Protein AF-A0A815TZN5-F1 (afdb_monomer_lite)

Sequence (793 aa):
MMSSRRVLYLTLFFLSRFDLIKSSTANCPVEADPATILSCVAIDAVGLVQATKGNIRVFCTMAERFMECVKTKTRGCVGEEFVRGSLSELIELSQKCCVNKDEKMSEECPFFSRPQCFSLNDTAKTPNGDEISIENLKIGEKVLAIDHNDQIISTEVVAILHYEKNLPALFYTFTTDSGHQLSLTPEHLVYIGNQKYIQARYIDSNEHQLFIAGRNGQLKSSRILSIDVQIKRGYATPITQHGTLLVNNVSSSCYASIYHHSIGHLAMAPLRWAHQAKQIFGLINTSETNENGIHWYPKALNNLVHTHSVSASVQTKFEVQLADATCQSIKYKEREVQADIEEKPADDHVEIDISRFNKFLGRVEPIVSYYLDDNLERPNVLRHIKMRYTGDETAQELFTLSYPDILIDKEIQVTSLSWSANSSSIVVGYGSTSHEGLCMHKGAVCSWNIERYKINPNKPDITIETSTCVTTLACHPERPGIVAAGLYNGEILVWDFREQDSLIARILERQDLHRDSVTSLQWIREPKLSKKKFILVSTSQDGKILLWNPLPSKSNLKLTDAYFVAIKGGNSRSVGKPMGVTSVTFNNEDSETFIFGCDSGFLYKGSLNSVSSVQSREEGLADMSIHPKNPVTMAYQSHDSPIYSVRFSPFNRHLFLTSAHDGQLRLYSQLFANFGRCFAPAQGAIFTCRWSPSRPLVLAAGSEHGGTLIYDLEPHEGTPDSLLLSIPVQELPSSDKRSSINALEFNHKTPNILACGDSAGAVIIWKLAERFTAAQNDEIENLRILANSFGDS

Foldseek 3Di:
DDDPVVVVVVLVVLCVVQPQFPDPFDDDPPPDDPLSVLLNGQGPVVSLLVSCVQAVVVSFVNVVVVVVVVVVVCPPPDDDPVPDDDPVVVLVSNQSNQADPVRDGDPPRQSPPDDQFFAQQWWFAAPVRDTHGPLRDFFFGWTWAAAPVQFIDIWTFLDWFAWFAFRKHKWWWWAWPVRFITTGHQQFWADFDPLDTAGSVPDDQVPTWWWFQDPVRGIDTTGTPGTGMDIHGIGIQTAILRQWTQISRTIGGSGGPDRHSVVVNVLCVVSSVVSVVCVVVVNDPRDDDDDHGGDVSVVVVVVVVVPDPDDDDDDDDDDDDDDDDDDDDDDDDDDDDDDDPPPPPPPPDPPDPVVVVVVVCVVVVVVVVVVVVVVVPPPCPPVPPPPDDPWDPFWDFDAKAFAVVLCVPVQKFWQEWEAAQVLQKIKTKIAGPDDPPDFQGKIKIFMWGNSDPDTDRHDGPDIDIDRGGFNYKYHDNHDGQWIWTWGQQQKIWIFRNVDPRGTFEIAPDPLAGDRGTWQYKDWAFDPPDPDRAIWIWIFFQQQKIWIWRSDDDGYYTDTDAIAGAFDDDPDPPDAGDGWGWREKEAQPVDRQWIKTFTQQQWIFIFGNPAPAFRPHPDPSLVSHPHRHHHGGDDTADGDNGGKQYKYDQLLDRQWIWTFGQVQWIFIDGVVDRYTQDIQHDAPGGWNYKDDQLAARQWIWTWGQQFWIFIAGQDDDPPDPDPPPSNHGPDTDGHPDRRWTFNYKDARNPQSQWIWTITSSRIIIIIRHDVVRRHYDPCRSVVVVVSNVVSVVD

pLDDT: mean 75.62, std 19.82, range [25.31, 97.38]

Organism: NCBI:txid392030

Secondary structure (DSSP, 8-state):
---HHHHHHHHHHHHHTTT-BS-S-S---TTS-HHHHHHT--B-HHHHHHHTTTBHHHHHHHHHHHHHHHHHHSTTTS-TT-----HHHHHHHHHHTTB-TTSPBPTT-TT-----SEETTSEEEPTTS-EEEGGG--TT-EEEEE-TTSBEEEEEEEEEEEEEEEEEEEEEEEEETTS-EEEE-TTEEEE-STT-EEEGGG--TTT-EEEEE-TTSBEEEEEEEEEEEEEEEEEEEEEETTSEEEETTEEEEEEESSS-HHHHHHHTHHHHHHHHHHHHTT---S-----SEE-HHHHHHHHHHHS--------------------PPP-----------------TT----HHHHHHHHHHHHHHHHHHHHHHHHS--TTTT------S-SS-EEEEEE--TTTTTSTT-EEEEEEE-TTSSEEEEEEE-S--SSS--SPEEEEEEETT-TT--TTS-SEEEEESS-EEEEEE-SSSTTEEEEEETTS-EEEEETTSSS-EEEE---TTTS-SS-EEEEEEEE-TT-SS--EEEEEEETTSEEEEEE--SSTEE-EEEEEEE-EE--SSTTSPPEE--EEEEEE-SS-TTEEEEEETTS-EEEEETT---B-----TTSSSSSSPPB--EEEEEPPPSS-EEEEEE-SS-TTEEEEEETTS-EEEEETT-SSEEEEE---SS-EEEEEE-SS-TTEEEEEETTSEEEEEE-SPPTT---TTGGGS-SEEEE-SSTT--EEEEEE-SS-TTEEEEEETTS-EEEEE--GGGTSPPTTHHHHHHHHHHHTT--

InterPro domains:
  IPR001657 Hedgehog protein [PR00632] (184-194)
  IPR001657 Hedgehog protein [PR00632] (234-248)
  IPR001657 Hedgehog protein [PR00632] (250-273)
  IPR001657 Hedgehog protein [PR00632] (293-309)
  IPR001680 WD40 repeat [PF00400] (514-549)
  IPR001680 WD40 repeat [PF00400] (635-669)
  IPR001680 WD40 repeat [PS50082] (636-669)
  IPR001680 WD40 repeat [SM00320] (457-496)
  IPR001680 WD40 repeat [SM00320] (500-549)
  IPR001680 WD40 repeat [SM00320] (629-669)
  IPR001680 WD40 repeat [SM00320] (672-712)
  IPR001680 WD40 repeat [SM00320] (725-767)
  IPR001767 Hedgehog protein, Hint domain [PF01079] (107-304)
  IPR003587 Hint domain N-terminal [SM00306] (115-213)
  IPR006141 Intein N-terminal splicing region [PS50817] (117-192)
  IPR015943 WD40/YVTN repeat-like-containing domain superfamily [G3DSA:2.130.10.10] (375-571)
  IPR015943 WD40/YVTN repeat-like-containing domain superfamily [G3DSA:2.130.10.10] (572-784)
  IPR036322 WD40-repeat-containing domain superfamily [SSF50978] (410-768)
  IPR036844 Hint domain superfamily [SSF51294] (117-256)
  IPR050687 Dynein axonemal intermediate chain 1/2/3/4 [PTHR12442] (302-779)

Structure (mmCIF, N/CA/C/O backbone):
data_AF-A0A815TZN5-F1
#
_entry.id   AF-A0A815TZN5-F1
#
loop_
_atom_site.group_PDB
_atom_site.id
_atom_site.type_symbol
_atom_site.label_atom_id
_atom_site.label_alt_id
_atom_site.label_comp_id
_atom_site.label_asym_id
_atom_site.label_entity_id
_atom_site.label_seq_id
_atom_site.pdbx_PDB_ins_code
_atom_site.Cartn_x
_atom_site.Cartn_y
_atom_site.Cartn_z
_atom_site.occupancy
_atom_site.B_iso_or_equiv
_atom_site.auth_seq_id
_atom_site.auth_comp_id
_atom_site.auth_asym_id
_atom_site.auth_atom_id
_atom_site.pdbx_PDB_model_num
ATOM 1 N N . MET A 1 1 ? 9.284 12.606 42.237 1.00 32.06 1 MET A N 1
ATOM 2 C CA . MET A 1 1 ? 8.542 13.116 41.063 1.00 32.06 1 MET A CA 1
ATOM 3 C C . MET A 1 1 ? 8.862 12.232 39.865 1.00 32.06 1 MET A C 1
ATOM 5 O O . MET A 1 1 ? 9.880 12.424 39.217 1.00 32.06 1 MET A O 1
ATOM 9 N N . MET A 1 2 ? 8.055 11.193 39.643 1.00 25.31 2 MET A N 1
ATOM 10 C CA . MET A 1 2 ? 8.183 10.279 38.502 1.00 25.31 2 MET A CA 1
ATOM 11 C C . MET A 1 2 ? 7.431 10.853 37.296 1.00 25.31 2 MET A C 1
ATOM 13 O O . MET A 1 2 ? 6.348 11.413 37.447 1.00 25.31 2 MET A O 1
ATOM 17 N N . SER A 1 3 ? 8.030 10.757 36.107 1.00 33.38 3 SER A N 1
ATOM 18 C CA . SER A 1 3 ? 7.573 11.454 34.904 1.00 33.38 3 SER A CA 1
ATOM 19 C C . SER A 1 3 ? 6.207 10.959 34.409 1.00 33.38 3 SER A C 1
ATOM 21 O O . SER A 1 3 ? 6.052 9.777 34.088 1.00 33.38 3 SER A O 1
ATOM 23 N N . SER A 1 4 ? 5.278 11.902 34.235 1.00 37.00 4 SER A N 1
ATOM 24 C CA . SER A 1 4 ? 3.940 11.769 33.628 1.00 37.00 4 SER A CA 1
ATOM 25 C C . SER A 1 4 ? 3.899 10.933 32.326 1.00 37.00 4 SER A C 1
ATOM 27 O O . SER A 1 4 ? 2.917 10.250 32.049 1.00 37.00 4 SER A O 1
ATOM 29 N N . ARG A 1 5 ? 5.006 10.862 31.570 1.00 33.50 5 ARG A N 1
ATOM 30 C CA . ARG A 1 5 ? 5.106 10.098 30.312 1.00 33.50 5 ARG A CA 1
ATOM 31 C C . ARG A 1 5 ? 5.062 8.571 30.465 1.00 33.50 5 ARG A C 1
ATOM 33 O O . ARG A 1 5 ? 4.548 7.908 29.573 1.00 33.50 5 ARG A O 1
ATOM 40 N N . ARG A 1 6 ? 5.564 7.991 31.565 1.00 33.22 6 ARG A N 1
ATOM 41 C CA . ARG A 1 6 ? 5.577 6.519 31.741 1.00 33.22 6 ARG A CA 1
ATOM 42 C C . ARG A 1 6 ? 4.225 5.962 32.179 1.00 33.22 6 ARG A C 1
ATOM 44 O O . ARG A 1 6 ? 3.861 4.871 31.758 1.00 33.22 6 ARG A O 1
ATOM 51 N N . VAL A 1 7 ? 3.466 6.729 32.962 1.00 37.84 7 VAL A N 1
ATOM 52 C CA . VAL A 1 7 ? 2.093 6.360 33.336 1.00 37.84 7 VAL A CA 1
ATOM 53 C C . VAL A 1 7 ? 1.185 6.428 32.109 1.00 37.84 7 VAL A C 1
ATOM 55 O O . VAL A 1 7 ? 0.425 5.497 31.905 1.00 37.84 7 VAL A O 1
ATOM 58 N N . LEU A 1 8 ? 1.353 7.442 31.247 1.00 39.09 8 LEU A N 1
ATOM 59 C CA . LEU A 1 8 ? 0.604 7.621 29.995 1.00 39.09 8 LEU A CA 1
ATOM 60 C C . LEU A 1 8 ? 0.764 6.447 29.011 1.00 39.09 8 LEU A C 1
ATOM 62 O O . LEU A 1 8 ? -0.210 6.011 28.405 1.00 39.09 8 LEU A O 1
ATOM 66 N N . TYR A 1 9 ? 1.983 5.916 28.870 1.00 35.44 9 TYR A N 1
ATOM 67 C CA . TYR A 1 9 ? 2.238 4.745 28.025 1.00 35.44 9 TYR A CA 1
ATOM 68 C C . TYR A 1 9 ? 1.613 3.474 28.601 1.00 35.44 9 TYR A C 1
ATOM 70 O O . TYR A 1 9 ? 1.057 2.682 27.850 1.00 35.44 9 TYR A O 1
ATOM 78 N N . LEU A 1 10 ? 1.639 3.305 29.926 1.00 35.16 10 LEU A N 1
ATOM 79 C CA . LEU A 1 10 ? 0.959 2.200 30.597 1.00 35.16 10 LEU A CA 1
ATOM 80 C C . LEU A 1 10 ? -0.566 2.312 30.460 1.00 35.16 10 LEU A C 1
ATOM 82 O O . LEU A 1 10 ? -1.196 1.319 30.122 1.00 35.16 10 LEU A O 1
ATOM 86 N N . THR A 1 11 ? -1.174 3.492 30.622 1.00 37.78 11 THR A N 1
ATOM 87 C CA . THR A 1 11 ? -2.625 3.658 30.417 1.00 37.78 11 THR A CA 1
ATOM 88 C C . THR A 1 11 ? -3.042 3.448 28.965 1.00 37.78 11 THR A C 1
ATOM 90 O O . THR A 1 11 ? -4.049 2.789 28.736 1.00 37.78 11 THR A O 1
ATOM 93 N N . LEU A 1 12 ? -2.275 3.931 27.982 1.00 38.75 12 LEU A N 1
ATOM 94 C CA . LEU A 1 12 ? -2.554 3.683 26.559 1.00 38.75 12 LEU A CA 1
ATOM 95 C C . LEU A 1 12 ? -2.395 2.200 26.187 1.00 38.75 12 LEU A C 1
ATOM 97 O O . LEU A 1 12 ? -3.201 1.674 25.425 1.00 38.75 12 LEU A O 1
ATOM 101 N N . PHE A 1 13 ? -1.411 1.515 26.776 1.00 38.53 13 PHE A N 1
ATOM 102 C CA . PHE A 1 13 ? -1.198 0.074 26.611 1.00 38.53 13 PHE A CA 1
ATOM 103 C C . PHE A 1 13 ? -2.291 -0.769 27.291 1.00 38.53 13 PHE A C 1
ATOM 105 O O . PHE A 1 13 ? -2.647 -1.840 26.806 1.00 38.53 13 PHE A O 1
ATOM 112 N N . PHE A 1 14 ? -2.860 -0.283 28.399 1.00 37.19 14 PHE A N 1
ATOM 113 C CA . PHE A 1 14 ? -4.018 -0.902 29.049 1.00 37.19 14 PHE A CA 1
ATOM 114 C C . PHE A 1 14 ? -5.324 -0.649 28.276 1.00 37.19 14 PHE A C 1
ATOM 116 O O . PHE A 1 14 ? -6.156 -1.546 28.200 1.00 37.19 14 PHE A O 1
ATOM 123 N N . LEU A 1 15 ? -5.503 0.529 27.668 1.00 39.44 15 LEU A N 1
ATOM 124 C CA . LEU A 1 15 ? -6.703 0.881 26.895 1.00 39.44 15 LEU A CA 1
ATOM 125 C C . LEU A 1 15 ? -6.792 0.142 25.548 1.00 39.44 15 LEU A C 1
ATOM 127 O O . LEU A 1 15 ? -7.895 -0.188 25.121 1.00 39.44 15 LEU A O 1
ATOM 131 N N . SER A 1 16 ? -5.660 -0.165 24.900 1.00 37.34 16 SER A N 1
ATOM 132 C CA . SER A 1 16 ? -5.638 -0.891 23.619 1.00 37.34 16 SER A CA 1
ATOM 133 C C . SER A 1 16 ? -5.863 -2.403 23.743 1.00 37.34 16 SER A C 1
ATOM 135 O O . SER A 1 16 ? -6.217 -3.040 22.759 1.00 37.34 16 SER A O 1
ATOM 137 N N . ARG A 1 17 ? -5.679 -2.987 24.937 1.00 37.06 17 ARG A N 1
ATOM 138 C CA . ARG A 1 17 ? -5.893 -4.426 25.191 1.00 37.06 17 ARG A CA 1
ATOM 139 C C . ARG A 1 17 ? -7.320 -4.805 25.603 1.00 37.06 17 ARG A C 1
ATOM 141 O O . ARG A 1 17 ? -7.599 -5.996 25.684 1.00 37.06 17 ARG A O 1
ATOM 148 N N . PHE A 1 18 ? -8.191 -3.839 25.898 1.00 37.12 18 PHE A N 1
ATOM 149 C CA . PHE A 1 18 ? -9.533 -4.089 26.451 1.00 37.12 18 PHE A CA 1
ATOM 150 C C . PHE A 1 18 ? -10.695 -3.755 25.495 1.00 37.12 18 PHE A C 1
ATOM 152 O O . PHE A 1 18 ? -11.820 -3.626 25.960 1.00 37.12 18 PHE A O 1
ATOM 159 N N . ASP A 1 19 ? -10.451 -3.616 24.183 1.00 40.34 19 ASP A N 1
ATOM 160 C CA . ASP A 1 19 ? -11.483 -3.301 23.167 1.00 40.34 19 ASP A CA 1
ATOM 161 C C . ASP A 1 19 ? -12.393 -2.111 23.539 1.00 40.34 19 ASP A C 1
ATOM 163 O O . ASP A 1 19 ? -13.541 -2.004 23.126 1.00 40.34 19 ASP A O 1
ATOM 167 N N . LEU A 1 20 ? -11.855 -1.154 24.302 1.00 39.50 20 LEU A N 1
ATOM 168 C CA . LEU A 1 20 ? -12.594 -0.002 24.833 1.00 39.50 20 LEU A CA 1
ATOM 169 C C . LEU A 1 20 ? -12.995 1.044 23.795 1.00 39.50 20 LEU A C 1
ATOM 171 O O . LEU A 1 20 ? -13.749 1.976 24.083 1.00 39.50 20 LEU A O 1
ATOM 175 N N . ILE A 1 21 ? -12.460 0.888 22.592 1.00 38.81 21 ILE A N 1
ATOM 176 C CA . ILE A 1 21 ? -12.704 1.721 21.432 1.00 38.81 21 ILE A CA 1
ATOM 177 C C . ILE A 1 21 ? -13.195 0.769 20.350 1.00 38.81 21 ILE A C 1
ATOM 179 O O . ILE A 1 21 ? -12.399 0.049 19.744 1.00 38.81 21 ILE A O 1
ATOM 183 N N . LYS A 1 22 ? -14.502 0.770 20.075 1.00 35.06 22 LYS A N 1
ATOM 184 C CA . LYS A 1 22 ? -14.998 0.133 18.854 1.00 35.06 22 LYS A CA 1
ATOM 185 C C . LYS A 1 22 ? -14.656 1.030 17.665 1.00 35.06 22 LYS A C 1
ATOM 187 O O . LYS A 1 22 ? -15.368 1.970 17.341 1.00 35.06 22 LYS A O 1
ATOM 192 N N . SER A 1 23 ? -13.548 0.671 17.022 1.00 32.91 23 SER A N 1
ATOM 193 C CA . SER A 1 23 ? -13.009 1.178 15.756 1.00 32.91 23 SER A CA 1
ATOM 194 C C . SER A 1 23 ? -12.482 2.620 15.754 1.00 32.91 23 SER A C 1
ATOM 196 O O . SER A 1 23 ? -13.220 3.590 15.864 1.00 32.91 23 SER A O 1
ATOM 198 N N . SER A 1 24 ? -11.179 2.750 15.499 1.00 32.16 24 SER A N 1
ATOM 199 C CA . SER A 1 24 ? -10.585 3.909 14.823 1.00 32.16 24 SER A CA 1
ATOM 200 C C . SER A 1 24 ? -10.194 3.545 13.383 1.00 32.16 24 SER A C 1
ATOM 202 O O . SER A 1 24 ? -9.148 3.963 12.892 1.00 32.16 24 SER A O 1
ATOM 204 N N . THR A 1 25 ? -10.990 2.709 12.714 1.00 31.02 25 THR A N 1
ATOM 205 C CA . THR A 1 25 ? -10.690 2.203 11.365 1.00 31.02 25 THR A CA 1
ATOM 206 C C . THR A 1 25 ? -11.918 2.315 10.469 1.00 31.02 25 THR A C 1
ATOM 208 O O . THR A 1 25 ? -12.489 1.322 10.028 1.00 31.02 25 THR A O 1
ATOM 211 N N . ALA A 1 26 ? -12.348 3.549 10.233 1.00 27.50 26 ALA A N 1
ATOM 212 C CA . ALA A 1 26 ? -13.093 3.939 9.045 1.00 27.50 26 ALA A CA 1
ATOM 213 C C . ALA A 1 26 ? -12.842 5.434 8.809 1.00 27.50 26 ALA A C 1
ATOM 215 O O . ALA A 1 26 ? -12.920 6.227 9.745 1.00 27.50 26 ALA A O 1
ATOM 216 N N . ASN A 1 27 ? -12.508 5.798 7.569 1.00 34.69 27 ASN A N 1
ATOM 217 C CA . ASN A 1 27 ? -12.362 7.172 7.085 1.00 34.69 27 ASN A CA 1
ATOM 218 C C . ASN A 1 27 ? -13.449 8.105 7.656 1.00 34.69 27 ASN A C 1
ATOM 220 O O . ASN A 1 27 ? -14.587 8.074 7.194 1.00 34.69 27 ASN A O 1
ATOM 224 N N . CYS A 1 28 ? -13.089 8.951 8.621 1.00 25.80 28 CYS A N 1
ATOM 225 C CA . CYS A 1 28 ? -13.911 10.070 9.076 1.00 25.80 28 CYS A CA 1
ATOM 226 C C . CYS A 1 28 ? -13.264 11.320 8.432 1.00 25.80 28 CYS A C 1
ATOM 228 O O . CYS A 1 28 ? -12.133 11.658 8.794 1.00 25.80 28 CYS A O 1
ATOM 230 N N . PRO A 1 29 ? -13.866 11.930 7.391 1.00 29.50 29 PRO A N 1
ATOM 231 C CA . PRO A 1 29 ? -13.288 13.086 6.712 1.00 29.50 29 PRO A CA 1
ATOM 232 C C . PRO A 1 29 ? -13.292 14.274 7.679 1.00 29.50 29 PRO A C 1
ATOM 234 O O . PRO A 1 29 ? -14.332 14.657 8.203 1.00 29.50 29 PRO A O 1
ATOM 237 N N . VAL A 1 30 ? -12.114 14.834 7.941 1.00 32.31 30 VAL A N 1
ATOM 238 C CA . VAL A 1 30 ? -11.865 15.832 9.000 1.00 32.31 30 VAL A CA 1
ATOM 239 C C . VAL A 1 30 ? -12.370 17.243 8.627 1.00 32.31 30 VAL A C 1
ATOM 241 O O . VAL A 1 30 ? -12.100 18.202 9.336 1.00 32.31 30 VAL A O 1
ATOM 244 N N . GLU A 1 31 ? -13.142 17.408 7.550 1.00 33.50 31 GLU A N 1
ATOM 245 C CA . GLU A 1 31 ? -13.418 18.738 6.976 1.00 33.50 31 GLU A CA 1
ATOM 246 C C . GLU A 1 31 ? -14.856 19.260 7.102 1.00 33.50 31 GLU A C 1
ATOM 248 O O . GLU A 1 31 ? -15.123 20.369 6.656 1.00 33.50 31 GLU A O 1
ATOM 253 N N . ALA A 1 32 ? -15.785 18.569 7.765 1.00 32.00 32 ALA A N 1
ATOM 254 C CA . ALA A 1 32 ? -17.105 19.157 7.998 1.00 32.00 32 ALA A CA 1
ATOM 255 C C . ALA A 1 32 ? -17.728 18.687 9.316 1.00 32.00 32 ALA A C 1
ATOM 257 O O . ALA A 1 32 ? -17.987 17.502 9.511 1.00 32.00 32 ALA A O 1
ATOM 258 N N . ASP A 1 33 ? -18.013 19.658 10.180 1.00 36.62 33 ASP A N 1
ATOM 259 C CA . ASP A 1 33 ? -18.859 19.559 11.371 1.00 36.62 33 ASP A CA 1
ATOM 260 C C . ASP A 1 33 ? -18.204 18.948 12.650 1.00 36.62 33 ASP A C 1
ATOM 262 O O . ASP A 1 33 ? -17.881 17.758 12.716 1.00 36.62 33 ASP A O 1
ATOM 266 N N . PRO A 1 34 ? -18.011 19.748 13.724 1.00 36.56 34 PRO A N 1
ATOM 267 C CA . PRO A 1 34 ? -17.575 19.270 15.041 1.00 36.56 34 PRO A CA 1
ATOM 268 C C . PRO A 1 34 ? -18.497 18.207 15.664 1.00 36.56 34 PRO A C 1
ATOM 270 O O . PRO A 1 34 ? -18.047 17.441 16.521 1.00 36.56 34 PRO A O 1
ATOM 273 N N . ALA A 1 35 ? -19.763 18.118 15.238 1.00 35.75 35 ALA A N 1
ATOM 274 C CA . ALA A 1 35 ? -20.685 17.069 15.676 1.00 35.75 35 ALA A CA 1
ATOM 275 C C . ALA A 1 35 ? -20.278 15.668 15.168 1.00 35.75 35 ALA A C 1
ATOM 277 O O . ALA A 1 35 ? -20.545 14.663 15.832 1.00 35.75 35 ALA A O 1
ATOM 278 N N . THR A 1 36 ? -19.557 15.584 14.046 1.00 38.31 36 THR A N 1
ATOM 279 C CA . THR A 1 36 ? -19.156 14.320 13.407 1.00 38.31 36 THR A CA 1
ATOM 280 C C . THR A 1 36 ? -17.972 13.653 14.113 1.00 38.31 36 THR A C 1
ATOM 282 O O . THR A 1 36 ? -17.915 12.426 14.193 1.00 38.31 36 THR A O 1
ATOM 285 N N . ILE A 1 37 ? -17.074 14.429 14.734 1.00 39.41 37 ILE A N 1
ATOM 286 C CA . ILE A 1 37 ? -15.970 13.901 15.563 1.00 39.41 37 ILE A CA 1
ATOM 287 C C . ILE A 1 37 ? -16.518 13.140 16.776 1.00 39.41 37 ILE A C 1
ATOM 289 O O . ILE A 1 37 ? -15.995 12.087 17.142 1.00 39.41 37 ILE A O 1
ATOM 293 N N . LEU A 1 38 ? -17.600 13.648 17.370 1.00 37.41 38 LEU A N 1
ATOM 294 C CA . LEU A 1 38 ? -18.273 13.014 18.502 1.00 37.41 38 LEU A CA 1
ATOM 295 C C . LEU A 1 38 ? -18.928 11.687 18.094 1.00 37.41 38 LEU A C 1
ATOM 297 O O . LEU A 1 38 ? -18.872 10.744 18.872 1.00 37.41 38 LEU A O 1
ATOM 301 N N . SER A 1 39 ? -19.436 11.573 16.861 1.00 37.31 39 SER A N 1
ATOM 302 C CA . SER A 1 39 ? -20.001 10.321 16.326 1.00 37.31 39 SER A CA 1
ATOM 303 C C . SER A 1 39 ? -18.960 9.232 16.014 1.00 37.31 39 SER A C 1
ATOM 305 O O . SER A 1 39 ? -19.295 8.050 15.992 1.00 37.31 39 SER A O 1
ATOM 307 N N . CYS A 1 40 ? -17.691 9.613 15.811 1.00 35.69 40 CYS A N 1
ATOM 308 C CA . CYS A 1 40 ? -16.581 8.702 15.504 1.00 35.69 40 CYS A CA 1
ATOM 309 C C . CYS A 1 40 ? -15.897 8.135 16.777 1.00 35.69 40 CYS A C 1
ATOM 311 O O . CYS A 1 40 ? -14.974 7.328 16.670 1.00 35.69 40 CYS A O 1
ATOM 313 N N . VAL A 1 41 ? -16.354 8.499 17.987 1.00 41.06 41 VAL A N 1
ATOM 314 C CA . VAL A 1 41 ? -15.870 7.945 19.267 1.00 41.06 41 VAL A CA 1
ATOM 315 C C . VAL A 1 41 ? -16.971 7.105 19.920 1.00 41.06 41 VAL A C 1
ATOM 317 O O . VAL A 1 41 ? -17.702 7.560 20.796 1.00 41.06 41 VAL A O 1
ATOM 320 N N . ALA A 1 42 ? -17.080 5.841 19.507 1.00 40.44 42 ALA A N 1
ATOM 321 C CA . ALA A 1 42 ? -17.929 4.873 20.192 1.00 40.44 42 ALA A CA 1
ATOM 322 C C . ALA A 1 42 ? -17.233 4.392 21.477 1.00 40.44 42 ALA A C 1
ATOM 324 O O . ALA A 1 42 ? -16.284 3.605 21.436 1.00 40.44 42 ALA A O 1
ATOM 325 N N . ILE A 1 43 ? -17.703 4.880 22.626 1.00 48.16 43 ILE A N 1
ATOM 326 C CA . ILE A 1 43 ? -17.261 4.411 23.944 1.00 48.16 43 ILE A CA 1
ATOM 327 C C . ILE A 1 43 ? -17.832 3.006 24.165 1.00 48.16 43 ILE A C 1
ATOM 329 O O . ILE A 1 43 ? -19.046 2.848 24.313 1.00 48.16 43 ILE A O 1
ATOM 333 N N . ASP A 1 44 ? -16.976 1.981 24.223 1.00 47.16 44 ASP A N 1
ATOM 334 C CA . ASP A 1 44 ? -17.409 0.656 24.673 1.00 47.16 44 ASP A CA 1
ATOM 335 C C . ASP A 1 44 ? -17.516 0.644 26.203 1.00 47.16 44 ASP A C 1
ATOM 337 O O . ASP A 1 44 ? -16.628 0.189 26.928 1.00 47.16 44 ASP A O 1
ATOM 341 N N . ALA A 1 45 ? -18.625 1.175 26.721 1.00 46.53 45 ALA A N 1
ATOM 342 C CA . ALA A 1 45 ? -18.855 1.186 28.160 1.00 46.53 45 ALA A CA 1
ATOM 343 C C . ALA A 1 45 ? -19.007 -0.236 28.735 1.00 46.53 45 ALA A C 1
ATOM 345 O O . ALA A 1 45 ? -18.786 -0.418 29.930 1.00 46.53 45 ALA A O 1
ATOM 346 N N . VAL A 1 46 ? -19.325 -1.248 27.910 1.00 45.50 46 VAL A N 1
ATOM 347 C CA . VAL A 1 46 ? -19.365 -2.657 28.338 1.00 45.50 46 VAL A CA 1
ATOM 348 C C . VAL A 1 46 ? -17.953 -3.143 28.636 1.00 45.50 46 VAL A C 1
ATOM 350 O O . VAL A 1 46 ? -17.705 -3.670 29.722 1.00 45.50 46 VAL A O 1
ATOM 353 N N . GLY A 1 47 ? -17.018 -2.889 27.719 1.00 52.44 47 GLY A N 1
ATOM 354 C CA . GLY A 1 47 ? -15.597 -3.143 27.933 1.00 52.44 47 GLY A CA 1
ATOM 355 C C . GLY A 1 47 ? -15.045 -2.360 29.131 1.00 52.44 47 GLY A C 1
ATOM 356 O O . GLY A 1 47 ? -14.223 -2.880 29.881 1.00 52.44 47 GLY A O 1
ATOM 357 N N . LEU A 1 48 ? -15.536 -1.138 29.383 1.00 51.50 48 LEU A N 1
ATOM 358 C CA . LEU A 1 48 ? -15.032 -0.258 30.456 1.00 51.50 48 LEU A CA 1
ATOM 359 C C . LEU A 1 48 ? -15.518 -0.698 31.826 1.00 51.50 48 LEU A C 1
ATOM 361 O O . LEU A 1 48 ? -14.741 -0.746 32.780 1.00 51.50 48 LEU A O 1
ATOM 365 N N . VAL A 1 49 ? -16.765 -1.141 31.910 1.00 47.72 49 VAL A N 1
ATOM 366 C CA . VAL A 1 49 ? -17.309 -1.822 33.085 1.00 47.72 49 VAL A CA 1
ATOM 367 C C . VAL A 1 49 ? -16.612 -3.170 33.337 1.00 47.72 49 VAL A C 1
ATOM 369 O O . VAL A 1 49 ? -16.272 -3.479 34.481 1.00 47.72 49 VAL A O 1
ATOM 372 N N . GLN A 1 50 ? -16.332 -3.960 32.293 1.00 49.69 50 GLN A N 1
ATOM 373 C CA . GLN A 1 50 ? -15.617 -5.239 32.425 1.00 49.69 50 GLN A CA 1
ATOM 374 C C . GLN A 1 50 ? -14.159 -5.051 32.872 1.00 49.69 50 GLN A C 1
ATOM 376 O O . GLN A 1 50 ? -13.707 -5.732 33.795 1.00 49.69 50 GLN A O 1
ATOM 381 N N . ALA A 1 51 ? -13.439 -4.091 32.286 1.00 51.66 51 ALA A N 1
ATOM 382 C CA . ALA A 1 51 ? -12.056 -3.763 32.633 1.00 51.66 51 ALA A CA 1
ATOM 383 C C . ALA A 1 51 ? -11.926 -3.234 34.071 1.00 51.66 51 ALA A C 1
ATOM 385 O O . ALA A 1 51 ? -10.940 -3.505 34.757 1.00 51.66 51 ALA A O 1
ATOM 386 N N . THR A 1 52 ? -12.943 -2.518 34.554 1.00 53.25 52 THR A N 1
ATOM 387 C CA . THR A 1 52 ? -12.978 -1.953 35.912 1.00 53.25 52 THR A CA 1
ATOM 388 C C . THR A 1 52 ? -13.524 -2.929 36.956 1.00 53.25 52 THR A C 1
ATOM 390 O O . THR A 1 52 ? -13.504 -2.616 38.149 1.00 53.25 52 THR A O 1
ATOM 393 N N . LYS A 1 53 ? -13.981 -4.123 36.535 1.00 48.97 53 LYS A N 1
ATOM 394 C CA . LYS A 1 53 ? -14.620 -5.141 37.389 1.00 48.97 53 LYS A CA 1
ATOM 395 C C . LYS A 1 53 ? -15.737 -4.562 38.276 1.00 48.97 53 LYS A C 1
ATOM 397 O O . LYS A 1 53 ? -15.895 -4.989 39.416 1.00 48.97 53 LYS A O 1
ATOM 402 N N . GLY A 1 54 ? -16.472 -3.567 37.776 1.00 44.53 54 GLY A N 1
ATOM 403 C CA . GLY A 1 54 ? -17.562 -2.904 38.502 1.00 44.53 54 GLY A CA 1
ATOM 404 C C . GLY A 1 54 ? -17.149 -1.783 39.467 1.00 44.53 54 GLY A C 1
ATOM 405 O O . GLY A 1 54 ? -18.018 -1.047 39.916 1.00 44.53 54 GLY A O 1
ATOM 406 N N . ASN A 1 55 ? -15.854 -1.564 39.740 1.00 48.41 55 ASN A N 1
ATOM 407 C CA . ASN A 1 55 ? -15.428 -0.571 40.732 1.00 48.41 55 ASN A CA 1
ATOM 408 C C . ASN A 1 55 ? -15.578 0.874 40.224 1.00 48.41 55 ASN A C 1
ATOM 410 O O . ASN A 1 55 ? -14.787 1.340 39.398 1.00 48.41 55 ASN A O 1
ATOM 414 N N . ILE A 1 56 ? -16.525 1.622 40.798 1.00 45.62 56 ILE A N 1
ATOM 415 C CA . ILE A 1 56 ? -16.854 2.983 40.352 1.00 45.62 56 ILE A CA 1
ATOM 416 C C . ILE A 1 56 ? -15.727 4.005 40.510 1.00 45.62 56 ILE A C 1
ATOM 418 O O . ILE A 1 56 ? -15.600 4.895 39.679 1.00 45.62 56 ILE A O 1
ATOM 422 N N . ARG A 1 57 ? -14.849 3.887 41.517 1.00 46.31 57 ARG A N 1
ATOM 423 C CA . ARG A 1 57 ? -13.720 4.827 41.667 1.00 46.31 57 ARG A CA 1
ATOM 424 C C . ARG A 1 57 ? -12.675 4.618 40.578 1.00 46.31 57 ARG A C 1
ATOM 426 O O . ARG A 1 57 ? -12.139 5.587 40.043 1.00 46.31 57 ARG A O 1
ATOM 433 N N . VAL A 1 58 ? -12.404 3.360 40.237 1.00 47.88 58 VAL A N 1
ATOM 434 C CA . VAL A 1 58 ? -11.488 3.002 39.146 1.00 47.88 58 VAL A CA 1
ATOM 435 C C . VAL A 1 58 ? -12.108 3.376 37.802 1.00 47.88 58 VAL A C 1
ATOM 437 O O . VAL A 1 58 ? -11.422 3.964 36.971 1.00 47.88 58 VAL A O 1
ATOM 440 N N . PHE A 1 59 ? -13.411 3.139 37.633 1.00 50.16 59 PHE A N 1
ATOM 441 C CA . PHE A 1 59 ? -14.175 3.578 36.469 1.00 50.16 59 PHE A CA 1
ATOM 442 C C . PHE A 1 59 ? -14.102 5.096 36.282 1.00 50.16 59 PHE A C 1
ATOM 444 O O . PHE A 1 59 ? -13.670 5.545 35.226 1.00 50.16 59 PHE A O 1
ATOM 451 N N . CYS A 1 60 ? -14.432 5.889 37.307 1.00 47.78 60 CYS A N 1
ATOM 452 C CA . CYS A 1 60 ? -14.379 7.350 37.242 1.00 47.78 60 CYS A CA 1
ATOM 453 C C . CYS A 1 60 ? -12.962 7.857 36.953 1.00 47.78 60 CYS A C 1
ATOM 455 O O . CYS A 1 60 ? -12.797 8.736 36.118 1.00 47.78 60 CYS A O 1
ATOM 457 N N . THR A 1 61 ? -11.929 7.254 37.551 1.00 51.03 61 THR A N 1
ATOM 458 C CA . THR A 1 61 ? -10.529 7.632 37.282 1.00 51.03 61 THR A CA 1
ATOM 459 C C . THR A 1 61 ? -10.127 7.320 35.834 1.00 51.03 61 THR A C 1
ATOM 461 O O . THR A 1 61 ? -9.430 8.102 35.192 1.00 51.03 61 THR A O 1
ATOM 464 N N . MET A 1 62 ? -10.559 6.178 35.293 1.00 52.97 62 MET A N 1
ATOM 465 C CA . MET A 1 62 ? -10.244 5.757 33.924 1.00 52.97 62 MET A CA 1
ATOM 466 C C . MET A 1 62 ? -11.010 6.597 32.890 1.00 52.97 62 MET A C 1
ATOM 468 O O . MET A 1 62 ? -10.425 7.035 31.902 1.00 52.97 62 MET A O 1
ATOM 472 N N . ALA A 1 63 ? -12.277 6.901 33.175 1.00 51.91 63 ALA A N 1
ATOM 473 C CA . ALA A 1 63 ? -13.126 7.829 32.437 1.00 51.91 63 ALA A CA 1
ATOM 474 C C . ALA A 1 63 ? -12.560 9.260 32.435 1.00 51.91 63 ALA A C 1
ATOM 476 O O . ALA A 1 63 ? -12.454 9.878 31.379 1.00 51.91 63 ALA A O 1
ATOM 477 N N . GLU A 1 64 ? -12.120 9.776 33.585 1.00 50.84 64 GLU A N 1
ATOM 478 C CA . GLU A 1 64 ? -11.483 11.094 33.696 1.00 50.84 64 GLU A CA 1
ATOM 479 C C . GLU A 1 64 ? -10.188 11.173 32.884 1.00 50.84 64 GLU A C 1
ATOM 481 O O . GLU A 1 64 ? -9.967 12.154 32.176 1.00 50.84 64 GLU A O 1
ATOM 486 N N . ARG A 1 65 ? -9.347 10.130 32.928 1.00 52.25 65 ARG A N 1
ATOM 487 C CA . ARG A 1 65 ? -8.100 10.068 32.147 1.00 52.25 65 ARG A CA 1
ATOM 488 C C . ARG A 1 65 ? -8.350 9.909 30.652 1.00 52.25 65 ARG A C 1
ATOM 490 O O . ARG A 1 65 ? -7.610 10.482 29.854 1.00 52.25 65 ARG A O 1
ATOM 497 N N . PHE A 1 66 ? -9.397 9.184 30.270 1.00 54.50 66 PHE A N 1
ATOM 498 C CA . PHE A 1 66 ? -9.862 9.119 28.888 1.00 54.50 66 PHE A CA 1
ATOM 499 C C . PHE A 1 66 ? -10.329 10.500 28.409 1.00 54.50 66 PHE A C 1
ATOM 501 O O . PHE A 1 66 ? -9.864 10.979 27.378 1.00 54.50 66 PHE A O 1
ATOM 508 N N . MET A 1 67 ? -11.135 11.203 29.210 1.00 50.28 67 MET A N 1
ATOM 509 C CA . MET A 1 67 ? -11.566 12.574 28.921 1.00 50.28 67 MET A CA 1
ATOM 510 C C . MET A 1 67 ? -10.391 13.559 28.881 1.00 50.28 67 MET A C 1
ATOM 512 O O . MET A 1 67 ? -10.382 14.462 28.053 1.00 50.28 67 MET A O 1
ATOM 516 N N . GLU A 1 68 ? -9.362 13.391 29.712 1.00 49.25 68 GLU A N 1
ATOM 517 C CA . GLU A 1 68 ? -8.127 14.185 29.661 1.00 49.25 68 GLU A CA 1
ATOM 518 C C . GLU A 1 68 ? -7.301 13.907 28.388 1.00 49.25 68 GLU A C 1
ATOM 520 O O . GLU A 1 68 ? -6.711 14.824 27.810 1.00 49.25 68 GLU A O 1
ATOM 525 N N . CYS A 1 69 ? -7.317 12.666 27.893 1.00 45.34 69 CYS A N 1
ATOM 526 C CA . CYS A 1 69 ? -6.722 12.277 26.612 1.00 45.34 69 CYS A CA 1
ATOM 527 C C . CYS A 1 69 ? -7.480 12.881 25.416 1.00 45.34 69 CYS A C 1
ATOM 529 O O . CYS A 1 69 ? -6.862 13.416 24.493 1.00 45.34 69 CYS A O 1
ATOM 531 N N . VAL A 1 70 ? -8.816 12.887 25.464 1.00 47.91 70 VAL A N 1
ATOM 532 C CA . VAL A 1 70 ? -9.653 13.574 24.469 1.00 47.91 70 VAL A CA 1
ATOM 533 C C . VAL A 1 70 ? -9.385 15.083 24.515 1.00 47.91 70 VAL A C 1
ATOM 535 O O . VAL A 1 70 ? -9.043 15.655 23.486 1.00 47.91 70 VAL A O 1
ATOM 538 N N . LYS A 1 71 ? -9.384 15.706 25.706 1.00 46.38 71 LYS A N 1
ATOM 539 C CA . LYS A 1 71 ? -9.050 17.132 25.925 1.00 46.38 71 LYS A CA 1
ATOM 540 C C . LYS A 1 71 ? -7.676 17.528 25.379 1.00 46.38 71 LYS A C 1
ATOM 542 O O . LYS A 1 71 ? -7.497 18.658 24.933 1.00 46.38 71 LYS A O 1
ATOM 547 N N . THR A 1 72 ? -6.687 16.637 25.446 1.00 42.59 72 THR A N 1
ATOM 548 C CA . THR A 1 72 ? -5.335 16.912 24.932 1.00 42.59 72 THR A CA 1
ATOM 549 C C . THR A 1 72 ? -5.242 16.767 23.417 1.00 42.59 72 THR A C 1
ATOM 551 O O . THR A 1 72 ? -4.468 17.502 22.809 1.00 42.59 72 THR A O 1
ATOM 554 N N . LYS A 1 73 ? -6.046 15.891 22.799 1.00 36.84 73 LYS A N 1
ATOM 555 C CA . LYS A 1 73 ? -6.091 15.712 21.338 1.00 36.84 73 LYS A CA 1
ATOM 556 C C . LYS A 1 73 ? -7.041 16.664 20.602 1.00 36.84 73 LYS A C 1
ATOM 558 O O . LYS A 1 73 ? -6.807 16.918 19.428 1.00 36.84 73 LYS A O 1
ATOM 563 N N . THR A 1 74 ? -8.072 17.207 21.254 1.00 40.75 74 THR A N 1
ATOM 564 C CA . THR A 1 74 ? -9.057 18.121 20.631 1.00 40.75 74 THR A CA 1
ATOM 565 C C . THR A 1 74 ? -8.771 19.609 20.858 1.00 40.75 74 THR A C 1
ATOM 567 O O . THR A 1 74 ? -9.545 20.466 20.418 1.00 40.75 74 THR A O 1
ATOM 570 N N . ARG A 1 75 ? -7.653 19.950 21.516 1.00 33.09 75 ARG A N 1
ATOM 571 C CA . ARG A 1 75 ? -7.220 21.340 21.734 1.00 33.09 75 ARG A CA 1
ATOM 572 C C . ARG A 1 75 ? -6.930 22.034 20.398 1.00 33.09 75 ARG A C 1
ATOM 574 O O . ARG A 1 75 ? -5.857 21.883 19.827 1.00 33.09 75 ARG A O 1
ATOM 581 N N . GLY A 1 76 ? -7.919 22.795 19.936 1.00 37.75 76 GLY A N 1
ATOM 582 C CA . GLY A 1 76 ? -7.891 23.605 18.717 1.00 37.75 76 GLY A CA 1
ATOM 583 C C . GLY A 1 76 ? -9.278 23.823 18.100 1.00 37.75 76 GLY A C 1
ATOM 584 O O . GLY A 1 76 ? -9.494 24.857 17.483 1.00 37.75 76 GLY A O 1
ATOM 585 N N . CYS A 1 77 ? -10.230 22.899 18.300 1.00 35.59 77 CYS A N 1
ATOM 586 C CA . CYS A 1 77 ? -11.513 22.913 17.573 1.00 35.59 77 CYS A CA 1
ATOM 587 C C . CYS A 1 77 ? -12.725 23.441 18.360 1.00 35.59 77 CYS A C 1
ATOM 589 O O . CYS A 1 77 ? -13.722 23.812 17.750 1.00 35.59 77 CYS A O 1
ATOM 591 N N . VAL A 1 78 ? -12.685 23.473 19.695 1.00 33.69 78 VAL A N 1
ATOM 592 C CA . VAL A 1 78 ? -13.856 23.829 20.515 1.00 33.69 78 VAL A CA 1
ATOM 593 C C . VAL A 1 78 ? -13.370 24.664 21.699 1.00 33.69 78 VAL A C 1
ATOM 595 O O . VAL A 1 78 ? -12.524 24.203 22.462 1.00 33.69 78 VAL A O 1
ATOM 598 N N . GLY A 1 79 ? -13.813 25.922 21.782 1.00 31.78 79 GLY A N 1
ATOM 599 C CA . GLY A 1 79 ? -13.347 26.919 22.754 1.00 31.78 79 GLY A CA 1
ATOM 600 C C . GLY A 1 79 ? -13.627 26.584 24.228 1.00 31.78 79 GLY A C 1
ATOM 601 O O . GLY A 1 79 ? -14.077 25.495 24.573 1.00 31.78 79 GLY A O 1
ATOM 602 N N . GLU A 1 80 ? -13.353 27.554 25.106 1.00 32.25 80 GLU A N 1
ATOM 603 C CA . GLU A 1 80 ? -13.282 27.446 26.579 1.00 32.25 80 GLU A CA 1
ATOM 604 C C . GLU A 1 80 ? -14.567 27.011 27.329 1.00 32.25 80 GLU A C 1
ATOM 606 O O . GLU A 1 80 ? -14.579 27.016 28.557 1.00 32.25 80 GLU A O 1
ATOM 611 N N . GLU A 1 81 ? -15.631 26.560 26.659 1.00 34.50 81 GLU A N 1
ATOM 612 C CA . GLU A 1 81 ? -16.860 26.085 27.322 1.00 34.50 81 GLU A CA 1
ATOM 613 C C . GLU A 1 81 ? -16.816 24.615 27.779 1.00 34.50 81 GLU A C 1
ATOM 615 O O . GLU A 1 81 ? -17.671 24.189 28.551 1.00 34.50 81 GLU A O 1
ATOM 620 N N . PHE A 1 82 ? -15.787 23.838 27.417 1.00 34.66 82 PHE A N 1
ATOM 621 C CA . PHE A 1 82 ? -15.612 22.435 27.859 1.00 34.66 82 PHE A CA 1
ATOM 622 C C . PHE A 1 82 ? -15.138 22.289 29.325 1.00 34.66 82 PHE A C 1
ATOM 624 O O . PHE A 1 82 ? -14.475 21.321 29.720 1.00 34.66 82 PHE A O 1
ATOM 631 N N . VAL A 1 83 ? -15.429 23.298 30.141 1.00 34.38 83 VAL A N 1
ATOM 632 C CA . VAL A 1 83 ? -14.973 23.449 31.518 1.00 34.38 83 VAL A CA 1
ATOM 633 C C . VAL A 1 83 ? -16.156 23.172 32.450 1.00 34.38 83 VAL A C 1
ATOM 635 O O . VAL A 1 83 ? -16.734 24.120 32.972 1.00 34.38 83 VAL A O 1
ATOM 638 N N . ARG A 1 84 ? -16.512 21.883 32.652 1.00 29.22 84 ARG A N 1
ATOM 639 C CA . ARG A 1 84 ? -16.950 21.252 33.936 1.00 29.22 84 ARG A CA 1
ATOM 640 C C . ARG A 1 84 ? -17.710 19.895 33.778 1.00 29.22 84 ARG A C 1
ATOM 642 O O . ARG A 1 84 ? -18.924 19.871 33.881 1.00 29.22 84 ARG A O 1
ATOM 649 N N . GLY A 1 85 ? -16.980 18.771 33.854 1.00 32.62 85 GLY A N 1
ATOM 650 C CA . GLY A 1 85 ? -17.234 17.689 34.835 1.00 32.62 85 GLY A CA 1
ATOM 651 C C . GLY A 1 85 ? -17.965 16.370 34.462 1.00 32.62 85 GLY A C 1
ATOM 652 O O . GLY A 1 85 ? -19.051 16.357 33.911 1.00 32.62 85 GLY A O 1
ATOM 653 N N . SER A 1 86 ? -17.478 15.276 35.083 1.00 43.88 86 SER A N 1
ATOM 654 C CA . SER A 1 86 ? -18.187 14.051 35.551 1.00 43.88 86 SER A CA 1
ATOM 655 C C . SER A 1 86 ? -18.683 12.976 34.555 1.00 43.88 86 SER A C 1
ATOM 657 O O . SER A 1 86 ? -18.945 13.231 33.387 1.00 43.88 86 SER A O 1
ATOM 659 N N . LEU A 1 87 ? -18.864 11.751 35.087 1.00 39.72 87 LEU A N 1
ATOM 660 C CA . LEU A 1 87 ? -19.471 10.539 34.490 1.00 39.72 87 LEU A CA 1
ATOM 661 C C . LEU A 1 87 ? -20.704 10.809 33.600 1.00 39.72 87 LEU A C 1
ATOM 663 O O . LEU A 1 87 ? -20.933 10.107 32.617 1.00 39.72 87 LEU A O 1
ATOM 667 N N . SER A 1 88 ? -21.467 11.841 33.951 1.00 42.25 88 SER A N 1
ATOM 668 C CA . SER A 1 88 ? -22.645 12.347 33.246 1.00 42.25 88 SER A CA 1
ATOM 669 C C . SER A 1 88 ? -22.350 12.704 31.786 1.00 42.25 88 SER A C 1
ATOM 671 O O . SER A 1 88 ? -23.090 12.279 30.905 1.00 42.25 88 SER A O 1
ATOM 673 N N . GLU A 1 89 ? -21.238 13.401 31.518 1.00 48.91 89 GLU A N 1
ATOM 674 C CA . GLU A 1 89 ? -20.856 13.858 30.170 1.00 48.91 89 GLU A CA 1
ATOM 675 C C . GLU A 1 89 ? -20.532 12.680 29.240 1.00 48.91 89 GLU A C 1
ATOM 677 O O . GLU A 1 89 ? -20.834 12.721 28.051 1.00 48.91 89 GLU A O 1
ATOM 682 N N . LEU A 1 90 ? -19.952 11.603 29.780 1.00 47.75 90 LEU A N 1
ATOM 683 C CA . LEU A 1 90 ? -19.599 10.385 29.040 1.00 47.75 90 LEU A CA 1
ATOM 684 C C . LEU A 1 90 ? -20.841 9.578 28.637 1.00 47.75 90 LEU A C 1
ATOM 686 O O . LEU A 1 90 ? -20.914 9.054 27.525 1.00 47.75 90 LEU A O 1
ATOM 690 N N . ILE A 1 91 ? -21.833 9.517 29.528 1.00 45.16 91 ILE A N 1
ATOM 691 C CA . ILE A 1 91 ? -23.131 8.892 29.258 1.00 45.16 91 ILE A CA 1
ATOM 692 C C . ILE A 1 91 ? -23.896 9.717 28.213 1.00 45.16 91 ILE A C 1
ATOM 694 O O . ILE A 1 91 ? -24.394 9.156 27.238 1.00 45.16 91 ILE A O 1
ATOM 698 N N . GLU A 1 92 ? -23.906 11.042 28.347 1.00 45.47 92 GLU A N 1
ATOM 699 C CA . GLU A 1 92 ? -24.583 11.959 27.424 1.00 45.47 92 GLU A CA 1
ATOM 700 C C . GLU A 1 92 ? -23.935 11.972 26.020 1.00 45.47 92 GLU A C 1
ATOM 702 O O . GLU A 1 92 ? -24.638 11.999 25.007 1.00 45.47 92 GLU A O 1
ATOM 707 N N . LEU A 1 93 ? -22.600 11.852 25.932 1.00 44.12 93 LEU A N 1
ATOM 708 C CA . LEU A 1 93 ? -21.871 11.661 24.668 1.00 44.12 93 LEU A CA 1
ATOM 709 C C . LEU A 1 93 ? -22.222 10.331 23.985 1.00 44.12 93 LEU A C 1
ATOM 711 O O . LEU A 1 93 ? -22.435 10.294 22.772 1.00 44.12 93 LEU A O 1
ATOM 715 N N . SER A 1 94 ? -22.291 9.238 24.754 1.00 42.41 94 SER A N 1
ATOM 716 C CA . SER A 1 94 ? -22.599 7.904 24.217 1.00 42.41 94 SER A CA 1
ATOM 717 C C . SER A 1 94 ? -24.027 7.808 23.662 1.00 42.41 94 SER A C 1
ATOM 719 O O . SER A 1 94 ? -24.260 7.132 22.662 1.00 42.41 94 SER A O 1
ATOM 721 N N . GLN A 1 95 ? -24.968 8.555 24.249 1.00 39.84 95 GLN A N 1
ATOM 722 C CA . GLN A 1 95 ? -26.359 8.641 23.795 1.00 39.84 95 GLN A CA 1
ATOM 723 C C . GLN A 1 95 ? -26.496 9.406 22.470 1.00 39.84 95 GLN A C 1
ATOM 725 O O . GLN A 1 95 ? -27.304 9.025 21.625 1.00 39.84 95 GLN A O 1
ATOM 730 N N . LYS A 1 96 ? -25.666 10.433 22.237 1.00 40.72 96 LYS A N 1
ATOM 731 C CA . LYS A 1 96 ? -25.643 11.184 20.966 1.00 40.72 96 LYS A CA 1
ATOM 732 C C . LYS A 1 96 ? -25.131 10.352 19.786 1.00 40.72 96 LYS A C 1
ATOM 734 O O . LYS A 1 96 ? -25.575 10.563 18.663 1.00 40.72 96 LYS A O 1
ATOM 739 N N . CYS A 1 97 ? -24.262 9.373 20.034 1.00 39.00 97 CYS A N 1
ATOM 740 C CA . CYS A 1 97 ? -23.716 8.487 18.998 1.00 39.00 97 CYS A CA 1
ATOM 741 C C . CYS A 1 97 ? -24.716 7.434 18.485 1.00 39.00 97 CYS A C 1
ATOM 743 O O . CYS A 1 97 ? -24.441 6.762 17.496 1.00 39.00 97 CYS A O 1
ATOM 745 N N . CYS A 1 98 ? -25.869 7.273 19.144 1.00 39.69 98 CYS A N 1
ATOM 746 C CA . CYS A 1 98 ? -26.880 6.268 18.799 1.00 39.69 98 CYS A CA 1
ATOM 747 C C . CYS A 1 98 ? -28.035 6.799 17.929 1.00 39.69 98 CYS A C 1
ATOM 749 O O . CYS A 1 98 ? -28.998 6.067 17.684 1.00 39.69 98 CYS A O 1
ATOM 751 N N . VAL A 1 99 ? -27.971 8.054 17.477 1.00 38.72 99 VAL A N 1
ATOM 752 C CA . VAL A 1 99 ? -29.029 8.731 16.712 1.00 38.72 99 VAL A CA 1
ATOM 753 C C . VAL A 1 99 ? -28.746 8.629 15.208 1.00 38.72 99 VAL A C 1
ATOM 755 O O . VAL A 1 99 ? -27.684 9.038 14.747 1.00 38.72 99 VAL A O 1
ATOM 758 N N . ASN A 1 100 ? -29.687 8.084 14.430 1.00 45.69 100 ASN A N 1
ATOM 759 C CA . ASN A 1 100 ? -29.591 8.065 12.966 1.00 45.69 100 ASN A CA 1
ATOM 760 C C . ASN A 1 100 ? -29.958 9.438 12.370 1.00 45.69 100 ASN A C 1
ATOM 762 O O . ASN A 1 100 ? -30.546 10.279 13.047 1.00 45.69 100 ASN A O 1
ATOM 766 N N . LYS A 1 101 ? -29.662 9.645 11.076 1.00 39.31 101 LYS A N 1
ATOM 767 C CA . LYS A 1 101 ? -29.872 10.910 10.331 1.00 39.31 101 LYS A CA 1
ATOM 768 C C . LYS A 1 101 ? -31.290 11.510 10.408 1.00 39.31 101 LYS A C 1
ATOM 770 O O . LYS A 1 101 ? -31.435 12.695 10.144 1.00 39.31 101 LYS A O 1
ATOM 775 N N . ASP A 1 102 ? -32.293 10.730 10.809 1.00 39.41 102 ASP A N 1
ATOM 776 C CA . ASP A 1 102 ? -33.688 11.164 10.982 1.00 39.41 102 ASP A CA 1
ATOM 777 C C . ASP A 1 102 ? -34.039 11.559 12.435 1.00 39.41 102 ASP A C 1
ATOM 779 O O . ASP A 1 102 ? -35.207 11.514 12.821 1.00 39.41 102 ASP A O 1
ATOM 783 N N . GLU A 1 103 ? -33.041 11.842 13.282 1.00 43.31 103 GLU A N 1
ATOM 784 C CA . GLU A 1 103 ? -33.191 12.118 14.727 1.00 43.31 103 GLU A CA 1
ATOM 785 C C . GLU A 1 103 ? -33.865 10.983 15.533 1.00 43.31 103 GLU A C 1
ATOM 787 O O . GLU A 1 103 ? -34.276 11.157 16.683 1.00 43.31 103 GLU A O 1
ATOM 792 N N . LYS A 1 104 ? -33.953 9.774 14.963 1.00 37.66 104 LYS A N 1
ATOM 793 C CA . LYS A 1 104 ? -34.453 8.568 15.641 1.00 37.66 104 LYS A CA 1
ATOM 794 C C . LYS A 1 104 ? -33.291 7.689 16.096 1.00 37.66 104 LYS A C 1
ATOM 796 O O . LYS A 1 104 ? -32.397 7.363 15.318 1.00 37.66 104 LYS A O 1
ATOM 801 N N . MET A 1 105 ? -33.310 7.313 17.371 1.00 40.25 105 MET A N 1
ATOM 802 C CA . MET A 1 105 ? -32.267 6.509 18.012 1.00 40.25 105 MET A CA 1
ATOM 803 C C . MET A 1 105 ? -32.416 5.024 17.630 1.00 40.25 105 MET A C 1
ATOM 805 O O . MET A 1 105 ? -33.534 4.513 17.607 1.00 40.25 105 MET A O 1
ATOM 809 N N . SER A 1 106 ? -31.308 4.356 17.292 1.00 40.34 106 SER A N 1
ATOM 810 C CA . SER A 1 106 ? -31.280 2.952 16.847 1.00 40.34 106 SER A CA 1
ATOM 811 C C . SER A 1 106 ? -31.823 1.999 17.923 1.00 40.34 106 SER A C 1
ATOM 813 O O . SER A 1 106 ? -31.362 2.038 19.065 1.00 40.34 106 SER A O 1
ATOM 815 N N . GLU A 1 107 ? -32.757 1.112 17.553 1.00 40.91 107 GLU A N 1
ATOM 816 C CA . GLU A 1 107 ? -33.316 0.071 18.441 1.00 40.91 107 GLU A CA 1
ATOM 817 C C . GLU A 1 107 ? -32.264 -0.964 18.892 1.00 40.91 107 GLU A C 1
ATOM 819 O O . GLU A 1 107 ? -32.465 -1.662 19.882 1.00 40.91 107 GLU A O 1
ATOM 824 N N . GLU A 1 108 ? -31.108 -1.025 18.223 1.00 38.62 108 GLU A N 1
ATOM 825 C CA . GLU A 1 108 ? -29.991 -1.921 18.555 1.00 38.62 108 GLU A CA 1
ATOM 826 C C . GLU A 1 108 ? -28.947 -1.279 19.495 1.00 38.62 108 GLU A C 1
ATOM 828 O O . GLU A 1 108 ? -27.940 -1.907 19.828 1.00 38.62 108 GLU A O 1
ATOM 833 N N . CYS A 1 109 ? -29.145 -0.028 19.937 1.00 42.19 109 CYS A N 1
ATOM 834 C CA . CYS A 1 109 ? -28.183 0.669 20.795 1.00 42.19 109 CYS A CA 1
ATOM 835 C C . CYS A 1 109 ? -28.219 0.139 22.249 1.00 42.19 109 CYS A C 1
ATOM 837 O O . CYS A 1 109 ? -29.222 0.325 22.942 1.00 42.19 109 CYS A O 1
ATOM 839 N N . PRO A 1 110 ? -27.110 -0.414 22.789 1.00 37.78 110 PRO A N 1
ATOM 840 C CA . PRO A 1 110 ? -27.048 -0.885 24.180 1.00 37.78 110 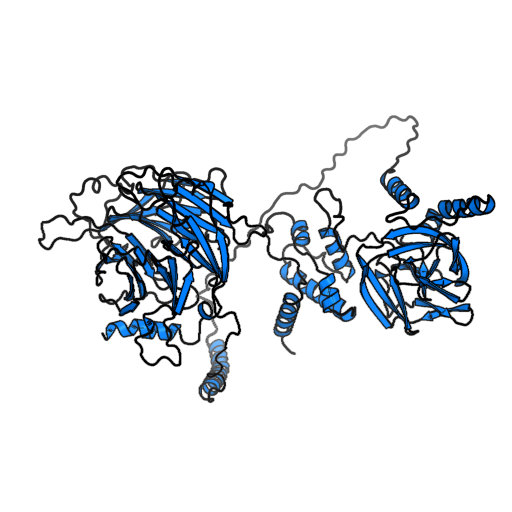PRO A CA 1
ATOM 841 C C . PRO A 1 110 ? -27.098 0.256 25.216 1.00 37.78 110 PRO A C 1
ATOM 843 O O . PRO A 1 110 ? -27.265 0.000 26.407 1.00 37.78 110 PRO A O 1
ATOM 846 N N . PHE A 1 111 ? -26.967 1.510 24.766 1.00 42.56 111 PHE A N 1
ATOM 847 C CA . PHE A 1 111 ? -27.062 2.740 25.563 1.00 42.56 111 PHE A CA 1
ATOM 848 C C . PHE A 1 111 ? -28.369 3.506 25.344 1.00 42.56 111 PHE A C 1
ATOM 850 O O . PHE A 1 111 ? -28.500 4.631 25.828 1.00 42.56 111 PHE A O 1
ATOM 857 N N . PHE A 1 112 ? -29.343 2.914 24.637 1.00 44.56 112 PHE A N 1
ATOM 858 C CA . PHE A 1 112 ? -30.685 3.470 24.515 1.00 44.56 112 PHE A CA 1
ATOM 859 C C . PHE A 1 112 ? -31.299 3.569 25.915 1.00 44.56 112 PHE A C 1
ATOM 861 O O . PHE A 1 112 ? -31.829 2.604 26.469 1.00 44.56 112 PHE A O 1
ATOM 868 N N . SER A 1 113 ? -31.210 4.746 26.531 1.00 51.12 113 SER A N 1
ATOM 869 C CA . SER A 1 113 ? -31.804 5.010 27.835 1.00 51.12 113 SER A CA 1
ATOM 870 C C . SER A 1 113 ? -33.307 5.210 27.679 1.00 51.12 113 SER A C 1
ATOM 872 O O . SER A 1 113 ? -33.807 6.335 27.710 1.00 51.12 113 SER A O 1
ATOM 874 N N . ARG A 1 114 ? -34.037 4.105 27.510 1.00 55.97 114 ARG A N 1
ATOM 875 C CA . ARG A 1 114 ? -35.463 4.012 27.855 1.00 55.97 114 ARG A CA 1
ATOM 876 C C . ARG A 1 114 ? -35.899 2.727 28.590 1.00 55.97 114 ARG A C 1
ATOM 878 O O . ARG A 1 114 ? -37.070 2.377 28.475 1.00 55.97 114 ARG A O 1
ATOM 885 N N . PRO A 1 115 ? -35.081 2.060 29.421 1.00 54.88 115 PRO A N 1
ATOM 886 C CA . PRO A 1 115 ? -35.636 1.270 30.512 1.00 54.88 115 PRO A CA 1
ATOM 887 C C . PRO A 1 115 ? -35.685 2.102 31.794 1.00 54.88 115 PRO A C 1
ATOM 889 O O . PRO A 1 115 ? -34.688 2.648 32.253 1.00 54.88 115 PRO A O 1
ATOM 892 N N . GLN A 1 116 ? -36.889 2.225 32.333 1.00 69.75 116 GLN A N 1
ATOM 893 C CA . GLN A 1 116 ? -37.299 3.034 33.480 1.00 69.75 116 GLN A CA 1
ATOM 894 C C . GLN A 1 116 ? -37.678 2.097 34.634 1.00 69.75 116 GLN A C 1
ATOM 896 O O . GLN A 1 116 ? -38.840 2.037 35.038 1.00 69.75 116 GLN A O 1
ATOM 901 N N . CYS A 1 117 ? -36.745 1.236 35.037 1.00 82.56 117 CYS A N 1
ATOM 902 C CA . CYS A 1 117 ? -37.111 -0.079 35.558 1.00 82.56 117 CYS A CA 1
ATOM 903 C C . CYS A 1 117 ? -36.188 -0.622 36.662 1.00 82.56 117 CYS A C 1
ATOM 905 O O . CYS A 1 117 ? -35.016 -0.239 36.781 1.00 82.56 117 CYS A O 1
ATOM 907 N N . PHE A 1 118 ? -36.737 -1.604 37.385 1.00 90.31 118 PHE A N 1
ATOM 908 C CA . PHE A 1 118 ? -36.043 -2.537 38.271 1.00 90.31 118 PHE A CA 1
ATOM 909 C C . PHE A 1 118 ? -35.455 -3.713 37.482 1.00 90.31 118 PHE A C 1
ATOM 911 O O . PHE A 1 118 ? -35.967 -4.086 36.423 1.00 90.31 118 PHE A O 1
ATOM 918 N N . SER A 1 119 ? -34.399 -4.323 38.020 1.00 90.56 119 SER A N 1
ATOM 919 C CA . SER A 1 119 ? -33.832 -5.573 37.500 1.00 90.56 119 SER A CA 1
ATOM 920 C C . SER A 1 119 ? -34.796 -6.738 37.750 1.00 90.56 119 SER A C 1
ATOM 922 O O . SER A 1 119 ? -35.315 -6.872 38.856 1.00 90.56 119 SER A O 1
ATOM 924 N N . LEU A 1 120 ? -34.996 -7.625 36.764 1.00 89.56 120 LEU A N 1
ATOM 925 C CA . LEU A 1 120 ? -35.839 -8.824 36.944 1.00 89.56 120 LEU A CA 1
ATOM 926 C C . LEU A 1 120 ? -35.317 -9.761 38.042 1.00 89.56 120 LEU A C 1
ATOM 928 O O . LEU A 1 120 ? -36.097 -10.450 38.696 1.00 89.56 120 LEU A O 1
ATOM 932 N N . ASN A 1 121 ? -34.001 -9.744 38.272 1.00 88.12 121 ASN A N 1
ATOM 933 C CA . ASN A 1 121 ? -33.349 -10.548 39.305 1.00 88.12 121 ASN A CA 1
ATOM 934 C C . ASN A 1 121 ? -33.578 -10.017 40.728 1.00 88.12 121 ASN A C 1
ATOM 936 O O . ASN A 1 121 ? -33.233 -10.711 41.680 1.00 88.12 121 ASN A O 1
ATOM 940 N N . ASP A 1 122 ? -34.099 -8.797 40.884 1.00 91.88 122 ASP A N 1
ATOM 941 C CA . ASP A 1 122 ? -34.404 -8.260 42.209 1.00 91.88 122 ASP A CA 1
ATOM 942 C C . ASP A 1 122 ? -35.740 -8.838 42.721 1.00 91.88 122 ASP A C 1
ATOM 944 O O . ASP A 1 122 ? -36.555 -9.347 41.943 1.00 91.88 122 ASP A O 1
ATOM 948 N N . THR A 1 123 ? -35.978 -8.783 44.032 1.00 93.19 123 THR A N 1
ATOM 949 C CA . THR A 1 123 ? -37.172 -9.335 44.686 1.00 93.19 123 THR A CA 1
ATOM 950 C C . THR A 1 123 ? -37.999 -8.251 45.376 1.00 93.19 123 THR A C 1
ATOM 952 O O . THR A 1 123 ? -37.474 -7.365 46.046 1.00 93.19 123 THR A O 1
ATOM 955 N N . ALA A 1 124 ? -39.320 -8.308 45.224 1.00 92.12 124 ALA A N 1
ATOM 956 C CA . ALA A 1 124 ? -40.278 -7.537 46.003 1.00 92.12 124 ALA A CA 1
ATOM 957 C C . ALA A 1 124 ? -40.692 -8.327 47.249 1.00 92.12 124 ALA A C 1
ATOM 959 O O . ALA A 1 124 ? -40.950 -9.531 47.191 1.00 92.12 124 ALA A O 1
ATOM 960 N N . LYS A 1 125 ? -40.788 -7.642 48.387 1.00 87.94 125 LYS A N 1
ATOM 961 C CA . LYS A 1 125 ? -41.156 -8.276 49.656 1.00 87.94 125 LYS A CA 1
ATOM 962 C C . LYS A 1 125 ? -42.667 -8.286 49.851 1.00 87.94 125 LYS A C 1
ATOM 964 O O . LYS A 1 125 ? -43.317 -7.257 49.684 1.00 87.94 125 LYS A O 1
ATOM 969 N N . THR A 1 126 ? -43.224 -9.418 50.256 1.00 88.81 126 THR A N 1
ATOM 970 C CA . THR A 1 126 ? -44.651 -9.557 50.571 1.00 88.81 126 THR A CA 1
ATOM 971 C C . THR A 1 126 ? -44.930 -9.280 52.055 1.00 88.81 126 THR A C 1
ATOM 973 O O . THR A 1 126 ? -44.025 -9.377 52.891 1.00 88.81 126 THR A O 1
ATOM 976 N N . PRO A 1 127 ? -46.187 -8.983 52.435 1.00 85.75 127 PRO A N 1
ATOM 977 C CA . PRO A 1 127 ? -46.581 -8.833 53.838 1.00 85.75 127 PRO A CA 1
ATOM 978 C C . PRO A 1 127 ? -46.358 -10.082 54.700 1.00 85.75 127 PRO A C 1
ATOM 980 O O . PRO A 1 127 ? -46.192 -9.956 55.910 1.00 85.75 127 PRO A O 1
ATOM 983 N N . ASN A 1 128 ? -46.331 -11.269 54.086 1.00 82.75 128 ASN A N 1
ATOM 984 C CA . ASN A 1 128 ? -46.100 -12.540 54.777 1.00 82.75 128 ASN A CA 1
ATOM 985 C C . ASN A 1 128 ? -44.610 -12.800 55.055 1.00 82.75 128 ASN A C 1
ATOM 987 O O . ASN A 1 128 ? -44.274 -13.746 55.761 1.00 82.75 128 ASN A O 1
ATOM 991 N N . GLY A 1 129 ? -43.721 -11.950 54.530 1.00 78.12 129 GLY A N 1
ATOM 992 C CA . GLY A 1 129 ? -42.273 -12.098 54.644 1.00 78.12 129 GLY A CA 1
ATOM 993 C C . GLY A 1 129 ? -41.624 -12.842 53.478 1.00 78.12 129 GLY A C 1
ATOM 994 O O . GLY A 1 129 ? -40.398 -12.850 53.411 1.00 78.12 129 GLY A O 1
ATOM 995 N N . ASP A 1 130 ? -42.412 -13.397 52.552 1.00 86.25 130 ASP A N 1
ATOM 996 C CA . ASP A 1 130 ? -41.908 -14.044 51.338 1.00 86.25 130 ASP A CA 1
ATOM 997 C C . ASP A 1 130 ? -41.346 -13.008 50.355 1.00 86.25 130 ASP A C 1
ATOM 999 O O . ASP A 1 130 ? -41.845 -11.879 50.273 1.00 86.25 130 ASP A O 1
ATOM 1003 N N . GLU A 1 131 ? -40.339 -13.402 49.581 1.00 89.50 131 GLU A N 1
ATOM 1004 C CA . GLU A 1 131 ? -39.732 -12.587 48.528 1.00 89.50 131 GLU A CA 1
ATOM 1005 C C . GLU A 1 131 ? -40.133 -13.123 47.149 1.00 89.50 131 GLU A C 1
ATOM 1007 O O . GLU A 1 131 ? -39.895 -14.287 46.828 1.00 89.50 131 GLU A O 1
ATOM 1012 N N . ILE A 1 132 ? -40.740 -12.269 46.326 1.00 91.44 132 ILE A N 1
ATOM 1013 C CA . ILE A 1 132 ? -41.182 -12.600 44.967 1.00 91.44 132 ILE A CA 1
ATOM 1014 C C . ILE A 1 132 ? -40.270 -11.875 43.985 1.00 91.44 132 ILE A C 1
ATOM 1016 O O . ILE A 1 132 ? -40.117 -10.660 44.066 1.00 91.44 132 ILE A O 1
ATOM 1020 N N . SER A 1 133 ? -39.660 -12.597 43.046 1.00 91.25 133 SER A N 1
ATOM 1021 C CA . SER A 1 133 ? -38.872 -11.967 41.978 1.00 91.25 133 SER A CA 1
ATOM 1022 C C . SER A 1 133 ? -39.731 -10.995 41.168 1.00 91.25 133 SER A C 1
ATOM 1024 O O . SER A 1 133 ? -40.871 -11.305 40.822 1.00 91.25 133 SER A O 1
ATOM 1026 N N . ILE A 1 134 ? -39.152 -9.848 40.814 1.00 91.44 134 ILE A N 1
ATOM 1027 C CA . ILE A 1 134 ? -39.780 -8.846 39.949 1.00 91.44 134 ILE A CA 1
ATOM 1028 C C . ILE A 1 134 ? -40.211 -9.454 38.599 1.00 91.44 134 ILE A C 1
ATOM 1030 O O . ILE A 1 134 ? -41.208 -9.013 38.033 1.00 91.44 134 ILE A O 1
ATOM 1034 N N . GLU A 1 135 ? -39.535 -10.503 38.107 1.00 89.81 135 GLU A N 1
ATOM 1035 C CA . GLU A 1 135 ? -39.950 -11.249 36.907 1.00 89.81 135 GLU A CA 1
ATOM 1036 C C . GLU A 1 135 ? -41.340 -11.880 37.040 1.00 89.81 135 GLU A C 1
ATOM 1038 O O . GLU A 1 135 ? -42.111 -11.885 36.078 1.00 89.81 135 GLU A O 1
ATOM 1043 N N . ASN A 1 136 ? -41.643 -12.403 38.229 1.00 88.38 136 ASN A N 1
ATOM 1044 C CA . ASN A 1 136 ? -42.836 -13.196 38.513 1.00 88.38 136 ASN A CA 1
ATOM 1045 C C . ASN A 1 136 ? -43.966 -12.380 39.145 1.00 88.38 136 ASN A C 1
ATOM 1047 O O . ASN A 1 136 ? -45.010 -12.952 39.461 1.00 88.38 136 ASN A O 1
ATOM 1051 N N . LEU A 1 137 ? -43.761 -11.074 39.324 1.00 88.31 137 LEU A N 1
ATOM 1052 C CA . LEU A 1 137 ? -44.733 -10.197 39.951 1.00 88.31 137 LEU A CA 1
ATOM 1053 C C . LEU A 1 137 ? -45.962 -10.022 39.050 1.00 88.31 137 LEU A C 1
ATOM 1055 O O . LEU A 1 137 ? -45.834 -9.744 37.853 1.00 88.31 137 LEU A O 1
ATOM 1059 N N . LYS A 1 138 ? -47.153 -10.174 39.628 1.00 87.44 138 LYS A N 1
ATOM 1060 C CA . LYS A 1 138 ? -48.437 -10.091 38.920 1.00 87.44 138 LYS A CA 1
ATOM 1061 C C . LYS A 1 138 ? -49.266 -8.902 39.381 1.00 87.44 138 LYS A C 1
ATOM 1063 O O . LYS A 1 138 ? -49.178 -8.447 40.521 1.00 87.44 138 LYS A O 1
ATOM 1068 N N . ILE A 1 139 ? -50.129 -8.423 38.489 1.00 86.88 139 ILE A N 1
ATOM 1069 C CA . ILE A 1 139 ? -51.153 -7.439 38.845 1.00 86.88 139 ILE A CA 1
ATOM 1070 C C . ILE A 1 139 ? -52.062 -8.058 39.912 1.00 86.88 139 ILE A C 1
ATOM 1072 O O . ILE A 1 139 ? -52.528 -9.189 39.773 1.00 86.88 139 ILE A O 1
ATOM 1076 N N . GLY A 1 140 ? -52.284 -7.317 40.990 1.00 84.31 140 GLY A N 1
ATOM 1077 C CA . GLY A 1 140 ? -53.075 -7.743 42.135 1.00 84.31 140 GLY A CA 1
ATOM 1078 C C . GLY A 1 140 ? -52.287 -8.364 43.293 1.00 84.31 140 GLY A C 1
ATOM 1079 O O . GLY A 1 140 ? -52.848 -8.613 44.362 1.00 84.31 140 GLY A O 1
ATOM 1080 N N . GLU A 1 141 ? -50.980 -8.605 43.137 1.00 88.38 141 GLU A N 1
ATOM 1081 C CA . GLU A 1 141 ? -50.156 -9.094 44.246 1.00 88.38 141 GLU A CA 1
ATOM 1082 C C . GLU A 1 141 ? -49.952 -8.029 45.324 1.00 88.38 141 GLU A C 1
ATOM 1084 O O . GLU A 1 141 ? -49.732 -6.848 45.041 1.00 88.38 141 GLU A O 1
ATOM 1089 N N . LYS A 1 142 ? -49.993 -8.468 46.588 1.00 91.50 142 LYS A N 1
ATOM 1090 C CA . LYS A 1 142 ? -49.701 -7.616 47.743 1.00 91.50 142 LYS A CA 1
ATOM 1091 C C . LYS A 1 142 ? -48.209 -7.624 48.045 1.00 91.50 142 LYS A C 1
ATOM 1093 O O . LYS A 1 142 ? -47.635 -8.658 48.379 1.00 91.50 142 LYS A O 1
ATOM 1098 N N . VAL A 1 143 ? -47.617 -6.442 48.006 1.00 93.56 143 VAL A N 1
ATOM 1099 C CA . VAL A 1 143 ? -46.203 -6.159 48.257 1.00 93.56 143 VAL A CA 1
ATOM 1100 C C . VAL A 1 143 ? -46.062 -5.089 49.334 1.00 93.56 143 VAL A C 1
ATOM 1102 O O . VAL A 1 143 ? -47.012 -4.376 49.658 1.00 93.56 143 VAL A O 1
ATOM 1105 N N . LEU A 1 144 ? -44.875 -4.976 49.916 1.00 92.94 144 LEU A N 1
ATOM 1106 C CA . LEU A 1 144 ? -44.568 -3.936 50.885 1.00 92.94 144 LEU A CA 1
ATOM 1107 C C . LEU A 1 144 ? -44.046 -2.675 50.193 1.00 92.94 144 LEU A C 1
ATOM 1109 O O . LEU A 1 144 ? -43.261 -2.726 49.246 1.00 92.94 144 LEU A O 1
ATOM 1113 N N . ALA A 1 145 ? -44.475 -1.535 50.710 1.00 92.69 145 ALA A N 1
ATOM 1114 C CA . ALA A 1 145 ? -44.142 -0.207 50.223 1.00 92.69 145 ALA A CA 1
ATOM 1115 C C . ALA A 1 145 ? -44.012 0.763 51.399 1.00 92.69 145 ALA A C 1
ATOM 1117 O O . ALA A 1 145 ? -44.238 0.379 52.547 1.00 92.69 145 ALA A O 1
ATOM 1118 N N . ILE A 1 146 ? -43.657 2.014 51.114 1.00 91.25 146 ILE A N 1
ATOM 1119 C CA . ILE A 1 146 ? -43.654 3.090 52.109 1.00 91.25 146 ILE A CA 1
ATOM 1120 C C . ILE A 1 146 ? -44.768 4.095 51.815 1.00 91.25 146 ILE A C 1
ATOM 1122 O O . ILE A 1 146 ? -45.008 4.446 50.656 1.00 91.25 146 ILE A O 1
ATOM 1126 N N . ASP A 1 147 ? -45.463 4.546 52.853 1.00 87.75 147 ASP A N 1
ATOM 1127 C CA . ASP A 1 147 ? -46.450 5.616 52.735 1.00 87.75 147 ASP A CA 1
ATOM 1128 C C . ASP A 1 147 ? -45.792 7.010 52.802 1.00 87.75 147 ASP A C 1
ATOM 1130 O O . ASP A 1 147 ? -44.571 7.157 52.865 1.00 87.75 147 ASP A O 1
ATOM 1134 N N . HIS A 1 148 ? -46.610 8.063 52.783 1.00 84.38 148 HIS A N 1
ATOM 1135 C CA . HIS A 1 148 ? -46.135 9.444 52.910 1.00 84.38 148 HIS A CA 1
ATOM 1136 C C . HIS A 1 148 ? -45.560 9.766 54.302 1.00 84.38 148 HIS A C 1
ATOM 1138 O O . HIS A 1 148 ? -44.901 10.788 54.456 1.00 84.38 148 HIS A O 1
ATOM 1144 N N . ASN A 1 149 ? -45.785 8.920 55.308 1.00 85.25 149 ASN A N 1
ATOM 1145 C CA . ASN A 1 149 ? -45.266 9.075 56.666 1.00 85.25 149 ASN A CA 1
ATOM 1146 C C . ASN A 1 149 ? -44.047 8.173 56.928 1.00 85.25 149 ASN A C 1
ATOM 1148 O O . ASN A 1 149 ? -43.709 7.938 58.088 1.00 85.25 149 ASN A O 1
ATOM 1152 N N . ASP A 1 150 ? -43.408 7.653 55.873 1.00 87.25 150 ASP A N 1
ATOM 1153 C CA . ASP A 1 150 ? -42.278 6.716 55.934 1.00 87.25 150 ASP A CA 1
ATOM 1154 C C . ASP A 1 150 ? -42.580 5.406 56.682 1.00 87.25 150 ASP A C 1
ATOM 1156 O O . ASP A 1 150 ? -41.673 4.714 57.158 1.00 87.25 150 ASP A O 1
ATOM 1160 N N . GLN A 1 151 ? -43.858 5.032 56.773 1.00 88.44 151 GLN A N 1
ATOM 1161 C CA . GLN A 1 151 ? -44.287 3.781 57.382 1.00 88.44 151 GLN A CA 1
ATOM 1162 C C . GLN A 1 151 ? -44.377 2.672 56.345 1.00 88.44 151 GLN A C 1
ATOM 1164 O O . GLN A 1 151 ? -44.852 2.868 55.225 1.00 88.44 151 GLN A O 1
ATOM 1169 N N . ILE A 1 152 ? -43.937 1.479 56.742 1.00 90.94 152 ILE A N 1
ATOM 1170 C CA . ILE A 1 152 ? -44.013 0.296 55.892 1.00 90.94 152 ILE A CA 1
ATOM 1171 C C . ILE A 1 152 ? -45.460 -0.190 55.871 1.00 90.94 152 ILE A C 1
ATOM 1173 O O . ILE A 1 152 ? -46.022 -0.556 56.902 1.00 90.94 152 ILE A O 1
ATOM 1177 N N . ILE A 1 153 ? -46.046 -0.222 54.681 1.00 92.38 153 ILE A N 1
ATOM 1178 C CA . ILE A 1 153 ? -47.440 -0.589 54.448 1.00 92.38 153 ILE A CA 1
ATOM 1179 C C . ILE A 1 153 ? -47.549 -1.723 53.431 1.00 92.38 153 ILE A C 1
ATOM 1181 O O . ILE A 1 153 ? -46.680 -1.916 52.581 1.00 92.38 153 ILE A O 1
ATOM 1185 N N . SER A 1 154 ? -48.650 -2.467 53.507 1.00 92.88 154 SER A N 1
ATOM 1186 C CA . SER A 1 154 ? -49.043 -3.424 52.473 1.00 92.88 154 SER A CA 1
ATOM 1187 C C . SER A 1 154 ? -49.806 -2.694 51.371 1.00 92.88 154 SER A C 1
ATOM 1189 O O . SER A 1 154 ? -50.780 -1.992 51.643 1.00 92.88 154 SER A O 1
ATOM 1191 N N . THR A 1 155 ? -49.365 -2.853 50.128 1.00 92.88 155 THR A N 1
ATOM 1192 C CA . THR A 1 155 ? -49.976 -2.251 48.944 1.00 92.88 155 THR A CA 1
ATOM 1193 C C . THR A 1 155 ? -50.099 -3.280 47.833 1.00 92.88 155 THR A C 1
ATOM 1195 O O . THR A 1 155 ? -49.371 -4.262 47.790 1.00 92.88 155 THR A O 1
ATOM 1198 N N . GLU A 1 156 ? -51.002 -3.034 46.898 1.00 90.62 156 GLU A N 1
ATOM 1199 C CA . GLU A 1 156 ? -51.204 -3.902 45.742 1.00 90.62 156 GLU A CA 1
ATOM 1200 C C . GLU A 1 156 ? -50.470 -3.374 44.508 1.00 90.62 156 GLU A C 1
ATOM 1202 O O . GLU A 1 156 ? -50.334 -2.152 44.344 1.00 90.62 156 GLU A O 1
ATOM 1207 N N . VAL A 1 157 ? -50.001 -4.289 43.659 1.00 91.12 157 VAL A N 1
ATOM 1208 C CA . VAL A 1 157 ? -49.471 -3.997 42.321 1.00 91.12 157 VAL A CA 1
ATOM 1209 C C . VAL A 1 157 ? -50.641 -3.729 41.378 1.00 91.12 157 VAL A C 1
ATOM 1211 O O . VAL A 1 157 ? -51.487 -4.585 41.157 1.00 91.12 157 VAL A O 1
ATOM 1214 N N . VAL A 1 158 ? -50.680 -2.526 40.819 1.00 88.06 158 VAL A N 1
ATOM 1215 C CA . VAL A 1 158 ? -51.790 -2.006 40.010 1.00 88.06 158 VAL A CA 1
ATOM 1216 C C . VAL A 1 158 ? -51.600 -2.298 38.524 1.00 88.06 158 VAL A C 1
ATOM 1218 O O . VAL A 1 158 ? -52.568 -2.537 37.809 1.00 88.06 158 VAL A O 1
ATOM 1221 N N . ALA A 1 159 ? -50.360 -2.216 38.046 1.00 87.31 159 ALA A N 1
ATOM 1222 C CA . ALA A 1 159 ? -49.994 -2.457 36.655 1.00 87.31 159 ALA A CA 1
ATOM 1223 C C . ALA A 1 159 ? -48.481 -2.680 36.540 1.00 87.31 159 ALA A C 1
ATOM 1225 O O . ALA A 1 159 ? -47.720 -2.356 37.456 1.00 87.31 159 ALA A O 1
ATOM 1226 N N . ILE A 1 160 ? -48.039 -3.163 35.381 1.00 88.50 160 ILE A N 1
ATOM 1227 C CA . ILE A 1 160 ? -46.630 -3.167 34.986 1.00 88.50 160 ILE A CA 1
ATOM 1228 C C . ILE A 1 160 ? -46.498 -2.250 33.773 1.00 88.50 160 ILE A C 1
ATOM 1230 O O . ILE A 1 160 ? -47.089 -2.493 32.726 1.00 88.50 160 ILE A O 1
ATOM 1234 N N . LEU A 1 161 ? -45.790 -1.132 33.947 1.00 84.19 161 LEU A N 1
ATOM 1235 C CA . LEU A 1 161 ? -45.733 -0.051 32.956 1.00 84.19 161 LEU A CA 1
ATOM 1236 C C . LEU A 1 161 ? -44.769 -0.350 31.807 1.00 84.19 161 LEU A C 1
ATOM 1238 O O . LEU A 1 161 ? -44.948 0.162 30.703 1.00 84.19 161 LEU A O 1
ATOM 1242 N N . HIS A 1 162 ? -43.751 -1.153 32.083 1.00 84.81 162 HIS A N 1
ATOM 1243 C CA . HIS A 1 162 ? -42.763 -1.609 31.122 1.00 84.81 162 HIS A CA 1
ATOM 1244 C C . HIS A 1 162 ? -42.286 -2.983 31.580 1.00 84.81 162 HIS A C 1
ATOM 1246 O O . HIS A 1 162 ? -41.975 -3.149 32.762 1.00 84.81 162 HIS A O 1
ATOM 1252 N N . TYR A 1 163 ? -42.254 -3.951 30.674 1.00 87.12 163 TYR A N 1
ATOM 1253 C CA . TYR A 1 163 ? -41.701 -5.274 30.926 1.00 87.12 163 TYR A CA 1
ATOM 1254 C C . TYR A 1 163 ? -40.885 -5.709 29.716 1.00 87.12 163 TYR A C 1
ATOM 1256 O O . TYR A 1 163 ? -41.398 -5.725 28.603 1.00 87.12 163 TYR A O 1
ATOM 1264 N N . GLU A 1 164 ? -39.623 -6.062 29.924 1.00 85.69 164 GLU A N 1
ATOM 1265 C CA . GLU A 1 164 ? -38.784 -6.636 28.879 1.00 85.69 164 GLU A CA 1
ATOM 1266 C C . GLU A 1 164 ? -37.957 -7.773 29.443 1.00 85.69 164 GLU A C 1
ATOM 1268 O O . GLU A 1 164 ? -37.209 -7.592 30.400 1.00 85.69 164 GLU A O 1
ATOM 1273 N N . LYS A 1 165 ? -38.062 -8.956 28.839 1.00 83.69 165 LYS A N 1
ATOM 1274 C CA . LYS A 1 165 ? -37.389 -10.152 29.360 1.00 83.69 165 LYS A CA 1
ATOM 1275 C C . LYS A 1 165 ? -35.953 -10.318 28.863 1.00 83.69 165 LYS A C 1
ATOM 1277 O O . LYS A 1 165 ? -35.080 -10.743 29.614 1.00 83.69 165 LYS A O 1
ATOM 1282 N N . ASN A 1 166 ? -35.696 -9.997 27.595 1.00 76.56 166 ASN A N 1
ATOM 1283 C CA . ASN A 1 166 ? -34.460 -10.409 26.916 1.00 76.56 166 ASN A CA 1
ATOM 1284 C C . ASN A 1 166 ? -33.495 -9.258 26.593 1.00 76.56 166 ASN A C 1
ATOM 1286 O O . ASN A 1 166 ? -32.345 -9.525 26.235 1.00 76.56 166 ASN A O 1
ATOM 1290 N N . LEU A 1 167 ? -33.928 -8.000 26.717 1.00 71.31 167 LEU A N 1
ATOM 1291 C CA . LEU A 1 167 ? -33.109 -6.846 26.342 1.00 71.31 167 LEU A CA 1
ATOM 1292 C C . LEU A 1 167 ? -32.064 -6.511 27.423 1.00 71.31 167 LEU A C 1
ATOM 1294 O O . LEU A 1 167 ? -32.405 -6.459 28.608 1.00 71.31 167 LEU A O 1
ATOM 1298 N N . PRO A 1 168 ? -30.786 -6.292 27.057 1.00 67.19 168 PRO A N 1
ATOM 1299 C CA . PRO A 1 168 ? -29.772 -5.827 27.997 1.00 67.19 168 PRO A CA 1
ATOM 1300 C C . PRO A 1 168 ? -29.996 -4.352 28.364 1.00 67.19 168 PRO A C 1
ATOM 1302 O O . PRO A 1 168 ? -30.300 -3.534 27.500 1.00 67.19 168 PRO A O 1
ATOM 1305 N N . ALA A 1 169 ? -29.803 -4.006 29.636 1.00 66.06 169 ALA A N 1
ATOM 1306 C CA . ALA A 1 169 ? -29.855 -2.635 30.136 1.00 66.06 169 ALA A CA 1
ATOM 1307 C C . ALA A 1 169 ? -28.743 -2.373 31.163 1.00 66.06 169 ALA A C 1
ATOM 1309 O O . ALA A 1 169 ? -28.264 -3.290 31.836 1.00 66.06 169 ALA A O 1
ATOM 1310 N N . LEU A 1 170 ? -28.332 -1.109 31.278 1.00 66.94 170 LEU A N 1
ATOM 1311 C CA . LEU A 1 170 ? -27.337 -0.658 32.249 1.00 66.94 170 LEU A CA 1
ATOM 1312 C C . LEU A 1 170 ? -27.997 -0.391 33.609 1.00 66.94 170 LEU A C 1
ATOM 1314 O O . LEU A 1 170 ? -29.005 0.311 33.694 1.00 66.94 170 LEU A O 1
ATOM 1318 N N . PHE A 1 171 ? -27.401 -0.930 34.667 1.00 77.81 171 PHE A N 1
ATOM 1319 C CA . PHE A 1 171 ? -27.872 -0.848 36.044 1.00 77.81 171 PHE A CA 1
ATOM 1320 C C . PHE A 1 171 ? -26.791 -0.292 36.969 1.00 77.81 171 PHE A C 1
ATOM 1322 O O . PHE A 1 171 ? -25.628 -0.683 36.894 1.00 77.81 171 PHE A O 1
ATOM 1329 N N . TYR A 1 172 ? -27.211 0.574 37.884 1.00 82.38 172 TYR A N 1
ATOM 1330 C CA . TYR A 1 172 ? -26.479 0.958 39.080 1.00 82.38 172 TYR A CA 1
ATOM 1331 C C . TYR A 1 172 ? -26.886 0.007 40.201 1.00 82.38 172 TYR A C 1
ATOM 1333 O O . TYR A 1 172 ? -28.046 -0.029 40.615 1.00 82.38 172 TYR A O 1
ATOM 1341 N N . THR A 1 173 ? -25.932 -0.787 40.665 1.00 86.19 173 THR A N 1
ATOM 1342 C CA . THR A 1 173 ? -26.099 -1.748 41.745 1.00 86.19 173 THR A CA 1
ATOM 1343 C C . THR A 1 173 ? -25.499 -1.174 43.024 1.00 86.19 173 THR A C 1
ATOM 1345 O O . THR A 1 173 ? -24.284 -1.063 43.168 1.00 86.19 173 THR A O 1
ATOM 1348 N N . PHE A 1 174 ? -26.363 -0.794 43.960 1.00 89.62 174 PHE A N 1
ATOM 1349 C CA . PHE A 1 174 ? -25.986 -0.237 45.255 1.00 89.62 174 PHE A CA 1
ATOM 1350 C C . PHE A 1 174 ? -25.861 -1.358 46.278 1.00 89.62 174 PHE A C 1
ATOM 1352 O O . PHE A 1 174 ? -26.835 -2.075 46.496 1.00 89.62 174 PHE A O 1
ATOM 1359 N N . THR A 1 175 ? -24.709 -1.481 46.933 1.00 90.69 175 THR A N 1
ATOM 1360 C CA . THR A 1 175 ? -24.495 -2.435 48.031 1.00 90.69 175 THR A CA 1
ATOM 1361 C C . THR A 1 175 ? -24.444 -1.677 49.350 1.00 90.69 175 THR A C 1
ATOM 1363 O O . THR A 1 175 ? -23.627 -0.768 49.513 1.00 90.69 175 THR A O 1
ATOM 1366 N N . THR A 1 176 ? -25.308 -2.026 50.300 1.00 90.81 176 THR A N 1
ATOM 1367 C CA . THR A 1 176 ? -25.395 -1.363 51.605 1.00 90.81 176 THR A CA 1
ATOM 1368 C C . THR A 1 176 ? -24.561 -2.066 52.679 1.00 90.81 176 THR A C 1
ATOM 1370 O O . THR A 1 176 ? -24.213 -3.240 52.565 1.00 90.81 176 THR A O 1
ATOM 1373 N N . ASP A 1 177 ? -24.266 -1.364 53.774 1.00 88.75 177 ASP A N 1
ATOM 1374 C CA . ASP A 1 177 ? -23.563 -1.902 54.949 1.00 88.75 177 ASP A CA 1
ATOM 1375 C C . ASP A 1 177 ? -24.351 -2.968 55.725 1.00 88.75 177 ASP A C 1
ATOM 1377 O O . ASP A 1 177 ? -23.770 -3.765 56.459 1.00 88.75 177 ASP A O 1
ATOM 1381 N N . SER A 1 178 ? -25.665 -3.019 55.519 1.00 86.81 178 SER A N 1
ATOM 1382 C CA . SER A 1 178 ? -26.550 -4.087 55.991 1.00 86.81 178 SER A CA 1
ATOM 1383 C C . SER A 1 178 ? -26.502 -5.355 55.130 1.00 86.81 178 SER A C 1
ATOM 1385 O O . SER A 1 178 ? -27.122 -6.350 55.503 1.00 86.81 178 SER A O 1
ATOM 1387 N N . GLY A 1 179 ? -25.773 -5.339 54.008 1.00 87.12 179 GLY A N 1
ATOM 1388 C CA . GLY A 1 179 ? -25.650 -6.466 53.081 1.00 87.12 179 GLY A CA 1
ATOM 1389 C C . GLY A 1 179 ? -26.775 -6.566 52.046 1.00 87.12 179 GLY A C 1
ATOM 1390 O O . GLY A 1 179 ? -26.820 -7.543 51.304 1.00 87.12 179 GLY A O 1
ATOM 1391 N N . HIS A 1 180 ? -27.673 -5.578 51.972 1.00 90.75 180 HIS A N 1
ATOM 1392 C CA . HIS A 1 180 ? -28.710 -5.517 50.943 1.00 90.75 180 HIS A CA 1
ATOM 1393 C C . HIS A 1 180 ? -28.160 -4.898 49.654 1.00 90.75 180 HIS A C 1
ATOM 1395 O O . HIS A 1 180 ? -27.295 -4.020 49.686 1.00 90.75 180 HIS A O 1
ATOM 1401 N N . GLN A 1 181 ? -28.672 -5.351 48.511 1.00 91.12 181 GLN A N 1
ATOM 1402 C CA . GLN A 1 181 ? -28.231 -4.889 47.201 1.00 91.12 181 GLN A CA 1
ATOM 1403 C C . GLN A 1 181 ? -29.432 -4.477 46.352 1.00 91.12 181 GLN A C 1
ATOM 1405 O O . GLN A 1 181 ? -30.372 -5.248 46.240 1.00 91.12 181 GLN A O 1
ATOM 1410 N N . LEU A 1 182 ? -29.410 -3.298 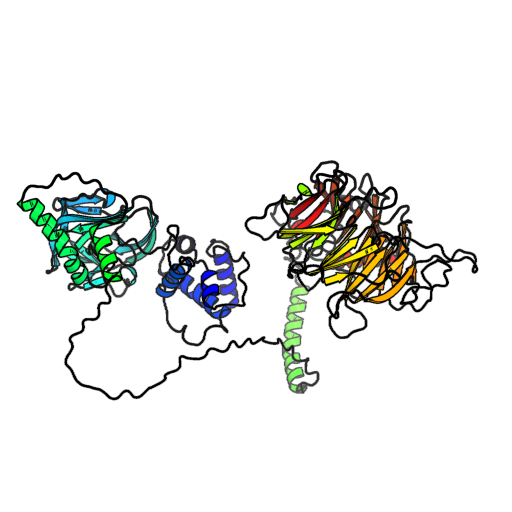45.731 1.00 92.12 182 LEU A N 1
ATOM 1411 C CA . LEU A 1 182 ? -30.506 -2.798 44.890 1.00 92.12 182 LEU A CA 1
ATOM 1412 C C . LEU A 1 182 ? -29.976 -2.432 43.505 1.00 92.12 182 LEU A C 1
ATOM 1414 O O . LEU A 1 182 ? -28.999 -1.692 43.419 1.00 92.12 182 LEU A O 1
ATOM 1418 N N . SER A 1 183 ? -30.601 -2.929 42.433 1.00 90.56 183 SER A N 1
ATOM 1419 C CA . SER A 1 183 ? -30.149 -2.677 41.061 1.00 90.56 183 SER A CA 1
ATOM 1420 C C . SER A 1 183 ? -31.175 -1.884 40.271 1.00 90.56 183 SER A C 1
ATOM 1422 O O . SER A 1 183 ? -32.249 -2.381 39.939 1.00 90.56 183 SER A O 1
ATOM 1424 N N . LEU A 1 184 ? -30.816 -0.655 39.909 1.00 89.25 184 LEU A N 1
ATOM 1425 C CA . LEU A 1 184 ? -31.721 0.264 39.228 1.00 89.25 184 LEU A CA 1
ATOM 1426 C C . LEU A 1 184 ? -31.125 0.866 37.967 1.00 89.25 184 LEU A C 1
ATOM 1428 O O . LEU A 1 184 ? -29.927 1.123 37.880 1.00 89.25 184 LEU A O 1
ATOM 1432 N N . THR A 1 185 ? -31.987 1.125 36.994 1.00 85.44 185 THR A N 1
ATOM 1433 C CA . THR A 1 185 ? -31.621 1.917 35.815 1.00 85.44 185 THR A CA 1
ATOM 1434 C C . THR A 1 185 ? -31.296 3.374 36.205 1.00 85.44 185 THR A C 1
ATOM 1436 O O . THR A 1 185 ? -31.780 3.851 37.235 1.00 85.44 185 THR A O 1
ATOM 1439 N N . PRO A 1 186 ? -30.487 4.114 35.416 1.00 77.69 186 PRO A N 1
ATOM 1440 C CA . PRO A 1 186 ? -29.910 5.403 35.832 1.00 77.69 186 PRO A CA 1
ATOM 1441 C C . PRO A 1 186 ? -30.942 6.475 36.226 1.00 77.69 186 PRO A C 1
ATOM 1443 O O . PRO A 1 186 ? -30.708 7.265 37.141 1.00 77.69 186 PRO A O 1
ATOM 1446 N N . GLU A 1 187 ? -32.092 6.489 35.549 1.00 80.25 187 GLU A N 1
ATOM 1447 C CA . GLU A 1 187 ? -33.163 7.478 35.740 1.00 80.25 187 GLU A CA 1
ATOM 1448 C C . GLU A 1 187 ? -34.169 7.089 36.837 1.00 80.25 187 GLU A C 1
ATOM 1450 O O . GLU A 1 187 ? -35.087 7.859 37.136 1.00 80.25 187 GLU A O 1
ATOM 1455 N N . HIS A 1 188 ? -34.036 5.896 37.425 1.00 87.62 188 HIS A N 1
ATOM 1456 C CA . HIS A 1 188 ? -34.989 5.381 38.404 1.00 87.62 188 HIS A CA 1
ATOM 1457 C C . HIS A 1 188 ? -34.855 6.090 39.746 1.00 87.62 188 HIS A C 1
ATOM 1459 O O . HIS A 1 188 ? -33.748 6.280 40.249 1.00 87.62 188 HIS A O 1
ATOM 1465 N N . LEU A 1 189 ? -35.984 6.491 40.332 1.00 89.00 189 LEU A N 1
ATOM 1466 C CA . LEU A 1 189 ? -35.995 7.253 41.576 1.00 89.00 189 LEU A CA 1
ATOM 1467 C C . LEU A 1 189 ? -35.835 6.349 42.805 1.00 89.00 189 LEU A C 1
ATOM 1469 O O . LEU A 1 189 ? -36.608 5.417 43.022 1.00 89.00 189 LEU A O 1
ATOM 1473 N N . VAL A 1 190 ? -34.877 6.688 43.660 1.00 90.50 190 VAL A N 1
ATOM 1474 C CA . VAL A 1 190 ? -34.586 6.002 44.923 1.00 90.50 190 VAL A CA 1
ATOM 1475 C C . VAL A 1 190 ? -34.929 6.903 46.089 1.00 90.50 190 VAL A C 1
ATOM 1477 O O . VAL A 1 190 ? -34.716 8.115 46.033 1.00 90.50 190 VAL A O 1
ATOM 1480 N N . TYR A 1 191 ? -35.463 6.304 47.148 1.00 91.25 191 TYR A N 1
ATOM 1481 C CA . TYR A 1 191 ? -35.812 7.023 48.358 1.00 91.25 191 TYR A CA 1
ATOM 1482 C C . TYR A 1 191 ? -34.574 7.289 49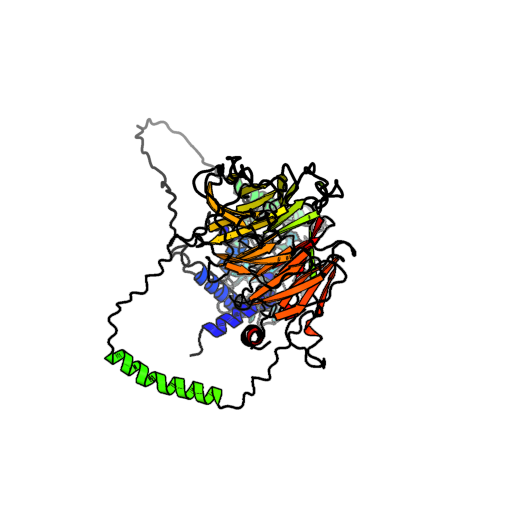.227 1.00 91.25 191 TYR A C 1
ATOM 1484 O O . TYR A 1 191 ? -33.869 6.354 49.606 1.00 91.25 191 TYR A O 1
ATOM 1492 N N . ILE A 1 192 ? -34.331 8.560 49.563 1.00 89.94 192 ILE A N 1
ATOM 1493 C CA . ILE A 1 192 ? -33.171 9.007 50.363 1.00 89.94 192 ILE A CA 1
ATOM 1494 C C . ILE A 1 192 ? -33.571 9.665 51.693 1.00 89.94 192 ILE A C 1
ATOM 1496 O O . ILE A 1 192 ? -32.750 10.325 52.330 1.00 89.94 192 ILE A O 1
ATOM 1500 N N . GLY A 1 193 ? -34.817 9.481 52.135 1.00 86.81 193 GLY A N 1
ATOM 1501 C CA . GLY A 1 193 ? -35.319 10.022 53.401 1.00 86.81 193 GLY A CA 1
ATOM 1502 C C . GLY A 1 193 ? -36.046 11.362 53.259 1.00 86.81 193 GLY A C 1
ATOM 1503 O O . GLY A 1 193 ? -35.891 12.076 52.267 1.00 86.81 193 GLY A O 1
ATOM 1504 N N . ASN A 1 194 ? -36.836 11.726 54.274 1.00 83.94 194 ASN A N 1
ATOM 1505 C CA . ASN A 1 194 ? -37.598 12.979 54.350 1.00 83.94 194 ASN A CA 1
ATOM 1506 C C . ASN A 1 194 ? -38.477 13.245 53.112 1.00 83.94 194 ASN A C 1
ATOM 1508 O O . ASN A 1 194 ? -38.489 14.364 52.596 1.00 83.94 194 ASN A O 1
ATOM 1512 N N . GLN A 1 195 ? -39.164 12.217 52.598 1.00 81.06 195 GLN A N 1
ATOM 1513 C CA . GLN A 1 195 ? -39.985 12.288 51.374 1.00 81.06 195 GLN A CA 1
ATOM 1514 C C . GLN A 1 195 ? -39.207 12.711 50.108 1.00 81.06 195 GLN A C 1
ATOM 1516 O O . GLN A 1 195 ? -39.807 13.086 49.097 1.00 81.06 195 GLN A O 1
ATOM 1521 N N . LYS A 1 196 ? -37.868 12.649 50.129 1.00 85.69 196 LYS A N 1
ATOM 1522 C CA . LYS A 1 196 ? -37.026 13.000 48.984 1.00 85.69 196 LYS A CA 1
ATOM 1523 C C . LYS A 1 196 ? -36.655 11.770 48.174 1.00 85.69 196 LYS A C 1
ATOM 1525 O O . LYS A 1 196 ? -36.304 10.715 48.704 1.00 85.69 196 LYS A O 1
ATOM 1530 N N . TYR A 1 197 ? -36.686 11.965 46.863 1.00 89.19 197 TYR A N 1
ATOM 1531 C CA . TYR A 1 197 ? -36.313 10.971 45.876 1.00 89.19 197 TYR A CA 1
ATOM 1532 C C . TYR A 1 197 ? -35.257 11.559 44.955 1.00 89.19 197 TYR A C 1
ATOM 1534 O O . TYR A 1 197 ? -35.362 12.718 44.553 1.00 89.19 197 TYR A O 1
ATOM 1542 N N . ILE A 1 198 ? -34.263 10.752 44.616 1.00 86.69 198 ILE A N 1
ATOM 1543 C CA . ILE A 1 198 ? -33.188 11.125 43.702 1.00 86.69 198 ILE A CA 1
ATOM 1544 C C . ILE A 1 198 ? -33.028 10.037 42.648 1.00 86.69 198 ILE A C 1
ATOM 1546 O O . ILE A 1 198 ? -33.289 8.865 42.914 1.00 86.69 198 ILE A O 1
ATOM 1550 N N . GLN A 1 199 ? -32.629 10.411 41.440 1.00 85.06 199 GLN A N 1
ATOM 1551 C CA . GLN A 1 199 ? -32.349 9.432 40.394 1.00 85.06 199 GLN A CA 1
ATOM 1552 C C . GLN A 1 199 ? -31.093 8.632 40.744 1.00 85.06 199 GLN A C 1
ATOM 1554 O O . GLN A 1 199 ? -30.127 9.200 41.255 1.00 85.06 199 GLN A O 1
ATOM 1559 N N . ALA A 1 200 ? -31.091 7.338 40.423 1.00 84.00 200 ALA A N 1
ATOM 1560 C CA . ALA A 1 200 ? -30.001 6.415 40.727 1.00 84.00 200 ALA A CA 1
ATOM 1561 C C . ALA A 1 200 ? -28.620 6.938 40.282 1.00 84.00 200 ALA A C 1
ATOM 1563 O O . ALA A 1 200 ? -27.643 6.786 41.013 1.00 84.00 200 ALA A O 1
ATOM 1564 N N . ARG A 1 201 ? -28.538 7.628 39.134 1.00 75.69 201 ARG A N 1
ATOM 1565 C CA . ARG A 1 201 ? -27.288 8.215 38.613 1.00 75.69 201 ARG A CA 1
ATOM 1566 C C . ARG A 1 201 ? -26.658 9.310 39.482 1.00 75.69 201 ARG A C 1
ATOM 1568 O O . ARG A 1 201 ? -25.462 9.548 39.354 1.00 75.69 201 ARG A O 1
ATOM 1575 N N . TYR A 1 202 ? -27.440 9.990 40.321 1.00 78.44 202 TYR A N 1
ATOM 1576 C CA . TYR A 1 202 ? -26.976 11.115 41.147 1.00 78.44 202 TYR A CA 1
ATOM 1577 C C . TYR A 1 202 ? -26.711 10.717 42.605 1.00 78.44 202 TYR A C 1
ATOM 1579 O O . TYR A 1 202 ? -26.454 11.574 43.446 1.00 78.44 202 TYR A O 1
ATOM 1587 N N . ILE A 1 203 ? -26.782 9.424 42.926 1.00 78.94 203 ILE A N 1
ATOM 1588 C CA . ILE A 1 203 ? -26.531 8.929 44.278 1.00 78.94 203 ILE A CA 1
ATOM 1589 C C . ILE A 1 203 ? -25.023 8.894 44.543 1.00 78.94 203 ILE A C 1
ATOM 1591 O O . ILE A 1 203 ? -24.282 8.161 43.891 1.00 78.94 203 ILE A O 1
ATOM 1595 N N . ASP A 1 204 ? -24.584 9.645 45.553 1.00 78.00 204 ASP A N 1
ATOM 1596 C CA . ASP A 1 204 ? -23.208 9.627 46.066 1.00 78.00 204 ASP A CA 1
ATOM 1597 C C . ASP A 1 204 ? -23.125 8.821 47.373 1.00 78.00 204 ASP A C 1
ATOM 1599 O O . ASP A 1 204 ? -23.869 9.086 48.318 1.00 78.00 204 ASP A O 1
ATOM 1603 N N . SER A 1 205 ? -22.196 7.860 47.452 1.00 81.06 205 SER A N 1
ATOM 1604 C CA . SER A 1 205 ? -22.007 6.986 48.622 1.00 81.06 205 SER A CA 1
ATOM 1605 C C . SER A 1 205 ? -21.555 7.702 49.903 1.00 81.06 205 SER A C 1
ATOM 1607 O O . SER A 1 205 ? -21.671 7.140 50.992 1.00 81.06 205 SER A O 1
ATOM 1609 N N . ASN A 1 206 ? -20.987 8.905 49.786 1.00 74.62 206 ASN A N 1
ATOM 1610 C CA . ASN A 1 206 ? -20.529 9.720 50.911 1.00 74.62 206 ASN A CA 1
ATOM 1611 C C . ASN A 1 206 ? -21.622 10.669 51.419 1.00 74.62 206 ASN A C 1
ATOM 1613 O O . ASN A 1 206 ? -21.623 11.001 52.603 1.00 74.62 206 ASN A O 1
ATOM 1617 N N . GLU A 1 207 ? -22.533 11.104 50.544 1.00 77.75 207 GLU A N 1
ATOM 1618 C CA . GLU A 1 207 ? -23.566 12.098 50.874 1.00 77.75 207 GLU A CA 1
ATOM 1619 C C . GLU A 1 207 ? -24.940 11.472 51.143 1.00 77.75 207 GLU A C 1
ATOM 1621 O O . GLU A 1 207 ? -25.724 12.009 51.926 1.00 77.75 207 GLU A O 1
ATOM 1626 N N . HIS A 1 208 ? -25.236 10.329 50.522 1.00 88.44 208 HIS A N 1
ATOM 1627 C CA . HIS A 1 208 ? -26.559 9.716 50.540 1.00 88.44 208 HIS A CA 1
ATOM 1628 C C . HIS A 1 208 ? -26.566 8.380 51.291 1.00 88.44 208 HIS A C 1
ATOM 1630 O O . HIS A 1 208 ? -25.579 7.644 51.351 1.00 88.44 208 HIS A O 1
ATOM 1636 N N . GLN A 1 209 ? -27.726 8.048 51.856 1.00 89.88 209 GLN A N 1
ATOM 1637 C CA . GLN A 1 209 ? -28.000 6.766 52.503 1.00 89.88 209 GLN A CA 1
ATOM 1638 C C . GLN A 1 209 ? -29.255 6.155 51.890 1.00 89.88 209 GLN A C 1
ATOM 1640 O O . GLN A 1 209 ? -30.184 6.873 51.519 1.00 89.88 209 GLN A O 1
ATOM 1645 N N . LEU A 1 210 ? -29.282 4.827 51.804 1.00 91.88 210 LEU A N 1
ATOM 1646 C CA . LEU A 1 210 ? -30.459 4.095 51.353 1.00 91.88 210 LEU A CA 1
ATOM 1647 C C . LEU A 1 210 ? -31.273 3.643 52.552 1.00 91.88 210 LEU A C 1
ATOM 1649 O O . LEU A 1 210 ? -30.731 3.355 53.617 1.00 91.88 210 LEU A O 1
ATOM 1653 N N . PHE A 1 211 ? -32.583 3.565 52.377 1.00 92.75 211 PHE A N 1
ATOM 1654 C CA . PHE A 1 211 ? -33.491 3.210 53.453 1.00 92.75 211 PHE A CA 1
ATOM 1655 C C . PHE A 1 211 ? -33.991 1.784 53.279 1.00 92.75 211 PHE A C 1
ATOM 1657 O O . PHE A 1 211 ? -34.551 1.437 52.243 1.00 92.75 211 PHE A O 1
ATOM 1664 N N . ILE A 1 212 ? -33.785 0.967 54.306 1.00 92.31 212 ILE A N 1
ATOM 1665 C CA . ILE A 1 212 ? -34.152 -0.446 54.336 1.00 92.31 212 ILE A CA 1
ATOM 1666 C C . ILE A 1 212 ? -35.275 -0.703 55.333 1.00 92.31 212 ILE A C 1
ATOM 1668 O O . ILE A 1 212 ? -35.416 0.004 56.333 1.00 92.31 212 ILE A O 1
ATOM 1672 N N . ALA A 1 213 ? -36.045 -1.760 55.109 1.00 89.06 213 ALA A N 1
ATOM 1673 C CA . ALA A 1 213 ? -37.029 -2.214 56.081 1.00 89.06 213 ALA A CA 1
ATOM 1674 C C . ALA A 1 213 ? -36.350 -2.956 57.248 1.00 89.06 213 ALA A C 1
ATOM 1676 O O . ALA A 1 213 ? -35.762 -4.028 57.077 1.00 89.06 213 ALA A O 1
ATOM 1677 N N . GLY A 1 214 ? -36.423 -2.381 58.451 1.00 81.81 214 GLY A N 1
ATOM 1678 C CA . GLY A 1 214 ? -35.894 -2.971 59.677 1.00 81.81 214 GLY A CA 1
ATOM 1679 C C . GLY A 1 214 ? -36.783 -4.084 60.242 1.00 81.81 214 GLY A C 1
ATOM 1680 O O . GLY A 1 214 ? -37.979 -4.157 59.969 1.00 81.81 214 GLY A O 1
ATOM 1681 N N . ARG A 1 215 ? -36.212 -4.933 61.109 1.00 74.12 215 ARG A N 1
ATOM 1682 C CA . ARG A 1 215 ? -36.923 -6.062 61.753 1.00 74.12 215 ARG A CA 1
ATOM 1683 C C . ARG A 1 215 ? -38.112 -5.640 62.628 1.00 74.12 215 ARG A C 1
ATOM 1685 O O . ARG A 1 215 ? -38.982 -6.456 62.894 1.00 74.12 215 ARG A O 1
ATOM 1692 N N . ASN A 1 216 ? -38.160 -4.373 63.036 1.00 71.81 216 ASN A N 1
ATOM 1693 C CA . ASN A 1 216 ? -39.193 -3.822 63.915 1.00 71.81 216 ASN A CA 1
ATOM 1694 C C . ASN A 1 216 ? -40.347 -3.162 63.130 1.00 71.81 216 ASN A C 1
ATOM 1696 O O . ASN A 1 216 ? -41.139 -2.437 63.721 1.00 71.81 216 ASN A O 1
ATOM 1700 N N . GLY A 1 217 ? -40.402 -3.332 61.802 1.00 72.88 217 GLY A N 1
ATOM 1701 C CA . GLY A 1 217 ? -41.406 -2.685 60.945 1.00 72.88 217 GLY A CA 1
ATOM 1702 C C . GLY A 1 217 ? -41.160 -1.193 60.686 1.00 72.88 217 GLY A C 1
ATOM 1703 O O . GLY A 1 217 ? -42.011 -0.530 60.105 1.00 72.88 217 GLY A O 1
ATOM 1704 N N . GLN A 1 218 ? -40.001 -0.663 61.090 1.00 83.38 218 GLN A N 1
ATOM 1705 C CA . GLN A 1 218 ? -39.592 0.720 60.835 1.00 83.38 218 GLN A CA 1
ATOM 1706 C C . GLN A 1 218 ? -38.529 0.798 59.741 1.00 83.38 218 GLN A C 1
ATOM 1708 O O . GLN A 1 218 ? -37.691 -0.099 59.601 1.00 83.38 218 GLN A O 1
ATOM 1713 N N . LEU A 1 219 ? -38.545 1.903 59.001 1.00 88.50 219 LEU A N 1
ATOM 1714 C CA . LEU A 1 219 ? -37.533 2.220 58.009 1.00 88.50 219 LEU A CA 1
ATOM 1715 C C . LEU A 1 219 ? -36.226 2.626 58.705 1.00 88.50 219 LEU A C 1
ATOM 1717 O O . LEU A 1 219 ? -36.219 3.463 59.606 1.00 88.50 219 LEU A O 1
ATOM 1721 N N . LYS A 1 220 ? -35.108 2.031 58.296 1.00 90.56 220 LYS A N 1
ATOM 1722 C CA . LYS A 1 220 ? -33.780 2.307 58.850 1.00 90.56 220 LYS A CA 1
ATOM 1723 C C . LYS A 1 220 ? -32.854 2.772 57.735 1.00 90.56 220 LYS A C 1
ATOM 1725 O O . LYS A 1 220 ? -32.832 2.160 56.672 1.00 90.56 220 LYS A O 1
ATOM 1730 N N . SER A 1 221 ? -32.060 3.810 57.978 1.00 91.25 221 SER A N 1
ATOM 1731 C CA . SER A 1 221 ? -31.022 4.202 57.026 1.00 91.25 221 SER A CA 1
ATOM 1732 C C . SER A 1 221 ? -29.832 3.231 57.062 1.00 91.25 221 SER A C 1
ATOM 1734 O O . SER A 1 221 ? -29.468 2.681 58.106 1.00 91.25 221 SER A O 1
ATOM 1736 N N . SER A 1 222 ? -29.247 2.987 55.896 1.00 91.69 222 SER A N 1
ATOM 1737 C CA . SER A 1 222 ? -28.133 2.072 55.657 1.00 91.69 222 SER A CA 1
ATOM 1738 C C . SER A 1 222 ? -27.124 2.774 54.755 1.00 91.69 222 SER A C 1
ATOM 1740 O O . SER A 1 222 ? -27.490 3.373 53.737 1.00 91.69 222 SER A O 1
ATOM 1742 N N . ARG A 1 223 ? -25.845 2.735 55.133 1.00 90.31 223 ARG A N 1
ATOM 1743 C CA . ARG A 1 223 ? -24.789 3.404 54.369 1.00 90.31 223 ARG A CA 1
ATOM 1744 C C . ARG A 1 223 ? -24.476 2.609 53.106 1.00 90.31 223 ARG A C 1
ATOM 1746 O O . ARG A 1 223 ? -24.445 1.382 53.136 1.00 90.31 223 ARG A O 1
ATOM 1753 N N . ILE A 1 224 ? -24.189 3.306 52.014 1.00 89.56 224 ILE A N 1
ATOM 1754 C CA . ILE A 1 224 ? -23.750 2.690 50.760 1.00 89.56 224 ILE A CA 1
ATOM 1755 C C . ILE A 1 224 ? -22.258 2.335 50.884 1.00 89.56 224 ILE A C 1
ATOM 1757 O O . ILE A 1 224 ? -21.432 3.202 51.166 1.00 89.56 224 ILE A O 1
ATOM 1761 N N . LEU A 1 225 ? -21.911 1.058 50.710 1.00 84.81 225 LEU A N 1
ATOM 1762 C CA . LEU A 1 225 ? -20.528 0.565 50.696 1.00 84.81 225 LEU A CA 1
ATOM 1763 C C . LEU A 1 225 ? -19.903 0.665 49.307 1.00 84.81 225 LEU A C 1
ATOM 1765 O O . LEU A 1 225 ? -18.761 1.106 49.177 1.00 84.81 225 LEU A O 1
ATOM 1769 N N . SER A 1 226 ? -20.647 0.242 48.286 1.00 79.69 226 SER A N 1
ATOM 1770 C CA . SER A 1 226 ? -20.232 0.303 46.888 1.00 79.69 226 SER A CA 1
ATOM 1771 C C . SER A 1 226 ? -21.408 0.661 45.992 1.00 79.69 226 SER A C 1
ATOM 1773 O O . SER A 1 226 ? -22.570 0.384 46.299 1.00 79.69 226 SER A O 1
ATOM 1775 N N . ILE A 1 227 ? -21.075 1.301 44.879 1.00 80.19 227 ILE A N 1
ATOM 1776 C CA . ILE A 1 227 ? -21.969 1.520 43.751 1.00 80.19 227 ILE A CA 1
ATOM 1777 C C . ILE A 1 227 ? -21.252 0.867 42.582 1.00 80.19 227 ILE A C 1
ATOM 1779 O O . ILE A 1 227 ? -20.152 1.293 42.243 1.00 80.19 227 ILE A O 1
ATOM 1783 N N . ASP A 1 228 ? -21.829 -0.183 42.019 1.00 73.38 228 ASP A N 1
ATOM 1784 C CA . ASP A 1 228 ? -21.242 -0.945 40.924 1.00 73.38 228 ASP A CA 1
ATOM 1785 C C . ASP A 1 228 ? -22.120 -0.778 39.682 1.00 73.38 228 ASP A C 1
ATOM 1787 O O . ASP A 1 228 ? -23.336 -0.942 39.749 1.00 73.38 228 ASP A O 1
ATOM 1791 N N . VAL A 1 229 ? -21.529 -0.443 38.536 1.00 68.69 229 VAL A N 1
ATOM 1792 C CA . VAL A 1 229 ? -22.276 -0.338 37.272 1.00 68.69 229 VAL A CA 1
ATOM 1793 C C . VAL A 1 229 ? -22.201 -1.680 36.555 1.00 68.69 229 VAL A C 1
ATOM 1795 O O . VAL A 1 229 ? -21.111 -2.216 36.379 1.00 68.69 229 VAL A O 1
ATOM 1798 N N . GLN A 1 230 ? -23.341 -2.250 36.165 1.00 67.81 230 GLN A N 1
ATOM 1799 C CA . GLN A 1 230 ? -23.425 -3.577 35.546 1.00 67.81 230 GLN A CA 1
ATOM 1800 C C . GLN A 1 230 ? -24.451 -3.602 34.413 1.00 67.81 230 GLN A C 1
ATOM 1802 O O . GLN A 1 230 ? -25.454 -2.897 34.458 1.00 67.81 230 GLN A O 1
ATOM 1807 N N . ILE A 1 231 ? -24.239 -4.459 33.414 1.00 67.62 231 ILE A N 1
ATOM 1808 C CA . ILE A 1 231 ? -25.243 -4.728 32.377 1.00 67.62 231 ILE A CA 1
ATOM 1809 C C . ILE A 1 231 ? -25.995 -5.994 32.764 1.00 67.62 231 ILE A C 1
ATOM 1811 O O . ILE A 1 231 ? -25.393 -7.063 32.877 1.00 67.62 231 ILE A O 1
ATOM 1815 N N . LYS A 1 232 ? -27.308 -5.874 32.964 1.00 74.12 232 LYS A N 1
ATOM 1816 C CA . LYS A 1 232 ? -28.197 -7.000 33.281 1.00 74.12 232 LYS A CA 1
ATOM 1817 C C . LYS A 1 232 ? -29.216 -7.179 32.159 1.00 74.12 232 LYS A C 1
ATOM 1819 O O . LYS A 1 232 ? -29.542 -6.226 31.454 1.00 74.12 232 LYS A O 1
ATOM 1824 N N . ARG A 1 233 ? -29.679 -8.414 31.957 1.00 80.06 233 ARG A N 1
ATOM 1825 C CA . ARG A 1 233 ? -30.715 -8.729 30.966 1.00 80.06 233 ARG A CA 1
ATOM 1826 C C . ARG A 1 233 ? -32.089 -8.685 31.614 1.00 80.06 233 ARG A C 1
ATOM 1828 O O . ARG A 1 233 ? -32.299 -9.319 32.642 1.00 80.06 233 ARG A O 1
ATOM 1835 N N . GLY A 1 234 ? -32.985 -7.973 30.950 1.00 82.81 234 GLY A N 1
ATOM 1836 C CA . GLY A 1 234 ? -34.376 -7.836 31.317 1.00 82.81 234 GLY A CA 1
ATOM 1837 C C . GLY A 1 234 ? -34.622 -6.871 32.472 1.00 82.81 234 GLY A C 1
ATOM 1838 O O . GLY A 1 234 ? -33.781 -6.662 33.352 1.00 82.81 234 GLY A O 1
ATOM 1839 N N . TYR A 1 235 ? -35.800 -6.259 32.453 1.00 89.00 235 TYR A N 1
ATOM 1840 C CA . TYR A 1 235 ? -36.210 -5.255 33.421 1.00 89.00 235 TYR A CA 1
ATOM 1841 C C . TYR A 1 235 ? -37.736 -5.098 33.478 1.00 89.00 235 TYR A C 1
ATOM 1843 O O . TYR A 1 235 ? -38.434 -5.399 32.509 1.00 89.00 235 TYR A O 1
ATOM 1851 N N . ALA A 1 236 ? -38.264 -4.606 34.604 1.00 90.38 236 ALA A N 1
ATOM 1852 C CA . ALA A 1 236 ? -39.693 -4.310 34.739 1.00 90.38 236 ALA A CA 1
ATOM 1853 C C . ALA A 1 236 ? -39.996 -3.093 35.630 1.00 90.38 236 ALA A C 1
ATOM 1855 O O . ALA A 1 236 ? -39.230 -2.756 36.535 1.00 90.38 236 ALA A O 1
ATOM 1856 N N . THR A 1 237 ? -41.146 -2.453 35.396 1.00 88.56 237 THR A N 1
ATOM 1857 C CA . THR A 1 237 ? -41.649 -1.310 36.183 1.00 88.56 237 THR A CA 1
ATOM 1858 C C . THR A 1 237 ? -43.031 -1.605 36.758 1.00 88.56 237 THR A C 1
ATOM 1860 O O . THR A 1 237 ? -44.043 -1.153 36.210 1.00 88.56 237 THR A O 1
ATOM 1863 N N . PRO A 1 238 ? -43.116 -2.368 37.856 1.00 90.75 238 PRO A N 1
ATOM 1864 C CA . PRO A 1 238 ? -44.360 -2.496 38.590 1.00 90.75 238 PRO A CA 1
ATOM 1865 C C . PRO A 1 238 ? -44.726 -1.170 39.263 1.00 90.75 238 PRO A C 1
ATOM 1867 O O . PRO A 1 238 ? -43.896 -0.524 39.904 1.00 90.75 238 PRO A O 1
ATOM 1870 N N . ILE A 1 239 ? -45.990 -0.772 39.139 1.00 90.06 239 ILE A N 1
ATOM 1871 C CA . ILE A 1 239 ? -46.565 0.353 39.876 1.00 90.06 239 ILE A CA 1
ATOM 1872 C C . ILE A 1 239 ? -47.506 -0.172 40.951 1.00 90.06 239 ILE A C 1
ATOM 1874 O O . ILE A 1 239 ? -48.333 -1.046 40.706 1.00 90.06 239 ILE A O 1
ATOM 1878 N N . THR A 1 240 ? -47.390 0.383 42.152 1.00 92.06 240 THR A N 1
ATOM 1879 C CA . THR A 1 240 ? -48.242 0.046 43.292 1.00 92.06 240 THR A CA 1
ATOM 1880 C C . THR A 1 240 ? -49.278 1.138 43.538 1.00 92.06 240 THR A C 1
ATOM 1882 O O . THR A 1 240 ? -49.136 2.264 43.052 1.00 92.06 240 THR A O 1
ATOM 1885 N N . GLN A 1 241 ? -50.300 0.847 44.349 1.00 89.38 241 GLN A N 1
ATOM 1886 C CA . GLN A 1 241 ? -51.303 1.848 44.736 1.00 89.38 241 GLN A CA 1
ATOM 1887 C C . GLN A 1 241 ? -50.681 3.095 45.400 1.00 89.38 241 GLN A C 1
ATOM 1889 O O . GLN A 1 241 ? -51.166 4.210 45.210 1.00 89.38 241 GLN A O 1
ATOM 1894 N N . HIS A 1 242 ? -49.577 2.917 46.129 1.00 89.75 242 HIS A N 1
ATOM 1895 C CA . HIS A 1 242 ? -48.868 3.991 46.831 1.00 89.75 242 HIS A CA 1
ATOM 1896 C C . HIS A 1 242 ? -47.690 4.573 46.031 1.00 89.75 242 HIS A C 1
ATOM 1898 O O . HIS A 1 242 ? -47.168 5.628 46.374 1.00 89.75 242 HIS A O 1
ATOM 1904 N N . GLY A 1 243 ? -47.314 3.960 44.904 1.00 88.50 243 GLY A N 1
ATOM 1905 C CA . GLY A 1 243 ? -46.259 4.456 44.016 1.00 88.50 243 GLY A CA 1
ATOM 1906 C C . GLY A 1 243 ? -44.831 4.260 44.533 1.00 88.50 243 GLY A C 1
ATOM 1907 O O . GLY A 1 243 ? -43.904 4.817 43.947 1.00 88.50 243 GLY A O 1
ATOM 1908 N N . THR A 1 244 ? -44.650 3.488 45.601 1.00 92.06 244 THR A N 1
ATOM 1909 C CA . THR A 1 244 ? -43.354 3.055 46.141 1.00 92.06 244 THR A CA 1
ATOM 1910 C C . THR A 1 244 ? -43.336 1.532 46.282 1.00 92.06 244 THR A C 1
ATOM 1912 O O . THR A 1 244 ? -44.389 0.883 46.264 1.00 92.06 244 THR A O 1
ATOM 1915 N N . LEU A 1 245 ? -42.142 0.952 46.389 1.00 92.50 245 LEU A N 1
ATOM 1916 C CA . LEU A 1 245 ? -41.933 -0.489 46.494 1.00 92.50 245 LEU A CA 1
ATOM 1917 C C . LEU A 1 245 ? -40.658 -0.791 47.292 1.00 92.50 245 LEU A C 1
ATOM 1919 O O . LEU A 1 245 ? -39.635 -0.131 47.107 1.00 92.50 245 LEU A O 1
ATOM 1923 N N . LEU A 1 246 ? -40.710 -1.804 48.159 1.00 92.38 246 LEU A N 1
ATOM 1924 C CA . LEU A 1 246 ? -39.522 -2.369 48.800 1.00 92.38 246 LEU A CA 1
ATOM 1925 C C . LEU A 1 246 ? -38.936 -3.486 47.930 1.00 92.38 246 LEU A C 1
ATOM 1927 O O . LEU A 1 246 ? -39.508 -4.576 47.848 1.00 92.38 246 LEU A O 1
ATOM 1931 N N . VAL A 1 247 ? -37.778 -3.214 47.328 1.00 92.31 247 VAL A N 1
ATOM 1932 C CA . VAL A 1 247 ? -37.052 -4.130 46.440 1.00 92.31 247 VAL A CA 1
ATOM 1933 C C . VAL A 1 247 ? -35.724 -4.524 47.078 1.00 92.31 247 VAL A C 1
ATOM 1935 O O . VAL A 1 247 ? -34.967 -3.658 47.511 1.00 92.31 247 VAL A O 1
ATOM 1938 N N . ASN A 1 248 ? -35.462 -5.826 47.207 1.00 92.31 248 ASN A N 1
ATOM 1939 C CA . ASN A 1 248 ? -34.355 -6.394 47.986 1.00 92.31 248 ASN A CA 1
ATOM 1940 C C . ASN A 1 248 ? -34.259 -5.778 49.397 1.00 92.31 248 ASN A C 1
ATOM 1942 O O . ASN A 1 248 ? -33.174 -5.510 49.915 1.00 92.31 248 ASN A O 1
ATOM 1946 N N . ASN A 1 249 ? -35.422 -5.526 50.012 1.00 90.50 249 ASN A N 1
ATOM 1947 C CA . ASN A 1 249 ? -35.582 -4.883 51.321 1.00 90.50 249 ASN A CA 1
ATOM 1948 C C . ASN A 1 249 ? -35.174 -3.389 51.379 1.00 90.50 249 ASN A C 1
ATOM 1950 O O . ASN A 1 249 ? -35.133 -2.826 52.474 1.00 90.50 249 ASN A O 1
ATOM 1954 N N . VAL A 1 250 ? -34.922 -2.743 50.233 1.00 92.75 250 VAL A N 1
ATOM 1955 C CA . VAL A 1 250 ? -34.575 -1.317 50.082 1.00 92.75 250 VAL A CA 1
ATOM 1956 C C . VAL A 1 250 ? -35.756 -0.539 49.483 1.00 92.75 250 VAL A C 1
ATOM 1958 O O . VAL A 1 250 ? -36.412 -1.005 48.555 1.00 92.75 250 VAL A O 1
ATOM 1961 N N . SER A 1 251 ? -36.036 0.658 50.000 1.00 92.25 251 SER A N 1
ATOM 1962 C CA . SER A 1 251 ? -37.131 1.515 49.533 1.00 92.25 251 SER A CA 1
ATOM 1963 C C . SER A 1 251 ? -36.805 2.211 48.215 1.00 92.25 251 SER A C 1
ATOM 1965 O O . SER A 1 251 ? -35.783 2.891 48.079 1.00 92.25 251 SER A O 1
ATOM 1967 N N . SER A 1 252 ? -37.706 2.073 47.247 1.00 91.31 252 SER A N 1
ATOM 1968 C CA . SER A 1 252 ? -37.596 2.684 45.930 1.00 91.31 252 SER A CA 1
ATOM 1969 C C . SER A 1 252 ? -38.945 3.221 45.448 1.00 91.31 252 SER A C 1
ATOM 1971 O O . SER A 1 252 ? -40.014 2.789 45.884 1.00 91.31 252 SER A O 1
ATOM 1973 N N . SER A 1 253 ? -38.905 4.198 44.547 1.00 91.50 253 SER A N 1
ATOM 1974 C CA . SER A 1 253 ? -40.092 4.701 43.855 1.00 91.50 253 SER A CA 1
ATOM 1975 C C . SER A 1 253 ? -40.508 3.725 42.753 1.00 91.50 253 SER A C 1
ATOM 1977 O O . SER A 1 253 ? -39.665 3.054 42.168 1.00 91.50 253 SER A O 1
ATOM 1979 N N . CYS A 1 254 ? -41.786 3.699 42.384 1.00 89.69 254 CYS A N 1
ATOM 1980 C CA . CYS A 1 254 ? -42.245 2.992 41.181 1.00 89.69 254 CYS A CA 1
ATOM 1981 C C . CYS A 1 254 ? -42.091 3.833 39.898 1.00 89.69 254 CYS A C 1
ATOM 1983 O O . CYS A 1 254 ? -42.468 3.385 38.818 1.00 89.69 254 CYS A O 1
ATOM 1985 N N . TYR A 1 255 ? -41.591 5.068 40.013 1.00 86.00 255 TYR A N 1
ATOM 1986 C CA . TYR A 1 255 ? -41.497 6.025 38.911 1.00 86.00 255 TYR A CA 1
ATOM 1987 C C . TYR A 1 255 ? -40.052 6.265 38.480 1.00 86.00 255 TYR A C 1
ATOM 1989 O O . TYR A 1 255 ? -39.173 6.519 39.304 1.00 86.00 255 TYR A O 1
ATOM 1997 N N . ALA A 1 256 ? -39.851 6.270 37.168 1.00 68.00 256 ALA A N 1
ATOM 1998 C CA . ALA A 1 256 ? -38.591 6.544 36.500 1.00 68.00 256 ALA A CA 1
ATOM 1999 C C . ALA A 1 256 ? -38.948 7.226 35.172 1.00 68.00 256 ALA A C 1
ATOM 2001 O O . ALA A 1 256 ? -39.584 6.590 34.352 1.00 68.00 256 ALA A O 1
ATOM 2002 N N . SER A 1 257 ? -38.711 8.535 35.025 1.00 59.88 257 SER A N 1
ATOM 2003 C CA . SER A 1 257 ? -38.959 9.401 33.828 1.00 59.88 257 SER A CA 1
ATOM 2004 C C . SER A 1 257 ? -39.303 10.833 34.222 1.00 59.88 257 SER A C 1
ATOM 2006 O O . SER A 1 257 ? -39.128 11.758 33.436 1.00 59.88 257 SER A O 1
ATOM 2008 N N . ILE A 1 258 ? -39.815 11.015 35.437 1.00 65.12 258 ILE A N 1
ATOM 2009 C CA . ILE A 1 258 ? -40.251 12.304 35.958 1.00 65.12 258 ILE A CA 1
ATOM 2010 C C . ILE A 1 258 ? -39.367 12.643 37.150 1.00 65.12 258 ILE A C 1
ATOM 2012 O O . ILE A 1 258 ? -39.275 11.853 38.084 1.00 65.12 258 ILE A O 1
ATOM 2016 N N . TYR A 1 259 ? -38.737 13.820 37.128 1.00 64.31 259 TYR A N 1
ATOM 2017 C CA . TYR A 1 259 ? -37.784 14.276 38.153 1.00 64.31 259 TYR A CA 1
ATOM 2018 C C . TYR A 1 259 ? -38.361 14.330 39.580 1.00 64.31 259 TYR A C 1
ATOM 2020 O O . TYR A 1 259 ? -37.611 14.399 40.549 1.00 64.31 259 TYR A O 1
ATOM 2028 N N . HIS A 1 260 ? -39.688 14.264 39.724 1.00 75.94 260 HIS A N 1
ATOM 2029 C CA . HIS A 1 260 ? -40.376 14.274 41.008 1.00 75.94 260 HIS A CA 1
ATOM 2030 C C . HIS A 1 260 ? -41.365 13.112 41.136 1.00 75.94 260 HIS A C 1
ATOM 2032 O O . HIS A 1 260 ? -42.290 12.975 40.330 1.00 75.94 260 HIS A O 1
ATOM 2038 N N . HIS A 1 261 ? -41.223 12.343 42.222 1.00 83.31 261 HIS A N 1
ATOM 2039 C CA . HIS A 1 261 ? -42.130 11.254 42.599 1.00 83.31 261 HIS A CA 1
ATOM 2040 C C . HIS A 1 261 ? -43.602 11.697 42.592 1.00 83.31 261 HIS A C 1
ATOM 2042 O O . HIS A 1 261 ? -44.441 11.014 42.014 1.00 83.31 261 HIS A O 1
ATOM 2048 N N . SER A 1 262 ? -43.920 12.869 43.154 1.00 81.94 262 SER A N 1
ATOM 2049 C CA . SER A 1 262 ? -45.300 13.365 43.266 1.00 81.94 262 SER A CA 1
ATOM 2050 C C . SER A 1 262 ? -45.970 13.618 41.913 1.00 81.94 262 SER A C 1
ATOM 2052 O O . SER A 1 262 ? -47.159 13.350 41.760 1.00 81.94 262 SER A O 1
ATOM 2054 N N . ILE A 1 263 ? -45.215 14.093 40.915 1.00 82.75 263 ILE A N 1
ATOM 2055 C CA . ILE A 1 263 ? -45.742 14.344 39.566 1.00 82.75 263 ILE A CA 1
ATOM 2056 C C . ILE A 1 263 ? -46.004 13.010 38.853 1.00 82.75 263 ILE A C 1
ATOM 2058 O O . ILE A 1 263 ? -47.071 12.836 38.268 1.00 82.75 263 ILE A O 1
ATOM 2062 N N . GLY A 1 264 ? -45.086 12.040 38.964 1.00 80.69 264 GLY A N 1
ATOM 2063 C CA . GLY A 1 264 ? -45.307 10.669 38.478 1.00 80.69 264 GLY A CA 1
ATOM 2064 C C . GLY A 1 264 ? -46.505 10.005 39.138 1.00 80.69 264 GLY A C 1
ATOM 2065 O O . GLY A 1 264 ? -47.356 9.420 38.464 1.00 80.69 264 GLY A O 1
ATOM 2066 N N . HIS A 1 265 ? -46.636 10.195 40.447 1.00 85.38 265 HIS A N 1
ATOM 2067 C CA . HIS A 1 265 ? -47.775 9.709 41.197 1.00 85.38 265 HIS A CA 1
ATOM 2068 C C . HIS A 1 265 ? -49.080 10.332 40.696 1.00 85.38 265 HIS A C 1
ATOM 2070 O O . HIS A 1 265 ? -50.024 9.592 40.422 1.00 85.38 265 HIS A O 1
ATOM 2076 N N . LEU A 1 266 ? -49.134 11.648 40.482 1.00 86.00 266 LEU A N 1
ATOM 2077 C CA . LEU A 1 266 ? -50.315 12.329 39.948 1.00 86.00 266 LEU A CA 1
ATOM 2078 C C . LEU A 1 266 ? -50.667 11.868 38.523 1.00 86.00 266 LEU A C 1
ATOM 2080 O O . LEU A 1 266 ? -51.821 11.538 38.258 1.00 86.00 266 LEU A O 1
ATOM 2084 N N . ALA A 1 267 ? -49.683 11.776 37.624 1.00 83.88 267 ALA A N 1
ATOM 2085 C CA . ALA A 1 267 ? -49.891 11.365 36.232 1.00 83.88 267 ALA A CA 1
ATOM 2086 C C . ALA A 1 267 ? -50.469 9.942 36.108 1.00 83.88 267 ALA A C 1
ATOM 2088 O O . ALA A 1 267 ? -51.242 9.646 35.194 1.00 83.88 267 ALA A O 1
ATOM 2089 N N . MET A 1 268 ? -50.126 9.064 37.055 1.00 88.19 268 MET A N 1
ATOM 2090 C CA . MET A 1 268 ? -50.610 7.682 37.107 1.00 88.19 268 MET A CA 1
ATOM 2091 C C . MET A 1 268 ? -51.883 7.506 37.956 1.00 88.19 268 MET A C 1
ATOM 2093 O O . MET A 1 268 ? -52.363 6.382 38.111 1.00 88.19 268 MET A O 1
ATOM 2097 N N . ALA A 1 269 ? -52.466 8.588 38.491 1.00 86.38 269 ALA A N 1
ATOM 2098 C CA . ALA A 1 269 ? -53.692 8.523 39.291 1.00 86.38 269 ALA A CA 1
ATOM 2099 C C . ALA A 1 269 ? -54.899 7.925 38.537 1.00 86.38 269 ALA A C 1
ATOM 2101 O O . ALA A 1 269 ? -55.581 7.090 39.134 1.00 86.38 269 ALA A O 1
ATOM 2102 N N . PRO A 1 270 ? -55.150 8.238 37.245 1.00 88.75 270 PRO A N 1
ATOM 2103 C CA . PRO A 1 270 ? -56.248 7.618 36.498 1.00 88.75 270 PRO A CA 1
ATOM 2104 C C . PRO A 1 270 ? -56.124 6.095 36.390 1.00 88.75 270 PRO A C 1
ATOM 2106 O O . PRO A 1 270 ? -57.121 5.391 36.521 1.00 88.75 270 PRO A O 1
ATOM 2109 N N . LEU A 1 271 ? -54.903 5.576 36.218 1.00 85.00 271 LEU A N 1
ATOM 2110 C CA . LEU A 1 271 ? -54.646 4.136 36.139 1.00 85.00 271 LEU A CA 1
ATOM 2111 C C . LEU A 1 271 ? -54.944 3.439 37.478 1.00 85.00 271 LEU A C 1
ATOM 2113 O O . LEU A 1 271 ? -55.610 2.405 37.506 1.00 85.00 271 LEU A O 1
ATOM 2117 N N . ARG A 1 272 ? -54.521 4.047 38.595 1.00 88.44 272 ARG A N 1
ATOM 2118 C CA . ARG A 1 272 ? -54.819 3.549 39.950 1.00 88.44 272 ARG A CA 1
ATOM 2119 C C . ARG A 1 272 ? -56.306 3.613 40.284 1.00 88.44 272 ARG A C 1
ATOM 2121 O O . ARG A 1 272 ? -56.849 2.665 40.845 1.00 88.44 272 ARG A O 1
ATOM 2128 N N . TRP A 1 273 ? -56.982 4.694 39.899 1.00 84.94 273 TRP A N 1
ATOM 2129 C CA . TRP A 1 273 ? -58.425 4.828 40.090 1.00 84.94 273 TRP A CA 1
ATOM 2130 C C . TRP A 1 273 ? -59.205 3.803 39.263 1.00 84.94 273 TRP A C 1
ATOM 2132 O O . TRP A 1 273 ? -60.124 3.177 39.782 1.00 84.94 273 TRP A O 1
ATOM 2142 N N . ALA A 1 274 ? -58.802 3.557 38.012 1.00 83.06 274 ALA A N 1
ATOM 2143 C CA . ALA A 1 274 ? -59.415 2.537 37.167 1.00 83.06 274 ALA A CA 1
ATOM 2144 C C . ALA A 1 274 ? -59.269 1.126 37.762 1.00 83.06 274 ALA A C 1
ATOM 2146 O O . ALA A 1 274 ? -60.233 0.362 37.758 1.00 83.06 274 ALA A O 1
ATOM 2147 N N . HIS A 1 275 ? -58.101 0.783 38.313 1.00 82.12 275 HIS A N 1
ATOM 2148 C CA . HIS A 1 275 ? -57.893 -0.486 39.017 1.00 82.12 275 HIS A CA 1
ATOM 2149 C C . HIS A 1 275 ? -58.773 -0.596 40.270 1.00 82.12 275 HIS A C 1
ATOM 2151 O O . HIS A 1 275 ? -59.468 -1.594 40.456 1.00 82.12 275 HIS A O 1
ATOM 2157 N N . GLN A 1 276 ? -58.827 0.462 41.082 1.00 81.31 276 GLN A N 1
ATOM 2158 C CA . GLN A 1 276 ? -59.677 0.511 42.272 1.00 81.31 276 GLN A CA 1
ATOM 2159 C C . GLN A 1 276 ? -61.171 0.401 41.921 1.00 81.31 276 GLN A C 1
ATOM 2161 O O . GLN A 1 276 ? -61.914 -0.315 42.587 1.00 81.31 276 GLN A O 1
ATOM 2166 N N . ALA A 1 277 ? -61.617 1.043 40.839 1.00 79.19 277 ALA A N 1
ATOM 2167 C CA . ALA A 1 277 ? -62.979 0.908 40.335 1.00 79.19 277 ALA A CA 1
ATOM 2168 C C . ALA A 1 277 ? -63.260 -0.529 39.859 1.00 79.19 277 ALA A C 1
ATOM 2170 O O . ALA A 1 277 ? -64.271 -1.111 40.245 1.00 79.19 277 ALA A O 1
ATOM 2171 N N . LYS A 1 278 ? -62.349 -1.145 39.089 1.00 77.62 278 LYS A N 1
ATOM 2172 C CA . LYS A 1 278 ? -62.478 -2.548 38.650 1.00 77.62 278 LYS A CA 1
ATOM 2173 C C . LYS A 1 278 ? -62.578 -3.530 39.826 1.00 77.62 278 LYS A C 1
ATOM 2175 O O . LYS A 1 278 ? -63.344 -4.487 39.726 1.00 77.62 278 LYS A O 1
ATOM 2180 N N . GLN A 1 279 ? -61.869 -3.277 40.932 1.00 73.00 279 GLN A N 1
ATOM 2181 C CA . GLN A 1 279 ? -62.001 -4.049 42.177 1.00 73.00 279 GLN A CA 1
ATOM 2182 C C . GLN A 1 279 ? -63.391 -3.902 42.803 1.00 73.00 279 GLN A C 1
ATOM 2184 O O . GLN A 1 279 ? -64.015 -4.902 43.148 1.00 73.00 279 GLN A O 1
ATOM 2189 N N . ILE A 1 280 ? -63.892 -2.668 42.918 1.00 74.81 280 ILE A N 1
ATOM 2190 C CA . ILE A 1 280 ? -65.204 -2.370 43.519 1.00 74.81 280 ILE A CA 1
ATOM 2191 C C . ILE A 1 280 ? -66.347 -3.012 42.717 1.00 74.81 280 ILE A C 1
ATOM 2193 O O . ILE A 1 280 ? -67.313 -3.492 43.305 1.00 74.81 280 ILE A O 1
ATOM 2197 N N . PHE A 1 281 ? -66.230 -3.059 41.387 1.00 75.12 281 PHE A N 1
ATOM 2198 C CA . PHE A 1 281 ? -67.236 -3.647 40.495 1.00 75.12 281 PHE A CA 1
ATOM 2199 C C . PHE A 1 281 ? -67.030 -5.148 40.202 1.00 75.12 281 PHE A C 1
ATOM 2201 O O . PHE A 1 281 ? -67.793 -5.714 39.423 1.00 75.12 281 PHE A O 1
ATOM 2208 N N . GLY A 1 282 ? -66.036 -5.807 40.815 1.00 61.19 282 GLY A N 1
ATOM 2209 C CA . GLY A 1 282 ? -65.829 -7.259 40.702 1.00 61.19 282 GLY A CA 1
ATOM 2210 C C . GLY A 1 282 ? -65.409 -7.760 39.311 1.00 61.19 282 GLY A C 1
ATOM 2211 O O . GLY A 1 282 ? -65.694 -8.901 38.966 1.00 61.19 282 GLY A O 1
ATOM 2212 N N . LEU A 1 283 ? -64.746 -6.924 38.503 1.00 61.28 283 LEU A N 1
ATOM 2213 C CA . LEU A 1 283 ? -64.419 -7.197 37.090 1.00 61.28 283 LEU A CA 1
ATOM 2214 C C . LEU A 1 283 ? -62.958 -7.639 36.853 1.00 61.28 283 LEU A C 1
ATOM 2216 O O . LEU A 1 283 ? -62.443 -7.493 35.744 1.00 61.28 283 LEU A O 1
ATOM 2220 N N . ILE A 1 284 ? -62.257 -8.145 37.872 1.00 56.62 284 ILE A N 1
ATOM 2221 C CA . ILE A 1 284 ? -60.838 -8.524 37.747 1.00 56.62 284 ILE A CA 1
ATOM 2222 C C . ILE A 1 284 ? -60.700 -10.026 37.496 1.00 56.62 284 ILE A C 1
ATOM 2224 O O . ILE A 1 284 ? -60.839 -10.829 38.415 1.00 56.62 284 ILE A O 1
ATOM 2228 N N . ASN A 1 285 ? -60.339 -10.392 36.265 1.00 53.09 285 ASN A N 1
ATOM 2229 C CA . ASN A 1 285 ? -59.682 -11.669 35.990 1.00 53.09 285 ASN A CA 1
ATOM 2230 C C . ASN A 1 285 ? -58.179 -11.494 36.261 1.00 53.09 285 ASN A C 1
ATOM 2232 O O . ASN A 1 285 ? -57.495 -10.776 35.538 1.00 53.09 285 ASN A O 1
ATOM 2236 N N . THR A 1 286 ? -57.658 -12.132 37.309 1.00 51.78 286 THR A N 1
ATOM 2237 C CA . THR A 1 286 ? -56.269 -12.009 37.801 1.00 51.78 286 THR A CA 1
ATOM 2238 C C . THR A 1 286 ? -55.231 -12.790 36.978 1.00 51.78 286 THR A C 1
ATOM 2240 O O . THR A 1 286 ? -54.268 -13.334 37.516 1.00 51.78 286 THR A O 1
ATOM 2243 N N . SER A 1 287 ? -55.390 -12.865 35.657 1.00 48.91 287 SER A N 1
ATOM 2244 C CA . SER A 1 287 ? -54.467 -13.609 34.790 1.00 48.91 287 SER A CA 1
ATOM 2245 C C . SER A 1 287 ? -54.085 -12.838 33.530 1.00 48.91 287 SER A C 1
ATOM 2247 O O . SER A 1 287 ? -54.111 -13.391 32.433 1.00 48.91 287 SER A O 1
ATOM 2249 N N . GLU A 1 288 ? -53.738 -11.561 33.670 1.00 56.84 288 GLU A N 1
ATOM 2250 C CA . GLU A 1 288 ? -52.974 -10.875 32.627 1.00 56.84 288 GLU A CA 1
ATOM 2251 C C . GLU A 1 288 ? -51.503 -11.284 32.780 1.00 56.84 288 GLU A C 1
ATOM 2253 O O . GLU A 1 288 ? -50.871 -11.056 33.812 1.00 56.84 288 GLU A O 1
ATOM 2258 N N . THR A 1 289 ? -50.979 -11.993 31.781 1.00 56.25 289 THR A N 1
ATOM 2259 C CA . THR A 1 289 ? -49.548 -12.290 31.668 1.00 56.25 289 THR A CA 1
ATOM 2260 C C . THR A 1 289 ? -48.804 -11.030 31.251 1.00 56.25 289 THR A C 1
ATOM 2262 O O . THR A 1 289 ? -49.297 -10.292 30.403 1.00 56.25 289 THR A O 1
ATOM 2265 N N . ASN A 1 290 ? -47.610 -10.809 31.804 1.00 65.31 290 ASN A N 1
ATOM 2266 C CA . ASN A 1 290 ? -46.775 -9.660 31.455 1.00 65.31 290 ASN A CA 1
ATOM 2267 C C . ASN A 1 290 ? -46.427 -9.704 29.958 1.00 65.31 290 ASN A C 1
ATOM 2269 O O . ASN A 1 290 ? -45.670 -10.571 29.518 1.00 65.31 290 ASN A O 1
ATOM 2273 N N . GLU A 1 291 ? -47.008 -8.800 29.173 1.00 68.69 291 GLU A N 1
ATOM 2274 C CA . GLU A 1 291 ? -46.676 -8.637 27.758 1.00 68.69 291 GLU A CA 1
ATOM 2275 C C . GLU A 1 291 ? -45.386 -7.818 27.625 1.00 68.69 291 GLU A C 1
ATOM 2277 O O . GLU A 1 291 ? -45.201 -6.826 28.332 1.00 68.69 291 GLU A O 1
ATOM 2282 N N . ASN A 1 292 ? -44.484 -8.230 26.725 1.00 77.00 292 ASN A N 1
ATOM 2283 C CA . ASN A 1 292 ? -43.268 -7.463 26.451 1.00 77.00 292 ASN A CA 1
ATOM 2284 C C . ASN A 1 292 ? -43.618 -6.090 25.856 1.00 77.00 292 ASN A C 1
ATOM 2286 O O . ASN A 1 292 ? -44.462 -5.982 24.962 1.00 77.00 292 ASN A O 1
ATOM 2290 N N . GLY A 1 293 ? -42.914 -5.059 26.314 1.00 76.50 293 GLY A N 1
ATOM 2291 C CA . GLY A 1 293 ? -43.028 -3.684 25.848 1.00 76.50 293 GLY A CA 1
ATOM 2292 C C . GLY A 1 293 ? -43.627 -2.724 26.879 1.00 76.50 293 GLY A C 1
ATOM 2293 O O . GLY A 1 293 ? -43.703 -2.994 28.080 1.00 76.50 293 GLY A O 1
ATOM 2294 N N . ILE A 1 294 ? -44.010 -1.538 26.398 1.00 76.25 294 ILE A N 1
ATOM 2295 C CA . ILE A 1 294 ? -44.531 -0.438 27.222 1.00 76.25 294 ILE A CA 1
ATOM 2296 C C . ILE A 1 294 ? -46.060 -0.505 27.264 1.00 76.25 294 ILE A C 1
ATOM 2298 O O . ILE A 1 294 ? -46.716 -0.560 26.222 1.00 76.25 294 ILE A O 1
ATOM 2302 N N . HIS A 1 295 ? -46.630 -0.402 28.464 1.00 79.69 295 HIS A N 1
ATOM 2303 C CA . HIS A 1 295 ? -48.072 -0.346 28.681 1.00 79.69 295 HIS A CA 1
ATOM 2304 C C . HIS A 1 295 ? -48.719 0.812 27.888 1.00 79.69 295 HIS A C 1
ATOM 2306 O O . HIS A 1 295 ? -48.153 1.901 27.744 1.00 79.69 295 HIS A O 1
ATOM 2312 N N . TRP A 1 296 ? -49.941 0.609 27.384 1.00 80.44 296 TRP A N 1
ATOM 2313 C CA . TRP A 1 296 ? -50.612 1.564 26.488 1.00 80.44 296 TRP A CA 1
ATOM 2314 C C . TRP A 1 296 ? -50.799 2.961 27.109 1.00 80.44 296 TRP A C 1
ATOM 2316 O O . TRP A 1 296 ? -50.714 3.968 26.407 1.00 80.44 296 TRP A O 1
ATOM 2326 N N . TYR A 1 297 ? -51.027 3.031 28.425 1.00 80.94 297 TYR A N 1
ATOM 2327 C CA . TYR A 1 297 ? -51.311 4.282 29.138 1.00 80.94 297 TYR A CA 1
ATOM 2328 C C . TYR A 1 297 ? -50.109 5.256 29.152 1.00 80.94 297 TYR A C 1
ATOM 2330 O O . TYR A 1 297 ? -50.263 6.382 28.671 1.00 80.94 297 TYR A O 1
ATOM 2338 N N . PRO A 1 298 ? -48.891 4.854 29.579 1.00 72.38 298 PRO A N 1
ATOM 2339 C CA . PRO A 1 298 ? -47.679 5.658 29.381 1.00 72.38 298 PRO A CA 1
ATOM 2340 C C . PRO A 1 298 ? -47.418 6.052 27.921 1.00 72.38 298 PRO A C 1
ATOM 2342 O O . PRO A 1 298 ? -47.023 7.186 27.651 1.00 72.38 298 PRO A O 1
ATOM 2345 N N . LYS A 1 299 ? -47.672 5.144 26.966 1.00 71.94 299 LYS A N 1
ATOM 2346 C CA . LYS A 1 299 ? -47.487 5.408 25.529 1.00 71.94 299 LYS A CA 1
ATOM 2347 C C . LYS A 1 299 ? -48.417 6.523 25.026 1.00 71.94 299 LYS A C 1
ATOM 2349 O O . LYS A 1 299 ? -47.979 7.392 24.276 1.00 71.94 299 LYS A O 1
ATOM 2354 N N . ALA A 1 300 ? -49.672 6.537 25.476 1.00 75.50 300 ALA A N 1
ATOM 2355 C CA . ALA A 1 300 ? -50.645 7.579 25.148 1.00 75.50 300 ALA A CA 1
ATOM 2356 C C . ALA A 1 300 ? -50.297 8.937 25.786 1.00 75.50 300 ALA A C 1
ATOM 2358 O O . ALA A 1 300 ? -50.358 9.962 25.109 1.00 75.50 300 ALA A O 1
ATOM 2359 N N . LEU A 1 301 ? -49.876 8.942 27.057 1.00 72.19 301 LEU A N 1
ATOM 2360 C CA . LEU A 1 301 ? -49.409 10.148 27.755 1.00 72.19 301 LEU A CA 1
ATOM 2361 C C . LEU A 1 301 ? -48.216 10.797 27.045 1.00 72.19 301 LEU A C 1
ATOM 2363 O O . LEU A 1 301 ? -48.208 12.008 26.846 1.00 72.19 301 LEU A O 1
ATOM 2367 N N . ASN A 1 302 ? -47.237 9.996 26.618 1.00 63.09 302 ASN A N 1
ATOM 2368 C CA . ASN A 1 302 ? -46.054 10.511 25.933 1.00 63.09 302 ASN A CA 1
ATOM 2369 C C . ASN A 1 302 ? -46.404 11.127 24.565 1.00 63.09 302 ASN A C 1
ATOM 2371 O O . ASN A 1 302 ? -45.875 12.172 24.196 1.00 63.09 302 ASN A O 1
ATOM 2375 N N . ASN A 1 303 ? -47.355 10.530 23.839 1.00 61.06 303 ASN A N 1
ATOM 2376 C CA . ASN A 1 303 ? -47.842 11.084 22.576 1.00 61.06 303 ASN A CA 1
ATOM 2377 C C . ASN A 1 303 ? -48.607 12.405 22.771 1.00 61.06 303 ASN A C 1
ATOM 2379 O O . ASN A 1 303 ? -48.422 13.317 21.975 1.00 61.06 303 ASN A O 1
ATOM 2383 N N . LEU A 1 304 ? -49.400 12.541 23.843 1.00 59.03 304 LEU A N 1
ATOM 2384 C CA . LEU A 1 304 ? -50.142 13.771 24.167 1.00 59.03 304 LEU A CA 1
ATOM 2385 C C . LEU A 1 304 ? -49.226 14.958 24.507 1.00 59.03 304 LEU A C 1
ATOM 2387 O O . LEU A 1 304 ? -49.534 16.091 24.136 1.00 59.03 304 LEU A O 1
ATOM 2391 N N . VAL A 1 305 ? -48.095 14.707 25.178 1.00 51.09 305 VAL A N 1
ATOM 2392 C CA . VAL A 1 305 ? -47.092 15.740 25.512 1.00 51.09 305 VAL A CA 1
ATOM 2393 C C . VAL A 1 305 ? -46.377 16.259 24.258 1.00 51.09 305 VAL A C 1
ATOM 2395 O O . VAL A 1 305 ? -46.039 17.439 24.193 1.00 51.09 305 VAL A O 1
ATOM 2398 N N . HIS A 1 306 ? -46.208 15.422 23.231 1.00 41.38 306 HIS A N 1
ATOM 2399 C CA . HIS A 1 306 ? -45.596 15.822 21.961 1.00 41.38 306 HIS A CA 1
ATOM 2400 C C . HIS A 1 306 ? -46.565 16.493 20.966 1.00 41.38 306 HIS A C 1
ATOM 2402 O O . HIS A 1 306 ? -46.101 17.052 19.975 1.00 41.38 306 HIS A O 1
ATOM 2408 N N . THR A 1 307 ? -47.884 16.493 21.208 1.00 38.75 307 THR A N 1
ATOM 2409 C CA . THR A 1 307 ? -48.886 17.002 20.244 1.00 38.75 307 THR A CA 1
ATOM 2410 C C . THR A 1 307 ? -49.607 18.299 20.630 1.00 38.75 307 THR A C 1
ATOM 2412 O O . THR A 1 307 ? -50.481 18.728 19.880 1.00 38.75 307 THR A O 1
ATOM 2415 N N . HIS A 1 308 ? -49.259 18.980 21.728 1.00 37.12 308 HIS A N 1
ATOM 2416 C CA . HIS A 1 308 ? -49.929 20.235 22.110 1.00 37.12 308 HIS A CA 1
ATOM 2417 C C . HIS A 1 308 ? -48.979 21.334 22.619 1.00 37.12 308 HIS A C 1
ATOM 2419 O O . HIS A 1 308 ? -48.869 21.580 23.817 1.00 37.12 308 HIS A O 1
ATOM 2425 N N . SER A 1 309 ? -48.389 22.094 21.692 1.00 36.03 309 SER A N 1
ATOM 2426 C CA . SER A 1 309 ? -48.320 23.551 21.848 1.00 36.03 309 SER A CA 1
ATOM 2427 C C . SER A 1 309 ? -49.642 24.121 21.323 1.00 36.03 309 SER A C 1
ATOM 2429 O O . SER A 1 309 ? -49.965 23.985 20.146 1.00 36.03 309 SER A O 1
ATOM 2431 N N . VAL A 1 310 ? -50.466 24.699 22.199 1.00 33.16 310 VAL A N 1
ATOM 2432 C CA . VAL A 1 310 ? -51.730 25.330 21.788 1.00 33.16 310 VAL A CA 1
ATOM 2433 C C . VAL A 1 310 ? -51.752 26.767 22.283 1.00 33.16 310 VAL A C 1
ATOM 2435 O O . VAL A 1 310 ? -51.737 27.035 23.482 1.00 33.16 310 VAL A O 1
ATOM 2438 N N . SER A 1 311 ? -51.790 27.688 21.326 1.00 31.89 311 SER A N 1
ATOM 2439 C CA . SER A 1 311 ? -52.161 29.085 21.499 1.00 31.89 311 SER A CA 1
ATOM 2440 C C . SER A 1 311 ? -53.688 29.206 21.576 1.00 31.89 311 SER A C 1
ATOM 2442 O O . SER A 1 311 ? -54.412 28.639 20.761 1.00 31.89 311 SER A O 1
ATOM 2444 N N . ALA A 1 312 ? -54.185 29.965 22.552 1.00 33.84 312 ALA A N 1
ATOM 2445 C CA . ALA A 1 312 ? -55.573 30.421 22.602 1.00 33.84 312 ALA A CA 1
ATOM 2446 C C . ALA A 1 312 ? -55.638 31.884 22.137 1.00 33.84 312 ALA A C 1
ATOM 2448 O O . ALA A 1 312 ? -54.761 32.676 22.487 1.00 33.84 312 ALA A O 1
ATOM 2449 N N . SER A 1 313 ? -56.671 32.263 21.380 1.00 35.97 313 SER A N 1
ATOM 2450 C CA . SER A 1 313 ? -56.933 33.659 21.014 1.00 35.97 313 SER A CA 1
ATOM 2451 C C . SER A 1 313 ? -58.384 34.058 21.298 1.00 35.97 313 SER A C 1
ATOM 2453 O O . SER A 1 313 ? -59.326 33.305 21.060 1.00 35.97 313 SER A O 1
ATOM 2455 N N . VAL A 1 314 ? -58.542 35.275 21.823 1.00 35.44 314 VAL A N 1
ATOM 2456 C CA . VAL A 1 314 ? -59.797 36.021 21.994 1.00 35.44 314 VAL A CA 1
ATOM 2457 C C . VAL A 1 314 ? -59.577 37.377 21.319 1.00 35.44 314 VAL A C 1
ATOM 2459 O O . VAL A 1 314 ? -58.520 37.977 21.499 1.00 35.44 314 VAL A O 1
ATOM 2462 N N . GLN A 1 315 ? -60.539 37.863 20.531 1.00 33.31 315 GLN A N 1
ATOM 2463 C CA . GLN A 1 315 ? -60.450 39.168 19.860 1.00 33.31 315 GLN A CA 1
ATOM 2464 C C . GLN A 1 315 ? -61.351 40.228 20.510 1.00 33.31 315 GLN A C 1
ATOM 2466 O O . GLN A 1 315 ? -62.535 39.989 20.739 1.00 33.31 315 GLN A O 1
ATOM 2471 N N . THR A 1 316 ? -60.812 41.444 20.649 1.00 43.56 316 THR A N 1
ATOM 2472 C CA . THR A 1 316 ? -61.567 42.711 20.657 1.00 43.56 316 THR A CA 1
ATOM 2473 C C . THR A 1 316 ? -60.910 43.725 19.713 1.00 43.56 316 THR A C 1
ATOM 2475 O O . THR A 1 316 ? -59.688 43.813 19.642 1.00 43.56 316 THR A O 1
ATOM 2478 N N . LYS A 1 317 ? -61.750 44.472 18.983 1.00 46.31 317 LYS A N 1
ATOM 2479 C CA . LYS A 1 317 ? -61.433 45.494 17.964 1.00 46.31 317 LYS A CA 1
ATOM 2480 C C . LYS A 1 317 ? -60.588 46.658 18.508 1.00 46.31 317 LYS A C 1
ATOM 2482 O O . LYS A 1 317 ? -61.094 47.376 19.360 1.00 46.31 317 LYS A O 1
ATOM 2487 N N . PHE A 1 318 ? -59.416 46.916 17.919 1.00 39.28 318 PHE A N 1
ATOM 2488 C CA . PHE A 1 318 ? -58.799 48.250 17.776 1.00 39.28 318 PHE A CA 1
ATOM 2489 C C . PHE A 1 318 ? -57.791 48.229 16.605 1.00 39.28 318 PHE A C 1
ATOM 2491 O O . PHE A 1 318 ? -57.021 47.280 16.478 1.00 39.28 318 PHE A O 1
ATOM 2498 N N . GLU A 1 319 ? -57.822 49.240 15.729 1.00 48.78 319 GLU A N 1
ATOM 2499 C CA . GLU A 1 319 ? -56.832 49.443 14.655 1.00 48.78 319 GLU A CA 1
ATOM 2500 C C . GLU A 1 319 ? -55.489 49.891 15.254 1.00 48.78 319 GLU A C 1
ATOM 2502 O O . GLU A 1 319 ? -55.443 50.854 16.019 1.00 48.78 319 GLU A O 1
ATOM 2507 N N . VAL A 1 320 ? -54.398 49.202 14.902 1.00 55.91 320 VAL A N 1
ATOM 2508 C CA . VAL A 1 320 ? -53.028 49.512 15.344 1.00 55.91 320 VAL A CA 1
ATOM 2509 C C . VAL A 1 320 ? -52.175 49.830 14.116 1.00 55.91 320 VAL A C 1
ATOM 2511 O O . VAL A 1 320 ? -52.137 49.047 13.168 1.00 55.91 320 VAL A O 1
ATOM 2514 N N . GLN A 1 321 ? -51.492 50.978 14.131 1.00 52.97 321 GLN A N 1
ATOM 2515 C CA . GLN A 1 321 ? -50.491 51.336 13.122 1.00 52.97 321 GLN A CA 1
ATOM 2516 C C . GLN A 1 321 ? -49.300 50.372 13.200 1.00 52.97 321 GLN A C 1
ATOM 2518 O O . GLN A 1 321 ? -48.698 50.212 14.262 1.00 52.97 321 GLN A O 1
ATOM 2523 N N . LEU A 1 322 ? -48.956 49.745 12.075 1.00 58.03 322 LEU A N 1
ATOM 2524 C CA . LEU A 1 322 ? -47.807 48.849 11.961 1.00 58.03 322 LEU A CA 1
ATOM 2525 C C . LEU A 1 322 ? -46.554 49.646 11.576 1.00 58.03 322 LEU A C 1
ATOM 2527 O O . LEU A 1 322 ? -46.564 50.392 10.597 1.00 58.03 322 LEU A O 1
ATOM 2531 N N . ALA A 1 323 ? -45.484 49.467 12.350 1.00 56.66 323 ALA A N 1
ATOM 2532 C CA . ALA A 1 323 ? -44.130 49.874 11.996 1.00 56.66 323 ALA A CA 1
ATOM 2533 C C . ALA A 1 323 ? -43.303 48.608 11.748 1.00 56.66 323 ALA A C 1
ATOM 2535 O O . ALA A 1 323 ? -43.187 47.762 12.637 1.00 56.66 323 ALA A O 1
ATOM 2536 N N . ASP A 1 324 ? -42.742 48.478 10.549 1.00 54.06 324 ASP A N 1
ATOM 2537 C CA . ASP A 1 324 ? -41.931 47.320 10.188 1.00 54.06 324 ASP A CA 1
ATOM 2538 C C . ASP A 1 324 ? -40.578 47.375 10.908 1.00 54.06 324 ASP A C 1
ATOM 2540 O O . ASP A 1 324 ? -39.742 48.243 10.651 1.00 54.06 324 ASP A O 1
ATOM 2544 N N . ALA A 1 325 ? -40.354 46.424 11.814 1.00 60.94 325 ALA A N 1
ATOM 2545 C CA . ALA A 1 325 ? -39.062 46.186 12.440 1.00 60.94 325 ALA A CA 1
ATOM 2546 C C . ALA A 1 325 ? -38.432 44.932 11.823 1.00 60.94 325 ALA A C 1
ATOM 2548 O O . ALA A 1 325 ? -38.871 43.810 12.070 1.00 60.94 325 ALA A O 1
ATOM 2549 N N . THR A 1 326 ? -37.383 45.108 11.020 1.00 65.81 326 THR A N 1
ATOM 2550 C CA . THR A 1 326 ? -36.584 43.984 10.522 1.00 65.81 326 THR A CA 1
ATOM 2551 C C . THR A 1 326 ? -35.505 43.613 11.534 1.00 65.81 326 THR A C 1
ATOM 2553 O O . THR A 1 326 ? -34.704 44.462 11.926 1.00 65.81 326 THR A O 1
ATOM 2556 N N . CYS A 1 327 ? -35.423 42.336 11.893 1.00 65.62 327 CYS A N 1
ATOM 2557 C CA . CYS A 1 327 ? -34.293 41.741 12.601 1.00 65.62 327 CYS A CA 1
ATOM 2558 C C . CYS A 1 327 ? -33.655 40.701 11.662 1.00 65.62 327 CYS A C 1
ATOM 2560 O O . CYS A 1 327 ? -34.365 39.916 11.036 1.00 65.62 327 CYS A O 1
ATOM 2562 N N . GLN A 1 328 ? -32.328 40.733 11.503 1.00 63.59 328 GLN A N 1
ATOM 2563 C CA . GLN A 1 328 ? -31.591 39.700 10.768 1.00 63.59 328 GLN A CA 1
ATOM 2564 C C . GLN A 1 328 ? -31.023 38.679 11.753 1.00 63.59 328 GLN A C 1
ATOM 2566 O O . GLN A 1 328 ? -30.445 39.048 12.774 1.00 63.59 328 GLN A O 1
ATOM 2571 N N . SER A 1 329 ? -31.134 37.398 11.411 1.00 70.38 329 SER A N 1
ATOM 2572 C CA . SER A 1 329 ? -30.359 36.332 12.039 1.00 70.38 329 SER A CA 1
ATOM 2573 C C . SER A 1 329 ? -28.873 36.447 11.672 1.00 70.38 329 SER A C 1
ATOM 2575 O O . SER A 1 329 ? -28.512 36.998 10.628 1.00 70.38 329 SER A O 1
ATOM 2577 N N . ILE A 1 330 ? -28.014 35.909 12.540 1.00 70.31 330 ILE A N 1
ATOM 2578 C CA . ILE A 1 330 ? -26.553 35.858 12.383 1.00 70.31 330 ILE A CA 1
ATOM 2579 C C . ILE A 1 330 ? -26.195 35.320 10.986 1.00 70.31 330 ILE A C 1
ATOM 2581 O O . ILE A 1 330 ? -26.645 34.245 10.594 1.00 70.31 330 ILE A O 1
ATOM 2585 N N . LYS A 1 331 ? -25.386 36.070 10.226 1.00 56.19 331 LYS A N 1
ATOM 2586 C CA . LYS A 1 331 ? -24.827 35.605 8.950 1.00 56.19 331 LYS A CA 1
ATOM 2587 C C . LYS A 1 331 ? -23.545 34.834 9.224 1.00 56.19 331 LYS A C 1
ATOM 2589 O O . LYS A 1 331 ? -22.544 35.418 9.635 1.00 56.19 331 LYS A O 1
ATOM 2594 N N . TYR A 1 332 ? -23.585 33.536 8.970 1.00 75.75 332 TYR A N 1
ATOM 2595 C CA . TYR A 1 332 ? -22.403 32.690 9.012 1.00 75.75 332 TYR A CA 1
ATOM 2596 C C . TYR A 1 332 ? -21.604 32.874 7.720 1.00 75.75 332 TYR A C 1
ATOM 2598 O O . TYR A 1 332 ? -22.169 32.939 6.628 1.00 75.75 332 TYR A O 1
ATOM 2606 N N . LYS A 1 333 ? -20.284 33.005 7.858 1.00 57.22 333 LYS A N 1
ATOM 2607 C CA . LYS A 1 333 ? -19.333 33.005 6.748 1.00 57.22 333 LYS A CA 1
ATOM 2608 C C . LYS A 1 333 ? -18.352 31.876 7.005 1.00 57.22 333 LYS A C 1
ATOM 2610 O O . LYS A 1 333 ? -17.712 31.861 8.055 1.00 57.22 333 LYS A O 1
ATOM 2615 N N . GLU A 1 334 ? -18.249 30.955 6.060 1.00 69.94 334 GLU A N 1
ATOM 2616 C CA . GLU A 1 334 ? -17.245 29.900 6.112 1.00 69.94 334 GLU A CA 1
ATOM 2617 C C . GLU A 1 334 ? -15.857 30.532 6.010 1.00 69.94 334 GLU A C 1
ATOM 2619 O O . GLU A 1 334 ? -15.592 31.406 5.174 1.00 69.94 334 GLU A O 1
ATOM 2624 N N . ARG A 1 335 ? -14.987 30.146 6.939 1.00 60.09 335 ARG A N 1
ATOM 2625 C CA . ARG A 1 335 ? -13.591 30.555 6.964 1.00 60.09 335 ARG A CA 1
ATOM 2626 C C . ARG A 1 335 ? -12.766 29.315 7.238 1.00 60.09 335 ARG A C 1
ATOM 2628 O O . ARG A 1 335 ? -12.776 28.797 8.349 1.00 60.09 335 ARG A O 1
ATOM 2635 N N . GLU A 1 336 ? -12.048 28.878 6.222 1.00 80.81 336 GLU A N 1
ATOM 2636 C CA . GLU A 1 336 ? -11.060 27.818 6.340 1.00 80.81 336 GLU A CA 1
ATOM 2637 C C . GLU A 1 336 ? -9.713 28.443 6.711 1.00 80.81 336 GLU A C 1
ATOM 2639 O O . GLU A 1 336 ? -9.353 29.525 6.232 1.00 80.81 336 GLU A O 1
ATOM 2644 N N . VAL A 1 337 ? -8.987 27.793 7.617 1.00 78.31 337 VAL A N 1
ATOM 2645 C CA . VAL A 1 337 ? -7.633 28.189 8.007 1.00 78.31 337 VAL A CA 1
ATOM 2646 C C . VAL A 1 337 ? -6.765 26.947 7.930 1.00 78.31 337 VAL A C 1
ATOM 2648 O O . VAL A 1 337 ? -6.999 25.979 8.648 1.00 78.31 337 VAL A O 1
ATOM 2651 N N . GLN A 1 338 ? -5.753 26.989 7.072 1.00 72.88 338 GLN A N 1
ATOM 2652 C CA . GLN A 1 338 ? -4.696 25.994 7.051 1.00 72.88 338 GLN A CA 1
ATOM 2653 C C . GLN A 1 338 ? -3.562 26.499 7.944 1.00 72.88 338 GLN A C 1
ATOM 2655 O O . GLN A 1 338 ? -3.066 27.609 7.758 1.00 72.88 338 GLN A O 1
ATOM 2660 N N . ALA A 1 339 ? -3.189 25.718 8.955 1.00 77.94 339 ALA A N 1
ATOM 2661 C CA . ALA A 1 339 ? -1.998 26.008 9.737 1.00 77.94 339 ALA A CA 1
ATOM 2662 C C . ALA A 1 339 ? -0.779 25.587 8.912 1.00 77.94 339 ALA A C 1
ATOM 2664 O O . ALA A 1 339 ? -0.503 24.393 8.780 1.00 77.94 339 ALA A O 1
ATOM 2665 N N . ASP A 1 340 ? -0.066 26.555 8.346 1.00 71.56 340 ASP A N 1
ATOM 2666 C CA . ASP A 1 340 ? 1.228 26.279 7.740 1.00 71.56 340 ASP A CA 1
ATOM 2667 C C . ASP A 1 340 ? 2.203 25.866 8.847 1.00 71.56 340 ASP A C 1
ATOM 2669 O O . ASP A 1 340 ? 2.435 26.594 9.816 1.00 71.56 340 ASP A O 1
ATOM 2673 N N . ILE A 1 341 ? 2.776 24.668 8.716 1.00 64.31 341 ILE A N 1
ATOM 2674 C CA . ILE A 1 341 ? 3.963 24.292 9.480 1.00 64.31 341 ILE A CA 1
ATOM 2675 C C . ILE A 1 341 ? 5.120 25.017 8.798 1.00 64.31 341 ILE A C 1
ATOM 2677 O O . ILE A 1 341 ? 5.817 24.455 7.956 1.00 64.31 341 ILE A O 1
ATOM 2681 N N . GLU A 1 342 ? 5.286 26.300 9.111 1.00 58.34 342 GLU A N 1
ATOM 2682 C CA . GLU A 1 342 ? 6.537 26.983 8.819 1.00 58.34 342 GLU A CA 1
ATOM 2683 C C . GLU A 1 342 ? 7.613 26.322 9.687 1.00 58.34 342 GLU A C 1
ATOM 2685 O O . GLU A 1 342 ? 7.777 26.632 10.871 1.00 58.34 342 GLU A O 1
ATOM 2690 N N . GLU A 1 343 ? 8.348 25.372 9.104 1.00 54.69 343 GLU A N 1
ATOM 2691 C CA . GLU A 1 343 ? 9.706 25.098 9.555 1.00 54.69 343 GLU A CA 1
ATOM 2692 C C . GLU A 1 343 ? 10.446 26.421 9.402 1.00 54.69 343 GLU A C 1
ATOM 2694 O O . GLU A 1 343 ? 10.835 26.804 8.297 1.00 54.69 343 GLU A O 1
ATOM 2699 N N . LYS A 1 344 ? 10.549 27.176 10.503 1.00 54.28 344 LYS A N 1
ATOM 2700 C CA . LYS A 1 344 ? 11.391 28.367 10.532 1.00 54.28 344 LYS A CA 1
ATOM 2701 C C . LYS A 1 344 ? 12.734 27.938 9.948 1.00 54.28 344 LYS A C 1
ATOM 2703 O O . LYS A 1 344 ? 13.284 26.956 10.462 1.00 54.28 344 LYS A O 1
ATOM 2708 N N . PRO A 1 345 ? 13.239 28.600 8.888 1.00 58.34 345 PRO A N 1
ATOM 2709 C CA . PRO A 1 345 ? 14.587 28.320 8.426 1.00 58.34 345 PRO A CA 1
ATOM 2710 C C . PRO A 1 345 ? 15.472 28.391 9.663 1.00 58.34 345 PRO A C 1
ATOM 2712 O O . PRO A 1 345 ? 15.293 29.301 10.479 1.00 58.34 345 PRO A O 1
ATOM 2715 N N . ALA A 1 346 ? 16.304 27.368 9.872 1.00 57.06 346 ALA A N 1
ATOM 2716 C CA . ALA A 1 346 ? 17.265 27.395 10.958 1.00 57.06 346 ALA A CA 1
ATOM 2717 C C . ALA A 1 346 ? 17.986 28.738 10.842 1.00 57.06 346 ALA A C 1
ATOM 2719 O O . ALA A 1 346 ? 18.607 29.021 9.821 1.00 57.06 346 ALA A O 1
ATOM 2720 N N . ASP A 1 347 ? 17.753 29.619 11.811 1.00 55.06 347 ASP A N 1
ATOM 2721 C CA . ASP A 1 347 ? 18.347 30.942 11.807 1.00 55.06 347 ASP A CA 1
ATOM 2722 C C . ASP A 1 347 ? 19.842 30.683 12.027 1.00 55.06 347 ASP A C 1
ATOM 2724 O O . ASP A 1 347 ? 20.281 30.457 13.155 1.00 55.06 347 ASP A O 1
ATOM 2728 N N . ASP A 1 348 ? 20.624 30.629 10.945 1.00 57.94 348 ASP A N 1
ATOM 2729 C CA . ASP A 1 348 ? 22.076 30.380 10.975 1.00 57.94 348 ASP A CA 1
ATOM 2730 C C . ASP A 1 348 ? 22.830 31.474 11.769 1.00 57.94 348 ASP A C 1
ATOM 2732 O O . ASP A 1 348 ? 24.037 31.391 12.007 1.00 57.94 348 ASP A O 1
ATOM 2736 N N . HIS A 1 349 ? 22.106 32.496 12.235 1.00 57.91 349 HIS A N 1
ATOM 2737 C CA . HIS A 1 349 ? 22.586 33.608 13.039 1.00 57.91 349 HIS A CA 1
ATOM 2738 C C . HIS A 1 349 ? 21.805 33.778 14.349 1.00 57.91 349 HIS A C 1
ATOM 2740 O O . HIS A 1 349 ? 21.395 34.881 14.707 1.00 57.91 349 HIS A O 1
ATOM 2746 N N . VAL A 1 350 ? 21.651 32.710 15.135 1.00 62.59 350 VAL A N 1
ATOM 2747 C CA . VAL A 1 350 ? 21.489 32.906 16.582 1.00 62.59 350 VAL A CA 1
ATOM 2748 C C . VAL A 1 350 ? 22.842 33.381 17.124 1.00 62.59 350 VAL A C 1
ATOM 2750 O O . VAL A 1 350 ? 23.815 32.631 17.085 1.00 62.59 350 VAL A O 1
ATOM 2753 N N . GLU A 1 351 ? 22.934 34.617 17.626 1.00 64.38 351 GLU A N 1
ATOM 2754 C CA . GLU A 1 351 ? 24.091 35.069 18.414 1.00 64.38 351 GLU A CA 1
ATOM 2755 C C . GLU A 1 351 ? 24.177 34.228 19.697 1.00 64.38 351 GLU A C 1
ATOM 2757 O O . GLU A 1 351 ? 23.596 34.537 20.739 1.00 64.38 351 GLU A O 1
ATOM 2762 N N . ILE A 1 352 ? 24.873 33.097 19.611 1.00 68.94 352 ILE A N 1
ATOM 2763 C CA . ILE A 1 352 ? 25.141 32.239 20.757 1.00 68.94 352 ILE A CA 1
ATOM 2764 C C . ILE A 1 352 ? 26.276 32.890 21.548 1.00 68.94 352 ILE A C 1
ATOM 2766 O O . ILE A 1 352 ? 27.385 33.050 21.044 1.00 68.94 352 ILE A O 1
ATOM 2770 N N . ASP A 1 353 ? 26.023 33.229 22.815 1.00 83.06 353 ASP A N 1
ATOM 2771 C CA . ASP A 1 353 ? 27.078 33.613 23.757 1.00 83.06 353 ASP A CA 1
ATOM 2772 C C . ASP A 1 353 ? 28.020 32.415 23.963 1.00 83.06 353 ASP A C 1
ATOM 2774 O O . ASP A 1 353 ? 27.764 31.513 24.771 1.00 83.06 353 ASP A O 1
ATOM 2778 N N . ILE A 1 354 ? 29.114 32.415 23.197 1.00 83.19 354 ILE A N 1
ATOM 2779 C CA . ILE A 1 354 ? 30.138 31.364 23.147 1.00 83.19 354 ILE A CA 1
ATOM 2780 C C . ILE A 1 354 ? 30.656 31.048 24.556 1.00 83.19 354 ILE A C 1
ATOM 2782 O O . ILE A 1 354 ? 30.917 29.894 24.892 1.00 83.19 354 ILE A O 1
ATOM 2786 N N . SER A 1 355 ? 30.737 32.055 25.425 1.00 85.50 355 SER A N 1
ATOM 2787 C CA . SER A 1 355 ? 31.211 31.928 26.805 1.00 85.50 355 SER A CA 1
ATOM 2788 C C . SER A 1 355 ? 30.262 31.076 27.650 1.00 85.50 355 SER A C 1
ATOM 2790 O O . SER A 1 355 ? 30.692 30.182 28.386 1.00 85.50 355 SER A O 1
ATOM 2792 N N . ARG A 1 356 ? 28.951 31.328 27.543 1.00 85.94 356 ARG A N 1
ATOM 2793 C CA . ARG A 1 356 ? 27.921 30.546 28.247 1.00 85.94 356 ARG A CA 1
ATOM 2794 C C . ARG A 1 356 ? 27.794 29.143 27.673 1.00 85.94 356 ARG A C 1
ATOM 2796 O O . ARG A 1 356 ? 27.642 28.198 28.448 1.00 85.94 356 ARG A O 1
ATOM 2803 N N . PHE A 1 357 ? 27.895 29.004 26.354 1.00 86.25 357 PHE A N 1
ATOM 2804 C CA . PHE A 1 357 ? 27.847 27.708 25.686 1.00 86.25 357 PHE A CA 1
ATOM 2805 C C . PHE A 1 357 ? 29.040 26.825 26.075 1.00 86.25 357 PHE A C 1
ATOM 2807 O O . PHE A 1 357 ? 28.840 25.690 26.500 1.00 86.25 357 PHE A O 1
ATOM 2814 N N . ASN A 1 358 ? 30.261 27.369 26.087 1.00 88.31 358 ASN A N 1
ATOM 2815 C CA . ASN A 1 358 ? 31.452 26.651 26.549 1.00 88.31 358 ASN A CA 1
ATOM 2816 C C . ASN A 1 358 ? 31.357 26.255 28.027 1.00 88.31 358 ASN A C 1
ATOM 2818 O O . ASN A 1 358 ? 31.763 25.158 28.400 1.00 88.31 358 ASN A O 1
ATOM 2822 N N . LYS A 1 359 ? 30.770 27.105 28.880 1.00 89.38 359 LYS A N 1
ATOM 2823 C CA . LYS A 1 359 ? 30.533 26.765 30.291 1.00 89.38 359 LYS A CA 1
ATOM 2824 C C . LYS A 1 359 ? 29.509 25.637 30.456 1.00 89.38 359 LYS A C 1
ATOM 2826 O O . LYS A 1 359 ? 29.631 24.828 31.373 1.00 89.38 359 LYS A O 1
ATOM 2831 N N . PHE A 1 360 ? 28.499 25.585 29.588 1.00 90.94 360 PHE A N 1
ATOM 2832 C CA . PHE A 1 360 ? 27.540 24.486 29.541 1.00 90.94 360 PHE A CA 1
ATOM 2833 C C . PHE A 1 360 ? 28.199 23.192 29.046 1.00 90.94 360 PHE A C 1
ATOM 2835 O O . PHE A 1 360 ? 28.099 22.175 29.729 1.00 90.94 360 PHE A O 1
ATOM 2842 N N . LEU A 1 361 ? 28.933 23.239 27.929 1.00 92.62 361 LEU A N 1
ATOM 2843 C CA . LEU A 1 361 ? 29.649 22.080 27.392 1.00 92.62 361 LEU A CA 1
ATOM 2844 C C . LEU A 1 361 ? 30.678 21.539 28.384 1.00 92.62 361 LEU A C 1
ATOM 2846 O O . LEU A 1 361 ? 30.647 20.352 28.675 1.00 92.62 361 LEU A O 1
ATOM 2850 N N . GLY A 1 362 ? 31.489 22.396 29.008 1.00 91.62 362 GLY A N 1
ATOM 2851 C CA . GLY A 1 362 ? 32.458 21.975 30.026 1.00 91.62 362 GLY A CA 1
ATOM 2852 C C . GLY A 1 362 ? 31.826 21.345 31.274 1.00 91.62 362 GLY A C 1
ATOM 2853 O O . GLY A 1 362 ? 32.504 20.643 32.017 1.00 91.62 362 GLY A O 1
ATOM 2854 N N . ARG A 1 363 ? 30.524 21.561 31.516 1.00 92.12 363 ARG A N 1
ATOM 2855 C CA . ARG A 1 363 ? 29.771 20.875 32.576 1.00 92.12 363 ARG A CA 1
ATOM 2856 C C . ARG A 1 363 ? 29.177 19.545 32.107 1.00 92.12 363 ARG A C 1
ATOM 2858 O O . ARG A 1 363 ? 29.071 18.629 32.916 1.00 92.12 363 ARG A O 1
ATOM 2865 N N . VAL A 1 364 ? 28.713 19.467 30.860 1.00 93.06 364 VAL A N 1
ATOM 2866 C CA . VAL A 1 364 ? 27.929 18.331 30.345 1.00 93.06 364 VAL A CA 1
ATOM 2867 C C . VAL A 1 364 ? 28.808 17.272 29.693 1.00 93.06 364 VAL A C 1
ATOM 2869 O O . VAL A 1 364 ? 28.564 16.090 29.914 1.00 93.06 364 VAL A O 1
ATOM 2872 N N . GLU A 1 365 ? 29.829 17.675 28.940 1.00 94.56 365 GLU A N 1
ATOM 2873 C CA . GLU A 1 365 ? 30.723 16.769 28.214 1.00 94.56 365 GLU A CA 1
ATOM 2874 C C . GLU A 1 365 ? 31.370 15.731 29.142 1.00 94.56 365 GLU A C 1
ATOM 2876 O O . GLU A 1 365 ? 31.151 14.552 28.884 1.00 94.56 365 GLU A O 1
ATOM 2881 N N . PRO A 1 366 ? 31.981 16.079 30.294 1.00 91.75 366 PRO A N 1
ATOM 2882 C CA . PRO A 1 366 ? 32.630 15.072 31.137 1.00 91.75 366 PRO A CA 1
ATOM 2883 C C . PRO A 1 366 ? 31.643 14.054 31.716 1.00 91.75 366 PRO A C 1
ATOM 2885 O O . PRO A 1 366 ? 31.982 12.894 31.927 1.00 91.75 366 PRO A O 1
ATOM 2888 N N . ILE A 1 367 ? 30.405 14.488 31.979 1.00 91.06 367 ILE A N 1
ATOM 2889 C CA . ILE A 1 367 ? 29.337 13.631 32.503 1.00 91.06 367 ILE A CA 1
ATOM 2890 C C . ILE A 1 367 ? 28.881 12.657 31.415 1.00 91.06 367 ILE A C 1
ATOM 2892 O O . ILE A 1 367 ? 28.741 11.466 31.677 1.00 91.06 367 ILE A O 1
ATOM 2896 N N . VAL A 1 368 ? 28.636 13.159 30.203 1.00 90.75 368 VAL A N 1
ATOM 2897 C CA . VAL A 1 368 ? 28.178 12.343 29.074 1.00 90.75 368 VAL A CA 1
ATOM 2898 C C . VAL A 1 368 ? 29.274 11.378 28.631 1.00 90.75 368 VAL A C 1
ATOM 2900 O O . VAL A 1 368 ? 28.981 10.195 28.506 1.00 90.75 368 VAL A O 1
ATOM 2903 N N . SER A 1 369 ? 30.515 11.845 28.478 1.00 89.31 369 SER A N 1
ATOM 2904 C CA . SER A 1 369 ? 31.674 11.019 28.122 1.00 89.31 369 SER A CA 1
ATOM 2905 C C . SER A 1 369 ? 31.884 9.902 29.146 1.00 89.31 369 SER A C 1
ATOM 2907 O O . SER A 1 369 ? 31.908 8.738 28.765 1.00 89.31 369 SER A O 1
ATOM 2909 N N . TYR A 1 370 ? 31.866 10.213 30.451 1.00 87.75 370 TYR A N 1
ATOM 2910 C CA . TYR A 1 370 ? 31.976 9.196 31.504 1.00 87.75 370 TYR A CA 1
ATOM 2911 C C . TYR A 1 370 ? 30.891 8.114 31.408 1.00 87.75 370 TYR A C 1
ATOM 2913 O O . TYR A 1 370 ? 31.199 6.929 31.484 1.00 87.75 370 TYR A O 1
ATOM 2921 N N . TYR A 1 371 ? 29.618 8.494 31.234 1.00 83.44 371 TYR A N 1
ATOM 2922 C CA . TYR A 1 371 ? 28.538 7.509 31.119 1.00 83.44 371 TYR A CA 1
ATOM 2923 C C . TYR A 1 371 ? 28.550 6.755 29.784 1.00 83.44 371 TYR A C 1
ATOM 2925 O O . TYR A 1 371 ? 28.041 5.638 29.729 1.00 83.44 371 TYR A O 1
ATOM 2933 N N . LEU A 1 372 ? 29.078 7.337 28.706 1.00 85.81 372 LEU A N 1
ATOM 2934 C CA . LEU A 1 372 ? 29.264 6.628 27.440 1.00 85.81 372 LEU A CA 1
ATOM 2935 C C . LEU A 1 372 ? 30.385 5.592 27.567 1.00 85.81 372 LEU A C 1
ATOM 2937 O O . LEU A 1 372 ? 30.152 4.434 27.228 1.00 85.81 372 LEU A O 1
ATOM 2941 N N . ASP A 1 373 ? 31.531 5.971 28.131 1.00 83.62 373 ASP A N 1
ATOM 2942 C CA . ASP A 1 373 ? 32.676 5.081 28.343 1.00 83.62 373 ASP A CA 1
ATOM 2943 C C . ASP A 1 373 ? 32.335 3.954 29.334 1.00 83.62 373 ASP A C 1
ATOM 2945 O O . ASP A 1 373 ? 32.530 2.781 29.022 1.00 83.62 373 ASP A O 1
ATOM 2949 N N . ASP A 1 374 ? 31.697 4.264 30.471 1.00 79.38 374 ASP A N 1
ATOM 2950 C CA . ASP A 1 374 ? 31.220 3.260 31.441 1.00 79.38 374 ASP A CA 1
ATOM 2951 C C . ASP A 1 374 ? 30.185 2.299 30.822 1.00 79.38 374 ASP A C 1
ATOM 2953 O O . ASP A 1 374 ? 30.174 1.108 31.137 1.00 79.38 374 ASP A O 1
ATOM 2957 N N . ASN A 1 375 ? 29.335 2.769 29.900 1.00 75.31 375 ASN A N 1
ATOM 2958 C CA . ASN A 1 375 ? 28.410 1.890 29.174 1.00 75.31 375 ASN A CA 1
ATOM 2959 C C . ASN A 1 375 ? 29.111 1.020 28.116 1.00 75.31 375 ASN A C 1
ATOM 2961 O O . ASN A 1 375 ? 28.618 -0.070 27.829 1.00 75.31 375 ASN A O 1
ATOM 2965 N N . LEU A 1 376 ? 30.228 1.473 27.537 1.00 74.06 376 LEU A N 1
ATOM 2966 C CA . LEU A 1 376 ? 31.011 0.720 26.550 1.00 74.06 376 LEU A CA 1
ATOM 2967 C C . LEU A 1 376 ? 31.935 -0.325 27.201 1.00 74.06 376 LEU A C 1
ATOM 2969 O O . LEU A 1 376 ? 32.094 -1.415 26.650 1.00 74.06 376 LEU A O 1
ATOM 2973 N N . GLU A 1 377 ? 32.525 -0.015 28.360 1.00 74.19 377 GLU A N 1
ATOM 2974 C CA . GLU A 1 377 ? 33.486 -0.878 29.069 1.00 74.19 377 GLU A CA 1
ATOM 2975 C C . GLU A 1 377 ? 32.828 -2.016 29.866 1.00 74.19 377 GLU A C 1
ATOM 2977 O O . GLU A 1 377 ? 33.454 -3.052 30.120 1.00 74.19 377 GLU A O 1
ATOM 2982 N N . ARG A 1 378 ? 31.556 -1.875 30.261 1.00 65.69 378 ARG A N 1
ATOM 2983 C CA . ARG A 1 378 ? 30.840 -2.935 30.984 1.00 65.69 378 ARG A CA 1
ATOM 2984 C C . ARG A 1 378 ? 30.631 -4.162 30.084 1.00 65.69 378 ARG A C 1
ATOM 2986 O O . ARG A 1 378 ? 30.109 -4.026 28.977 1.00 65.69 378 ARG A O 1
ATOM 2993 N N . PRO A 1 379 ? 30.954 -5.390 30.546 1.00 54.31 379 PRO A N 1
ATOM 2994 C CA . PRO A 1 379 ? 30.694 -6.600 29.776 1.00 54.31 379 PRO A CA 1
ATOM 2995 C C . PRO A 1 379 ? 29.189 -6.708 29.511 1.00 54.31 379 PRO A C 1
ATOM 2997 O O . PRO A 1 379 ? 28.380 -6.844 30.428 1.00 54.31 379 PRO A O 1
ATOM 3000 N N . ASN A 1 380 ? 28.826 -6.582 28.235 1.00 56.53 380 ASN A N 1
ATOM 3001 C CA . ASN A 1 380 ? 27.459 -6.466 27.742 1.00 56.53 380 ASN A CA 1
ATOM 3002 C C . ASN A 1 380 ? 26.592 -7.687 28.102 1.00 56.53 380 ASN A C 1
ATOM 3004 O O . ASN A 1 380 ? 26.404 -8.592 27.287 1.00 56.53 380 ASN A O 1
ATOM 3008 N N . VAL A 1 381 ? 25.975 -7.675 29.286 1.00 51.53 381 VAL A N 1
ATOM 3009 C CA . VAL A 1 381 ? 24.931 -8.640 29.686 1.00 51.53 381 VAL A CA 1
ATOM 3010 C C . VAL A 1 381 ? 23.744 -8.608 28.703 1.00 51.53 381 VAL A C 1
ATOM 3012 O O . VAL A 1 381 ? 23.041 -9.600 28.546 1.00 51.53 381 VAL A O 1
ATOM 3015 N N . LEU A 1 382 ? 23.553 -7.498 27.976 1.00 52.06 382 LEU A N 1
ATOM 3016 C CA . LEU A 1 382 ? 22.429 -7.281 27.058 1.00 52.06 382 LEU A CA 1
ATOM 3017 C C . LEU A 1 382 ? 22.709 -7.636 25.582 1.00 52.06 382 LEU A C 1
ATOM 3019 O O . LEU A 1 382 ? 21.753 -7.780 24.827 1.00 52.06 382 LEU A O 1
ATOM 3023 N N . ARG A 1 383 ? 23.970 -7.831 25.149 1.00 50.50 383 ARG A N 1
ATOM 3024 C CA . ARG A 1 383 ? 24.277 -8.189 23.738 1.00 50.50 383 ARG A CA 1
ATOM 3025 C C . ARG A 1 383 ? 23.746 -9.570 23.341 1.00 50.50 383 ARG A C 1
ATOM 3027 O O . ARG A 1 383 ? 23.488 -9.812 22.172 1.00 50.50 383 ARG A O 1
ATOM 3034 N N . HIS A 1 384 ? 23.562 -10.459 24.316 1.00 47.56 384 HIS A N 1
ATOM 3035 C CA . HIS A 1 384 ? 23.064 -11.818 24.100 1.00 47.56 384 HIS A CA 1
ATOM 3036 C C . HIS A 1 384 ? 21.532 -11.923 24.168 1.00 47.56 384 HIS A C 1
ATOM 3038 O O . HIS A 1 384 ? 20.994 -13.026 24.065 1.00 47.56 384 HIS A O 1
ATOM 3044 N N . ILE A 1 385 ? 20.806 -10.808 24.330 1.00 48.88 385 ILE A N 1
ATOM 3045 C CA . ILE A 1 385 ? 19.342 -10.816 24.236 1.00 48.88 385 ILE A CA 1
ATOM 3046 C C . ILE A 1 385 ? 18.967 -10.858 22.755 1.00 48.88 385 ILE A C 1
ATOM 3048 O O . ILE A 1 385 ? 18.669 -9.843 22.129 1.00 48.88 385 ILE A O 1
ATOM 3052 N N . LYS A 1 386 ? 18.970 -12.066 22.188 1.00 48.19 386 LYS A N 1
ATOM 3053 C CA . LYS A 1 386 ? 18.257 -12.333 20.941 1.00 48.19 386 LYS A CA 1
ATOM 3054 C C . LYS A 1 386 ? 16.765 -12.283 21.262 1.00 48.19 386 LYS A C 1
ATOM 3056 O O . LYS A 1 386 ? 16.238 -13.190 21.909 1.00 48.19 386 LYS A O 1
ATOM 3061 N N . MET A 1 387 ? 16.094 -11.209 20.852 1.00 45.59 387 MET A N 1
ATOM 3062 C CA . MET A 1 387 ? 14.634 -11.122 20.887 1.00 45.59 387 MET A CA 1
ATOM 3063 C C . MET A 1 387 ? 14.083 -12.187 19.933 1.00 45.59 387 MET A C 1
ATOM 3065 O O . MET A 1 387 ? 14.003 -11.976 18.728 1.00 45.59 387 MET A O 1
ATOM 3069 N N . ARG A 1 388 ? 13.760 -13.372 20.458 1.00 47.50 388 ARG A N 1
ATOM 3070 C CA . ARG A 1 388 ? 13.020 -14.385 19.702 1.00 47.50 388 ARG A CA 1
ATOM 3071 C C . ARG A 1 388 ? 11.556 -13.977 19.701 1.00 47.50 388 ARG A C 1
ATOM 3073 O O . ARG A 1 388 ? 10.880 -14.076 20.723 1.00 47.50 388 ARG A O 1
ATOM 3080 N N . TYR A 1 389 ? 11.096 -13.488 18.561 1.00 51.97 389 TYR A N 1
ATOM 3081 C CA . TYR A 1 389 ? 9.693 -13.186 18.334 1.00 51.97 389 TYR A CA 1
ATOM 3082 C C . TYR A 1 389 ? 8.915 -14.502 18.290 1.00 51.97 389 TYR A C 1
ATOM 3084 O O . TYR A 1 389 ? 9.180 -15.362 17.458 1.00 51.97 389 TYR A O 1
ATOM 3092 N N . THR A 1 390 ? 7.972 -14.681 19.210 1.00 47.16 390 THR A N 1
ATOM 3093 C CA . THR A 1 390 ? 7.088 -15.854 19.289 1.00 47.16 390 THR A CA 1
ATOM 3094 C C . THR A 1 390 ? 5.856 -15.684 18.390 1.00 47.16 390 THR A C 1
ATOM 3096 O O . THR A 1 390 ? 4.738 -15.962 18.822 1.00 47.16 390 THR A O 1
ATOM 3099 N N . GLY A 1 391 ? 6.035 -15.113 17.198 1.00 53.94 391 GLY A N 1
ATOM 3100 C CA . GLY A 1 391 ? 4.980 -14.981 16.191 1.00 53.94 391 GLY A CA 1
ATOM 3101 C C . GLY A 1 391 ? 4.995 -16.161 15.220 1.00 53.94 391 GLY A C 1
ATOM 3102 O O . GLY A 1 391 ? 5.952 -16.934 15.209 1.00 53.94 391 GLY A O 1
ATOM 3103 N N . ASP A 1 392 ? 3.943 -16.291 14.409 1.00 58.53 392 ASP A N 1
ATOM 3104 C CA . ASP A 1 392 ? 3.849 -17.324 13.372 1.00 58.53 392 ASP A CA 1
ATOM 3105 C C . ASP A 1 392 ? 5.105 -17.325 12.486 1.00 58.53 392 ASP A C 1
ATOM 3107 O O . ASP A 1 392 ? 5.544 -16.279 12.005 1.00 58.53 392 ASP A O 1
ATOM 3111 N N . GLU A 1 393 ? 5.704 -18.498 12.267 1.00 65.06 393 GLU A N 1
ATOM 3112 C CA . GLU A 1 393 ? 6.944 -18.622 11.484 1.00 65.06 393 GLU A CA 1
ATOM 3113 C C . GLU A 1 393 ? 6.727 -18.426 9.975 1.00 65.06 393 GLU A C 1
ATOM 3115 O O . GLU A 1 393 ? 7.698 -18.250 9.233 1.00 65.06 393 GLU A O 1
ATOM 3120 N N . THR A 1 394 ? 5.472 -18.452 9.521 1.00 75.44 394 THR A N 1
ATOM 3121 C CA . THR A 1 394 ? 5.077 -18.466 8.109 1.00 75.44 394 THR A CA 1
ATOM 3122 C C . THR A 1 394 ? 4.190 -17.277 7.759 1.00 75.44 394 THR A C 1
ATOM 3124 O O . THR A 1 394 ? 3.335 -16.884 8.548 1.00 75.44 394 THR A O 1
ATOM 3127 N N . ALA A 1 395 ? 4.347 -16.732 6.549 1.00 86.44 395 ALA A N 1
ATOM 3128 C CA . ALA A 1 395 ? 3.415 -15.739 6.021 1.00 86.44 395 ALA A CA 1
ATOM 3129 C C . ALA A 1 395 ? 1.974 -16.280 5.918 1.00 86.44 395 ALA A C 1
ATOM 3131 O O . ALA A 1 395 ? 1.757 -17.455 5.621 1.00 86.44 395 ALA A O 1
ATOM 3132 N N . GLN A 1 396 ? 1.002 -15.395 6.130 1.00 90.44 396 GLN A N 1
ATOM 3133 C CA . GLN A 1 396 ? -0.430 -15.678 6.071 1.00 90.44 396 GLN A CA 1
ATOM 3134 C C . GLN A 1 396 ? -1.051 -15.021 4.834 1.00 90.44 396 GLN A C 1
ATOM 3136 O O . GLN A 1 396 ? -0.823 -13.838 4.582 1.00 90.44 396 GLN A O 1
ATOM 3141 N N . GLU A 1 397 ? -1.877 -15.753 4.092 1.00 92.31 397 GLU A N 1
ATOM 3142 C CA . GLU A 1 397 ? -2.709 -15.177 3.031 1.00 92.31 397 GLU A CA 1
ATOM 3143 C C . GLU A 1 397 ? -3.861 -14.370 3.655 1.00 92.31 397 GLU A C 1
ATOM 3145 O O . GLU A 1 397 ? -4.615 -14.893 4.478 1.00 92.31 397 GLU A O 1
ATOM 3150 N N . LEU A 1 398 ? -3.988 -13.089 3.297 1.00 91.00 398 LEU A N 1
ATOM 3151 C CA . LEU A 1 398 ? -5.078 -12.221 3.757 1.00 91.00 398 LEU A CA 1
ATOM 3152 C C . LEU A 1 398 ? -6.248 -12.212 2.776 1.00 91.00 398 LEU A C 1
ATOM 3154 O O . LEU A 1 398 ? -7.398 -12.376 3.180 1.00 91.00 398 LEU A O 1
ATOM 3158 N N . PHE A 1 399 ? -5.952 -11.982 1.496 1.00 91.69 399 PHE A N 1
ATOM 3159 C CA . PHE A 1 399 ? -6.951 -11.834 0.444 1.00 91.69 399 PHE A CA 1
ATOM 3160 C C . PHE A 1 399 ? -6.417 -12.391 -0.871 1.00 91.69 399 PHE A C 1
ATOM 3162 O O . PHE A 1 399 ? -5.272 -12.123 -1.224 1.00 91.69 399 PHE A O 1
ATOM 3169 N N . THR A 1 400 ? -7.287 -13.055 -1.627 1.00 94.12 400 THR A N 1
ATOM 3170 C CA . THR A 1 400 ? -7.084 -13.342 -3.050 1.00 94.12 400 THR A CA 1
ATOM 3171 C C . THR A 1 400 ? -8.106 -12.530 -3.838 1.00 94.12 400 THR A C 1
ATOM 3173 O O . THR A 1 400 ? -9.307 -12.794 -3.779 1.00 94.12 400 THR A O 1
ATOM 3176 N N . LEU A 1 401 ? -7.632 -11.480 -4.504 1.00 94.69 401 LEU A N 1
ATOM 3177 C CA . LEU A 1 401 ? -8.423 -10.529 -5.277 1.00 94.69 401 LEU A CA 1
ATOM 3178 C C . LEU A 1 401 ? -8.442 -10.964 -6.741 1.00 94.69 401 LEU A C 1
ATOM 3180 O O . LEU A 1 401 ? -7.413 -11.338 -7.297 1.00 94.69 401 LEU A O 1
ATOM 3184 N N . SER A 1 402 ? -9.599 -10.894 -7.383 1.00 93.25 402 SER A N 1
ATOM 3185 C CA . SER A 1 402 ? -9.741 -11.205 -8.803 1.00 93.25 402 SER A CA 1
ATOM 3186 C C . SER A 1 402 ? -10.848 -10.359 -9.419 1.00 93.25 402 SER A C 1
ATOM 3188 O O . SER A 1 402 ? -11.717 -9.841 -8.717 1.00 93.25 402 SER A O 1
ATOM 3190 N N . TYR A 1 403 ? -10.832 -10.202 -10.739 1.00 92.50 403 TYR A N 1
ATOM 3191 C CA . TYR A 1 403 ? -11.932 -9.564 -11.454 1.00 92.50 403 TYR A CA 1
ATOM 3192 C C . TYR A 1 403 ? -12.486 -10.522 -12.516 1.00 92.50 403 TYR A C 1
ATOM 3194 O O . TYR A 1 403 ? -12.021 -10.515 -13.650 1.00 92.50 403 TYR A O 1
ATOM 3202 N N . PRO A 1 404 ? -13.468 -11.376 -12.180 1.00 88.50 404 PRO A N 1
ATOM 3203 C CA . PRO A 1 404 ? -13.933 -12.424 -13.089 1.00 88.50 404 PRO A CA 1
ATOM 3204 C C . PRO A 1 404 ? -14.472 -11.911 -14.430 1.00 88.50 404 PRO A C 1
ATOM 3206 O O . PRO A 1 404 ? -14.327 -12.602 -15.433 1.00 88.50 404 PRO A O 1
ATOM 3209 N N . ASP A 1 405 ? -15.053 -10.706 -14.470 1.00 85.69 405 ASP A N 1
ATOM 3210 C CA . ASP A 1 405 ? -15.661 -10.163 -15.694 1.00 85.69 405 ASP A CA 1
ATOM 3211 C C . ASP A 1 405 ? -14.622 -9.870 -16.794 1.00 85.69 405 ASP A C 1
ATOM 3213 O O . ASP A 1 405 ? -14.940 -10.020 -17.971 1.00 85.69 405 ASP A O 1
ATOM 3217 N N . ILE A 1 406 ? -13.383 -9.489 -16.443 1.00 83.81 406 ILE A N 1
ATOM 3218 C CA . ILE A 1 406 ? -12.304 -9.311 -17.435 1.00 83.81 406 ILE A CA 1
ATOM 3219 C C . ILE A 1 406 ? -11.630 -10.643 -17.788 1.00 83.81 406 ILE A C 1
ATOM 3221 O O . ILE A 1 406 ? -11.113 -10.803 -18.886 1.00 83.81 406 ILE A O 1
ATOM 3225 N N . LEU A 1 407 ? -11.674 -11.625 -16.884 1.00 82.12 407 LEU A N 1
ATOM 3226 C CA . LEU A 1 407 ? -11.021 -12.932 -17.038 1.00 82.12 407 LEU A CA 1
ATOM 3227 C C . LEU A 1 407 ? -11.832 -13.934 -17.880 1.00 82.12 407 LEU A C 1
ATOM 3229 O O . LEU A 1 407 ? -11.471 -15.108 -17.967 1.00 82.12 407 LEU A O 1
ATOM 3233 N N . ILE A 1 408 ? -12.927 -13.493 -18.511 1.00 75.94 408 ILE A N 1
ATOM 3234 C CA . ILE A 1 408 ? -13.678 -14.300 -19.487 1.00 75.94 408 ILE A CA 1
ATOM 3235 C C . ILE A 1 408 ? -12.754 -14.702 -20.647 1.00 75.94 408 ILE A C 1
ATOM 3237 O O . ILE A 1 408 ? -12.778 -15.853 -21.096 1.00 75.94 408 ILE A O 1
ATOM 3241 N N . ASP A 1 409 ? -11.894 -13.775 -21.069 1.00 69.06 409 ASP A N 1
ATOM 3242 C CA . ASP A 1 409 ? -10.808 -14.042 -22.000 1.00 69.06 409 ASP A CA 1
ATOM 3243 C C . ASP A 1 409 ? -9.628 -14.635 -21.219 1.00 69.06 409 ASP A C 1
ATOM 3245 O O . ASP A 1 409 ? -8.869 -13.922 -20.563 1.00 69.06 409 ASP A O 1
ATOM 3249 N N . LYS A 1 410 ? -9.456 -15.961 -21.304 1.00 68.62 410 LYS A N 1
ATOM 3250 C CA . LYS A 1 410 ? -8.424 -16.743 -20.582 1.00 68.62 410 LYS A CA 1
ATOM 3251 C C . LYS A 1 410 ? -6.966 -16.346 -20.874 1.00 68.62 410 LYS A C 1
ATOM 3253 O O . LYS A 1 410 ? -6.051 -16.977 -20.359 1.00 68.62 410 LYS A O 1
ATOM 3258 N N . GLU A 1 411 ? -6.750 -15.353 -21.726 1.00 82.25 411 GLU A N 1
ATOM 3259 C CA . GLU A 1 411 ? -5.436 -14.827 -22.100 1.00 82.25 411 GLU A CA 1
ATOM 3260 C C . GLU A 1 411 ? -5.045 -13.586 -21.280 1.00 82.25 411 GLU A C 1
ATOM 3262 O O . GLU A 1 411 ? -3.917 -13.108 -21.392 1.00 82.25 411 GLU A O 1
ATOM 3267 N N . ILE A 1 412 ? -5.955 -13.047 -20.459 1.00 90.69 412 ILE A N 1
ATOM 3268 C CA . ILE A 1 412 ? -5.697 -11.874 -19.620 1.00 90.69 412 ILE A CA 1
ATOM 3269 C C . ILE A 1 412 ? -5.149 -12.305 -18.259 1.00 90.69 412 ILE A C 1
ATOM 3271 O O . ILE A 1 412 ? -5.737 -13.124 -17.560 1.00 90.69 412 ILE A O 1
ATOM 3275 N N . GLN A 1 413 ? -4.046 -11.682 -17.856 1.00 93.31 413 GLN A N 1
ATOM 3276 C CA . GLN A 1 413 ? -3.353 -11.938 -16.597 1.00 93.31 413 GLN A CA 1
ATOM 3277 C C . GLN A 1 413 ? -2.949 -10.638 -15.902 1.00 93.31 413 GLN A C 1
ATOM 3279 O O . GLN A 1 413 ? -3.059 -9.551 -16.477 1.00 93.31 413 GLN A O 1
ATOM 3284 N N . VAL A 1 414 ? -2.451 -10.743 -14.667 1.00 95.62 414 VAL A N 1
ATOM 3285 C CA . VAL A 1 414 ? -1.861 -9.595 -13.975 1.00 95.62 414 VAL A CA 1
ATOM 3286 C C . VAL A 1 414 ? -0.487 -9.307 -14.570 1.00 95.62 414 VAL A C 1
ATOM 3288 O O . VAL A 1 414 ? 0.397 -10.165 -14.572 1.00 95.62 414 VAL A O 1
ATOM 3291 N N . THR A 1 415 ? -0.297 -8.087 -15.066 1.00 95.38 415 THR A N 1
ATOM 3292 C CA . THR A 1 415 ? 0.973 -7.629 -15.654 1.00 95.38 415 THR A CA 1
ATOM 3293 C C . THR A 1 415 ? 1.742 -6.708 -14.716 1.00 95.38 415 THR A C 1
ATOM 3295 O O . THR A 1 415 ? 2.971 -6.706 -14.708 1.00 95.38 415 THR A O 1
ATOM 3298 N N . SER A 1 416 ? 1.037 -5.926 -13.895 1.00 96.06 416 SER A N 1
ATOM 3299 C CA . SER A 1 416 ? 1.660 -4.933 -13.024 1.00 96.06 416 SER A CA 1
ATOM 3300 C C . SER A 1 416 ? 0.836 -4.654 -11.773 1.00 96.06 416 SER A C 1
ATOM 3302 O O . SER A 1 416 ? -0.391 -4.752 -11.781 1.00 96.06 416 SER A O 1
ATOM 3304 N N . LEU A 1 417 ? 1.532 -4.274 -10.703 1.00 96.88 417 LEU A N 1
ATOM 3305 C CA . LEU A 1 417 ? 0.970 -3.885 -9.414 1.00 96.88 417 LEU A CA 1
ATOM 3306 C C . LEU A 1 417 ? 1.626 -2.581 -8.968 1.00 96.88 417 LEU A C 1
ATOM 3308 O O . LEU A 1 417 ? 2.842 -2.429 -9.111 1.00 96.88 417 LEU A O 1
ATOM 3312 N N . SER A 1 418 ? 0.813 -1.659 -8.452 1.00 96.81 418 SER A N 1
ATOM 3313 C CA . SER A 1 418 ? 1.295 -0.434 -7.821 1.00 96.81 418 SER A CA 1
ATOM 3314 C C . SER A 1 418 ? 0.437 -0.036 -6.614 1.00 96.81 418 SER A C 1
ATOM 3316 O O . SER A 1 418 ? -0.769 0.199 -6.741 1.00 96.81 418 SER A O 1
ATOM 3318 N N . TRP A 1 419 ? 1.050 0.096 -5.439 1.00 96.06 419 TRP A N 1
ATOM 3319 C CA . TRP A 1 419 ? 0.404 0.649 -4.249 1.00 96.06 419 TRP A CA 1
ATOM 3320 C C . TRP A 1 419 ? 0.190 2.157 -4.384 1.00 96.06 419 TRP A C 1
ATOM 3322 O O . TRP A 1 419 ? 1.089 2.917 -4.737 1.00 96.06 419 TRP A O 1
ATOM 3332 N N . SER A 1 420 ? -1.007 2.621 -4.036 1.00 94.69 420 SER A N 1
ATOM 3333 C CA . SER A 1 420 ? -1.287 4.057 -3.961 1.00 94.69 420 SER A CA 1
ATOM 3334 C C . SER A 1 420 ? -0.510 4.743 -2.822 1.00 94.69 420 SER A C 1
ATOM 3336 O O . SER A 1 420 ? -0.128 4.111 -1.836 1.00 94.69 420 SER A O 1
ATOM 3338 N N . ALA A 1 421 ? -0.320 6.068 -2.909 1.00 90.94 421 ALA A N 1
ATOM 3339 C CA . ALA A 1 421 ? 0.420 6.867 -1.914 1.00 90.94 421 ALA A CA 1
ATOM 3340 C C . ALA A 1 421 ? -0.097 6.739 -0.467 1.00 90.94 421 ALA A C 1
ATOM 3342 O O . ALA A 1 421 ? 0.642 6.930 0.503 1.00 90.94 421 ALA A O 1
ATOM 3343 N N . ASN A 1 422 ? -1.392 6.455 -0.293 1.00 88.44 422 ASN A N 1
ATOM 3344 C CA . ASN A 1 422 ? -1.966 6.247 1.035 1.00 88.44 422 ASN A CA 1
ATOM 3345 C C . ASN A 1 422 ? -1.672 4.840 1.589 1.00 88.44 422 ASN A C 1
ATOM 3347 O O . ASN A 1 422 ? -1.750 4.675 2.802 1.00 88.44 422 ASN A O 1
ATOM 3351 N N . SER A 1 423 ? -1.265 3.907 0.722 1.00 88.31 423 SER A N 1
ATOM 3352 C CA . SER A 1 423 ? -0.991 2.491 0.973 1.00 88.31 423 SER A CA 1
ATOM 3353 C C . SER A 1 423 ? -2.184 1.660 1.451 1.00 88.31 423 SER A C 1
ATOM 3355 O O . SER A 1 423 ? -1.989 0.556 1.950 1.00 88.31 423 SER A O 1
ATOM 3357 N N . SER A 1 424 ? -3.407 2.157 1.261 1.00 90.56 424 SER A N 1
ATOM 3358 C CA . SER A 1 424 ? -4.641 1.422 1.560 1.00 90.56 424 SER A CA 1
ATOM 3359 C C . SER A 1 424 ? -5.303 0.843 0.314 1.00 90.56 424 SER A C 1
ATOM 3361 O O . SER A 1 424 ? -6.089 -0.095 0.406 1.00 90.56 424 SER A O 1
ATOM 3363 N N . SER A 1 425 ? -4.994 1.389 -0.866 1.00 93.31 425 SER A N 1
ATOM 3364 C CA . SER A 1 425 ? -5.499 0.881 -2.145 1.00 93.31 425 SER A CA 1
ATOM 3365 C C . SER A 1 425 ? -4.367 0.334 -3.007 1.00 93.31 425 SER A C 1
ATOM 3367 O O . SER A 1 425 ? -3.329 0.992 -3.153 1.00 93.31 425 SER A O 1
ATOM 3369 N N . ILE A 1 426 ? -4.581 -0.847 -3.583 1.00 95.62 426 ILE A N 1
ATOM 3370 C CA . ILE A 1 426 ? -3.699 -1.465 -4.571 1.00 95.62 426 ILE A CA 1
ATOM 3371 C C . ILE A 1 426 ? -4.306 -1.319 -5.960 1.00 95.62 426 ILE A C 1
ATOM 3373 O O . ILE A 1 426 ? -5.502 -1.545 -6.146 1.00 95.62 426 ILE A O 1
ATOM 3377 N N . VAL A 1 427 ? -3.474 -0.938 -6.925 1.00 96.81 427 VAL A N 1
ATOM 3378 C CA . VAL A 1 427 ? -3.865 -0.803 -8.326 1.00 96.81 427 VAL A CA 1
ATOM 3379 C C . VAL A 1 427 ? -3.201 -1.907 -9.135 1.00 96.81 427 VAL A C 1
ATOM 3381 O O . VAL A 1 427 ? -2.012 -2.180 -8.974 1.00 96.81 427 VAL A O 1
ATOM 3384 N N . VAL A 1 428 ? -3.985 -2.545 -9.993 1.00 97.38 428 VAL A N 1
ATOM 3385 C CA . VAL A 1 428 ? -3.634 -3.754 -10.735 1.00 97.38 428 VAL A CA 1
ATOM 3386 C C . VAL A 1 428 ? -3.847 -3.508 -12.218 1.00 97.38 428 VAL A C 1
ATOM 3388 O O . VAL A 1 428 ? -4.876 -2.965 -12.627 1.00 97.38 428 VAL A O 1
ATOM 3391 N N . GLY A 1 429 ? -2.862 -3.906 -13.014 1.00 96.88 429 GLY A N 1
ATOM 3392 C CA . GLY A 1 429 ? -2.887 -3.828 -14.465 1.00 96.88 429 GLY A CA 1
ATOM 3393 C C . GLY A 1 429 ? -3.140 -5.207 -15.045 1.00 96.88 429 GLY A C 1
ATOM 3394 O O . GLY A 1 429 ? -2.482 -6.171 -14.651 1.00 96.88 429 GLY A O 1
ATOM 3395 N N . TYR A 1 430 ? -4.084 -5.276 -15.976 1.00 96.31 430 TYR A N 1
ATOM 3396 C CA . TYR A 1 430 ? -4.465 -6.488 -16.680 1.00 96.31 430 TYR A CA 1
ATOM 3397 C C . TYR A 1 430 ? -4.102 -6.405 -18.161 1.00 96.31 430 TYR A C 1
ATOM 3399 O O . TYR A 1 430 ? -4.391 -5.415 -18.847 1.00 96.31 430 TYR A O 1
ATOM 3407 N N . GLY A 1 431 ? -3.505 -7.480 -18.665 1.00 94.12 431 GLY A N 1
ATOM 3408 C CA . GLY A 1 431 ? -3.139 -7.627 -20.067 1.00 94.12 431 GLY A CA 1
ATOM 3409 C C . GLY A 1 431 ? -2.655 -9.038 -20.386 1.00 94.12 431 GLY A C 1
ATOM 3410 O O . GLY A 1 431 ? -2.326 -9.805 -19.488 1.00 94.12 431 GLY A O 1
ATOM 3411 N N . SER A 1 432 ? -2.612 -9.375 -21.670 1.00 91.44 432 SER A N 1
ATOM 3412 C CA . SER A 1 432 ? -1.939 -10.570 -22.179 1.00 91.44 432 SER A CA 1
ATOM 3413 C C . SER A 1 432 ? -0.436 -10.310 -22.303 1.00 91.44 432 SER A C 1
ATOM 3415 O O . SER A 1 432 ? -0.004 -9.166 -22.442 1.00 91.44 432 SER A O 1
ATOM 3417 N N . THR A 1 433 ? 0.383 -11.361 -22.251 1.00 83.69 433 THR A N 1
ATOM 3418 C CA . THR A 1 433 ? 1.803 -11.289 -22.657 1.00 83.69 433 THR A CA 1
ATOM 3419 C C . THR A 1 433 ? 2.066 -12.014 -23.974 1.00 83.69 433 THR A C 1
ATOM 3421 O O . THR A 1 433 ? 3.146 -11.866 -24.544 1.00 83.69 433 THR A O 1
ATOM 3424 N N . SER A 1 434 ? 1.084 -12.751 -24.495 1.00 82.75 434 SER A N 1
ATOM 3425 C CA . SER A 1 434 ? 1.191 -13.533 -25.725 1.00 82.75 434 SER A CA 1
ATOM 3426 C C . SER A 1 434 ? 0.679 -12.716 -26.906 1.00 82.75 434 SER A C 1
ATOM 3428 O O . SER A 1 434 ? -0.496 -12.772 -27.261 1.00 82.75 434 SER A O 1
ATOM 3430 N N . HIS A 1 435 ? 1.573 -11.933 -27.510 1.00 82.44 435 HIS A N 1
ATOM 3431 C CA . HIS A 1 435 ? 1.262 -11.123 -28.685 1.00 82.44 435 HIS A CA 1
ATOM 3432 C C . HIS A 1 435 ? 1.992 -11.663 -29.919 1.00 82.44 435 HIS A C 1
ATOM 3434 O O . HIS A 1 435 ? 3.219 -11.687 -29.957 1.00 82.44 435 HIS A O 1
ATOM 3440 N N . GLU A 1 436 ? 1.241 -12.033 -30.956 1.00 72.88 436 GLU A N 1
ATOM 3441 C CA . GLU A 1 436 ? 1.769 -12.356 -32.290 1.00 72.88 436 GLU A CA 1
ATOM 3442 C C . GLU A 1 436 ? 1.602 -11.147 -33.234 1.00 72.88 436 GLU A C 1
ATOM 3444 O O . GLU A 1 436 ? 1.006 -11.235 -34.306 1.00 72.88 436 GLU A O 1
ATOM 3449 N N . GLY A 1 437 ? 2.079 -9.972 -32.804 1.00 76.81 437 GLY A N 1
ATOM 3450 C CA . GLY A 1 437 ? 1.990 -8.715 -33.556 1.00 76.81 437 GLY A CA 1
ATOM 3451 C C . GLY A 1 437 ? 1.141 -7.649 -32.860 1.00 76.81 437 GLY A C 1
ATOM 3452 O O . GLY A 1 437 ? 1.386 -7.310 -31.707 1.00 76.81 437 GLY A O 1
ATOM 3453 N N . LEU A 1 438 ? 0.166 -7.070 -33.569 1.00 81.56 438 LEU A N 1
ATOM 3454 C CA . LEU A 1 438 ? -0.694 -6.017 -33.015 1.00 81.56 438 LEU A CA 1
ATOM 3455 C C . LEU A 1 438 ? -1.612 -6.579 -31.921 1.00 81.56 438 LEU A C 1
ATOM 3457 O O . LEU A 1 438 ? -2.300 -7.577 -32.125 1.00 81.56 438 LEU A O 1
ATOM 3461 N N . CYS A 1 439 ? -1.651 -5.904 -30.773 1.00 85.12 439 CYS A N 1
ATOM 3462 C CA . CYS A 1 439 ? -2.520 -6.277 -29.663 1.00 85.12 439 CYS A CA 1
ATOM 3463 C C . CYS A 1 439 ? -3.990 -5.994 -30.000 1.00 85.12 439 CYS A C 1
ATOM 3465 O O . CYS A 1 439 ? -4.371 -4.846 -30.233 1.00 85.12 439 CYS A O 1
ATOM 3467 N N . MET A 1 440 ? -4.804 -7.052 -29.997 1.00 84.81 440 MET A N 1
ATOM 3468 C CA . MET A 1 440 ? -6.260 -6.987 -30.192 1.00 84.81 440 MET A CA 1
ATOM 3469 C C . MET A 1 440 ? -7.039 -7.166 -28.881 1.00 84.81 440 MET A C 1
ATOM 3471 O O . MET A 1 440 ? -8.264 -7.056 -28.864 1.00 84.81 440 MET A O 1
ATOM 3475 N N . HIS A 1 441 ? -6.339 -7.455 -27.787 1.00 88.00 441 HIS A N 1
ATOM 3476 C CA . HIS A 1 441 ? -6.922 -7.675 -26.472 1.00 88.00 441 HIS A CA 1
ATOM 3477 C C . HIS A 1 441 ? -7.252 -6.352 -25.790 1.00 88.00 441 HIS A C 1
ATOM 3479 O O . HIS A 1 441 ? -6.483 -5.390 -25.855 1.00 88.00 441 HIS A O 1
ATOM 3485 N N . LYS A 1 442 ? -8.357 -6.323 -25.047 1.00 88.56 442 LYS A N 1
ATOM 3486 C CA . LYS A 1 442 ? -8.645 -5.216 -24.135 1.00 88.56 442 LYS A CA 1
ATOM 3487 C C . LYS A 1 442 ? -7.858 -5.395 -22.843 1.00 88.56 442 LYS A C 1
ATOM 3489 O O . LYS A 1 442 ? -7.775 -6.496 -22.308 1.00 88.56 442 LYS A O 1
ATOM 3494 N N . GLY A 1 443 ? -7.275 -4.309 -22.353 1.00 92.25 443 GLY A N 1
ATOM 3495 C CA . GLY A 1 443 ? -6.675 -4.269 -21.024 1.00 92.25 443 GLY A CA 1
ATOM 3496 C C . GLY A 1 443 ? -7.637 -3.670 -20.005 1.00 92.25 443 GLY A C 1
ATOM 3497 O O . GLY A 1 443 ? -8.670 -3.092 -20.357 1.00 92.25 443 GLY A O 1
ATOM 3498 N N . ALA A 1 444 ? -7.278 -3.779 -18.731 1.00 94.56 444 ALA A N 1
ATOM 3499 C CA . ALA A 1 444 ? -7.999 -3.101 -17.665 1.00 94.56 444 ALA A CA 1
ATOM 3500 C C . ALA A 1 444 ? -7.052 -2.634 -16.561 1.00 94.56 444 ALA A C 1
ATOM 3502 O O . ALA A 1 444 ? -6.072 -3.300 -16.232 1.00 94.56 444 ALA A O 1
ATOM 3503 N N . VAL A 1 445 ? -7.377 -1.497 -15.955 1.00 96.06 445 VAL A N 1
ATOM 3504 C CA . VAL A 1 445 ? -6.775 -1.023 -14.710 1.00 96.06 445 VAL A CA 1
ATOM 3505 C C . VAL A 1 445 ? -7.835 -1.114 -13.627 1.00 96.06 445 VAL A C 1
ATOM 3507 O O . VAL A 1 445 ? -8.904 -0.516 -13.747 1.00 96.06 445 VAL A O 1
ATOM 3510 N N . CYS A 1 446 ? -7.549 -1.873 -12.578 1.00 95.44 446 CYS A N 1
ATOM 3511 C CA . CYS A 1 446 ? -8.476 -2.105 -11.480 1.00 95.44 446 CYS A CA 1
ATOM 3512 C C . CYS A 1 446 ? -7.863 -1.661 -10.150 1.00 95.44 446 CYS A C 1
ATOM 3514 O O . CYS A 1 446 ? -6.661 -1.802 -9.946 1.00 95.44 446 CYS A O 1
ATOM 3516 N N . SER A 1 447 ? -8.675 -1.134 -9.237 1.00 95.12 447 SER A N 1
ATOM 3517 C CA . SER A 1 447 ? -8.239 -0.717 -7.899 1.00 95.12 447 SER A CA 1
ATOM 3518 C C . SER A 1 447 ? -9.064 -1.407 -6.820 1.00 95.12 447 SER A C 1
ATOM 3520 O O . SER A 1 447 ? -10.292 -1.437 -6.917 1.00 95.12 447 SER A O 1
ATOM 3522 N N . TRP A 1 448 ? -8.402 -1.910 -5.778 1.00 95.25 448 TRP A N 1
ATOM 3523 C CA . TRP A 1 448 ? -9.037 -2.462 -4.579 1.00 95.25 448 TRP A CA 1
ATOM 3524 C C . TRP A 1 448 ? -8.525 -1.753 -3.333 1.00 95.25 448 TRP A C 1
ATOM 3526 O O . TRP A 1 448 ? -7.316 -1.644 -3.122 1.00 95.25 448 TRP A O 1
ATOM 3536 N N . ASN A 1 449 ? -9.437 -1.330 -2.465 1.00 93.12 449 ASN A N 1
ATOM 3537 C CA . ASN A 1 449 ? -9.108 -0.825 -1.141 1.00 93.12 449 ASN A CA 1
ATOM 3538 C C . ASN A 1 449 ? -9.134 -1.957 -0.101 1.00 93.12 449 ASN A C 1
ATOM 3540 O O . ASN A 1 449 ? -10.202 -2.440 0.281 1.00 93.12 449 ASN A O 1
ATOM 3544 N N . ILE A 1 450 ? -7.952 -2.347 0.385 1.00 91.50 450 ILE A N 1
ATOM 3545 C CA . ILE A 1 450 ? -7.772 -3.453 1.339 1.00 91.50 450 ILE A CA 1
ATOM 3546 C C . ILE A 1 450 ? -8.179 -3.101 2.777 1.00 91.50 450 ILE A C 1
ATOM 3548 O O . ILE A 1 450 ? -8.421 -3.998 3.577 1.00 91.50 450 ILE A O 1
ATOM 3552 N N . GLU A 1 451 ? -8.284 -1.814 3.119 1.00 87.62 451 GLU A N 1
ATOM 3553 C CA . GLU A 1 451 ? -8.686 -1.361 4.460 1.00 87.62 451 GLU A CA 1
ATOM 3554 C C . GLU A 1 451 ? -10.210 -1.239 4.614 1.00 87.62 451 GLU A C 1
ATOM 3556 O O . GLU A 1 451 ? -10.726 -0.908 5.685 1.00 87.62 451 GLU A O 1
ATOM 3561 N N . ARG A 1 452 ? -10.970 -1.498 3.546 1.00 86.00 452 ARG A N 1
ATOM 3562 C CA . ARG A 1 452 ? -12.428 -1.418 3.575 1.00 86.00 452 ARG A CA 1
ATOM 3563 C C . ARG A 1 452 ? -13.014 -2.558 4.416 1.00 86.00 452 ARG A C 1
ATOM 3565 O O . ARG A 1 452 ? -12.772 -3.727 4.145 1.00 86.00 452 ARG A O 1
ATOM 3572 N N . TYR A 1 453 ? -13.889 -2.221 5.371 1.00 78.12 453 TYR A N 1
ATOM 3573 C CA . TYR A 1 453 ? -14.517 -3.185 6.298 1.00 78.12 453 TYR A CA 1
ATOM 3574 C C . TYR A 1 453 ? -15.220 -4.373 5.609 1.00 78.12 453 TYR A C 1
ATOM 3576 O O . TYR A 1 453 ? -15.225 -5.485 6.129 1.00 78.12 453 TYR A O 1
ATOM 3584 N N . LYS A 1 454 ? -15.818 -4.147 4.432 1.00 83.38 454 LYS A N 1
ATOM 3585 C CA . LYS A 1 454 ? -16.394 -5.192 3.572 1.00 83.38 454 LYS A CA 1
ATOM 3586 C C . LYS A 1 454 ? -15.798 -5.077 2.173 1.00 83.38 454 LYS A C 1
ATOM 3588 O O . LYS A 1 454 ? -16.422 -4.499 1.283 1.00 83.38 454 LYS A O 1
ATOM 3593 N N . ILE A 1 455 ? -14.579 -5.578 2.002 1.00 89.25 455 ILE A N 1
ATOM 3594 C CA . ILE A 1 455 ? -13.987 -5.765 0.677 1.00 89.25 455 ILE A CA 1
ATOM 3595 C C . ILE A 1 455 ? -14.708 -6.906 -0.050 1.00 89.25 455 ILE A C 1
ATOM 3597 O O . ILE A 1 455 ? -15.012 -7.939 0.547 1.00 89.25 455 ILE A O 1
ATOM 3601 N N . ASN A 1 456 ? -15.002 -6.715 -1.335 1.00 90.62 456 ASN A N 1
ATOM 3602 C CA . ASN A 1 456 ? -15.422 -7.801 -2.213 1.00 90.62 456 ASN A CA 1
ATOM 3603 C C . ASN A 1 456 ? -14.203 -8.243 -3.038 1.00 90.62 456 ASN A C 1
ATOM 3605 O O . ASN A 1 456 ? -13.794 -7.497 -3.926 1.00 90.62 456 ASN A O 1
ATOM 3609 N N . PRO A 1 457 ? -13.620 -9.427 -2.780 1.00 91.88 457 PRO A N 1
ATOM 3610 C CA . PRO A 1 457 ? -12.415 -9.856 -3.485 1.00 91.88 457 PRO A CA 1
ATOM 3611 C C . PRO A 1 457 ? -12.612 -9.996 -4.997 1.00 91.88 457 PRO A C 1
ATOM 3613 O O . PRO A 1 457 ? -11.683 -9.739 -5.751 1.00 91.88 457 PRO A O 1
ATOM 3616 N N . ASN A 1 458 ? -13.830 -10.325 -5.436 1.00 93.00 458 ASN A N 1
ATOM 3617 C CA . ASN A 1 458 ? -14.151 -10.589 -6.841 1.00 93.00 458 ASN A CA 1
ATOM 3618 C C . ASN A 1 458 ? -14.644 -9.349 -7.601 1.00 93.00 458 ASN A C 1
ATOM 3620 O O . ASN A 1 458 ? -15.076 -9.454 -8.748 1.00 93.00 458 ASN A O 1
ATOM 3624 N N . LYS A 1 459 ? -14.671 -8.178 -6.954 1.00 92.50 459 LYS A N 1
ATOM 3625 C CA . LYS A 1 459 ? -15.145 -6.945 -7.580 1.00 92.50 459 LYS A CA 1
ATOM 3626 C C . LYS A 1 459 ? -14.274 -5.754 -7.170 1.00 92.50 459 LYS A C 1
ATOM 3628 O O . LYS A 1 459 ? -14.345 -5.358 -6.006 1.00 92.50 459 LYS A O 1
ATOM 3633 N N . PRO A 1 460 ? -13.509 -5.161 -8.100 1.00 93.94 460 PRO A N 1
ATOM 3634 C CA . PRO A 1 460 ? -12.740 -3.950 -7.830 1.00 93.94 460 PRO A CA 1
ATOM 3635 C C . PRO A 1 460 ? -13.641 -2.753 -7.500 1.00 93.94 460 PRO A C 1
ATOM 3637 O O . PRO A 1 460 ? -14.801 -2.683 -7.915 1.00 93.94 460 PRO A O 1
ATOM 3640 N N . ASP A 1 461 ? -13.089 -1.790 -6.760 1.00 91.31 461 ASP A N 1
ATOM 3641 C CA . ASP A 1 461 ? -13.759 -0.527 -6.437 1.00 91.31 461 ASP A CA 1
ATOM 3642 C C . ASP A 1 461 ? -13.795 0.412 -7.653 1.00 91.31 461 ASP A C 1
ATOM 3644 O O . ASP A 1 461 ? -14.773 1.131 -7.857 1.00 91.31 461 ASP A O 1
ATOM 3648 N N . ILE A 1 462 ? -12.728 0.400 -8.457 1.00 91.88 462 ILE A N 1
ATOM 3649 C CA . ILE A 1 462 ? -12.593 1.191 -9.686 1.00 91.88 462 ILE A CA 1
ATOM 3650 C C . ILE A 1 462 ? -12.104 0.270 -10.795 1.00 91.88 462 ILE A C 1
ATOM 3652 O O . ILE A 1 462 ? -11.135 -0.460 -10.592 1.00 91.88 462 ILE A O 1
ATOM 3656 N N . THR A 1 463 ? -12.737 0.354 -11.963 1.00 93.31 463 THR A N 1
ATOM 3657 C CA . THR A 1 463 ? -12.348 -0.361 -13.183 1.00 93.31 463 THR A CA 1
ATOM 3658 C C . THR A 1 463 ? -12.282 0.629 -14.331 1.00 93.31 463 THR A C 1
ATOM 3660 O O . THR A 1 463 ? -13.236 1.368 -14.573 1.00 93.31 463 THR A O 1
ATOM 3663 N N . ILE A 1 464 ? -11.161 0.634 -15.044 1.00 92.75 464 ILE A N 1
ATOM 3664 C CA . ILE A 1 464 ? -10.960 1.425 -16.255 1.00 92.75 464 ILE A CA 1
ATOM 3665 C C . ILE A 1 464 ? -10.529 0.469 -17.359 1.00 92.75 464 ILE A C 1
ATOM 3667 O O . ILE A 1 464 ? -9.457 -0.127 -17.279 1.00 92.75 464 ILE A O 1
ATOM 3671 N N . GLU A 1 465 ? -11.356 0.327 -18.390 1.00 92.31 465 GLU A N 1
ATOM 3672 C CA . GLU A 1 465 ? -10.997 -0.430 -19.589 1.00 92.31 465 GLU A CA 1
ATOM 3673 C C . GLU A 1 465 ? -10.060 0.388 -20.482 1.00 92.31 465 GLU A C 1
ATOM 3675 O O . GLU A 1 465 ? -10.261 1.587 -20.698 1.00 92.31 465 GLU A O 1
ATOM 3680 N N . THR A 1 466 ? -9.044 -0.272 -21.029 1.00 92.50 466 THR A N 1
ATOM 3681 C CA . THR A 1 466 ? -8.075 0.323 -21.951 1.00 92.50 466 THR A CA 1
ATOM 3682 C C . THR A 1 466 ? -8.216 -0.276 -23.347 1.00 92.50 466 THR A C 1
ATOM 3684 O O . THR A 1 466 ? -8.682 -1.402 -23.525 1.00 92.50 466 THR A O 1
ATOM 3687 N N . SER A 1 467 ? -7.806 0.483 -24.365 1.00 88.88 467 SER A N 1
ATOM 3688 C CA . SER A 1 467 ? -7.903 0.073 -25.774 1.00 88.88 467 SER A CA 1
ATOM 3689 C C . SER A 1 467 ? -7.034 -1.136 -26.127 1.00 88.88 467 SER A C 1
ATOM 3691 O O . SER A 1 467 ? -7.401 -1.892 -27.019 1.00 88.88 467 SER A O 1
ATOM 3693 N N . THR A 1 468 ? -5.901 -1.305 -25.443 1.00 92.56 468 THR A N 1
ATOM 3694 C CA . THR A 1 468 ? -4.977 -2.443 -25.579 1.00 92.56 468 THR A CA 1
ATOM 3695 C C . THR A 1 468 ? -4.548 -2.945 -24.199 1.00 92.56 468 THR A C 1
ATOM 3697 O O . THR A 1 468 ? -4.863 -2.306 -23.190 1.00 92.56 468 THR A O 1
ATOM 3700 N N . CYS A 1 469 ? -3.780 -4.038 -24.139 1.00 94.50 469 CYS A N 1
ATOM 3701 C CA . CYS A 1 469 ? -3.208 -4.553 -22.893 1.00 94.50 469 CYS A CA 1
ATOM 3702 C C . CYS A 1 469 ? -2.435 -3.494 -22.100 1.00 94.50 469 CYS A C 1
ATOM 3704 O O . CYS A 1 469 ? -1.638 -2.737 -22.665 1.00 94.50 469 CYS A O 1
ATOM 3706 N N . VAL A 1 470 ? -2.645 -3.499 -20.781 1.00 96.00 470 VAL A N 1
ATOM 3707 C CA . VAL A 1 470 ? -1.823 -2.752 -19.827 1.00 96.00 470 VAL A CA 1
ATOM 3708 C C . VAL A 1 470 ? -0.561 -3.559 -19.568 1.00 96.00 470 VAL A C 1
ATOM 3710 O O . VAL A 1 470 ? -0.640 -4.726 -19.189 1.00 96.00 470 VAL A O 1
ATOM 3713 N N . THR A 1 471 ? 0.603 -2.950 -19.759 1.00 95.38 471 THR A N 1
ATOM 3714 C CA . THR A 1 471 ? 1.902 -3.616 -19.581 1.00 95.38 471 THR A CA 1
ATOM 3715 C C . THR A 1 471 ? 2.562 -3.241 -18.260 1.00 95.38 471 THR A C 1
ATOM 3717 O O . THR A 1 471 ? 3.213 -4.072 -17.635 1.00 95.38 471 THR A O 1
ATOM 3720 N N . THR A 1 472 ? 2.392 -1.998 -17.806 1.00 96.25 472 THR A N 1
ATOM 3721 C CA . THR A 1 472 ? 3.054 -1.484 -16.603 1.00 96.25 472 THR A CA 1
ATOM 3722 C C . THR A 1 472 ? 2.242 -0.365 -15.950 1.00 96.25 472 THR A C 1
ATOM 3724 O O . THR A 1 472 ? 1.531 0.377 -16.632 1.00 96.25 472 THR A O 1
ATOM 3727 N N . LEU A 1 473 ? 2.343 -0.238 -14.626 1.00 96.50 473 LEU A N 1
ATOM 3728 C CA . LEU A 1 473 ? 1.647 0.757 -13.813 1.00 96.50 473 LEU A CA 1
ATOM 3729 C C . LEU A 1 473 ? 2.606 1.482 -12.873 1.00 96.50 473 LEU A C 1
ATOM 3731 O O . LEU A 1 473 ? 3.573 0.903 -12.382 1.00 96.50 473 LEU A O 1
ATOM 3735 N N . ALA A 1 474 ? 2.281 2.735 -12.562 1.00 95.88 474 ALA A N 1
ATOM 3736 C CA . ALA A 1 474 ? 2.950 3.494 -11.516 1.00 95.88 474 ALA A CA 1
ATOM 3737 C C . ALA A 1 474 ? 1.986 4.477 -10.834 1.00 95.88 474 ALA A C 1
ATOM 3739 O O . ALA A 1 474 ? 1.548 5.467 -11.430 1.00 95.88 474 ALA A O 1
ATOM 3740 N N . CYS A 1 475 ? 1.691 4.237 -9.559 1.00 95.56 475 CYS A N 1
ATOM 3741 C CA . CYS A 1 475 ? 0.995 5.182 -8.692 1.00 95.56 475 CYS A CA 1
ATOM 3742 C C . CYS A 1 475 ? 1.909 6.355 -8.319 1.00 95.56 475 CYS A C 1
ATOM 3744 O O . CYS A 1 475 ? 3.111 6.192 -8.099 1.00 95.56 475 CYS A O 1
ATOM 3746 N N . HIS A 1 476 ? 1.338 7.555 -8.216 1.00 93.69 476 HIS A N 1
ATOM 3747 C CA . HIS A 1 476 ? 2.092 8.730 -7.796 1.00 93.69 476 HIS A CA 1
ATOM 3748 C C . HIS A 1 476 ? 2.553 8.578 -6.325 1.00 93.69 476 HIS A C 1
ATOM 3750 O O . HIS A 1 476 ? 1.717 8.274 -5.475 1.00 93.69 476 HIS A O 1
ATOM 3756 N N . PRO A 1 477 ? 3.823 8.875 -5.972 1.00 90.94 477 PRO A N 1
ATOM 3757 C CA . PRO A 1 477 ? 4.361 8.632 -4.624 1.00 90.94 477 PRO A CA 1
ATOM 3758 C C . PRO A 1 477 ? 3.692 9.425 -3.488 1.00 90.94 477 PRO A C 1
ATOM 3760 O O . PRO A 1 477 ? 3.509 8.900 -2.397 1.00 90.94 477 PRO A O 1
ATOM 3763 N N . GLU A 1 478 ? 3.335 10.695 -3.725 1.00 89.31 478 GLU A N 1
ATOM 3764 C CA . GLU A 1 478 ? 2.759 11.573 -2.683 1.00 89.31 478 GLU A CA 1
ATOM 3765 C C . GLU A 1 478 ? 1.246 11.837 -2.818 1.00 89.31 478 GLU A C 1
ATOM 3767 O O . GLU A 1 478 ? 0.574 12.090 -1.820 1.00 89.31 478 GLU A O 1
ATOM 3772 N N . ARG A 1 479 ? 0.684 11.794 -4.034 1.00 88.62 479 ARG A N 1
ATOM 3773 C CA . ARG A 1 479 ? -0.715 12.150 -4.305 1.00 88.62 479 ARG A CA 1
ATOM 3774 C C . ARG A 1 479 ? -1.561 10.884 -4.476 1.00 88.62 479 ARG A C 1
ATOM 3776 O O . ARG A 1 479 ? -1.440 10.228 -5.511 1.00 88.62 479 ARG A O 1
ATOM 3783 N N . PRO A 1 480 ? -2.432 10.534 -3.513 1.00 87.19 480 PRO A N 1
ATOM 3784 C CA . PRO A 1 480 ? -3.298 9.371 -3.659 1.00 87.19 480 PRO A CA 1
ATOM 3785 C C . PRO A 1 480 ? -4.312 9.602 -4.786 1.00 87.19 480 PRO A C 1
ATOM 3787 O O . PRO A 1 480 ? -4.851 10.699 -4.924 1.00 87.19 480 PRO A O 1
ATOM 3790 N N . GLY A 1 481 ? -4.568 8.563 -5.579 1.00 85.56 481 GLY A N 1
ATOM 3791 C CA . GLY A 1 481 ? -5.526 8.588 -6.687 1.00 85.56 481 GLY A CA 1
ATOM 3792 C C . GLY A 1 481 ? -4.925 8.890 -8.060 1.00 85.56 481 GLY A C 1
ATOM 3793 O O . GLY A 1 481 ? -5.575 8.578 -9.048 1.00 85.56 481 GLY A O 1
ATOM 3794 N N . ILE A 1 482 ? -3.696 9.418 -8.147 1.00 91.56 482 ILE A N 1
ATOM 3795 C CA . ILE A 1 482 ? -3.023 9.600 -9.442 1.00 91.56 482 ILE A CA 1
ATOM 3796 C C . ILE A 1 482 ? -2.293 8.315 -9.835 1.00 91.56 482 ILE A C 1
ATOM 3798 O O . ILE A 1 482 ? -1.410 7.854 -9.107 1.00 91.56 482 ILE A O 1
ATOM 3802 N N . VAL A 1 483 ? -2.629 7.773 -11.004 1.00 94.00 483 VAL A N 1
ATOM 3803 C CA . VAL A 1 483 ? -2.056 6.532 -11.541 1.00 94.00 483 VAL A CA 1
ATOM 3804 C C . VAL A 1 483 ? -1.670 6.728 -12.997 1.00 94.00 483 VAL A C 1
ATOM 3806 O O . VAL A 1 483 ? -2.472 7.223 -13.782 1.00 94.00 483 VAL A O 1
ATOM 3809 N N . ALA A 1 484 ? -0.461 6.311 -13.366 1.00 95.12 484 ALA A N 1
ATOM 3810 C CA . ALA A 1 484 ? -0.035 6.195 -14.755 1.00 95.12 484 ALA A CA 1
ATOM 3811 C C . ALA A 1 484 ? -0.061 4.726 -15.205 1.00 95.12 484 ALA A C 1
ATOM 3813 O O . ALA A 1 484 ? 0.400 3.859 -14.459 1.00 95.12 484 ALA A O 1
ATOM 3814 N N . ALA A 1 485 ? -0.541 4.454 -16.420 1.00 95.88 485 ALA A N 1
ATOM 3815 C CA . ALA A 1 485 ? -0.368 3.168 -17.096 1.00 95.88 485 ALA A CA 1
ATOM 3816 C C . ALA A 1 485 ? 0.328 3.325 -18.440 1.00 95.88 485 ALA A C 1
ATOM 3818 O O . ALA A 1 485 ? 0.089 4.281 -19.180 1.00 95.88 485 ALA A O 1
ATOM 3819 N N . GLY A 1 486 ? 1.151 2.330 -18.744 1.00 95.75 486 GLY A N 1
ATOM 3820 C CA . GLY A 1 486 ? 1.736 2.103 -20.049 1.00 95.75 486 GLY A CA 1
ATOM 3821 C C . GLY A 1 486 ? 0.957 1.007 -20.756 1.00 95.75 486 GLY A C 1
ATOM 3822 O O . GLY A 1 486 ? 0.574 0.006 -20.142 1.00 95.75 486 GLY A O 1
ATOM 3823 N N . LEU A 1 487 ? 0.697 1.224 -22.038 1.00 94.94 487 LEU A N 1
ATOM 3824 C CA . LEU A 1 487 ? -0.018 0.291 -22.891 1.00 94.94 487 LEU A CA 1
ATOM 3825 C C . LEU A 1 487 ? 0.933 -0.416 -23.863 1.00 94.94 487 LEU A C 1
ATOM 3827 O O . LEU A 1 487 ? 2.023 0.069 -24.182 1.00 94.94 487 LEU A O 1
ATOM 3831 N N . TYR A 1 488 ? 0.488 -1.560 -24.385 1.00 93.81 488 TYR A N 1
ATOM 3832 C CA . TYR A 1 488 ? 1.242 -2.326 -25.381 1.00 93.81 488 TYR A CA 1
ATOM 3833 C C . TYR A 1 488 ? 1.481 -1.558 -26.692 1.00 93.81 488 TYR A C 1
ATOM 3835 O O . TYR A 1 488 ? 2.488 -1.765 -27.355 1.00 93.81 488 TYR A O 1
ATOM 3843 N N . ASN A 1 489 ? 0.592 -0.638 -27.067 1.00 91.44 489 ASN A N 1
ATOM 3844 C CA . ASN A 1 489 ? 0.741 0.174 -28.279 1.00 91.44 489 ASN A CA 1
ATOM 3845 C C . ASN A 1 489 ? 1.667 1.399 -28.115 1.00 91.44 489 ASN A C 1
ATOM 3847 O O . ASN A 1 489 ? 1.723 2.226 -29.024 1.00 91.44 489 ASN A O 1
ATOM 3851 N N . GLY A 1 490 ? 2.327 1.559 -26.963 1.00 91.44 490 GLY A N 1
ATOM 3852 C CA . GLY A 1 490 ? 3.209 2.696 -26.683 1.00 91.44 490 GLY A CA 1
ATOM 3853 C C . GLY A 1 490 ? 2.518 3.927 -26.081 1.00 91.44 490 GLY A C 1
ATOM 3854 O O . GLY A 1 490 ? 3.192 4.905 -25.749 1.00 91.44 490 GLY A O 1
ATOM 3855 N N . GLU A 1 491 ? 1.192 3.908 -25.902 1.00 91.94 491 GLU A N 1
ATOM 3856 C CA . GLU A 1 491 ? 0.481 4.991 -25.216 1.00 91.94 491 GLU A CA 1
ATOM 3857 C C . GLU A 1 491 ? 0.729 4.986 -23.704 1.00 91.94 491 GLU A C 1
ATOM 3859 O O . GLU A 1 491 ? 0.820 3.943 -23.054 1.00 91.94 491 GLU A O 1
ATOM 3864 N N . ILE A 1 492 ? 0.790 6.196 -23.144 1.00 93.50 492 ILE A N 1
ATOM 3865 C CA . ILE A 1 492 ? 0.859 6.444 -21.706 1.00 93.50 492 ILE A CA 1
ATOM 3866 C C . ILE A 1 492 ? -0.373 7.247 -21.314 1.00 93.50 492 ILE A C 1
ATOM 3868 O O . ILE A 1 492 ? -0.652 8.308 -21.884 1.00 93.50 492 ILE A O 1
ATOM 3872 N N . LEU A 1 493 ? -1.101 6.731 -20.332 1.00 92.62 493 LEU A N 1
ATOM 3873 C CA . LEU A 1 493 ? -2.326 7.320 -19.809 1.00 92.62 493 LEU A CA 1
ATOM 3874 C C . LEU A 1 493 ? -2.141 7.625 -18.325 1.00 92.62 493 LEU A C 1
ATOM 3876 O O . LEU A 1 493 ? -1.571 6.819 -17.593 1.00 92.62 493 LEU A O 1
ATOM 3880 N N . VAL A 1 494 ? -2.617 8.787 -17.879 1.00 93.06 494 VAL A N 1
ATOM 3881 C CA . VAL A 1 494 ? -2.577 9.195 -16.470 1.00 93.06 494 VAL A CA 1
ATOM 3882 C C . VAL A 1 494 ? -3.978 9.554 -16.005 1.00 93.06 494 VAL A C 1
ATOM 3884 O O . VAL A 1 494 ? -4.608 10.459 -16.563 1.00 93.06 494 VAL A O 1
ATOM 3887 N N . TRP A 1 495 ? -4.440 8.880 -14.956 1.00 91.81 495 TRP A N 1
ATOM 3888 C CA . TRP A 1 495 ? -5.755 9.087 -14.362 1.00 91.81 495 TRP A CA 1
ATOM 3889 C C . TRP A 1 495 ? -5.681 9.684 -12.956 1.00 91.81 495 TRP A C 1
ATOM 3891 O O . TRP A 1 495 ? -4.730 9.421 -12.225 1.00 91.81 495 TRP A O 1
ATOM 3901 N N . ASP A 1 496 ? -6.709 10.446 -12.574 1.00 90.62 496 ASP A N 1
ATOM 3902 C CA . ASP A 1 496 ? -7.094 10.756 -11.201 1.00 90.62 496 ASP A CA 1
ATOM 3903 C C . ASP A 1 496 ? -8.346 9.951 -10.859 1.00 90.62 496 ASP A C 1
ATOM 3905 O O . ASP A 1 496 ? -9.435 10.209 -11.366 1.00 90.62 496 ASP A O 1
ATOM 3909 N N . PHE A 1 497 ? -8.222 8.997 -9.951 1.00 88.50 497 PHE A N 1
ATOM 3910 C CA . PHE A 1 497 ? -9.352 8.207 -9.466 1.00 88.50 497 PHE A CA 1
ATOM 3911 C C . PHE A 1 497 ? -10.332 9.013 -8.597 1.00 88.50 497 PHE A C 1
ATOM 3913 O O . PHE A 1 497 ? -11.365 8.485 -8.193 1.00 88.50 497 PHE A O 1
ATOM 3920 N N . ARG A 1 498 ? -10.015 10.275 -8.279 1.00 83.31 498 ARG A N 1
ATOM 3921 C CA . ARG A 1 498 ? -10.861 11.162 -7.467 1.00 83.31 498 ARG A CA 1
ATOM 3922 C C . ARG A 1 498 ? -11.821 12.012 -8.304 1.00 83.31 498 ARG A C 1
ATOM 3924 O O . ARG A 1 498 ? -12.800 12.507 -7.753 1.00 83.31 498 ARG A O 1
ATOM 3931 N N . GLU A 1 499 ? -11.541 12.218 -9.592 1.00 78.44 499 GLU A N 1
ATOM 3932 C CA . GLU A 1 499 ? -12.389 13.013 -10.493 1.00 78.44 499 GLU A CA 1
ATOM 3933 C C . GLU A 1 499 ? -13.410 12.123 -11.232 1.00 78.44 499 GLU A C 1
ATOM 3935 O O . GLU A 1 499 ? -13.171 10.935 -11.441 1.00 78.44 499 GLU A O 1
ATOM 3940 N N . GLN A 1 500 ? -14.562 12.690 -11.628 1.00 70.44 500 GLN A N 1
ATOM 3941 C CA . GLN A 1 500 ? -15.569 11.972 -12.433 1.00 70.44 500 GLN A CA 1
ATOM 3942 C C . GLN A 1 500 ? -15.040 11.646 -13.839 1.00 70.44 500 GLN A C 1
ATOM 3944 O O . GLN A 1 500 ? -15.196 10.519 -14.303 1.00 70.44 500 GLN A O 1
ATOM 3949 N N . ASP A 1 501 ? -14.364 12.607 -14.477 1.00 70.06 501 ASP A N 1
ATOM 3950 C CA . ASP A 1 501 ? -13.533 12.364 -15.658 1.00 70.06 501 ASP A CA 1
ATOM 3951 C C . ASP A 1 501 ? -12.140 11.960 -15.185 1.00 70.06 501 ASP A C 1
ATOM 3953 O O . ASP A 1 501 ? -11.282 12.799 -14.910 1.00 70.06 501 ASP A O 1
ATOM 3957 N N . SER A 1 502 ? -11.932 10.654 -15.047 1.00 80.81 502 SER A N 1
ATOM 3958 C CA . SER A 1 502 ? -10.718 10.138 -14.426 1.00 80.81 502 SER A CA 1
ATOM 3959 C C . SER A 1 502 ? -9.466 10.375 -15.269 1.00 80.81 502 SER A C 1
ATOM 3961 O O . SER A 1 502 ? -8.391 10.475 -14.703 1.00 80.81 502 SER A O 1
ATOM 3963 N N . LEU A 1 503 ? -9.538 10.488 -16.599 1.00 83.56 503 LEU A N 1
ATOM 3964 C CA . LEU A 1 503 ? -8.347 10.682 -17.439 1.00 83.56 503 LEU A CA 1
ATOM 3965 C C . LEU A 1 503 ? -7.876 12.148 -17.414 1.00 83.56 503 LEU A C 1
ATOM 3967 O O . LEU A 1 503 ? -8.529 13.025 -17.974 1.00 83.56 503 LEU A O 1
ATOM 3971 N N . ILE A 1 504 ? -6.701 12.410 -16.831 1.00 80.69 504 ILE A N 1
ATOM 3972 C CA . ILE A 1 504 ? -6.132 13.766 -16.713 1.00 80.69 504 ILE A CA 1
ATOM 3973 C C . ILE A 1 504 ? -5.215 14.098 -17.890 1.00 80.69 504 ILE A C 1
ATOM 3975 O O . ILE A 1 504 ? -5.189 15.239 -18.364 1.00 80.69 504 ILE A O 1
ATOM 3979 N N . ALA A 1 505 ? -4.406 13.125 -18.318 1.00 78.81 505 ALA A N 1
ATOM 3980 C CA . ALA A 1 505 ? -3.375 13.353 -19.317 1.00 78.81 505 ALA A CA 1
ATOM 3981 C C . ALA A 1 505 ? -3.143 12.118 -20.187 1.00 78.81 505 ALA A C 1
ATOM 3983 O O . ALA A 1 505 ? -3.127 10.981 -19.710 1.00 78.81 505 ALA A O 1
ATOM 3984 N N . ARG A 1 506 ? -2.928 12.373 -21.477 1.00 83.88 506 ARG A N 1
ATOM 3985 C CA . ARG A 1 506 ? -2.445 11.399 -22.454 1.00 83.88 506 ARG A CA 1
ATOM 3986 C C . ARG A 1 506 ? -1.473 12.074 -23.414 1.00 83.88 506 ARG A C 1
ATOM 3988 O O . ARG A 1 506 ? -1.425 13.301 -23.480 1.00 83.88 506 ARG A O 1
ATOM 3995 N N . ILE A 1 507 ? -0.728 11.284 -24.173 1.00 81.19 507 ILE A N 1
ATOM 3996 C CA . ILE A 1 507 ? 0.111 11.806 -25.257 1.00 81.19 507 ILE A CA 1
ATOM 3997 C C . ILE A 1 507 ? -0.795 12.168 -26.441 1.00 81.19 507 ILE A C 1
ATOM 3999 O O . ILE A 1 507 ? -1.527 11.313 -26.942 1.00 81.19 507 ILE A O 1
ATOM 4003 N N . LEU A 1 508 ? -0.769 13.428 -26.884 1.00 69.94 508 LEU A N 1
ATOM 4004 C CA . LEU A 1 508 ? -1.500 13.874 -28.082 1.00 69.94 508 LEU A CA 1
ATOM 4005 C C . LEU A 1 508 ? -0.618 13.908 -29.339 1.00 69.94 508 LEU A C 1
ATOM 4007 O O . LEU A 1 508 ? -1.111 13.736 -30.456 1.00 69.94 508 LEU A O 1
ATOM 4011 N N . GLU A 1 509 ? 0.684 14.123 -29.170 1.00 76.75 509 GLU A N 1
ATOM 4012 C CA . GLU A 1 509 ? 1.639 14.272 -30.267 1.00 76.75 509 GLU A CA 1
ATOM 4013 C C . GLU A 1 509 ? 2.192 12.905 -30.687 1.00 76.75 509 GLU A C 1
ATOM 4015 O O . GLU A 1 509 ? 2.960 12.271 -29.968 1.00 76.75 509 GLU A O 1
ATOM 4020 N N . ARG A 1 510 ? 1.815 12.437 -31.886 1.00 76.62 510 ARG A N 1
ATOM 4021 C CA . ARG A 1 510 ? 2.220 11.112 -32.401 1.00 76.62 510 ARG A CA 1
ATOM 4022 C C . ARG A 1 510 ? 3.732 10.939 -32.579 1.00 76.62 510 ARG A C 1
ATOM 4024 O O . ARG A 1 510 ? 4.195 9.807 -32.643 1.00 76.62 510 ARG A O 1
ATOM 4031 N N . GLN A 1 511 ? 4.480 12.033 -32.710 1.00 80.06 511 GLN A N 1
ATOM 4032 C CA . GLN A 1 511 ? 5.933 12.009 -32.919 1.00 80.06 511 GLN A CA 1
ATOM 4033 C C . GLN A 1 511 ? 6.698 11.601 -31.654 1.00 80.06 511 GLN A C 1
ATOM 4035 O O . GLN A 1 511 ? 7.722 10.927 -31.754 1.00 80.06 511 GLN A O 1
ATOM 4040 N N . ASP A 1 512 ? 6.165 11.948 -30.482 1.00 83.62 512 ASP A N 1
ATOM 4041 C CA . ASP A 1 512 ? 6.800 11.678 -29.191 1.00 83.62 512 ASP A CA 1
ATOM 4042 C C . ASP A 1 512 ? 6.313 10.364 -28.553 1.00 83.62 512 ASP A C 1
ATOM 4044 O O . ASP A 1 512 ? 6.848 9.932 -27.536 1.00 83.62 512 ASP A O 1
ATOM 4048 N N . LEU A 1 513 ? 5.333 9.691 -29.165 1.00 85.88 513 LEU A N 1
ATOM 4049 C CA . LEU A 1 513 ? 4.824 8.396 -28.718 1.00 85.88 513 LEU A CA 1
ATOM 4050 C C . LEU A 1 513 ? 5.907 7.303 -28.796 1.00 85.88 513 LEU A C 1
ATOM 4052 O O . LEU A 1 513 ? 6.711 7.263 -29.739 1.00 85.88 513 LEU A O 1
ATOM 4056 N N . HIS A 1 514 ? 5.885 6.369 -27.842 1.00 91.12 514 HIS A N 1
ATOM 4057 C CA . HIS A 1 514 ? 6.619 5.118 -28.006 1.00 91.12 514 HIS A CA 1
ATOM 4058 C C . HIS A 1 514 ? 6.064 4.332 -29.194 1.00 91.12 514 HIS A C 1
ATOM 4060 O O . HIS A 1 514 ? 4.866 4.341 -29.468 1.00 91.12 514 HIS A O 1
ATOM 4066 N N . ARG A 1 515 ? 6.948 3.663 -29.930 1.00 88.75 515 ARG A N 1
ATOM 4067 C CA . ARG A 1 515 ? 6.544 2.872 -31.107 1.00 88.75 515 ARG A CA 1
ATOM 4068 C C . ARG A 1 515 ? 6.241 1.419 -30.787 1.00 88.75 515 ARG A C 1
ATOM 4070 O O . ARG A 1 515 ? 5.673 0.722 -31.621 1.00 88.75 515 ARG A O 1
ATOM 4077 N N . ASP A 1 516 ? 6.645 0.999 -29.601 1.00 90.69 516 ASP A N 1
ATOM 4078 C CA . ASP A 1 516 ? 6.498 -0.349 -29.088 1.00 90.69 516 ASP A CA 1
ATOM 4079 C C . ASP A 1 516 ? 5.957 -0.286 -27.653 1.00 90.69 516 ASP A C 1
ATOM 4081 O O . ASP A 1 516 ? 5.812 0.789 -27.058 1.00 90.69 516 ASP A O 1
ATOM 4085 N N . SER A 1 517 ? 5.686 -1.450 -27.085 1.00 92.75 517 SER A N 1
ATOM 4086 C CA . SER A 1 517 ? 5.182 -1.643 -25.735 1.00 92.75 517 SER A CA 1
ATOM 4087 C C . SER A 1 517 ? 5.979 -0.866 -24.689 1.00 92.75 517 SER A C 1
ATOM 4089 O O . SER A 1 517 ? 7.214 -0.867 -24.667 1.00 92.75 517 SER A O 1
ATOM 4091 N N . VAL A 1 518 ? 5.253 -0.174 -23.807 1.00 95.75 518 VAL A N 1
ATOM 4092 C CA . VAL A 1 518 ? 5.852 0.496 -22.648 1.00 95.75 518 VAL A CA 1
ATOM 4093 C C . VAL A 1 518 ? 6.216 -0.575 -21.625 1.00 95.75 518 VAL A C 1
ATOM 4095 O O . VAL A 1 518 ? 5.346 -1.293 -21.145 1.00 95.75 518 VAL A O 1
ATOM 4098 N N . THR A 1 519 ? 7.487 -0.711 -21.277 1.00 95.25 519 THR A N 1
ATOM 4099 C CA . THR A 1 519 ? 7.980 -1.821 -20.445 1.00 95.25 519 THR A CA 1
ATOM 4100 C C . THR A 1 519 ? 8.037 -1.462 -18.964 1.00 95.25 519 THR A C 1
ATOM 4102 O O . THR A 1 519 ? 7.665 -2.264 -18.110 1.00 95.25 519 THR A O 1
ATOM 4105 N N . SER A 1 520 ? 8.429 -0.230 -18.636 1.00 95.56 520 SER A N 1
ATOM 4106 C CA . SER A 1 520 ? 8.471 0.259 -17.256 1.00 95.56 520 SER A CA 1
ATOM 4107 C C . SER A 1 520 ? 8.078 1.730 -17.163 1.00 95.56 520 SER A C 1
ATOM 4109 O O . SER A 1 520 ? 8.501 2.550 -17.984 1.00 95.56 520 SER A O 1
ATOM 4111 N N . LEU A 1 521 ? 7.315 2.055 -16.116 1.00 96.25 521 LEU A N 1
ATOM 4112 C CA . LEU A 1 521 ? 6.957 3.410 -15.699 1.00 96.25 521 LEU A CA 1
ATOM 4113 C C . LEU A 1 521 ? 7.459 3.683 -14.281 1.00 96.25 521 LEU A C 1
ATOM 4115 O O . LEU A 1 521 ? 7.328 2.838 -13.398 1.00 96.25 521 LEU A O 1
ATOM 4119 N N . GLN A 1 522 ? 8.010 4.874 -14.044 1.00 95.00 522 GLN A N 1
ATOM 4120 C CA . GLN A 1 522 ? 8.446 5.283 -12.710 1.00 95.00 522 GLN A CA 1
ATOM 4121 C C . GLN A 1 522 ? 8.302 6.792 -12.501 1.00 95.00 522 GLN A C 1
ATOM 4123 O O . GLN A 1 522 ? 8.664 7.593 -13.359 1.00 95.00 522 GLN A O 1
ATOM 4128 N N . TRP A 1 523 ? 7.815 7.182 -11.324 1.00 93.50 523 TRP A N 1
ATOM 4129 C CA . TRP A 1 523 ? 7.799 8.573 -10.878 1.00 93.50 523 TRP A CA 1
ATOM 4130 C C . TRP A 1 523 ? 9.121 8.926 -10.201 1.00 93.50 523 TRP A C 1
ATOM 4132 O O . TRP A 1 523 ? 9.537 8.241 -9.266 1.00 93.50 523 TRP A O 1
ATOM 4142 N N . ILE A 1 524 ? 9.751 10.017 -10.632 1.00 91.69 524 ILE A N 1
ATOM 4143 C CA . ILE A 1 524 ? 10.988 10.525 -10.028 1.00 91.69 524 ILE A CA 1
ATOM 4144 C C . ILE A 1 524 ? 10.824 11.983 -9.620 1.00 91.69 524 ILE A C 1
ATOM 4146 O O . ILE A 1 524 ? 10.031 12.724 -10.201 1.00 91.69 524 ILE A O 1
ATOM 4150 N N . ARG A 1 525 ? 11.581 12.404 -8.607 1.00 87.69 525 ARG A N 1
ATOM 4151 C CA . ARG A 1 525 ? 11.667 13.819 -8.238 1.00 87.69 525 ARG A CA 1
ATOM 4152 C C . ARG A 1 525 ? 12.428 14.567 -9.325 1.00 87.69 525 ARG A C 1
ATOM 4154 O O . ARG A 1 525 ? 13.455 14.090 -9.795 1.00 87.69 525 ARG A O 1
ATOM 4161 N N . GLU A 1 526 ? 11.909 15.721 -9.726 1.00 82.06 526 GLU A N 1
ATOM 4162 C CA . GLU A 1 526 ? 12.513 16.548 -10.764 1.00 82.06 526 GLU A CA 1
ATOM 4163 C C . GLU A 1 526 ? 13.909 17.031 -10.315 1.00 82.06 526 GLU A C 1
ATOM 4165 O O . GLU A 1 526 ? 13.990 17.798 -9.356 1.00 82.06 526 GLU A O 1
ATOM 4170 N N . PRO A 1 527 ? 15.007 16.634 -10.991 1.00 70.00 527 PRO A N 1
ATOM 4171 C CA . PRO A 1 527 ? 16.366 16.937 -10.520 1.00 70.00 527 PRO A CA 1
ATOM 4172 C C . PRO A 1 527 ? 16.706 18.434 -10.569 1.00 70.00 527 PRO A C 1
ATOM 4174 O O . PRO A 1 527 ? 17.528 18.927 -9.804 1.00 70.00 527 PRO A O 1
ATOM 4177 N N . LYS A 1 528 ? 16.091 19.163 -11.512 1.00 67.62 528 LYS A N 1
ATOM 4178 C CA . LYS A 1 528 ? 16.492 20.523 -11.913 1.00 67.62 528 LYS A CA 1
ATOM 4179 C C . LYS A 1 528 ? 15.726 21.641 -11.192 1.00 67.62 528 LYS A C 1
ATOM 4181 O O . LYS A 1 528 ? 16.113 22.801 -11.313 1.00 67.62 528 LYS A O 1
ATOM 4186 N N . LEU A 1 529 ? 14.635 21.342 -10.477 1.00 62.72 529 LEU A N 1
ATOM 4187 C CA . LEU A 1 529 ? 13.794 22.353 -9.822 1.00 62.72 529 LEU A CA 1
ATOM 4188 C C . LEU A 1 529 ? 13.836 22.246 -8.291 1.00 62.72 529 LEU A C 1
ATOM 4190 O O . LEU A 1 529 ? 13.648 21.187 -7.713 1.00 62.72 529 LEU A O 1
ATOM 4194 N N . SER A 1 530 ? 13.973 23.400 -7.628 1.00 50.81 530 SER A N 1
ATOM 4195 C CA . SER A 1 530 ? 13.930 23.533 -6.158 1.00 50.81 530 SER A CA 1
ATOM 4196 C C . SER A 1 530 ? 12.557 23.195 -5.546 1.00 50.81 530 SER A C 1
ATOM 4198 O O . SER A 1 530 ? 12.464 22.897 -4.355 1.00 50.81 530 SER A O 1
ATOM 4200 N N . LYS A 1 531 ? 11.476 23.218 -6.338 1.00 59.72 531 LYS A N 1
ATOM 4201 C CA . LYS A 1 531 ? 10.139 22.814 -5.876 1.00 59.72 531 LYS A CA 1
ATOM 4202 C C . LYS A 1 531 ? 9.981 21.302 -6.025 1.00 59.72 531 LYS A C 1
ATOM 4204 O O . LYS A 1 531 ? 10.275 20.777 -7.091 1.00 59.72 531 LYS A O 1
ATOM 4209 N N . LYS A 1 532 ? 9.436 20.640 -4.993 1.00 64.06 532 LYS A N 1
ATOM 4210 C CA . LYS A 1 532 ? 9.079 19.206 -4.949 1.00 64.06 532 LYS A CA 1
ATOM 4211 C C . LYS A 1 532 ? 8.067 18.831 -6.048 1.00 64.06 532 LYS A C 1
ATOM 4213 O O . LYS A 1 532 ? 6.875 18.701 -5.785 1.00 64.06 532 LYS A O 1
ATOM 4218 N N . LYS A 1 533 ? 8.516 18.711 -7.295 1.00 80.38 533 LYS A N 1
ATOM 4219 C CA . LYS A 1 533 ? 7.717 18.229 -8.423 1.00 80.38 533 LYS A CA 1
ATOM 4220 C C . LYS A 1 533 ? 8.168 16.829 -8.806 1.00 80.38 533 LYS A C 1
ATOM 4222 O O . LYS A 1 533 ? 9.353 16.514 -8.729 1.00 80.38 533 LYS A O 1
ATOM 4227 N N . PHE A 1 534 ? 7.211 16.006 -9.215 1.00 87.69 534 PHE A N 1
ATOM 4228 C CA . PHE A 1 534 ? 7.477 14.684 -9.763 1.00 87.69 534 PHE A CA 1
ATOM 4229 C C . PHE A 1 534 ? 7.297 14.714 -11.276 1.00 87.69 534 PHE A C 1
ATOM 4231 O O . PHE A 1 534 ? 6.343 15.309 -11.780 1.00 87.69 534 PHE A O 1
ATOM 4238 N N . ILE A 1 535 ? 8.209 14.053 -11.977 1.00 90.44 535 ILE A N 1
ATOM 4239 C CA . ILE A 1 535 ? 8.131 13.788 -13.411 1.00 90.44 535 ILE A CA 1
ATOM 4240 C C . ILE A 1 535 ? 7.965 12.287 -13.628 1.00 90.44 535 ILE A C 1
ATOM 4242 O O . ILE A 1 535 ? 8.390 11.475 -12.801 1.00 90.44 535 ILE A O 1
ATOM 4246 N N . LEU A 1 536 ? 7.312 11.924 -14.726 1.00 93.25 536 LEU A N 1
ATOM 4247 C CA . LEU A 1 536 ? 7.070 10.533 -15.086 1.00 93.25 536 LEU A CA 1
ATOM 4248 C C . LEU A 1 536 ? 8.133 10.085 -16.089 1.00 93.25 536 LEU A C 1
ATOM 4250 O O . LEU A 1 536 ? 8.379 10.770 -17.076 1.00 93.25 536 LEU A O 1
ATOM 4254 N N . VAL A 1 537 ? 8.747 8.934 -15.846 1.00 94.81 537 VAL A N 1
ATOM 4255 C CA . VAL A 1 537 ? 9.697 8.293 -16.758 1.00 94.81 537 VAL A CA 1
ATOM 4256 C C . VAL A 1 537 ? 9.031 7.083 -17.380 1.00 94.81 537 VAL A C 1
ATOM 4258 O O . VAL A 1 537 ? 8.445 6.271 -16.662 1.00 94.81 537 VAL A O 1
ATOM 4261 N N . SER A 1 538 ? 9.169 6.938 -18.693 1.00 95.81 538 SER A N 1
ATOM 4262 C CA . SER A 1 538 ? 8.769 5.743 -19.426 1.00 95.81 538 SER A CA 1
ATOM 4263 C C . SER A 1 538 ? 9.929 5.131 -20.190 1.00 95.81 538 SER A C 1
ATOM 4265 O O . SER A 1 538 ? 10.866 5.810 -20.611 1.00 95.81 538 SER A O 1
ATOM 4267 N N . THR A 1 539 ? 9.847 3.820 -20.364 1.00 95.88 539 THR A N 1
ATOM 4268 C CA . THR A 1 539 ? 10.792 3.022 -21.144 1.00 95.88 539 THR A CA 1
ATOM 4269 C C . THR A 1 539 ? 10.023 2.075 -22.046 1.00 95.88 539 THR A C 1
ATOM 4271 O O . THR A 1 539 ? 8.888 1.714 -21.729 1.00 95.88 539 THR A O 1
ATOM 4274 N N . SER A 1 540 ? 10.619 1.701 -23.172 1.00 94.75 540 SER A N 1
ATOM 4275 C CA . SER A 1 540 ? 9.981 0.838 -24.161 1.00 94.75 540 SER A CA 1
ATOM 4276 C C . SER A 1 540 ? 10.998 -0.069 -24.852 1.00 94.75 540 SER A C 1
ATOM 4278 O O . SER A 1 540 ? 12.211 0.179 -24.840 1.00 94.75 540 SER A O 1
ATOM 4280 N N . GLN A 1 541 ? 10.481 -1.124 -25.485 1.00 90.69 541 GLN A N 1
ATOM 4281 C CA . GLN A 1 541 ? 11.246 -2.004 -26.368 1.00 90.69 541 GLN A CA 1
ATOM 4282 C C . GLN A 1 541 ? 11.775 -1.281 -27.620 1.00 90.69 541 GLN A C 1
ATOM 4284 O O . GLN A 1 541 ? 12.704 -1.769 -28.255 1.00 90.69 541 GLN A O 1
ATOM 4289 N N . ASP A 1 542 ? 11.283 -0.074 -27.924 1.00 89.31 542 ASP A N 1
ATOM 4290 C CA . ASP A 1 542 ? 11.836 0.783 -28.981 1.00 89.31 542 ASP A CA 1
ATOM 4291 C C . ASP A 1 542 ? 13.208 1.407 -28.639 1.00 89.31 542 ASP A C 1
ATOM 4293 O O . ASP A 1 542 ? 13.788 2.134 -29.445 1.00 89.31 542 ASP A O 1
ATOM 4297 N N . GLY A 1 543 ? 13.733 1.144 -27.439 1.00 89.12 543 GLY A N 1
ATOM 4298 C CA . GLY A 1 543 ? 15.034 1.625 -26.978 1.00 89.12 543 GLY A CA 1
ATOM 4299 C C . GLY A 1 543 ? 15.060 3.084 -26.537 1.00 89.12 543 GLY A C 1
ATOM 4300 O O . GLY A 1 543 ? 16.139 3.634 -26.282 1.00 89.12 543 GLY A O 1
ATOM 4301 N N . LYS A 1 544 ? 13.890 3.720 -26.410 1.00 91.62 544 LYS A N 1
ATOM 4302 C CA . LYS A 1 544 ? 13.755 5.072 -25.874 1.00 91.62 544 LYS A CA 1
ATOM 4303 C C . LYS A 1 544 ? 13.478 5.057 -24.374 1.00 91.62 544 LYS A C 1
ATOM 4305 O O . LYS A 1 544 ? 12.721 4.238 -23.852 1.00 91.62 544 LYS A O 1
ATOM 4310 N N . ILE A 1 545 ? 14.052 6.042 -23.694 1.00 94.06 545 ILE A N 1
ATOM 4311 C CA . ILE A 1 545 ? 13.730 6.409 -22.313 1.00 94.06 545 ILE A CA 1
ATOM 4312 C C . ILE A 1 545 ? 13.258 7.860 -22.352 1.00 94.06 545 ILE A C 1
ATOM 4314 O O . ILE A 1 545 ? 14.024 8.745 -22.737 1.00 94.06 545 ILE A O 1
ATOM 4318 N N . LEU A 1 546 ? 11.998 8.104 -22.002 1.00 93.50 546 LEU A N 1
ATOM 4319 C CA . LEU A 1 546 ? 11.341 9.401 -22.169 1.00 93.50 546 LEU A CA 1
ATOM 4320 C C . LEU A 1 546 ? 10.914 9.966 -20.813 1.00 93.50 546 LEU A C 1
ATOM 4322 O O . LEU A 1 546 ? 10.428 9.234 -19.949 1.00 93.50 546 LEU A O 1
ATOM 4326 N N . LEU A 1 547 ? 11.126 11.268 -20.620 1.00 92.75 547 LEU A N 1
ATOM 4327 C CA . LEU A 1 547 ? 10.742 12.003 -19.417 1.00 92.75 547 LEU A CA 1
ATOM 4328 C C . LEU A 1 547 ? 9.574 12.928 -19.747 1.00 92.75 547 LEU A C 1
ATOM 4330 O O . LEU A 1 547 ? 9.627 13.713 -20.694 1.00 92.75 547 LEU A O 1
ATOM 4334 N N . TRP A 1 548 ? 8.536 12.866 -18.924 1.00 90.38 548 TRP A N 1
ATOM 4335 C CA . TRP A 1 548 ? 7.276 13.561 -19.134 1.00 90.38 548 TRP A CA 1
ATOM 4336 C C . TRP A 1 548 ? 6.977 14.472 -17.956 1.00 90.38 548 TRP A C 1
ATOM 4338 O O . TRP A 1 548 ? 7.032 14.046 -16.799 1.00 90.38 548 TRP A O 1
ATOM 4348 N N . ASN A 1 549 ? 6.598 15.716 -18.245 1.00 85.44 549 ASN A N 1
ATOM 4349 C CA . ASN A 1 549 ? 5.994 16.576 -17.240 1.00 85.44 549 ASN A CA 1
ATOM 4350 C C . ASN A 1 549 ? 4.484 16.278 -17.168 1.00 85.44 549 ASN A C 1
ATOM 4352 O O . ASN A 1 549 ? 3.774 16.541 -18.143 1.00 85.44 549 ASN A O 1
ATOM 4356 N N . PRO A 1 550 ? 3.972 15.779 -16.031 1.00 67.69 550 PRO A N 1
ATOM 4357 C CA . PRO A 1 550 ? 2.569 15.413 -15.897 1.00 67.69 550 PRO A CA 1
ATOM 4358 C C . PRO A 1 550 ? 1.651 16.603 -15.574 1.00 67.69 550 PRO A C 1
ATOM 4360 O O . PRO A 1 550 ? 0.435 16.434 -15.539 1.00 67.69 550 PRO A O 1
ATOM 4363 N N . LEU A 1 551 ? 2.196 17.803 -15.311 1.00 65.50 551 LEU A N 1
ATOM 4364 C CA . LEU A 1 551 ? 1.429 18.983 -14.882 1.00 65.50 551 LEU A CA 1
ATOM 4365 C C . LEU A 1 551 ? 1.996 20.260 -15.536 1.00 65.50 551 LEU A C 1
ATOM 4367 O O . LEU A 1 551 ? 3.060 20.745 -15.127 1.00 65.50 551 LEU A O 1
ATOM 4371 N N . PRO A 1 552 ? 1.303 20.856 -16.529 1.00 51.31 552 PRO A N 1
ATOM 4372 C CA . PRO A 1 552 ? 0.323 21.900 -16.196 1.00 51.31 552 PRO A CA 1
ATOM 4373 C C . PRO A 1 552 ? -0.848 22.025 -17.205 1.00 51.31 552 PRO A C 1
ATOM 4375 O O . PRO A 1 552 ? -0.636 22.156 -18.404 1.00 51.31 552 PRO A O 1
ATOM 4378 N N . SER A 1 553 ? -2.081 22.129 -16.698 1.00 53.94 553 SER A N 1
ATOM 4379 C CA . SER A 1 553 ? -3.359 22.228 -17.439 1.00 53.94 553 SER A CA 1
ATOM 4380 C C . SER A 1 553 ? -3.852 20.905 -18.045 1.00 53.94 553 SER A C 1
ATOM 4382 O O . SER A 1 553 ? -3.110 20.184 -18.702 1.00 53.94 553 SER A O 1
ATOM 4384 N N . LYS A 1 554 ? -5.112 20.563 -17.745 1.00 58.88 554 LYS A N 1
ATOM 4385 C CA . LYS A 1 554 ? -5.783 19.315 -18.138 1.00 58.88 554 LYS A CA 1
ATOM 4386 C C . LYS A 1 554 ? -5.547 19.024 -19.629 1.00 58.88 554 LYS A C 1
ATOM 4388 O O . LYS A 1 554 ? -5.907 19.872 -20.441 1.00 58.88 554 LYS A O 1
ATOM 4393 N N . SER A 1 555 ? -4.957 17.861 -19.952 1.00 63.91 555 SER A N 1
ATOM 4394 C CA . SER A 1 555 ? -5.095 17.066 -21.198 1.00 63.91 555 SER A CA 1
ATOM 4395 C C . SER A 1 555 ? -3.807 16.474 -21.801 1.00 63.91 555 SER A C 1
ATOM 4397 O O . SER A 1 555 ? -3.891 15.354 -22.305 1.00 63.91 555 SER A O 1
ATOM 4399 N N . ASN A 1 556 ? -2.639 17.138 -21.765 1.00 75.88 556 ASN A N 1
ATOM 4400 C CA . ASN A 1 556 ? -1.468 16.691 -22.550 1.00 75.88 556 ASN A CA 1
ATOM 4401 C C . ASN A 1 556 ? -0.210 16.410 -21.710 1.00 75.88 556 ASN A C 1
ATOM 4403 O O . ASN A 1 556 ? 0.228 17.258 -20.931 1.00 75.88 556 ASN A O 1
ATOM 4407 N N . LEU A 1 557 ? 0.406 15.242 -21.927 1.00 82.81 557 LEU A N 1
ATOM 4408 C CA . LEU A 1 557 ? 1.741 14.918 -21.418 1.00 82.81 557 LEU A CA 1
ATOM 4409 C C . LEU A 1 557 ? 2.802 15.570 -22.305 1.00 82.81 557 LEU A C 1
ATOM 4411 O O . LEU A 1 557 ? 2.938 15.222 -23.475 1.00 82.81 557 LEU A O 1
ATOM 4415 N N . LYS A 1 558 ? 3.576 16.504 -21.743 1.00 85.69 558 LYS A N 1
ATOM 4416 C CA . LYS A 1 558 ? 4.648 17.183 -22.478 1.00 85.69 558 LYS A CA 1
ATOM 4417 C C . LYS A 1 558 ? 5.993 16.509 -22.225 1.00 85.69 558 LYS A C 1
ATOM 4419 O O . LYS A 1 558 ? 6.410 16.391 -21.070 1.00 85.69 558 LYS A O 1
ATOM 4424 N N . LEU A 1 559 ? 6.678 16.133 -23.303 1.00 88.25 559 LEU A N 1
ATOM 4425 C CA . LEU A 1 559 ? 8.041 15.607 -23.264 1.00 88.25 559 LEU A CA 1
ATOM 4426 C C . LEU A 1 559 ? 9.013 16.684 -22.743 1.00 88.25 559 LEU A C 1
ATOM 4428 O O . LEU A 1 559 ? 8.971 17.834 -23.189 1.00 88.25 559 LEU A O 1
ATOM 4432 N N . THR A 1 560 ? 9.865 16.333 -21.778 1.00 88.00 560 THR A N 1
ATOM 4433 C CA . THR A 1 560 ? 10.860 17.243 -21.174 1.00 88.00 560 THR A CA 1
ATOM 4434 C C . THR A 1 560 ? 12.294 16.897 -21.540 1.00 88.00 560 THR A C 1
ATOM 4436 O O . THR A 1 560 ? 13.091 17.798 -21.789 1.00 88.00 560 THR A O 1
ATOM 4439 N N . ASP A 1 561 ? 12.627 15.612 -21.583 1.00 89.31 561 ASP A N 1
ATOM 4440 C CA . ASP A 1 561 ? 13.936 15.092 -21.969 1.00 89.31 561 ASP A CA 1
ATOM 4441 C C . ASP A 1 561 ? 13.734 13.703 -22.608 1.00 89.31 561 ASP A C 1
ATOM 4443 O O . ASP A 1 561 ? 12.803 12.972 -22.266 1.00 89.31 561 ASP A O 1
ATOM 4447 N N . ALA A 1 562 ? 14.603 13.339 -23.551 1.00 91.56 562 ALA A N 1
ATOM 4448 C CA . ALA A 1 562 ? 14.539 12.069 -24.267 1.00 91.56 562 ALA A CA 1
ATOM 4449 C C . ALA A 1 562 ? 15.926 11.439 -24.383 1.00 91.56 562 ALA A C 1
ATOM 4451 O O . ALA A 1 562 ? 16.927 12.124 -24.624 1.00 91.56 562 ALA A O 1
ATOM 4452 N N . TYR A 1 563 ? 15.976 10.119 -24.255 1.00 91.56 563 TYR A N 1
ATOM 4453 C CA . TYR A 1 563 ? 17.190 9.333 -24.394 1.00 91.56 563 TYR A CA 1
ATOM 4454 C C . TYR A 1 563 ? 16.947 8.135 -25.299 1.00 91.56 563 TYR A C 1
ATOM 4456 O O . TYR A 1 563 ? 15.847 7.588 -25.339 1.00 91.56 563 TYR A O 1
ATOM 4464 N N . PHE A 1 564 ? 17.987 7.724 -26.014 1.00 90.62 564 PHE A N 1
ATOM 4465 C CA . PHE A 1 564 ? 17.945 6.569 -26.896 1.00 90.62 564 PHE A CA 1
ATOM 4466 C C . PHE A 1 564 ? 19.183 5.701 -26.691 1.00 90.62 564 PHE A C 1
ATOM 4468 O O . PHE A 1 564 ? 20.321 6.187 -26.703 1.00 90.62 564 PHE A O 1
ATOM 4475 N N . VAL A 1 565 ? 18.946 4.412 -26.468 1.00 87.12 565 VAL A N 1
ATOM 4476 C CA . VAL A 1 565 ? 19.978 3.430 -26.150 1.00 87.12 565 VAL A CA 1
ATOM 4477 C C . VAL A 1 565 ? 20.429 2.748 -27.437 1.00 87.12 565 VAL A C 1
ATOM 4479 O O . VAL A 1 565 ? 19.693 1.982 -28.053 1.00 87.12 565 VAL A O 1
ATOM 4482 N N . ALA A 1 566 ? 21.676 3.012 -27.826 1.00 78.06 566 ALA A N 1
ATOM 4483 C CA . ALA A 1 566 ? 22.300 2.403 -28.994 1.00 78.06 566 ALA A CA 1
ATOM 4484 C C . ALA A 1 566 ? 23.723 1.940 -28.678 1.00 78.06 566 ALA A C 1
ATOM 4486 O O . ALA A 1 566 ? 24.531 2.713 -28.148 1.00 78.06 566 ALA A O 1
ATOM 4487 N N . ILE A 1 567 ? 24.065 0.712 -29.077 1.00 68.69 567 ILE A N 1
ATOM 4488 C CA . ILE A 1 567 ? 25.450 0.225 -29.033 1.00 68.69 567 ILE A CA 1
ATOM 4489 C C . ILE A 1 567 ? 26.184 0.699 -30.282 1.00 68.69 567 ILE A C 1
ATOM 4491 O O . ILE A 1 567 ? 25.766 0.410 -31.401 1.00 68.69 567 ILE A O 1
ATOM 4495 N N . LYS A 1 568 ? 27.338 1.349 -30.116 1.00 61.12 568 LYS A N 1
ATOM 4496 C CA . LYS A 1 568 ? 28.271 1.557 -31.231 1.00 61.12 568 LYS A CA 1
ATOM 4497 C C . LYS A 1 568 ? 28.896 0.212 -31.610 1.00 61.12 568 LYS A C 1
ATOM 4499 O O . LYS A 1 568 ? 29.634 -0.365 -30.818 1.00 61.12 568 LYS A O 1
ATOM 4504 N N . GLY A 1 569 ? 28.608 -0.282 -32.815 1.00 51.47 569 GLY A N 1
ATOM 4505 C CA . GLY A 1 569 ? 29.313 -1.439 -33.370 1.00 51.47 569 GLY A CA 1
ATOM 4506 C C . GLY A 1 569 ? 30.820 -1.171 -33.459 1.00 51.47 569 GLY A C 1
ATOM 4507 O O . GLY A 1 569 ? 31.236 -0.029 -33.655 1.00 51.47 569 GLY A O 1
ATOM 4508 N N . GLY A 1 570 ? 31.644 -2.217 -33.330 1.00 44.69 570 GLY A N 1
ATOM 4509 C CA . GLY A 1 570 ? 33.114 -2.128 -33.254 1.00 44.69 570 GLY A CA 1
ATOM 4510 C C . GLY A 1 570 ? 33.821 -1.444 -34.436 1.00 44.69 570 GLY A C 1
ATOM 4511 O O . GLY A 1 570 ? 35.011 -1.162 -34.349 1.00 44.69 570 GLY A O 1
ATOM 4512 N N . ASN A 1 571 ? 33.101 -1.106 -35.510 1.00 46.81 571 ASN A N 1
ATOM 4513 C CA . ASN A 1 571 ? 33.580 -0.228 -36.569 1.00 46.81 571 ASN A CA 1
ATOM 4514 C C . ASN A 1 571 ? 32.918 1.151 -36.441 1.00 46.81 571 ASN A C 1
ATOM 4516 O O . ASN A 1 571 ? 31.713 1.290 -36.624 1.00 46.81 571 ASN A O 1
ATOM 4520 N N . SER A 1 572 ? 33.739 2.183 -36.230 1.00 49.09 572 SER A N 1
ATOM 4521 C CA . SER A 1 572 ? 33.414 3.617 -36.046 1.00 49.09 572 SER A CA 1
ATOM 4522 C C . SER A 1 572 ? 32.420 4.252 -37.057 1.00 49.09 572 SER A C 1
ATOM 4524 O O . SER A 1 572 ? 31.991 5.389 -36.881 1.00 49.09 572 SER A O 1
ATOM 4526 N N . ARG A 1 573 ? 31.997 3.532 -38.108 1.00 43.28 573 ARG A N 1
ATOM 4527 C CA . ARG A 1 573 ? 31.042 3.986 -39.137 1.00 43.28 573 ARG A CA 1
ATOM 4528 C C . ARG A 1 573 ? 29.686 3.262 -39.148 1.00 43.28 573 ARG A C 1
ATOM 4530 O O . ARG A 1 573 ? 28.827 3.655 -39.934 1.00 43.28 573 ARG A O 1
ATOM 4537 N N . SER A 1 574 ? 29.464 2.224 -38.336 1.00 45.44 574 SER A N 1
ATOM 4538 C CA . SER A 1 574 ? 28.161 1.541 -38.278 1.00 45.44 574 SER A CA 1
ATOM 4539 C C . SER A 1 574 ? 27.226 2.215 -37.273 1.00 45.44 574 SER A C 1
ATOM 4541 O O . SER A 1 574 ? 27.567 2.333 -36.095 1.00 45.44 574 SER A O 1
ATOM 4543 N N . VAL A 1 575 ? 26.048 2.625 -37.752 1.00 51.53 575 VAL A N 1
ATOM 4544 C CA . VAL A 1 575 ? 24.904 3.072 -36.941 1.00 51.53 575 VAL A CA 1
ATOM 4545 C C . VAL A 1 575 ? 24.592 2.000 -35.898 1.00 51.53 575 VAL A C 1
ATOM 4547 O O . VAL A 1 575 ? 24.514 0.819 -36.237 1.00 51.53 575 VAL A O 1
ATOM 4550 N N . GLY A 1 576 ? 24.465 2.399 -34.633 1.00 57.69 576 GLY A N 1
ATOM 4551 C CA . GLY A 1 576 ? 24.156 1.463 -33.559 1.00 57.69 576 GLY A CA 1
ATOM 4552 C C . GLY A 1 576 ? 22.756 0.880 -33.697 1.00 57.69 576 GLY A C 1
ATOM 4553 O O . GLY A 1 576 ? 21.826 1.609 -34.036 1.00 57.69 576 GLY A O 1
ATOM 4554 N N . LYS A 1 577 ? 22.613 -0.427 -33.451 1.00 68.00 577 LYS A N 1
ATOM 4555 C CA . LYS A 1 577 ? 21.304 -1.090 -33.416 1.00 68.00 577 LYS A CA 1
ATOM 4556 C C . LYS A 1 577 ? 20.554 -0.633 -32.147 1.00 68.00 577 LYS A C 1
ATOM 4558 O O . LYS A 1 577 ? 21.209 -0.579 -31.098 1.00 68.00 577 LYS A O 1
ATOM 4563 N N . PRO A 1 578 ? 19.249 -0.300 -32.225 1.00 74.38 578 PRO A N 1
ATOM 4564 C CA . PRO A 1 578 ? 18.423 -0.071 -31.037 1.00 74.38 578 PRO A CA 1
ATOM 4565 C C . PRO A 1 578 ? 18.482 -1.284 -30.109 1.00 74.38 578 PRO A C 1
ATOM 4567 O O . PRO A 1 578 ? 18.582 -2.426 -30.571 1.00 74.38 578 PRO A O 1
ATOM 4570 N N . MET A 1 579 ? 18.403 -1.033 -28.808 1.00 85.44 579 MET A N 1
ATOM 4571 C CA . MET A 1 579 ? 18.236 -2.077 -27.800 1.00 85.44 579 MET A CA 1
ATOM 4572 C C . MET A 1 579 ? 16.955 -1.833 -27.029 1.00 85.44 579 MET A C 1
ATOM 4574 O O . MET A 1 579 ? 16.794 -0.744 -26.482 1.00 85.44 579 MET A O 1
ATOM 4578 N N . GLY A 1 580 ? 16.086 -2.837 -26.934 1.00 91.25 580 GLY A N 1
ATOM 4579 C CA . GLY A 1 580 ? 14.861 -2.711 -26.162 1.00 91.25 580 GLY A CA 1
ATOM 4580 C C . GLY A 1 580 ? 15.166 -2.590 -24.676 1.00 91.25 580 GLY A C 1
ATOM 4581 O O . GLY A 1 580 ? 15.896 -3.407 -24.113 1.00 91.25 580 GLY A O 1
ATOM 4582 N N . VAL A 1 581 ? 14.622 -1.559 -24.027 1.00 95.12 581 VAL A N 1
ATOM 4583 C CA . VAL A 1 581 ? 14.757 -1.364 -22.579 1.00 95.12 581 VAL A CA 1
ATOM 4584 C C . VAL A 1 581 ? 13.596 -2.074 -21.895 1.00 95.12 581 VAL A C 1
ATOM 4586 O O . VAL A 1 581 ? 12.443 -1.862 -22.260 1.00 95.12 581 VAL A O 1
ATOM 4589 N N . THR A 1 582 ? 13.879 -2.910 -20.897 1.00 94.94 582 THR A N 1
ATOM 4590 C CA . THR A 1 582 ? 12.862 -3.732 -20.214 1.00 94.94 582 THR A CA 1
ATOM 4591 C C . THR A 1 582 ? 12.505 -3.218 -18.825 1.00 94.94 582 THR A C 1
ATOM 4593 O O . THR A 1 582 ? 11.353 -3.285 -18.415 1.00 94.94 582 THR A O 1
ATOM 4596 N N . SER A 1 583 ? 13.475 -2.681 -18.087 1.00 95.12 583 SER A N 1
ATOM 4597 C CA . SER A 1 583 ? 13.255 -2.121 -16.753 1.00 95.12 583 SER A CA 1
ATOM 4598 C C . SER A 1 583 ? 14.258 -1.014 -16.479 1.00 95.12 583 SER A C 1
ATOM 4600 O O . SER A 1 583 ? 15.425 -1.112 -16.856 1.00 95.12 583 SER A O 1
ATOM 4602 N N . VAL A 1 584 ? 13.824 -0.001 -15.733 1.00 95.81 584 VAL A N 1
ATOM 4603 C CA . VAL A 1 584 ? 14.670 1.082 -15.224 1.00 95.81 584 VAL A CA 1
ATOM 4604 C C . VAL A 1 584 ? 14.463 1.246 -13.722 1.00 95.81 584 VAL A C 1
ATOM 4606 O O . VAL A 1 584 ? 13.391 0.945 -13.201 1.00 95.81 584 VAL A O 1
ATOM 4609 N N . THR A 1 585 ? 15.496 1.697 -13.019 1.00 95.62 585 THR A N 1
ATOM 4610 C CA . THR A 1 585 ? 15.413 2.117 -11.620 1.00 95.62 585 THR A CA 1
ATOM 4611 C C . THR A 1 585 ? 16.339 3.300 -11.379 1.00 95.62 585 THR A C 1
ATOM 4613 O O . THR A 1 585 ? 17.475 3.325 -11.852 1.00 95.62 585 THR A O 1
ATOM 4616 N N . PHE A 1 586 ? 15.866 4.271 -10.608 1.00 93.75 586 PHE A N 1
ATOM 4617 C CA . PHE A 1 586 ? 16.631 5.458 -10.225 1.00 93.75 586 PHE A CA 1
ATOM 4618 C C . PHE A 1 586 ? 17.231 5.295 -8.835 1.00 93.75 586 PHE A C 1
ATOM 4620 O O . PHE A 1 586 ? 16.684 4.566 -8.003 1.00 93.75 586 PHE A O 1
ATOM 4627 N N . ASN A 1 587 ? 18.364 5.951 -8.600 1.00 91.69 587 ASN A N 1
ATOM 4628 C CA . ASN A 1 587 ? 18.994 5.963 -7.291 1.00 91.69 587 ASN A CA 1
ATOM 4629 C C . ASN A 1 587 ? 18.173 6.844 -6.327 1.00 91.69 587 ASN A C 1
ATOM 4631 O O . ASN A 1 587 ? 17.692 7.914 -6.697 1.00 91.69 587 ASN A O 1
ATOM 4635 N N . ASN A 1 588 ? 17.992 6.378 -5.090 1.00 85.50 588 ASN A N 1
ATOM 4636 C CA . ASN A 1 588 ? 17.175 7.071 -4.091 1.00 85.50 588 ASN A CA 1
ATOM 4637 C C . ASN A 1 588 ? 17.823 8.367 -3.574 1.00 85.50 588 ASN A C 1
ATOM 4639 O O . ASN A 1 588 ? 17.105 9.276 -3.161 1.00 85.50 588 ASN A O 1
ATOM 4643 N N . GLU A 1 589 ? 19.157 8.445 -3.570 1.00 85.50 589 GLU A N 1
ATOM 4644 C CA . GLU A 1 589 ? 19.904 9.621 -3.098 1.00 85.50 589 GLU A CA 1
ATOM 4645 C C . GLU A 1 589 ? 20.312 10.551 -4.247 1.00 85.50 589 GLU A C 1
ATOM 4647 O O . GLU A 1 589 ? 20.300 11.770 -4.088 1.00 85.50 589 GLU A O 1
ATOM 4652 N N . ASP A 1 590 ? 20.652 9.982 -5.405 1.00 86.31 590 ASP A N 1
ATOM 4653 C CA . ASP A 1 590 ? 21.080 10.718 -6.596 1.00 86.31 590 ASP A CA 1
ATOM 4654 C C . ASP A 1 590 ? 20.050 10.579 -7.725 1.00 86.31 590 ASP A C 1
ATOM 4656 O O . ASP A 1 590 ? 20.034 9.594 -8.462 1.00 86.31 590 ASP A O 1
ATOM 4660 N N . SER A 1 591 ? 19.207 11.597 -7.901 1.00 82.50 591 SER A N 1
ATOM 4661 C CA . SER A 1 591 ? 18.153 11.593 -8.923 1.00 82.50 591 SER A CA 1
ATOM 4662 C C . SER A 1 591 ? 18.669 11.583 -10.367 1.00 82.50 591 SER A C 1
ATOM 4664 O O . SER A 1 591 ? 17.881 11.376 -11.287 1.00 82.50 591 SER A O 1
ATOM 4666 N N . GLU A 1 592 ? 19.960 11.838 -10.597 1.00 86.50 592 GLU A N 1
ATOM 4667 C CA . GLU A 1 592 ? 20.535 11.904 -11.943 1.00 86.50 592 GLU A CA 1
ATOM 4668 C C . GLU A 1 592 ? 21.019 10.548 -12.452 1.00 86.50 592 GLU A C 1
ATOM 4670 O O . GLU A 1 592 ? 21.110 10.344 -13.668 1.00 86.50 592 GLU A O 1
ATOM 4675 N N . THR A 1 593 ? 21.336 9.630 -11.538 1.00 92.12 593 THR A N 1
ATOM 4676 C CA . THR A 1 593 ? 21.859 8.309 -11.871 1.00 92.12 593 THR A CA 1
ATOM 4677 C C . THR A 1 593 ? 20.752 7.263 -11.866 1.00 92.12 593 THR A C 1
ATOM 4679 O O . THR A 1 593 ? 19.963 7.147 -10.926 1.00 92.12 593 THR A O 1
ATOM 4682 N N . PHE A 1 594 ? 20.743 6.427 -12.900 1.00 94.81 594 PHE A N 1
ATOM 4683 C CA . PHE A 1 594 ? 19.816 5.309 -13.009 1.00 94.81 594 PHE A CA 1
ATOM 4684 C C . PHE A 1 594 ? 20.488 4.079 -13.608 1.00 94.81 594 PHE A C 1
ATOM 4686 O O . PHE A 1 594 ? 21.539 4.168 -14.240 1.00 94.81 594 PHE A O 1
ATOM 4693 N N . ILE A 1 595 ? 19.880 2.919 -13.401 1.00 96.56 595 ILE A N 1
ATOM 4694 C CA . ILE A 1 595 ? 20.299 1.646 -13.988 1.00 96.56 595 ILE A CA 1
ATOM 4695 C C . ILE A 1 595 ? 19.140 1.133 -14.824 1.00 96.56 595 ILE A C 1
ATOM 4697 O O . ILE A 1 595 ? 17.982 1.235 -14.412 1.00 96.56 595 ILE A O 1
ATOM 4701 N N . PHE A 1 596 ? 19.442 0.580 -15.991 1.00 96.25 596 PHE A N 1
ATOM 4702 C CA . PHE A 1 596 ? 18.431 -0.019 -16.846 1.00 96.25 596 PHE A CA 1
ATOM 4703 C C . PHE A 1 596 ? 18.928 -1.316 -17.479 1.00 96.25 596 PHE A C 1
ATOM 4705 O O . PHE A 1 596 ? 20.110 -1.461 -17.802 1.00 96.25 596 PHE A O 1
ATOM 4712 N N . GLY A 1 597 ? 18.002 -2.261 -17.608 1.00 95.50 597 GLY A N 1
ATOM 4713 C CA . GLY A 1 597 ? 18.207 -3.556 -18.245 1.00 95.50 597 GLY A CA 1
ATOM 4714 C C . GLY A 1 597 ? 17.603 -3.586 -19.643 1.00 95.50 597 GLY A C 1
ATOM 4715 O O . GLY A 1 597 ? 16.655 -2.851 -19.939 1.00 95.50 597 GLY A O 1
ATOM 4716 N N . CYS A 1 598 ? 18.165 -4.443 -20.489 1.00 94.50 598 CYS A N 1
ATOM 4717 C CA . CYS A 1 598 ? 17.721 -4.644 -21.859 1.00 94.50 598 CYS A CA 1
ATOM 4718 C C . CYS A 1 598 ? 17.186 -6.063 -22.097 1.00 94.50 598 CYS A C 1
ATOM 4720 O O . CYS A 1 598 ? 17.543 -7.023 -21.408 1.00 94.50 598 CYS A O 1
ATOM 4722 N N . ASP A 1 599 ? 16.375 -6.189 -23.143 1.00 91.38 599 ASP A N 1
ATOM 4723 C CA . ASP A 1 599 ? 15.824 -7.445 -23.670 1.00 91.38 599 ASP A CA 1
ATOM 4724 C C . ASP A 1 599 ? 16.901 -8.460 -24.087 1.00 91.38 599 ASP A C 1
ATOM 4726 O O . ASP A 1 599 ? 16.711 -9.666 -24.030 1.00 91.38 599 ASP A O 1
ATOM 4730 N N . SER A 1 600 ? 18.072 -7.967 -24.456 1.00 90.50 600 SER A N 1
ATOM 4731 C CA . SER A 1 600 ? 19.239 -8.734 -24.884 1.00 90.50 600 SER A CA 1
ATOM 4732 C C . SER A 1 600 ? 20.128 -9.194 -23.723 1.00 90.50 600 SER A C 1
ATOM 4734 O O . SER A 1 600 ? 21.185 -9.768 -23.963 1.00 90.50 600 SER A O 1
ATOM 4736 N N . GLY A 1 601 ? 19.734 -8.926 -22.473 1.00 91.62 601 GLY A N 1
ATOM 4737 C CA . GLY A 1 601 ? 20.480 -9.311 -21.268 1.00 91.62 601 GLY A CA 1
ATOM 4738 C C . GLY A 1 601 ? 21.572 -8.323 -20.847 1.00 91.62 601 GLY A C 1
ATOM 4739 O O . GLY A 1 601 ? 22.174 -8.469 -19.782 1.00 91.62 601 GLY A O 1
ATOM 4740 N N . PHE A 1 602 ? 21.824 -7.281 -21.643 1.00 93.06 602 PHE A N 1
ATOM 4741 C CA . PHE A 1 602 ? 22.763 -6.222 -21.281 1.00 93.06 602 PHE A CA 1
ATOM 4742 C C . PHE A 1 602 ? 22.205 -5.300 -20.196 1.00 93.06 602 PHE A C 1
ATOM 4744 O O . PHE A 1 602 ? 21.011 -5.006 -20.144 1.00 93.06 602 PHE A O 1
ATOM 4751 N N . LEU A 1 603 ? 23.111 -4.807 -19.355 1.00 94.56 603 LEU A N 1
ATOM 4752 C CA . LEU A 1 603 ? 22.811 -3.977 -18.197 1.00 94.56 603 LEU A CA 1
ATOM 4753 C C . LEU A 1 603 ? 23.710 -2.738 -18.218 1.00 94.56 603 LEU A C 1
ATOM 4755 O O . LEU A 1 603 ? 24.935 -2.849 -18.327 1.00 94.56 603 LEU A O 1
ATOM 4759 N N . TYR A 1 604 ? 23.109 -1.556 -18.088 1.00 94.31 604 TYR A N 1
ATOM 4760 C CA . TYR A 1 604 ? 23.817 -0.285 -18.225 1.00 94.31 604 TYR A CA 1
ATOM 4761 C C . TYR A 1 604 ? 23.506 0.692 -17.096 1.00 94.31 604 TYR A C 1
ATOM 4763 O O . TYR A 1 604 ? 22.408 0.727 -16.540 1.00 94.31 604 TYR A O 1
ATOM 4771 N N . LYS A 1 605 ? 24.488 1.552 -16.816 1.00 94.56 605 LYS A N 1
ATOM 4772 C CA . LYS A 1 605 ? 24.330 2.750 -15.996 1.00 94.56 605 LYS A CA 1
ATOM 4773 C C . LYS A 1 605 ? 24.015 3.945 -16.880 1.00 94.56 605 LYS A C 1
ATOM 4775 O O . LYS A 1 605 ? 24.804 4.291 -17.764 1.00 94.56 605 LYS A O 1
ATOM 4780 N N . GLY A 1 606 ? 22.902 4.602 -16.598 1.00 92.50 606 GLY A N 1
ATOM 4781 C CA . GLY A 1 606 ? 22.466 5.836 -17.226 1.00 92.50 606 GLY A CA 1
ATOM 4782 C C . GLY A 1 606 ? 22.757 7.078 -16.382 1.00 92.50 606 GLY A C 1
ATOM 4783 O O . GLY A 1 606 ? 22.781 7.011 -15.152 1.00 92.50 606 GLY A O 1
ATOM 4784 N N . SER A 1 607 ? 22.942 8.222 -17.044 1.00 92.00 607 SER A N 1
ATOM 4785 C CA . SER A 1 607 ? 22.904 9.542 -16.405 1.00 92.00 607 SER A CA 1
ATOM 4786 C C . SER A 1 607 ? 21.983 10.493 -17.163 1.00 92.00 607 SER A C 1
ATOM 4788 O O . SER A 1 607 ? 22.074 10.619 -18.387 1.00 92.00 607 SER A O 1
ATOM 4790 N N . LEU A 1 608 ? 21.130 11.210 -16.427 1.00 88.62 608 LEU A N 1
ATOM 4791 C CA . LEU A 1 608 ? 20.254 12.239 -16.991 1.00 88.62 608 LEU A CA 1
ATOM 4792 C C . LEU A 1 608 ? 21.037 13.454 -17.525 1.00 88.62 608 LEU A C 1
ATOM 4794 O O . LEU A 1 608 ? 20.575 14.134 -18.442 1.00 88.62 608 LEU A O 1
ATOM 4798 N N . ASN A 1 609 ? 22.253 13.690 -17.031 1.00 85.69 609 ASN A N 1
ATOM 4799 C CA . ASN A 1 609 ? 23.113 14.790 -17.474 1.00 85.69 609 ASN A CA 1
ATOM 4800 C C . ASN A 1 609 ? 23.940 14.472 -18.723 1.00 85.69 609 ASN A C 1
ATOM 4802 O O . ASN A 1 609 ? 24.774 15.281 -19.133 1.00 85.69 609 ASN A O 1
ATOM 4806 N N . SER A 1 610 ? 23.729 13.316 -19.357 1.00 80.81 610 SER A N 1
ATOM 4807 C CA . SER A 1 610 ? 24.456 12.997 -20.581 1.00 80.81 610 SER A CA 1
ATOM 4808 C C . SER A 1 610 ? 24.175 14.021 -21.682 1.00 80.81 610 SER A C 1
ATOM 4810 O O . SER A 1 610 ? 23.024 14.324 -21.994 1.00 80.81 610 SER A O 1
ATOM 4812 N N . VAL A 1 611 ? 25.245 14.532 -22.293 1.00 74.19 611 VAL A N 1
ATOM 4813 C CA . VAL A 1 611 ? 25.207 15.523 -23.386 1.00 74.19 611 VAL A CA 1
ATOM 4814 C C . VAL A 1 611 ? 25.463 14.865 -24.750 1.00 74.19 611 VAL A C 1
ATOM 4816 O O . VAL A 1 611 ? 25.367 15.506 -25.793 1.00 74.19 611 VAL A O 1
ATOM 4819 N N . SER A 1 612 ? 25.780 13.569 -24.768 1.00 73.44 612 SER A N 1
ATOM 4820 C CA . SER A 1 612 ? 26.143 12.854 -25.993 1.00 73.44 612 SER A CA 1
ATOM 4821 C C . SER A 1 612 ? 24.930 12.710 -26.911 1.00 73.44 612 SER A C 1
ATOM 4823 O O . SER A 1 612 ? 24.024 11.933 -26.614 1.00 73.44 612 SER A O 1
ATOM 4825 N N . SER A 1 613 ? 24.908 13.425 -28.036 1.00 68.12 613 SER A N 1
ATOM 4826 C CA . SER A 1 613 ? 23.857 13.261 -29.041 1.00 68.12 613 SER A CA 1
ATOM 4827 C C . SER A 1 613 ? 23.995 11.918 -29.758 1.00 68.12 613 SER A C 1
ATOM 4829 O O . SER A 1 613 ? 25.097 11.451 -30.069 1.00 68.12 613 SER A O 1
ATOM 4831 N N . VAL A 1 614 ? 22.861 11.267 -30.009 1.00 69.81 614 VAL A N 1
ATOM 4832 C CA . VAL A 1 614 ? 22.825 10.016 -30.765 1.00 69.81 614 VAL A CA 1
ATOM 4833 C C . VAL A 1 614 ? 22.868 10.350 -32.254 1.00 69.81 614 VAL A C 1
ATOM 4835 O O . VAL A 1 614 ? 21.990 11.030 -32.773 1.00 69.81 614 VAL A O 1
ATOM 4838 N N . GLN A 1 615 ? 23.882 9.847 -32.960 1.00 61.44 615 GLN A N 1
ATOM 4839 C CA . GLN A 1 615 ? 23.912 9.845 -34.425 1.00 61.44 615 GLN A CA 1
ATOM 4840 C C . GLN A 1 615 ? 23.375 8.499 -34.925 1.00 61.44 615 GLN A C 1
ATOM 4842 O O . GLN A 1 615 ? 24.147 7.596 -35.250 1.00 61.44 615 GLN A O 1
ATOM 4847 N N . SER A 1 616 ? 22.053 8.331 -34.940 1.00 60.56 616 SER A N 1
ATOM 4848 C CA . SER A 1 616 ? 21.392 7.159 -35.527 1.00 60.56 616 SER A CA 1
ATOM 4849 C C . SER A 1 616 ? 20.577 7.566 -36.754 1.00 60.56 616 SER A C 1
ATOM 4851 O O . SER A 1 616 ? 20.002 8.649 -36.810 1.00 60.56 616 SER A O 1
ATOM 4853 N N . ARG A 1 617 ? 20.560 6.704 -37.780 1.00 58.88 617 ARG A N 1
ATOM 4854 C CA . ARG A 1 617 ? 19.754 6.894 -39.004 1.00 58.88 617 ARG A CA 1
ATOM 4855 C C . ARG A 1 617 ? 18.390 6.211 -38.880 1.00 58.88 617 ARG A C 1
ATOM 4857 O O . ARG A 1 617 ? 17.813 5.824 -39.888 1.00 58.88 617 ARG A O 1
ATOM 4864 N N . GLU A 1 618 ? 17.933 5.984 -37.653 1.00 66.38 618 GLU A N 1
ATOM 4865 C CA . GLU A 1 618 ? 16.668 5.309 -37.416 1.00 66.38 618 GLU A CA 1
ATOM 4866 C C . GLU A 1 618 ? 15.516 6.256 -37.745 1.00 66.38 618 GLU A C 1
ATOM 4868 O O . GLU A 1 618 ? 15.498 7.416 -37.316 1.00 66.38 618 GLU A O 1
ATOM 4873 N N . GLU A 1 619 ? 14.571 5.772 -38.546 1.00 58.97 619 GLU A N 1
ATOM 4874 C CA . GLU A 1 619 ? 13.405 6.547 -38.951 1.00 58.97 619 GLU A CA 1
ATOM 4875 C C . GLU A 1 619 ? 12.635 6.994 -37.701 1.00 58.97 619 GLU A C 1
ATOM 4877 O O . GLU A 1 619 ? 12.317 6.171 -36.849 1.00 58.97 619 GLU A O 1
ATOM 4882 N N . GLY A 1 620 ? 12.323 8.288 -37.570 1.00 64.38 620 GLY A N 1
ATOM 4883 C CA . GLY A 1 620 ? 11.523 8.833 -36.465 1.00 64.38 620 GLY A CA 1
ATOM 4884 C C . GLY A 1 620 ? 12.258 9.456 -35.286 1.00 64.38 620 GLY A C 1
ATOM 4885 O O . GLY A 1 620 ? 11.611 10.147 -34.511 1.00 64.38 620 GLY A O 1
ATOM 4886 N N . LEU A 1 621 ? 13.573 9.268 -35.130 1.00 72.88 621 LEU A N 1
ATOM 4887 C CA . LEU A 1 621 ? 14.338 9.983 -34.089 1.00 72.88 621 LEU A CA 1
ATOM 4888 C C . LEU A 1 621 ? 14.585 11.455 -34.461 1.00 72.88 621 LEU A C 1
ATOM 4890 O O . LEU A 1 621 ? 14.759 12.300 -33.585 1.00 72.88 621 LEU A O 1
ATOM 4894 N N . ALA A 1 622 ? 14.598 11.760 -35.762 1.00 67.94 622 ALA A N 1
ATOM 4895 C CA . ALA A 1 622 ? 14.749 13.118 -36.281 1.00 67.94 622 ALA A CA 1
ATOM 4896 C C . ALA A 1 622 ? 13.467 13.960 -36.158 1.00 67.94 622 ALA A C 1
ATOM 4898 O O . ALA A 1 622 ? 13.565 15.179 -36.063 1.00 67.94 622 ALA A O 1
ATOM 4899 N N . ASP A 1 623 ? 12.300 13.308 -36.129 1.00 77.44 623 ASP A N 1
ATOM 4900 C CA . ASP A 1 623 ? 10.984 13.960 -36.107 1.00 77.44 623 ASP A CA 1
ATOM 4901 C C . ASP A 1 623 ? 10.458 14.211 -34.684 1.00 77.44 623 ASP A C 1
ATOM 4903 O O . ASP A 1 623 ? 9.371 14.759 -34.533 1.00 77.44 623 ASP A O 1
ATOM 4907 N N . MET A 1 624 ? 11.188 13.789 -33.644 1.00 82.25 624 MET A N 1
ATOM 4908 C CA . MET A 1 624 ? 10.801 14.012 -32.247 1.00 82.25 624 MET A CA 1
ATOM 4909 C C . MET A 1 624 ? 10.941 15.482 -31.850 1.00 82.25 624 MET A C 1
ATOM 4911 O O . MET A 1 624 ? 11.894 16.154 -32.253 1.00 82.25 624 MET A O 1
ATOM 4915 N N . SER A 1 625 ? 10.065 15.948 -30.957 1.00 83.94 625 SER A N 1
ATOM 4916 C CA . SER A 1 625 ? 10.095 17.322 -30.435 1.00 83.94 625 SER A CA 1
ATOM 4917 C C . SER A 1 625 ? 11.395 17.642 -29.690 1.00 83.94 625 SER A C 1
ATOM 4919 O O . SER A 1 625 ? 11.833 18.794 -29.640 1.00 83.94 625 SER A O 1
ATOM 4921 N N . ILE A 1 626 ? 12.023 16.620 -29.098 1.00 86.06 626 ILE A N 1
ATOM 4922 C CA . ILE A 1 626 ? 13.302 16.713 -28.390 1.00 86.06 626 ILE A CA 1
ATOM 4923 C C . ILE A 1 626 ? 14.256 15.660 -28.944 1.00 86.06 626 ILE A C 1
ATOM 4925 O O . ILE A 1 626 ? 13.971 14.464 -28.902 1.00 86.06 626 ILE A O 1
ATOM 4929 N N . HIS A 1 627 ? 15.426 16.099 -29.413 1.00 86.00 627 HIS A N 1
ATOM 4930 C CA . HIS A 1 627 ? 16.445 15.180 -29.909 1.00 86.00 627 HIS A CA 1
ATOM 4931 C C . HIS A 1 627 ? 17.012 14.301 -28.781 1.00 86.00 627 HIS A C 1
ATOM 4933 O O . HIS A 1 627 ? 17.500 14.834 -27.775 1.00 86.00 627 HIS A O 1
ATOM 4939 N N . PRO A 1 628 ? 16.998 12.967 -28.949 1.00 86.12 628 PRO A N 1
ATOM 4940 C CA . PRO A 1 628 ? 17.395 12.058 -27.892 1.00 86.12 628 PRO A CA 1
ATOM 4941 C C . PRO A 1 628 ? 18.912 11.997 -27.690 1.00 86.12 628 PRO A C 1
ATOM 4943 O O . PRO A 1 628 ? 19.714 12.053 -28.630 1.00 86.12 628 PRO A O 1
ATOM 4946 N N . LYS A 1 629 ? 19.306 11.845 -26.425 1.00 89.69 629 LYS A N 1
ATOM 4947 C CA . LYS A 1 629 ? 20.702 11.745 -25.973 1.00 89.69 629 LYS A CA 1
ATOM 4948 C C . LYS A 1 629 ? 21.047 10.291 -25.638 1.00 89.69 629 LYS A C 1
ATOM 4950 O O . LYS A 1 629 ? 20.166 9.499 -25.323 1.00 89.69 629 LYS A O 1
ATOM 4955 N N . ASN A 1 630 ? 22.323 9.915 -25.673 1.00 88.25 630 ASN A N 1
ATOM 4956 C CA . ASN A 1 630 ? 22.753 8.591 -25.221 1.00 88.25 630 ASN A CA 1
ATOM 4957 C C . ASN A 1 630 ? 22.943 8.618 -23.698 1.00 88.25 630 ASN A C 1
ATOM 4959 O O . ASN A 1 630 ? 23.838 9.329 -23.242 1.00 88.25 630 ASN A O 1
ATOM 4963 N N . PRO A 1 631 ? 22.166 7.867 -22.901 1.00 90.38 631 PRO A N 1
ATOM 4964 C CA . PRO A 1 631 ? 22.276 7.924 -21.449 1.00 90.38 631 PRO A CA 1
ATOM 4965 C C . PRO A 1 631 ? 23.455 7.108 -20.898 1.00 90.38 631 PRO A C 1
ATOM 4967 O O . PRO A 1 631 ? 23.831 7.316 -19.747 1.00 90.38 631 PRO A O 1
ATOM 4970 N N . VAL A 1 632 ? 24.021 6.175 -21.675 1.00 89.75 632 VAL A N 1
ATOM 4971 C CA . VAL A 1 632 ? 24.966 5.153 -21.197 1.00 89.75 632 VAL A CA 1
ATOM 4972 C C . VAL A 1 632 ? 26.283 5.781 -20.741 1.00 89.75 632 VAL A C 1
ATOM 4974 O O . VAL A 1 632 ? 26.979 6.443 -21.509 1.00 89.75 632 VAL A O 1
ATOM 4977 N N . THR A 1 633 ? 26.654 5.498 -19.495 1.00 90.12 633 THR A N 1
ATOM 4978 C CA . THR A 1 633 ? 27.925 5.910 -18.875 1.00 90.12 633 THR A CA 1
ATOM 4979 C C . THR A 1 633 ? 28.829 4.726 -18.540 1.00 90.12 633 THR A C 1
ATOM 4981 O O . THR A 1 633 ? 30.049 4.862 -18.567 1.00 90.12 633 THR A O 1
ATOM 4984 N N . MET A 1 634 ? 28.247 3.562 -18.242 1.00 90.06 634 MET A N 1
ATOM 4985 C CA . MET A 1 634 ? 28.962 2.337 -17.878 1.00 90.06 634 MET A CA 1
ATOM 4986 C C . MET A 1 634 ? 28.139 1.112 -18.288 1.00 90.06 634 MET A C 1
ATOM 4988 O O . MET A 1 634 ? 26.909 1.166 -18.279 1.00 90.06 634 MET A O 1
ATOM 4992 N N . ALA A 1 635 ? 28.817 0.018 -18.631 1.00 91.69 635 ALA A N 1
ATOM 4993 C CA . ALA A 1 635 ? 28.214 -1.289 -18.871 1.00 91.69 635 ALA A CA 1
ATOM 4994 C C . ALA A 1 635 ? 28.611 -2.259 -17.751 1.00 91.69 635 ALA A C 1
ATOM 4996 O O . ALA A 1 635 ? 29.758 -2.240 -17.302 1.00 91.69 635 ALA A O 1
ATOM 4997 N N . TYR A 1 636 ? 27.667 -3.092 -17.326 1.00 93.44 636 TYR A N 1
ATOM 4998 C CA . TYR A 1 636 ? 27.882 -4.159 -16.351 1.00 93.44 636 TYR A CA 1
ATOM 4999 C C . TYR A 1 636 ? 27.964 -5.517 -17.051 1.00 93.44 636 TYR A C 1
ATOM 5001 O O . TYR A 1 636 ? 27.585 -5.659 -18.216 1.00 93.44 636 TYR A O 1
ATOM 5009 N N . GLN A 1 637 ? 28.434 -6.532 -16.329 1.00 92.44 637 GLN A N 1
ATOM 5010 C CA . GLN A 1 637 ? 28.368 -7.918 -16.771 1.00 92.44 637 GLN A CA 1
ATOM 5011 C C . GLN A 1 637 ? 26.914 -8.313 -17.062 1.00 92.44 637 GLN A C 1
ATOM 5013 O O . GLN A 1 637 ? 26.046 -8.198 -16.193 1.00 92.44 637 GLN A O 1
ATOM 5018 N N . SER A 1 638 ? 26.660 -8.767 -18.289 1.00 91.56 638 SER A N 1
ATOM 5019 C CA . SER A 1 638 ? 25.326 -9.091 -18.790 1.00 91.56 638 SER A CA 1
ATOM 5020 C C . SER A 1 638 ? 24.776 -10.393 -18.211 1.00 91.56 638 SER A C 1
ATOM 5022 O O . SER A 1 638 ? 25.524 -11.297 -17.828 1.00 91.56 638 SER A O 1
ATOM 5024 N N . HIS A 1 639 ? 23.451 -10.495 -18.185 1.00 92.44 639 HIS A N 1
ATOM 5025 C CA . HIS A 1 639 ? 22.754 -11.776 -18.120 1.00 92.44 639 HIS A CA 1
ATOM 5026 C C . HIS A 1 639 ? 22.838 -12.495 -19.470 1.00 92.44 639 HIS A C 1
ATOM 5028 O O . HIS A 1 639 ? 23.037 -11.862 -20.507 1.00 92.44 639 HIS A O 1
ATOM 5034 N N . ASP A 1 640 ? 22.651 -13.814 -19.456 1.00 90.25 640 ASP A N 1
ATOM 5035 C CA . ASP A 1 640 ? 22.636 -14.641 -20.674 1.00 90.25 640 ASP A CA 1
ATOM 5036 C C . ASP A 1 640 ? 21.258 -14.638 -21.359 1.00 90.25 640 ASP A C 1
ATOM 5038 O O . ASP A 1 640 ? 21.013 -15.343 -22.337 1.00 90.25 640 ASP A O 1
ATOM 5042 N N . SER A 1 641 ? 20.306 -13.893 -20.804 1.00 92.44 641 SER A N 1
ATOM 5043 C CA . SER A 1 641 ? 18.903 -13.879 -21.204 1.00 92.44 641 SER A CA 1
ATOM 5044 C C . SER A 1 641 ? 18.254 -12.533 -20.845 1.00 92.44 641 SER A C 1
ATOM 5046 O O . SER A 1 641 ? 18.863 -11.754 -20.104 1.00 92.44 641 SER A O 1
ATOM 5048 N N . PRO A 1 642 ? 17.037 -12.237 -21.349 1.00 93.94 642 PRO A N 1
ATOM 5049 C CA . PRO A 1 642 ? 16.365 -10.966 -21.095 1.00 93.94 642 PRO A CA 1
ATOM 5050 C C . PRO A 1 642 ? 16.247 -10.645 -19.604 1.00 93.94 642 PRO A C 1
ATOM 5052 O O . PRO A 1 642 ? 15.841 -11.492 -18.802 1.00 93.94 642 PRO A O 1
ATOM 5055 N N . ILE A 1 643 ? 16.576 -9.402 -19.245 1.00 95.75 643 ILE A N 1
ATOM 5056 C CA . ILE A 1 643 ? 16.374 -8.875 -17.893 1.00 95.75 643 ILE A CA 1
ATOM 5057 C C . ILE A 1 643 ? 14.915 -8.444 -17.770 1.00 95.75 643 ILE A C 1
ATOM 5059 O O . ILE A 1 643 ? 14.429 -7.700 -18.618 1.00 95.75 643 ILE A O 1
ATOM 5063 N N . TYR A 1 644 ? 14.231 -8.850 -16.703 1.00 94.50 644 TYR A N 1
ATOM 5064 C CA . TYR A 1 644 ? 12.839 -8.464 -16.459 1.00 94.50 644 TYR A CA 1
ATOM 5065 C C . TYR A 1 644 ? 12.688 -7.347 -15.428 1.00 94.50 644 TYR A C 1
ATOM 5067 O O . TYR A 1 644 ? 11.836 -6.477 -15.581 1.00 94.50 644 TYR A O 1
ATOM 5075 N N . SER A 1 645 ? 13.520 -7.328 -14.385 1.00 95.12 645 SER A N 1
ATOM 5076 C CA . SER A 1 645 ? 13.409 -6.337 -13.314 1.00 95.12 645 SER A CA 1
ATOM 5077 C C . SER A 1 645 ? 14.782 -5.893 -12.832 1.00 95.12 645 SER A C 1
ATOM 5079 O O . SER A 1 645 ? 15.685 -6.702 -12.645 1.00 95.12 645 SER A O 1
ATOM 5081 N N . VAL A 1 646 ? 14.921 -4.590 -12.590 1.00 96.75 646 VAL A N 1
ATOM 5082 C CA . VAL A 1 646 ? 16.096 -3.971 -11.962 1.00 96.75 646 VAL A CA 1
ATOM 5083 C C . VAL A 1 646 ? 15.612 -3.080 -10.821 1.00 96.75 646 VAL A C 1
ATOM 5085 O O . VAL A 1 646 ? 14.718 -2.263 -11.039 1.00 96.75 646 VAL A O 1
ATOM 5088 N N . ARG A 1 647 ? 16.150 -3.224 -9.603 1.00 96.25 647 ARG A N 1
ATOM 5089 C CA . ARG A 1 647 ? 15.719 -2.455 -8.419 1.00 96.25 647 ARG A CA 1
ATOM 5090 C C . ARG A 1 647 ? 16.883 -2.069 -7.510 1.00 96.25 647 ARG A C 1
ATOM 5092 O O . ARG A 1 647 ? 17.612 -2.940 -7.035 1.00 96.25 647 ARG A O 1
ATOM 5099 N N . PHE A 1 648 ? 17.012 -0.777 -7.213 1.00 95.38 648 PHE A N 1
ATOM 5100 C CA . PHE A 1 648 ? 17.949 -0.283 -6.198 1.00 95.38 648 PHE A CA 1
ATOM 5101 C C . PHE A 1 648 ? 17.567 -0.741 -4.788 1.00 95.38 648 PHE A C 1
ATOM 5103 O O . PHE A 1 648 ? 16.387 -0.897 -4.467 1.00 95.38 648 PHE A O 1
ATOM 5110 N N . SER A 1 649 ? 18.582 -0.933 -3.944 1.00 93.94 649 SER A N 1
ATOM 5111 C CA . SER A 1 649 ? 18.390 -1.182 -2.521 1.00 93.94 649 SER A CA 1
ATOM 5112 C C . SER A 1 649 ? 17.870 0.083 -1.828 1.00 93.94 649 SER A C 1
ATOM 5114 O O . SER A 1 649 ? 18.451 1.157 -2.004 1.00 93.94 649 SER A O 1
ATOM 5116 N N . PRO A 1 650 ? 16.825 -0.019 -0.988 1.00 91.94 650 PRO A N 1
ATOM 5117 C CA . PRO A 1 650 ? 16.342 1.116 -0.208 1.00 91.94 650 PRO A CA 1
ATOM 5118 C C . PRO A 1 650 ? 17.293 1.512 0.933 1.00 91.94 650 PRO A C 1
ATOM 5120 O O . PRO A 1 650 ? 17.153 2.604 1.474 1.00 91.94 650 PRO A O 1
ATOM 5123 N N . PHE A 1 651 ? 18.266 0.661 1.279 1.00 91.38 651 PHE A N 1
ATOM 5124 C CA . PHE A 1 651 ? 19.180 0.868 2.410 1.00 91.38 651 PHE A CA 1
ATOM 5125 C C . PHE A 1 651 ? 20.615 1.208 1.999 1.00 91.38 651 PHE A C 1
ATOM 5127 O O . PHE A 1 651 ? 21.413 1.614 2.844 1.00 91.38 651 PHE A O 1
ATOM 5134 N N . ASN A 1 652 ? 20.974 1.018 0.726 1.00 90.44 652 ASN A N 1
ATOM 5135 C CA . ASN A 1 652 ? 22.309 1.324 0.223 1.00 90.44 652 ASN A CA 1
ATOM 5136 C C . ASN A 1 652 ? 22.253 1.820 -1.227 1.00 90.44 652 ASN A C 1
ATOM 5138 O O . ASN A 1 652 ? 21.948 1.059 -2.144 1.00 90.44 652 ASN A O 1
ATOM 5142 N N . ARG A 1 653 ? 22.645 3.080 -1.442 1.00 89.50 653 ARG A N 1
ATOM 5143 C CA . ARG A 1 653 ? 22.653 3.738 -2.758 1.00 89.50 653 ARG A CA 1
ATOM 5144 C C . ARG A 1 653 ? 23.519 3.068 -3.822 1.00 89.50 653 ARG A C 1
ATOM 5146 O O . ARG A 1 653 ? 23.363 3.375 -4.997 1.00 89.50 653 ARG A O 1
ATOM 5153 N N . HIS A 1 654 ? 24.477 2.231 -3.439 1.00 90.56 654 HIS A N 1
ATOM 5154 C CA . HIS A 1 654 ? 25.369 1.571 -4.385 1.00 90.56 654 HIS A CA 1
ATOM 5155 C C . HIS A 1 654 ? 24.878 0.186 -4.782 1.00 90.56 654 HIS A C 1
ATOM 5157 O O . HIS A 1 654 ? 25.388 -0.345 -5.756 1.00 90.56 654 HIS A O 1
ATOM 5163 N N . LEU A 1 655 ? 23.910 -0.404 -4.0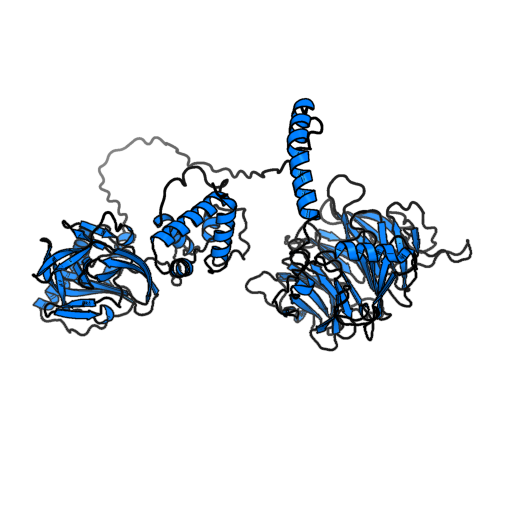83 1.00 93.06 655 LEU A N 1
ATOM 5164 C CA . LEU A 1 655 ? 23.472 -1.767 -4.359 1.00 93.06 655 LEU A CA 1
ATOM 5165 C C . LEU A 1 655 ? 22.201 -1.802 -5.187 1.00 93.06 655 LEU A C 1
ATOM 5167 O O . LEU A 1 655 ? 21.247 -1.074 -4.915 1.00 93.06 655 LEU A O 1
ATOM 5171 N N . PHE A 1 656 ? 22.160 -2.708 -6.158 1.00 95.12 656 PHE A N 1
ATOM 5172 C CA . PHE A 1 656 ? 20.955 -2.968 -6.930 1.00 95.12 656 PHE A CA 1
ATOM 5173 C C . PHE A 1 656 ? 20.836 -4.445 -7.304 1.00 95.12 656 PHE A C 1
ATOM 5175 O O . PHE A 1 656 ? 21.824 -5.160 -7.462 1.00 95.12 656 PHE A O 1
ATOM 5182 N N . LEU A 1 657 ? 19.592 -4.897 -7.412 1.00 95.25 657 LEU A N 1
ATOM 5183 C CA . LEU A 1 657 ? 19.205 -6.269 -7.703 1.00 95.25 657 LEU A CA 1
ATOM 5184 C C . LEU A 1 657 ? 18.635 -6.349 -9.113 1.00 95.25 657 LEU A C 1
ATOM 5186 O O . LEU A 1 657 ? 17.934 -5.436 -9.555 1.00 95.25 657 LEU A O 1
ATOM 5190 N N . THR A 1 658 ? 18.901 -7.459 -9.784 1.00 95.94 658 THR A N 1
ATOM 5191 C CA . THR A 1 658 ? 18.381 -7.769 -11.117 1.00 95.94 658 THR A CA 1
ATOM 5192 C C . THR A 1 658 ? 17.742 -9.152 -11.131 1.00 95.94 658 THR A C 1
ATOM 5194 O O . THR A 1 658 ? 18.168 -10.033 -10.380 1.00 95.94 658 THR A O 1
ATOM 5197 N N . SER A 1 659 ? 16.728 -9.332 -11.975 1.00 94.50 659 SER A N 1
ATOM 5198 C CA . SER A 1 659 ? 16.128 -10.628 -12.293 1.00 94.50 659 SER A CA 1
ATOM 5199 C C . SER A 1 659 ? 16.034 -10.823 -13.799 1.00 94.50 659 SER A C 1
ATOM 5201 O O . SER A 1 659 ? 15.786 -9.864 -14.539 1.00 94.50 659 SER A O 1
ATOM 5203 N N . ALA A 1 660 ? 16.203 -12.060 -14.249 1.00 94.00 660 ALA A N 1
ATOM 5204 C CA . ALA A 1 660 ? 16.198 -12.393 -15.664 1.00 94.00 660 ALA A CA 1
ATOM 5205 C C . ALA A 1 660 ? 15.536 -13.749 -15.946 1.00 94.00 660 ALA A C 1
ATOM 5207 O O . ALA A 1 660 ? 15.189 -14.521 -15.046 1.00 94.00 660 ALA A O 1
ATOM 5208 N N . HIS A 1 661 ? 15.351 -14.029 -17.236 1.00 92.75 661 HIS A N 1
ATOM 5209 C CA . HIS A 1 661 ? 14.806 -15.298 -17.724 1.00 92.75 661 HIS A CA 1
ATOM 5210 C C . HIS A 1 661 ? 15.748 -16.497 -17.496 1.00 92.75 661 HIS A C 1
ATOM 5212 O O . HIS A 1 661 ? 15.313 -17.641 -17.536 1.00 92.75 661 HIS A O 1
ATOM 5218 N N . ASP A 1 662 ? 17.031 -16.258 -17.217 1.00 90.06 662 ASP A N 1
ATOM 5219 C CA . ASP A 1 662 ? 18.015 -17.304 -16.894 1.00 90.06 662 ASP A CA 1
ATOM 5220 C C . ASP A 1 662 ? 17.786 -17.975 -15.521 1.00 90.06 662 ASP A C 1
ATOM 5222 O O . ASP A 1 662 ? 18.537 -18.873 -15.138 1.00 90.06 662 ASP A O 1
ATOM 5226 N N . GLY A 1 663 ? 16.764 -17.543 -14.774 1.00 88.12 663 GLY A N 1
ATOM 5227 C CA . GLY A 1 663 ? 16.439 -18.065 -13.448 1.00 88.12 663 GLY A CA 1
ATOM 5228 C C . GLY A 1 663 ? 17.357 -17.542 -12.340 1.00 88.12 663 GLY A C 1
ATOM 5229 O O . GLY A 1 663 ? 17.344 -18.074 -11.227 1.00 88.12 663 GLY A O 1
ATOM 5230 N N . GLN A 1 664 ? 18.167 -16.514 -12.619 1.00 89.12 664 GLN A N 1
ATOM 5231 C CA . GLN A 1 664 ? 19.133 -15.957 -11.677 1.00 89.12 664 GLN A CA 1
ATOM 5232 C C . GLN A 1 664 ? 18.701 -14.584 -11.159 1.00 89.12 664 GLN A C 1
ATOM 5234 O O . GLN A 1 664 ? 18.313 -13.688 -11.913 1.00 89.12 664 GLN A O 1
ATOM 5239 N N . LEU A 1 665 ? 18.851 -14.392 -9.848 1.00 91.81 665 LEU A N 1
ATOM 5240 C CA . LEU A 1 665 ? 18.892 -13.068 -9.238 1.00 91.81 665 LEU A CA 1
ATOM 5241 C C . LEU A 1 665 ? 20.348 -12.660 -9.054 1.00 91.81 665 LEU A C 1
ATOM 5243 O O . LEU A 1 665 ? 21.104 -13.365 -8.387 1.00 91.81 665 LEU A O 1
ATOM 5247 N N . ARG A 1 666 ? 20.750 -11.506 -9.581 1.00 92.00 666 ARG A N 1
ATOM 5248 C CA . ARG A 1 666 ? 22.121 -11.008 -9.412 1.00 92.00 666 ARG A CA 1
ATOM 5249 C C . ARG A 1 666 ? 22.135 -9.689 -8.659 1.00 92.00 666 ARG A C 1
ATOM 5251 O O . ARG A 1 666 ? 21.386 -8.761 -8.976 1.00 92.00 666 ARG A O 1
ATOM 5258 N N . LEU A 1 667 ? 22.999 -9.624 -7.651 1.00 92.25 667 LEU A N 1
ATOM 5259 C CA . LEU A 1 667 ? 23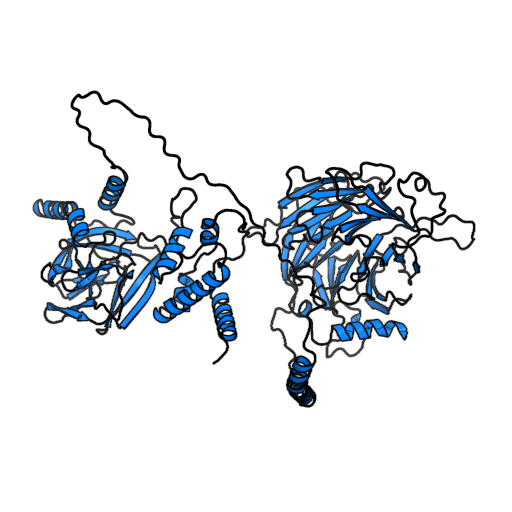.279 -8.441 -6.852 1.00 92.25 667 LEU A CA 1
ATOM 5260 C C . LEU A 1 667 ? 24.528 -7.756 -7.393 1.00 92.25 667 LEU A C 1
ATOM 5262 O O . LEU A 1 667 ? 25.599 -8.359 -7.461 1.00 92.25 667 LEU A O 1
ATOM 5266 N N . TYR A 1 668 ? 24.384 -6.484 -7.728 1.00 93.25 668 TYR A N 1
ATOM 5267 C CA . TYR A 1 668 ? 25.439 -5.655 -8.285 1.00 93.25 668 TYR A CA 1
ATOM 5268 C C . TYR A 1 668 ? 25.744 -4.473 -7.369 1.00 93.25 668 TYR A C 1
ATOM 5270 O O . TYR A 1 668 ? 24.902 -4.021 -6.586 1.00 93.25 668 TYR A O 1
ATOM 5278 N N . SER A 1 669 ? 26.950 -3.935 -7.534 1.00 92.19 669 SER A N 1
ATOM 5279 C CA . SER A 1 669 ? 27.322 -2.618 -7.035 1.00 92.19 669 SER A CA 1
ATOM 5280 C C . SER A 1 669 ? 27.421 -1.641 -8.197 1.00 92.19 669 SER A C 1
ATOM 5282 O O . SER A 1 669 ? 28.034 -1.933 -9.216 1.00 92.19 669 SER A O 1
ATOM 5284 N N . GLN A 1 670 ? 26.894 -0.434 -8.029 1.00 90.88 670 GLN A N 1
ATOM 5285 C CA . GLN A 1 670 ? 27.009 0.655 -8.993 1.00 90.88 670 GLN A CA 1
ATOM 5286 C C . GLN A 1 670 ? 28.475 1.017 -9.290 1.00 90.88 670 GLN A C 1
ATOM 5288 O O . GLN A 1 670 ? 28.751 1.629 -10.323 1.00 90.88 670 GLN A O 1
ATOM 5293 N N . LEU A 1 671 ? 29.395 0.674 -8.384 1.00 89.12 671 LEU A N 1
ATOM 5294 C CA . LEU A 1 671 ? 30.818 1.001 -8.466 1.00 89.12 671 LEU A CA 1
ATOM 5295 C C . LEU A 1 671 ? 31.630 0.001 -9.301 1.00 89.12 671 LEU A C 1
ATOM 5297 O O . LEU A 1 671 ? 32.661 0.385 -9.848 1.00 89.12 671 LEU A O 1
ATOM 5301 N N . PHE A 1 672 ? 31.176 -1.248 -9.420 1.00 89.00 672 PHE A N 1
ATOM 5302 C CA . PHE A 1 672 ? 31.934 -2.338 -10.040 1.00 89.00 672 PHE A CA 1
ATOM 5303 C C . PHE A 1 672 ? 31.170 -2.923 -11.231 1.00 89.00 672 PHE A C 1
ATOM 5305 O O . PHE A 1 672 ? 29.949 -3.024 -11.202 1.00 89.00 672 PHE A O 1
ATOM 5312 N N . ALA A 1 673 ? 31.880 -3.300 -12.299 1.00 87.75 673 ALA A N 1
ATOM 5313 C CA . ALA A 1 673 ? 31.244 -3.820 -13.515 1.00 87.75 673 ALA A CA 1
ATOM 5314 C C . ALA A 1 673 ? 30.715 -5.258 -13.353 1.00 87.75 673 ALA A C 1
ATOM 5316 O O . ALA A 1 673 ? 29.717 -5.616 -13.979 1.00 87.75 673 ALA A O 1
ATOM 5317 N N . ASN A 1 674 ? 31.370 -6.074 -12.526 1.00 89.19 674 ASN A N 1
ATOM 5318 C CA . ASN A 1 674 ? 30.986 -7.464 -12.282 1.00 89.19 674 ASN A CA 1
ATOM 5319 C C . ASN A 1 674 ? 29.855 -7.547 -11.250 1.00 89.19 674 ASN A C 1
ATOM 5321 O O . ASN A 1 674 ? 29.722 -6.674 -10.387 1.00 89.19 674 ASN A O 1
ATOM 5325 N N . PHE A 1 675 ? 29.043 -8.605 -11.327 1.00 86.50 675 PHE A N 1
ATOM 5326 C CA . PHE A 1 675 ? 28.090 -8.882 -10.256 1.00 86.50 675 PHE A CA 1
ATOM 5327 C C . PHE A 1 675 ? 28.823 -9.427 -9.035 1.00 86.50 675 PHE A C 1
ATOM 5329 O O . PHE A 1 675 ? 29.838 -10.110 -9.136 1.00 86.50 675 PHE A O 1
ATOM 5336 N N . GLY A 1 676 ? 28.274 -9.126 -7.870 1.00 82.31 676 GLY A N 1
ATOM 5337 C CA . GLY A 1 676 ? 28.872 -9.482 -6.603 1.00 82.31 676 GLY A CA 1
ATOM 5338 C C . GLY A 1 676 ? 28.401 -10.824 -6.055 1.00 82.31 676 GLY A C 1
ATOM 5339 O O . GLY A 1 676 ? 29.194 -11.658 -5.628 1.00 82.31 676 GLY A O 1
ATOM 5340 N N . ARG A 1 677 ? 27.085 -11.048 -6.065 1.00 84.12 677 ARG A N 1
ATOM 5341 C CA . ARG A 1 677 ? 26.479 -12.333 -5.694 1.00 84.12 677 ARG A CA 1
ATOM 5342 C C . ARG A 1 677 ? 25.399 -12.714 -6.688 1.00 84.12 677 ARG A C 1
ATOM 5344 O O . ARG A 1 677 ? 24.686 -11.854 -7.198 1.00 84.12 677 ARG A O 1
ATOM 5351 N N . CYS A 1 678 ? 25.266 -14.013 -6.913 1.00 86.38 678 CYS A N 1
ATOM 5352 C CA . CYS A 1 678 ? 24.178 -14.606 -7.670 1.00 86.38 678 CYS A CA 1
ATOM 5353 C C . CYS A 1 678 ? 23.385 -15.515 -6.730 1.00 86.38 678 CYS A C 1
ATOM 5355 O O . CYS A 1 678 ? 23.960 -16.373 -6.062 1.00 86.38 678 CYS A O 1
ATOM 5357 N N . PHE A 1 679 ? 22.074 -15.326 -6.678 1.00 83.06 679 PHE A N 1
ATOM 5358 C CA . PHE A 1 679 ? 21.144 -16.199 -5.979 1.00 83.06 679 PHE A CA 1
ATOM 5359 C C . PHE A 1 679 ? 20.426 -17.014 -7.043 1.00 83.06 679 PHE A C 1
ATOM 5361 O O . PHE A 1 679 ? 19.787 -16.456 -7.937 1.00 83.06 679 PHE A O 1
ATOM 5368 N N . ALA A 1 680 ? 20.580 -18.329 -6.984 1.00 69.38 680 ALA A N 1
ATOM 5369 C CA . ALA A 1 680 ? 20.045 -19.233 -7.987 1.00 69.38 680 ALA A CA 1
ATOM 5370 C C . ALA A 1 680 ? 19.185 -20.291 -7.299 1.00 69.38 680 ALA A C 1
ATOM 5372 O O . ALA A 1 680 ? 19.736 -21.199 -6.675 1.00 69.38 680 ALA A O 1
ATOM 5373 N N . PRO A 1 681 ? 17.850 -20.175 -7.399 1.00 59.25 681 PRO A N 1
ATOM 5374 C CA . PRO A 1 681 ? 17.022 -21.266 -6.896 1.00 59.25 681 PRO A CA 1
ATOM 5375 C C . PRO A 1 681 ? 15.739 -21.573 -7.667 1.00 59.25 681 PRO A C 1
ATOM 5377 O O . PRO A 1 681 ? 14.959 -22.401 -7.204 1.00 59.25 681 PRO A O 1
ATOM 5380 N N . ALA A 1 682 ? 15.476 -20.925 -8.800 1.00 59.38 682 ALA A N 1
ATOM 5381 C CA . ALA A 1 682 ? 14.260 -21.186 -9.553 1.00 59.38 682 ALA A CA 1
ATOM 5382 C C . ALA A 1 682 ? 14.527 -22.232 -10.644 1.00 59.38 682 ALA A C 1
ATOM 5384 O O . ALA A 1 682 ? 15.432 -22.082 -11.463 1.00 59.38 682 ALA A O 1
ATOM 5385 N N . GLN A 1 683 ? 13.721 -23.295 -10.673 1.00 68.81 683 GLN A N 1
ATOM 5386 C CA . GLN A 1 683 ? 13.434 -23.964 -11.941 1.00 68.81 683 GLN A CA 1
ATOM 5387 C C . GLN A 1 683 ? 12.628 -22.929 -12.760 1.00 68.81 683 GLN A C 1
ATOM 5389 O O . GLN A 1 683 ? 11.601 -22.458 -12.280 1.00 68.81 683 GLN A O 1
ATOM 5394 N N . GLY A 1 684 ? 13.138 -22.473 -13.907 1.00 84.19 684 GLY A N 1
ATOM 5395 C CA . GLY A 1 684 ? 12.457 -21.483 -14.762 1.00 84.19 684 GLY A CA 1
ATOM 5396 C C . GLY A 1 684 ? 12.808 -20.007 -14.509 1.00 84.19 684 GLY A C 1
ATOM 5397 O O . GLY A 1 684 ? 13.696 -19.674 -13.722 1.00 84.19 684 GLY A O 1
ATOM 5398 N N . ALA A 1 685 ? 12.121 -19.115 -15.224 1.00 90.88 685 ALA A N 1
ATOM 5399 C CA . ALA A 1 685 ? 12.398 -17.679 -15.255 1.00 90.88 685 ALA A CA 1
ATOM 5400 C C . ALA A 1 685 ? 11.999 -16.939 -13.961 1.00 90.88 685 ALA A C 1
ATOM 5402 O O . ALA A 1 685 ? 11.078 -17.341 -13.242 1.00 90.88 685 ALA A O 1
ATOM 5403 N N . ILE A 1 686 ? 12.662 -15.803 -13.690 1.00 92.88 686 ILE A N 1
ATOM 5404 C CA . ILE A 1 686 ? 12.296 -14.878 -12.606 1.00 92.88 686 ILE A CA 1
ATOM 5405 C C . ILE A 1 686 ? 11.835 -13.541 -13.195 1.00 92.88 686 ILE A C 1
ATOM 5407 O O . ILE A 1 686 ? 12.642 -12.699 -13.603 1.00 92.88 686 ILE A O 1
ATOM 5411 N N . PHE A 1 687 ? 10.521 -13.319 -13.196 1.00 93.06 687 PHE A N 1
ATOM 5412 C CA . PHE A 1 687 ? 9.896 -12.168 -13.856 1.00 93.06 687 PHE A CA 1
ATOM 5413 C C . PHE A 1 687 ? 10.010 -10.862 -13.067 1.00 93.06 687 PHE A C 1
ATOM 5415 O O . PHE A 1 687 ? 9.970 -9.778 -13.640 1.00 93.06 687 PHE A O 1
ATOM 5422 N N . THR A 1 688 ? 10.157 -10.924 -11.746 1.00 94.12 688 THR A N 1
ATOM 5423 C CA . THR A 1 688 ? 10.190 -9.714 -10.920 1.00 94.12 688 THR A CA 1
ATOM 5424 C C . THR A 1 688 ? 10.974 -9.923 -9.638 1.00 94.12 688 THR A C 1
ATOM 5426 O O . THR A 1 688 ? 11.019 -11.025 -9.093 1.00 94.12 688 THR A O 1
ATOM 5429 N N . CYS A 1 689 ? 11.575 -8.849 -9.132 1.00 94.69 689 CYS A N 1
ATOM 5430 C CA . CYS A 1 689 ? 12.296 -8.841 -7.867 1.00 94.69 689 CYS A CA 1
ATOM 5431 C C . CYS A 1 689 ? 12.020 -7.555 -7.079 1.00 94.69 689 CYS A C 1
ATOM 5433 O O . CYS A 1 689 ? 11.819 -6.475 -7.653 1.00 94.69 689 CYS A O 1
ATOM 5435 N N . ARG A 1 690 ? 12.023 -7.648 -5.748 1.00 95.50 690 ARG A N 1
ATOM 5436 C CA . ARG A 1 690 ? 11.840 -6.523 -4.825 1.00 95.50 690 ARG A CA 1
ATOM 5437 C C . ARG A 1 690 ? 12.709 -6.689 -3.582 1.00 95.50 690 ARG A C 1
ATOM 5439 O O . ARG A 1 690 ? 12.840 -7.782 -3.042 1.00 95.50 690 ARG A O 1
ATOM 5446 N N . TRP A 1 691 ? 13.258 -5.574 -3.116 1.00 94.62 691 TRP A N 1
ATOM 5447 C CA . TRP A 1 691 ? 13.848 -5.479 -1.785 1.00 94.62 691 TRP A CA 1
ATOM 5448 C C . TRP A 1 691 ? 12.738 -5.342 -0.748 1.00 94.62 691 TRP A C 1
ATOM 5450 O O . TRP A 1 691 ? 11.746 -4.654 -1.008 1.00 94.62 691 TRP A O 1
ATOM 5460 N N . SER A 1 692 ? 12.922 -5.941 0.429 1.00 93.62 692 SER A N 1
ATOM 5461 C CA . SER A 1 692 ? 12.095 -5.587 1.580 1.00 93.62 692 SER A CA 1
ATOM 5462 C C . SER A 1 692 ? 12.311 -4.105 1.916 1.00 93.62 692 SER A C 1
ATOM 5464 O O . SER A 1 692 ? 13.453 -3.648 1.946 1.00 93.62 692 SER A O 1
ATOM 5466 N N . PRO A 1 693 ? 11.248 -3.321 2.155 1.00 91.81 693 PRO A N 1
ATOM 5467 C CA . PRO A 1 693 ? 11.380 -1.917 2.532 1.00 91.81 693 PRO A CA 1
ATOM 5468 C C . PRO A 1 693 ? 11.743 -1.717 4.010 1.00 91.81 693 PRO A C 1
ATOM 5470 O O . PRO A 1 693 ? 12.116 -0.608 4.382 1.00 91.81 693 PRO A O 1
ATOM 5473 N N . SER A 1 694 ? 11.641 -2.748 4.861 1.00 90.31 694 SER A N 1
ATOM 5474 C CA . SER A 1 694 ? 11.928 -2.637 6.302 1.00 90.31 694 SER A CA 1
ATOM 5475 C C . SER A 1 694 ? 13.142 -3.429 6.780 1.00 90.31 694 SER A C 1
ATOM 5477 O O . SER A 1 694 ? 13.740 -3.036 7.779 1.00 90.31 694 SER A O 1
ATOM 5479 N N . ARG A 1 695 ? 13.534 -4.501 6.077 1.00 89.75 695 ARG A N 1
ATOM 5480 C CA . ARG A 1 695 ? 14.658 -5.365 6.464 1.00 89.75 695 ARG A CA 1
ATOM 5481 C C . ARG A 1 695 ? 15.743 -5.401 5.368 1.00 89.75 695 ARG A C 1
ATOM 5483 O O . ARG A 1 695 ? 15.457 -5.890 4.276 1.00 89.75 695 ARG A O 1
ATOM 5490 N N . PRO A 1 696 ? 16.983 -4.931 5.619 1.00 88.81 696 PRO A N 1
ATOM 5491 C CA . PRO A 1 696 ? 18.007 -4.749 4.577 1.00 88.81 696 PRO A CA 1
ATOM 5492 C C . PRO A 1 696 ? 18.478 -5.998 3.836 1.00 88.81 696 PRO A C 1
ATOM 5494 O O . PRO A 1 696 ? 18.925 -5.897 2.693 1.00 88.81 696 PRO A O 1
ATOM 5497 N N . LEU A 1 697 ? 18.392 -7.157 4.482 1.00 88.62 697 LEU A N 1
ATOM 5498 C CA . LEU A 1 697 ? 18.901 -8.429 3.972 1.00 88.62 697 LEU A CA 1
ATOM 5499 C C . LEU A 1 697 ? 17.800 -9.357 3.443 1.00 88.62 697 LEU A C 1
ATOM 5501 O O . LEU A 1 697 ? 18.089 -10.502 3.119 1.00 88.62 697 LEU A O 1
ATOM 5505 N N . VAL A 1 698 ? 16.556 -8.882 3.324 1.00 90.88 698 VAL A N 1
ATOM 5506 C CA . VAL A 1 698 ? 15.444 -9.685 2.795 1.00 90.88 698 VAL A CA 1
ATOM 5507 C C . VAL A 1 698 ? 15.077 -9.255 1.382 1.00 90.88 698 VAL A C 1
ATOM 5509 O O . VAL A 1 698 ? 14.835 -8.075 1.113 1.00 90.88 698 VAL A O 1
ATOM 5512 N N . LEU A 1 699 ? 14.986 -10.238 0.486 1.00 92.62 699 LEU A N 1
ATOM 5513 C CA . LEU A 1 699 ? 14.586 -10.065 -0.910 1.00 92.62 699 LEU A CA 1
ATOM 5514 C C . LEU A 1 699 ? 13.366 -10.933 -1.217 1.00 92.62 699 LEU A C 1
ATOM 5516 O O . LEU A 1 699 ? 13.189 -12.000 -0.632 1.00 92.62 699 LEU A O 1
ATOM 5520 N N . ALA A 1 700 ? 12.555 -10.501 -2.176 1.00 93.75 700 ALA A N 1
ATOM 5521 C CA . ALA A 1 700 ? 11.447 -11.282 -2.704 1.00 93.75 700 ALA A CA 1
ATOM 5522 C C . ALA A 1 700 ? 11.495 -11.318 -4.237 1.00 93.75 700 ALA A C 1
ATOM 5524 O O . ALA A 1 700 ? 11.854 -10.321 -4.873 1.00 93.75 700 ALA A O 1
ATOM 5525 N N . ALA A 1 701 ? 11.125 -12.449 -4.833 1.00 93.94 701 ALA A N 1
ATOM 5526 C CA . ALA A 1 701 ? 11.111 -12.629 -6.280 1.00 93.94 701 ALA A CA 1
ATOM 5527 C C . ALA A 1 701 ? 9.927 -13.478 -6.755 1.00 93.94 701 ALA A C 1
ATOM 5529 O O . ALA A 1 701 ? 9.487 -14.378 -6.047 1.00 93.94 701 ALA A O 1
ATOM 5530 N N . GLY A 1 702 ? 9.414 -13.183 -7.949 1.00 93.44 702 GLY A N 1
ATOM 5531 C CA . GLY A 1 702 ? 8.333 -13.941 -8.585 1.00 93.44 702 GLY A CA 1
ATOM 5532 C C . GLY A 1 702 ? 8.877 -14.973 -9.569 1.00 93.44 702 GLY A C 1
ATOM 5533 O O . GLY A 1 702 ? 9.605 -14.605 -10.493 1.00 93.44 702 GLY A O 1
ATOM 5534 N N . SER A 1 703 ? 8.542 -16.248 -9.362 1.00 91.44 703 SER A N 1
ATOM 5535 C CA . SER A 1 703 ? 8.974 -17.370 -10.205 1.00 91.44 703 SER A CA 1
ATOM 5536 C C . SER A 1 703 ? 7.931 -17.745 -11.262 1.00 91.44 703 SER A C 1
ATOM 5538 O O . SER A 1 703 ? 6.724 -17.579 -11.066 1.00 91.44 703 SER A O 1
ATOM 5540 N N . GLU A 1 704 ? 8.401 -18.319 -12.370 1.00 89.44 704 GLU A N 1
ATOM 5541 C CA . GLU A 1 704 ? 7.578 -18.948 -13.403 1.00 89.44 704 GLU A CA 1
ATOM 5542 C C . GLU A 1 704 ? 6.728 -20.124 -12.893 1.00 89.44 704 GLU A C 1
ATOM 5544 O O . GLU A 1 704 ? 5.610 -20.314 -13.362 1.00 89.44 704 GLU A O 1
ATOM 5549 N N . HIS A 1 705 ? 7.195 -20.890 -11.905 1.00 82.88 705 HIS A N 1
ATOM 5550 C CA . HIS A 1 705 ? 6.489 -22.089 -11.427 1.00 82.88 705 HIS A CA 1
ATOM 5551 C C . HIS A 1 705 ? 5.498 -21.837 -10.281 1.00 82.88 705 HIS A C 1
ATOM 5553 O O . HIS A 1 705 ? 5.133 -22.760 -9.558 1.00 82.88 705 HIS A O 1
ATOM 5559 N N . GLY A 1 706 ? 5.013 -20.600 -10.157 1.00 70.00 706 GLY A N 1
ATOM 5560 C CA . GLY A 1 706 ? 3.909 -20.252 -9.262 1.00 70.00 706 GLY A CA 1
ATOM 5561 C C . GLY A 1 706 ? 4.267 -20.144 -7.789 1.00 70.00 706 GLY A C 1
ATOM 5562 O O . GLY A 1 706 ? 3.473 -20.476 -6.912 1.00 70.00 706 GLY A O 1
ATOM 5563 N N . GLY A 1 707 ? 5.460 -19.624 -7.520 1.00 85.06 707 GLY A N 1
ATOM 5564 C CA . GLY A 1 707 ? 5.909 -19.294 -6.177 1.00 85.06 707 GLY A CA 1
ATOM 5565 C C . GLY A 1 707 ? 6.466 -17.879 -6.093 1.00 85.06 707 GLY A C 1
ATOM 5566 O O . GLY A 1 707 ? 7.224 -17.439 -6.965 1.00 85.06 707 GLY A O 1
ATOM 5567 N N . THR A 1 708 ? 6.135 -17.171 -5.014 1.00 91.88 708 THR A N 1
ATOM 5568 C CA . THR A 1 708 ? 6.913 -16.010 -4.572 1.00 91.88 708 THR A CA 1
ATOM 5569 C C . THR A 1 708 ? 8.013 -16.498 -3.638 1.00 91.88 708 THR A C 1
ATOM 5571 O O . THR A 1 708 ? 7.748 -17.011 -2.552 1.00 91.88 708 THR A O 1
ATOM 5574 N N . LEU A 1 709 ? 9.256 -16.330 -4.070 1.00 91.56 709 LEU A N 1
ATOM 5575 C CA . LEU A 1 709 ? 10.458 -16.769 -3.378 1.00 91.56 709 LEU A CA 1
ATOM 5576 C C . LEU A 1 709 ? 10.942 -15.672 -2.428 1.00 91.56 709 LEU A C 1
ATOM 5578 O O . LEU A 1 709 ? 11.191 -14.548 -2.864 1.00 91.56 709 LEU A O 1
ATOM 5582 N N . ILE A 1 710 ? 11.095 -15.995 -1.145 1.00 90.94 710 ILE A N 1
ATOM 5583 C CA . ILE A 1 710 ? 11.633 -15.097 -0.118 1.00 90.94 710 ILE A CA 1
ATOM 5584 C C . ILE A 1 710 ? 13.047 -15.540 0.249 1.00 90.94 710 ILE A C 1
ATOM 5586 O O . ILE A 1 710 ? 13.269 -16.687 0.637 1.00 90.94 710 ILE A O 1
ATOM 5590 N N . TYR A 1 711 ? 13.994 -14.613 0.175 1.00 88.62 711 TYR A N 1
ATOM 5591 C CA . TYR A 1 711 ? 15.401 -14.826 0.498 1.00 88.62 711 TYR A CA 1
ATOM 5592 C C . TYR A 1 711 ? 15.767 -14.029 1.738 1.00 88.62 711 TYR A C 1
ATOM 5594 O O . TYR A 1 711 ? 15.386 -12.865 1.860 1.00 88.62 711 TYR A O 1
ATOM 5602 N N . ASP A 1 712 ? 16.550 -14.644 2.614 1.00 85.81 712 ASP A N 1
ATOM 5603 C CA . ASP A 1 712 ? 17.196 -13.994 3.748 1.00 85.81 712 ASP A CA 1
ATOM 5604 C C . ASP A 1 712 ? 18.706 -14.140 3.560 1.00 85.81 712 ASP A C 1
ATOM 5606 O O . ASP A 1 712 ? 19.214 -15.254 3.434 1.00 85.81 712 ASP A O 1
ATOM 5610 N N . LEU A 1 713 ? 19.414 -13.017 3.455 1.00 81.62 713 LEU A N 1
ATOM 5611 C CA . LEU A 1 713 ? 20.854 -12.999 3.200 1.00 81.62 713 LEU A CA 1
ATOM 5612 C C . LEU A 1 713 ? 21.687 -13.186 4.478 1.00 81.62 713 LEU A C 1
ATOM 5614 O O . LEU A 1 713 ? 22.918 -13.238 4.394 1.00 81.62 713 LEU A O 1
ATOM 5618 N N . GLU A 1 714 ? 21.049 -13.261 5.647 1.00 75.44 714 GLU A N 1
ATOM 5619 C CA . GLU A 1 714 ? 21.721 -13.520 6.916 1.00 75.44 714 GLU A CA 1
ATOM 5620 C C . GLU A 1 714 ? 22.054 -15.020 7.084 1.00 75.44 714 GLU A C 1
ATOM 5622 O O . GLU A 1 714 ? 21.210 -15.881 6.825 1.00 75.44 714 GLU A O 1
ATOM 5627 N N . PRO A 1 715 ? 23.278 -15.383 7.514 1.00 57.62 715 PRO A N 1
ATOM 5628 C CA . PRO A 1 715 ? 23.637 -16.778 7.748 1.00 57.62 715 PRO A CA 1
ATOM 5629 C C . PRO A 1 715 ? 22.868 -17.360 8.945 1.00 57.62 715 PRO A C 1
ATOM 5631 O O . PRO A 1 715 ? 22.956 -16.858 10.065 1.00 57.62 715 PRO A O 1
ATOM 5634 N N . HIS A 1 716 ? 22.143 -18.458 8.724 1.00 54.00 716 HIS A N 1
ATOM 5635 C CA . HIS A 1 716 ? 21.445 -19.174 9.792 1.00 54.00 716 HIS A CA 1
ATOM 5636 C C . HIS A 1 716 ? 22.448 -19.903 10.706 1.00 54.00 716 HIS A C 1
ATOM 5638 O O . HIS A 1 716 ? 23.335 -20.617 10.232 1.00 54.00 716 HIS A O 1
ATOM 5644 N N . GLU A 1 717 ? 22.311 -19.760 12.030 1.00 44.25 717 GLU A N 1
ATOM 5645 C CA . GLU A 1 717 ? 23.112 -20.529 12.991 1.00 44.25 717 GLU A CA 1
ATOM 5646 C C . GLU A 1 717 ? 22.799 -22.027 12.845 1.00 44.25 717 GLU A C 1
ATOM 5648 O O . GLU A 1 717 ? 21.718 -22.480 13.210 1.00 44.25 717 GLU A O 1
ATOM 5653 N N . GLY A 1 718 ? 23.754 -22.805 12.324 1.00 45.44 718 GLY A N 1
ATOM 5654 C CA . GLY A 1 718 ? 23.662 -24.269 12.253 1.00 45.44 718 GLY A CA 1
ATOM 5655 C C . GLY A 1 718 ? 23.727 -24.877 10.852 1.00 45.44 718 GLY A C 1
ATOM 5656 O O . GLY A 1 718 ? 23.816 -26.097 10.748 1.00 45.44 718 GLY A O 1
ATOM 5657 N N . THR A 1 719 ? 23.750 -24.073 9.786 1.00 43.66 719 THR A N 1
ATOM 5658 C CA . THR A 1 719 ? 24.105 -24.561 8.446 1.00 43.66 719 THR A CA 1
ATOM 5659 C C . THR A 1 719 ? 25.595 -24.324 8.201 1.00 43.66 719 THR A C 1
ATOM 5661 O O . THR A 1 719 ? 25.991 -23.171 8.003 1.00 43.66 719 THR A O 1
ATOM 5664 N N . PRO A 1 720 ? 26.450 -25.362 8.257 1.00 39.88 720 PRO A N 1
ATOM 5665 C CA . PRO A 1 720 ? 27.809 -25.230 7.767 1.00 39.88 720 PRO A CA 1
ATOM 5666 C C . PRO A 1 720 ? 27.729 -24.996 6.254 1.00 39.88 720 PRO A C 1
ATOM 5668 O O . PRO A 1 720 ? 26.903 -25.598 5.574 1.00 39.88 720 PRO A O 1
ATOM 5671 N N . ASP A 1 721 ? 28.583 -24.108 5.766 1.00 42.50 721 ASP A N 1
ATOM 5672 C CA . ASP A 1 721 ? 28.762 -23.703 4.371 1.00 42.50 721 ASP A CA 1
ATOM 5673 C C . ASP A 1 721 ? 27.933 -22.491 3.915 1.00 42.50 721 ASP A C 1
ATOM 5675 O O . ASP A 1 721 ? 26.733 -22.524 3.639 1.00 42.50 721 ASP A O 1
ATOM 5679 N N . SER A 1 722 ? 28.676 -21.404 3.713 1.00 44.50 722 SER A N 1
ATOM 5680 C CA . SER A 1 722 ? 28.351 -20.128 3.063 1.00 44.50 722 SER A CA 1
ATOM 5681 C C . SER A 1 722 ? 27.798 -20.238 1.625 1.00 44.50 722 SER A C 1
ATOM 5683 O O . SER A 1 722 ? 27.622 -19.221 0.955 1.00 44.50 722 SER A O 1
ATOM 5685 N N . LEU A 1 723 ? 27.488 -21.450 1.156 1.00 45.06 723 LEU A N 1
ATOM 5686 C CA . LEU A 1 723 ? 26.890 -21.762 -0.145 1.00 45.06 723 LEU A CA 1
ATOM 5687 C C . LEU A 1 723 ? 25.346 -21.740 -0.122 1.00 45.06 723 LEU A C 1
ATOM 5689 O O . LEU A 1 723 ? 24.722 -21.611 -1.176 1.00 45.06 723 LEU A O 1
ATOM 5693 N N . LEU A 1 724 ? 24.717 -21.800 1.061 1.00 47.50 724 LEU A N 1
ATOM 5694 C CA . LEU A 1 724 ? 23.253 -21.880 1.218 1.00 47.50 724 LEU A CA 1
ATOM 5695 C C . LEU A 1 724 ? 22.501 -20.538 1.133 1.00 47.50 724 LEU A C 1
ATOM 5697 O O . LEU A 1 724 ? 21.278 -20.540 1.033 1.00 47.50 724 LEU A O 1
ATOM 5701 N N . LEU A 1 725 ? 23.196 -19.396 1.061 1.00 53.94 725 LEU A N 1
ATOM 5702 C CA . LEU A 1 725 ? 22.570 -18.074 0.853 1.00 53.94 725 LEU A CA 1
ATOM 5703 C C . LEU A 1 725 ? 21.999 -17.878 -0.568 1.00 53.94 725 LEU A C 1
ATOM 5705 O O . LEU A 1 725 ? 21.511 -16.800 -0.894 1.00 53.94 725 LEU A O 1
ATOM 5709 N N . SER A 1 726 ? 22.085 -18.899 -1.424 1.00 61.56 726 SER A N 1
ATOM 5710 C CA . SER A 1 726 ? 21.576 -18.906 -2.800 1.00 61.56 726 SER A CA 1
ATOM 5711 C C . SER A 1 726 ? 20.152 -19.473 -2.936 1.00 61.56 726 SER A C 1
ATOM 5713 O O . SER A 1 726 ? 19.561 -19.337 -4.009 1.00 61.56 726 SER A O 1
ATOM 5715 N N . ILE A 1 727 ? 19.590 -20.054 -1.865 1.00 74.50 727 ILE A N 1
ATOM 5716 C CA . ILE A 1 727 ? 18.297 -20.762 -1.844 1.00 74.50 727 ILE A CA 1
ATOM 5717 C C . ILE A 1 727 ? 17.236 -19.920 -1.104 1.00 74.50 727 ILE A C 1
ATOM 5719 O O . ILE A 1 727 ? 17.571 -19.256 -0.121 1.00 74.50 727 ILE A O 1
ATOM 5723 N N . PRO A 1 728 ? 15.958 -19.912 -1.536 1.00 82.06 728 PRO A N 1
ATOM 5724 C CA . PRO A 1 728 ? 14.884 -19.235 -0.832 1.00 82.06 728 PRO A CA 1
ATOM 5725 C C . PRO A 1 728 ? 14.630 -19.905 0.514 1.00 82.06 728 PRO A C 1
ATOM 5727 O O . PRO A 1 728 ? 14.612 -21.128 0.639 1.00 82.06 728 PRO A O 1
ATOM 5730 N N . VAL A 1 729 ? 14.377 -19.082 1.523 1.00 81.75 729 VAL A N 1
ATOM 5731 C CA . VAL A 1 729 ? 14.054 -19.529 2.881 1.00 81.75 729 VAL A CA 1
ATOM 5732 C C . VAL A 1 729 ? 12.569 -19.874 3.005 1.00 81.75 729 VAL A C 1
ATOM 5734 O O . VAL A 1 729 ? 12.178 -20.665 3.862 1.00 81.75 729 VAL A O 1
ATOM 5737 N N . GLN A 1 730 ? 11.728 -19.280 2.159 1.00 85.00 730 GLN A N 1
ATOM 5738 C CA . GLN A 1 730 ? 10.309 -19.595 2.077 1.00 85.00 730 GLN A CA 1
ATOM 5739 C C . GLN A 1 730 ? 9.797 -19.392 0.648 1.00 85.00 730 GLN A C 1
ATOM 5741 O O . GLN A 1 730 ? 10.174 -18.431 -0.019 1.00 85.00 730 GLN A O 1
ATOM 5746 N N . GLU A 1 731 ? 8.902 -20.273 0.208 1.00 88.44 731 GLU A N 1
ATOM 5747 C CA . GLU A 1 731 ? 8.127 -20.130 -1.024 1.00 88.44 731 GLU A CA 1
ATOM 5748 C C . GLU A 1 731 ? 6.650 -19.935 -0.661 1.00 88.44 731 GLU A C 1
ATOM 5750 O O . GLU A 1 731 ? 6.081 -20.717 0.105 1.00 88.44 731 GLU A O 1
ATOM 5755 N N . LEU A 1 732 ? 6.049 -18.857 -1.163 1.00 89.25 732 LEU A N 1
ATOM 5756 C CA . LEU A 1 732 ? 4.626 -18.563 -1.001 1.00 89.25 732 LEU A CA 1
ATOM 5757 C C . LEU A 1 732 ? 3.886 -19.022 -2.262 1.00 89.25 732 LEU A C 1
ATOM 5759 O O . LEU A 1 732 ? 4.269 -18.587 -3.350 1.00 89.25 732 LEU A O 1
ATOM 5763 N N . PRO A 1 733 ? 2.858 -19.877 -2.146 1.00 86.62 733 PRO A N 1
ATOM 5764 C CA . PRO A 1 733 ? 2.173 -20.432 -3.308 1.00 86.62 733 PRO A CA 1
ATOM 5765 C C . PRO A 1 733 ? 1.384 -19.360 -4.075 1.00 86.62 733 PRO A C 1
ATOM 5767 O O . PRO A 1 733 ? 0.850 -18.423 -3.483 1.00 86.62 733 PRO A O 1
ATOM 5770 N N . SER A 1 734 ? 1.281 -19.514 -5.393 1.00 85.94 734 SER A N 1
ATOM 5771 C CA . SER A 1 734 ? 0.343 -18.770 -6.239 1.00 85.94 734 SER A CA 1
ATOM 5772 C C . SER A 1 734 ? -1.097 -19.279 -6.087 1.00 85.94 734 SER A C 1
ATOM 5774 O O . SER A 1 734 ? -1.339 -20.283 -5.411 1.00 85.94 734 SER A O 1
ATOM 5776 N N . SER A 1 735 ? -2.061 -18.597 -6.723 1.00 83.19 735 SER A N 1
ATOM 5777 C CA . SER A 1 735 ? -3.485 -18.932 -6.598 1.00 83.19 735 SER A CA 1
ATOM 5778 C C . SER A 1 735 ? -3.759 -20.318 -7.180 1.00 83.19 735 SER A C 1
ATOM 5780 O O . SER A 1 735 ? -4.332 -21.182 -6.514 1.00 83.19 735 SER A O 1
ATOM 5782 N N . ASP A 1 736 ? -3.220 -20.568 -8.374 1.00 80.44 736 ASP A N 1
ATOM 5783 C CA . ASP A 1 736 ? -3.145 -21.889 -8.982 1.00 80.44 736 ASP A CA 1
ATOM 5784 C C . ASP A 1 736 ? -1.708 -22.395 -8.929 1.00 80.44 736 ASP A C 1
ATOM 5786 O O . ASP A 1 736 ? -0.801 -21.699 -9.360 1.00 80.44 736 ASP A O 1
ATOM 5790 N N . LYS A 1 737 ? -1.469 -23.640 -8.497 1.00 72.81 737 LYS A N 1
ATOM 5791 C CA . LYS A 1 737 ? -0.121 -24.228 -8.272 1.00 72.81 737 LYS A CA 1
ATOM 5792 C C . LYS A 1 737 ? 0.865 -24.205 -9.463 1.00 72.81 737 LYS A C 1
ATOM 5794 O O . LYS A 1 737 ? 1.954 -24.755 -9.350 1.00 72.81 737 LYS A O 1
ATOM 5799 N N . ARG A 1 738 ? 0.471 -23.691 -10.629 1.00 80.06 738 ARG A N 1
ATOM 5800 C CA . ARG A 1 738 ? 1.299 -23.572 -11.839 1.00 80.06 738 ARG A CA 1
ATOM 5801 C C . ARG A 1 738 ? 1.323 -22.159 -12.432 1.00 80.06 738 ARG A C 1
ATOM 5803 O O . ARG A 1 738 ? 1.953 -21.973 -13.466 1.00 80.06 738 ARG A O 1
ATOM 5810 N N . SER A 1 739 ? 0.620 -21.191 -11.845 1.00 87.81 739 SER A N 1
ATOM 5811 C CA . SER A 1 739 ? 0.521 -19.837 -12.393 1.00 87.81 739 SER A CA 1
ATOM 5812 C C . SER A 1 739 ? 1.743 -19.007 -12.008 1.00 87.81 739 SER A C 1
ATOM 5814 O O . SER A 1 739 ? 1.901 -18.674 -10.838 1.00 87.81 739 SER A O 1
ATOM 5816 N N . SER A 1 740 ? 2.579 -18.635 -12.975 1.00 91.50 740 SER A N 1
ATOM 5817 C CA . SER A 1 740 ? 3.713 -17.721 -12.787 1.00 91.50 740 SER A CA 1
ATOM 5818 C C . SER A 1 740 ? 3.357 -16.433 -12.037 1.00 91.50 740 SER A C 1
ATOM 5820 O O . SER A 1 740 ? 2.281 -15.868 -12.228 1.00 91.50 740 SER A O 1
ATOM 5822 N N . ILE A 1 741 ? 4.292 -15.930 -11.226 1.00 93.94 741 ILE A N 1
ATOM 5823 C CA . ILE A 1 741 ? 4.177 -14.629 -10.556 1.00 93.94 741 ILE A CA 1
ATOM 5824 C C . ILE A 1 741 ? 4.830 -13.556 -11.429 1.00 93.94 741 ILE A C 1
ATOM 5826 O O . ILE A 1 741 ? 6.056 -13.465 -11.510 1.00 93.94 741 ILE A O 1
ATOM 5830 N N . ASN A 1 742 ? 4.005 -12.723 -12.058 1.00 93.44 742 ASN A N 1
ATOM 5831 C CA . ASN A 1 742 ? 4.448 -11.705 -13.012 1.00 93.44 742 ASN A CA 1
ATOM 5832 C C . ASN A 1 742 ? 4.736 -10.356 -12.332 1.00 93.44 742 ASN A C 1
ATOM 5834 O O . ASN A 1 742 ? 5.619 -9.610 -12.755 1.00 93.44 742 ASN A O 1
ATOM 5838 N N . ALA A 1 743 ? 4.003 -10.037 -11.262 1.00 94.94 743 ALA A N 1
ATOM 5839 C CA . ALA A 1 743 ? 4.102 -8.761 -10.561 1.00 94.94 743 ALA A CA 1
ATOM 5840 C C . ALA A 1 743 ? 4.240 -8.964 -9.049 1.00 94.94 743 ALA A C 1
ATOM 5842 O O . ALA A 1 743 ? 3.637 -9.860 -8.462 1.00 94.94 743 ALA A O 1
ATOM 5843 N N . LEU A 1 744 ? 5.045 -8.116 -8.411 1.00 95.56 744 LEU A N 1
ATOM 5844 C CA . LEU A 1 744 ? 5.369 -8.218 -6.992 1.00 95.56 744 LEU A CA 1
ATOM 5845 C C . LEU A 1 744 ? 5.637 -6.832 -6.416 1.00 95.56 744 LEU A C 1
ATOM 5847 O O . LEU A 1 744 ? 6.437 -6.073 -6.978 1.00 95.56 744 LEU A O 1
ATOM 5851 N N . GLU A 1 745 ? 5.013 -6.508 -5.286 1.00 95.94 745 GLU A N 1
ATOM 5852 C CA . GLU A 1 745 ? 5.225 -5.221 -4.631 1.00 95.94 745 GLU A CA 1
ATOM 5853 C C . GLU A 1 745 ? 4.937 -5.239 -3.125 1.00 95.94 745 GLU A C 1
ATOM 5855 O O . GLU A 1 745 ? 3.867 -5.651 -2.671 1.00 95.94 745 GLU A O 1
ATOM 5860 N N . PHE A 1 746 ? 5.891 -4.732 -2.342 1.00 95.75 746 PHE A N 1
ATOM 5861 C CA . PHE A 1 746 ? 5.696 -4.481 -0.918 1.00 95.75 746 PHE A CA 1
ATOM 5862 C C . PHE A 1 746 ? 4.892 -3.207 -0.699 1.00 95.75 746 PHE A C 1
ATOM 5864 O O . PHE A 1 746 ? 5.109 -2.196 -1.369 1.00 95.75 746 PHE A O 1
ATOM 5871 N N . ASN A 1 747 ? 4.027 -3.232 0.305 1.00 94.56 747 ASN A N 1
ATOM 5872 C CA . ASN A 1 747 ? 3.325 -2.042 0.740 1.00 94.56 747 ASN A CA 1
ATOM 5873 C C . ASN A 1 747 ? 4.309 -1.050 1.391 1.00 94.56 747 ASN A C 1
ATOM 5875 O O . ASN A 1 747 ? 5.057 -1.392 2.308 1.00 94.56 747 ASN A O 1
ATOM 5879 N N . HIS A 1 748 ? 4.313 0.194 0.907 1.00 88.69 748 HIS A N 1
ATOM 5880 C CA . HIS A 1 748 ? 5.313 1.195 1.294 1.00 88.69 748 HIS A CA 1
ATOM 5881 C C . HIS A 1 748 ? 5.195 1.684 2.747 1.00 88.69 748 HIS A C 1
ATOM 5883 O O . HIS A 1 748 ? 6.196 2.112 3.317 1.00 88.69 748 HIS A O 1
ATOM 5889 N N . LYS A 1 749 ? 3.999 1.641 3.354 1.00 89.12 749 LYS A N 1
ATOM 5890 C CA . LYS A 1 749 ? 3.777 2.079 4.748 1.00 89.12 749 LYS A CA 1
ATOM 5891 C C . LYS A 1 749 ? 3.676 0.925 5.735 1.00 89.12 749 LYS A C 1
ATOM 5893 O O . LYS A 1 749 ? 4.064 1.079 6.889 1.00 89.12 749 LYS A O 1
ATOM 5898 N N . THR A 1 750 ? 3.135 -0.206 5.295 1.00 90.44 750 THR A N 1
ATOM 5899 C CA . THR A 1 750 ? 2.963 -1.417 6.107 1.00 90.44 750 THR A CA 1
ATOM 5900 C C . THR A 1 750 ? 3.829 -2.530 5.518 1.00 90.44 750 THR A C 1
ATOM 5902 O O . THR A 1 750 ? 3.351 -3.364 4.757 1.00 90.44 750 THR A O 1
ATOM 5905 N N . PRO A 1 751 ? 5.137 -2.553 5.831 1.00 86.75 751 PRO A N 1
ATOM 5906 C CA . PRO A 1 751 ? 6.119 -3.383 5.127 1.00 86.75 751 PRO A CA 1
ATOM 5907 C C . PRO A 1 751 ? 5.923 -4.894 5.336 1.00 86.75 751 PRO A C 1
ATOM 5909 O O . PRO A 1 751 ? 6.549 -5.706 4.661 1.00 86.75 751 PRO A O 1
ATOM 5912 N N . ASN A 1 752 ? 5.044 -5.278 6.263 1.00 89.94 752 ASN A N 1
ATOM 5913 C CA . ASN A 1 752 ? 4.602 -6.649 6.468 1.00 89.94 752 ASN A CA 1
ATOM 5914 C C . ASN A 1 752 ? 3.540 -7.116 5.469 1.00 89.94 752 ASN A C 1
ATOM 5916 O O . ASN A 1 752 ? 3.155 -8.277 5.531 1.00 89.94 752 ASN A O 1
ATOM 5920 N N . ILE A 1 753 ? 3.062 -6.256 4.572 1.00 94.69 753 ILE A N 1
ATOM 5921 C CA . ILE A 1 753 ? 2.121 -6.626 3.517 1.00 94.69 753 ILE A CA 1
ATOM 5922 C C . ILE A 1 753 ? 2.861 -6.711 2.178 1.00 94.69 753 ILE A C 1
ATOM 5924 O O . ILE A 1 753 ? 3.524 -5.761 1.753 1.00 94.69 753 ILE A O 1
ATOM 5928 N N . LEU A 1 754 ? 2.713 -7.847 1.499 1.00 95.88 754 LEU A N 1
ATOM 5929 C CA . LEU A 1 754 ? 3.281 -8.133 0.184 1.00 95.88 754 LEU A CA 1
ATOM 5930 C C . LEU A 1 754 ? 2.162 -8.509 -0.788 1.00 95.88 754 LEU A C 1
ATOM 5932 O O . LEU A 1 754 ? 1.368 -9.397 -0.494 1.00 95.88 754 LEU A O 1
ATOM 5936 N N . ALA A 1 755 ? 2.102 -7.853 -1.943 1.00 96.81 755 ALA A N 1
ATOM 5937 C CA . ALA A 1 755 ? 1.167 -8.197 -3.007 1.00 96.81 755 ALA A CA 1
ATOM 5938 C C . ALA A 1 755 ? 1.872 -8.948 -4.138 1.00 96.81 755 ALA A C 1
ATOM 5940 O O . ALA A 1 755 ? 2.930 -8.517 -4.606 1.00 96.81 755 ALA A O 1
ATOM 5941 N N . CYS A 1 756 ? 1.251 -10.034 -4.590 1.00 96.06 756 CYS A N 1
ATOM 5942 C CA . CYS A 1 756 ? 1.721 -10.892 -5.674 1.00 96.06 756 CYS A CA 1
ATOM 5943 C C . CYS A 1 756 ? 0.634 -10.972 -6.748 1.00 96.06 756 CYS A C 1
ATOM 5945 O O . CYS A 1 756 ? -0.514 -11.247 -6.418 1.00 96.06 756 CYS A O 1
ATOM 5947 N N . GLY A 1 757 ? 0.980 -10.738 -8.010 1.00 95.56 757 GLY A N 1
ATOM 5948 C CA . GLY A 1 757 ? 0.071 -10.856 -9.149 1.00 95.56 757 GLY A CA 1
ATOM 5949 C C . GLY A 1 757 ? 0.483 -12.026 -10.026 1.00 95.56 757 GLY A C 1
ATOM 5950 O O . GLY A 1 757 ? 1.651 -12.100 -10.420 1.00 95.56 757 GLY A O 1
ATOM 5951 N N . ASP A 1 758 ? -0.454 -12.924 -10.316 1.00 94.06 758 ASP A N 1
ATOM 5952 C CA . ASP A 1 758 ? -0.183 -14.154 -11.056 1.00 94.06 758 ASP A CA 1
ATOM 5953 C C . ASP A 1 758 ? -0.720 -14.155 -12.499 1.00 94.06 758 ASP A C 1
ATOM 5955 O O . ASP A 1 758 ? -1.459 -13.264 -12.940 1.00 94.06 758 ASP A O 1
ATOM 5959 N N . SER A 1 759 ? -0.318 -15.181 -13.253 1.00 92.69 759 SER A N 1
ATOM 5960 C CA . SER A 1 759 ? -0.783 -15.423 -14.622 1.00 92.69 759 SER A CA 1
ATOM 5961 C C . SER A 1 759 ? -2.217 -15.946 -14.728 1.00 92.69 759 SER A C 1
ATOM 5963 O O . SER A 1 759 ? -2.770 -15.954 -15.823 1.00 92.69 759 SER A O 1
ATOM 5965 N N . ALA A 1 760 ? -2.849 -16.341 -13.618 1.00 91.00 760 ALA A N 1
ATOM 5966 C CA . ALA A 1 760 ? -4.265 -16.708 -13.591 1.00 91.00 760 ALA A CA 1
ATOM 5967 C C . ALA A 1 760 ? -5.188 -15.477 -13.478 1.00 91.00 760 ALA A C 1
ATOM 5969 O O . ALA A 1 760 ? -6.410 -15.604 -13.571 1.00 91.00 760 ALA A O 1
ATOM 5970 N N . GLY A 1 761 ? -4.618 -14.281 -13.288 1.00 91.56 761 GLY A N 1
ATOM 5971 C CA . GLY A 1 761 ? -5.377 -13.040 -13.148 1.00 91.56 761 GLY A CA 1
ATOM 5972 C C . GLY A 1 761 ? -5.751 -12.700 -11.702 1.00 91.56 761 GLY A C 1
ATOM 5973 O O . GLY A 1 761 ? -6.536 -11.770 -11.475 1.00 91.56 761 GLY A O 1
ATOM 5974 N N . ALA A 1 762 ? -5.201 -13.423 -10.725 1.00 93.56 762 ALA A N 1
ATOM 5975 C CA . ALA A 1 762 ? -5.420 -13.184 -9.310 1.00 93.56 762 ALA A CA 1
ATOM 5976 C C . ALA A 1 762 ? -4.291 -12.344 -8.691 1.00 93.56 762 ALA A C 1
ATOM 5978 O O . ALA A 1 762 ? -3.126 -12.383 -9.097 1.00 93.56 762 ALA A O 1
ATOM 5979 N N . VAL A 1 763 ? -4.656 -11.567 -7.673 1.00 95.88 763 VAL A N 1
ATOM 5980 C CA . VAL A 1 763 ? -3.734 -10.802 -6.835 1.00 95.88 763 VAL A CA 1
ATOM 5981 C C . VAL A 1 763 ? -3.853 -11.285 -5.403 1.00 95.88 763 VAL A C 1
ATOM 5983 O O . VAL A 1 763 ? -4.893 -11.134 -4.766 1.00 95.88 763 VAL A O 1
ATOM 5986 N N . ILE A 1 764 ? -2.769 -11.838 -4.882 1.00 95.25 764 ILE A N 1
ATOM 5987 C CA . ILE A 1 764 ? -2.710 -12.425 -3.549 1.00 95.25 764 ILE A CA 1
ATOM 5988 C C . ILE A 1 764 ? -2.007 -11.443 -2.621 1.00 95.25 764 ILE A C 1
ATOM 5990 O O . ILE A 1 764 ? -0.880 -11.012 -2.880 1.00 95.25 764 ILE A O 1
ATOM 5994 N N . ILE A 1 765 ? -2.677 -11.085 -1.531 1.00 95.69 765 ILE A N 1
ATOM 5995 C CA . ILE A 1 765 ? -2.160 -10.198 -0.495 1.00 95.69 765 ILE A CA 1
ATOM 5996 C C . ILE A 1 765 ? -1.686 -11.051 0.677 1.00 95.69 765 ILE A C 1
ATOM 5998 O O . ILE A 1 765 ? -2.485 -11.665 1.384 1.00 95.69 765 ILE A O 1
ATOM 6002 N N . TRP A 1 766 ? -0.380 -11.051 0.902 1.00 94.94 766 TRP A N 1
ATOM 6003 C CA . TRP A 1 766 ? 0.290 -11.780 1.967 1.00 94.94 766 TRP A CA 1
ATOM 6004 C C . TRP A 1 766 ? 0.618 -10.862 3.137 1.00 94.94 766 TRP A C 1
ATOM 6006 O O . TRP A 1 766 ? 1.143 -9.764 2.955 1.00 94.94 766 TRP A O 1
ATOM 6016 N N . LYS A 1 767 ? 0.382 -11.348 4.353 1.00 93.62 767 LYS A N 1
ATOM 6017 C CA . LYS A 1 767 ? 0.947 -10.804 5.585 1.00 93.62 767 LYS A CA 1
ATOM 6018 C C . LYS A 1 767 ? 2.182 -11.613 5.952 1.00 93.62 767 LYS A C 1
ATOM 6020 O O . LYS A 1 767 ? 2.082 -12.765 6.368 1.00 93.62 767 LYS A O 1
ATOM 6025 N N . LEU A 1 768 ? 3.348 -11.010 5.796 1.00 91.31 768 LEU A N 1
ATOM 6026 C CA . LEU A 1 768 ? 4.622 -11.614 6.146 1.00 91.31 768 LEU A CA 1
ATOM 6027 C C . LEU A 1 768 ? 4.781 -11.720 7.665 1.00 91.31 768 LEU A C 1
ATOM 6029 O O . LEU A 1 768 ? 4.357 -10.842 8.423 1.00 91.31 768 LEU A O 1
ATOM 6033 N N . ALA A 1 769 ? 5.422 -12.807 8.087 1.00 86.12 769 ALA A N 1
ATOM 6034 C CA . ALA A 1 769 ? 5.821 -13.022 9.467 1.00 86.12 769 ALA A CA 1
ATOM 6035 C C . ALA A 1 769 ? 6.843 -11.970 9.923 1.00 86.12 769 ALA A C 1
ATOM 6037 O O . ALA A 1 769 ? 7.651 -11.476 9.132 1.00 86.12 769 ALA A O 1
ATOM 6038 N N . GLU A 1 770 ? 6.858 -11.687 11.226 1.00 81.19 770 GLU A N 1
ATOM 6039 C CA . GLU A 1 770 ? 7.679 -10.622 11.816 1.00 81.19 770 GLU A CA 1
ATOM 6040 C C . GLU A 1 770 ? 9.185 -10.821 11.557 1.00 81.19 770 GLU A C 1
ATOM 6042 O O . GLU A 1 770 ? 9.914 -9.850 11.364 1.00 81.19 770 GLU A O 1
ATOM 6047 N N . ARG A 1 771 ? 9.638 -12.077 11.415 1.00 79.50 771 ARG A N 1
ATOM 6048 C CA . ARG A 1 771 ? 11.017 -12.440 11.032 1.00 79.50 771 ARG A CA 1
ATOM 6049 C C . ARG A 1 771 ? 11.490 -11.829 9.708 1.00 79.50 771 ARG A C 1
ATOM 6051 O O . ARG A 1 771 ? 12.682 -11.618 9.528 1.00 79.50 771 ARG A O 1
ATOM 6058 N N . PHE A 1 772 ? 10.588 -11.557 8.766 1.00 81.56 772 PHE A N 1
ATOM 6059 C CA . PHE A 1 772 ? 10.946 -10.976 7.466 1.00 81.56 772 PHE A CA 1
ATOM 6060 C C . PHE A 1 772 ? 10.852 -9.448 7.455 1.00 81.56 772 PHE A C 1
ATOM 6062 O O . PHE A 1 772 ? 11.283 -8.810 6.494 1.00 81.56 772 PHE A O 1
ATOM 6069 N N . THR A 1 773 ? 10.289 -8.856 8.510 1.00 82.75 773 THR A N 1
ATOM 6070 C CA . THR A 1 773 ? 9.931 -7.434 8.545 1.00 82.75 773 THR A CA 1
ATOM 6071 C C . THR A 1 773 ? 10.669 -6.663 9.629 1.00 82.75 773 THR A C 1
ATOM 6073 O O . THR A 1 773 ? 10.959 -5.485 9.426 1.00 82.75 773 THR A O 1
ATOM 6076 N N . ALA A 1 774 ? 10.965 -7.294 10.767 1.00 79.25 774 ALA A N 1
ATOM 6077 C CA . ALA A 1 774 ? 11.705 -6.689 11.864 1.00 79.25 774 ALA A CA 1
ATOM 6078 C C . ALA A 1 774 ? 13.203 -6.683 11.539 1.00 79.25 774 ALA A C 1
ATOM 6080 O O . ALA A 1 774 ? 13.820 -7.740 11.429 1.00 79.25 774 ALA A O 1
ATOM 6081 N N . ALA A 1 775 ? 13.776 -5.489 11.376 1.00 71.94 775 ALA A N 1
ATOM 6082 C CA . ALA A 1 775 ? 15.213 -5.333 11.190 1.00 71.94 775 ALA A CA 1
ATOM 6083 C C . ALA A 1 775 ? 15.963 -5.826 12.432 1.00 71.94 775 ALA A C 1
ATOM 6085 O O . ALA A 1 775 ? 15.620 -5.453 13.559 1.00 71.94 775 ALA A O 1
ATOM 6086 N N . GLN A 1 776 ? 16.984 -6.651 12.220 1.00 72.44 776 GLN A N 1
ATOM 6087 C CA . GLN A 1 776 ? 17.848 -7.108 13.303 1.00 72.44 776 GLN A CA 1
ATOM 6088 C C . GLN A 1 776 ? 18.994 -6.117 13.540 1.00 72.44 776 GLN A C 1
ATOM 6090 O O . GLN A 1 776 ? 19.333 -5.292 12.684 1.00 72.44 776 GLN A O 1
ATOM 6095 N N . ASN A 1 777 ? 19.596 -6.190 14.729 1.00 67.81 777 ASN A N 1
ATOM 6096 C CA . ASN A 1 777 ? 20.790 -5.409 15.034 1.00 67.81 777 ASN A CA 1
ATOM 6097 C C . ASN A 1 777 ? 21.922 -5.826 14.075 1.00 67.81 777 ASN A C 1
ATOM 6099 O O . ASN A 1 777 ? 22.073 -7.004 13.777 1.00 67.81 777 ASN A O 1
ATOM 6103 N N . ASP A 1 778 ? 22.698 -4.854 13.596 1.00 76.88 778 ASP A N 1
ATOM 6104 C CA . ASP A 1 778 ? 23.867 -5.032 12.717 1.00 76.88 778 ASP A CA 1
ATOM 6105 C C . ASP A 1 778 ? 23.592 -5.398 11.236 1.00 76.88 778 ASP A C 1
ATOM 6107 O O . ASP A 1 778 ? 24.525 -5.420 10.436 1.00 76.88 778 ASP A O 1
ATOM 6111 N N . GLU A 1 779 ? 22.338 -5.562 10.789 1.00 81.56 779 GLU A N 1
ATOM 6112 C CA . GLU A 1 779 ? 22.040 -5.905 9.378 1.00 81.56 779 GLU A CA 1
ATOM 6113 C C . GLU A 1 779 ? 22.462 -4.837 8.365 1.00 81.56 779 GLU A C 1
ATOM 6115 O O . GLU A 1 779 ? 22.913 -5.158 7.265 1.00 81.56 779 GLU A O 1
ATOM 6120 N N . ILE A 1 780 ? 22.334 -3.558 8.728 1.00 85.00 780 ILE A N 1
ATOM 6121 C CA . ILE A 1 780 ? 22.787 -2.447 7.880 1.00 85.00 780 ILE A CA 1
ATOM 6122 C C . ILE A 1 780 ? 24.306 -2.510 7.704 1.00 85.00 780 ILE A C 1
ATOM 6124 O O . ILE A 1 780 ? 24.813 -2.264 6.609 1.00 85.00 780 ILE A O 1
ATOM 6128 N N . GLU A 1 781 ? 25.032 -2.856 8.766 1.00 83.56 781 GLU A N 1
ATOM 6129 C CA . GLU A 1 781 ? 26.484 -2.982 8.710 1.00 83.56 781 GLU A CA 1
ATOM 6130 C C . GLU A 1 781 ? 26.891 -4.217 7.902 1.00 83.56 781 GLU A C 1
ATOM 6132 O O . GLU A 1 781 ? 27.735 -4.121 7.016 1.00 83.56 781 GLU A O 1
ATOM 6137 N N . ASN A 1 782 ? 26.196 -5.341 8.080 1.00 82.88 782 ASN A N 1
ATOM 6138 C CA . ASN A 1 782 ? 26.381 -6.535 7.255 1.00 82.88 782 ASN A CA 1
ATOM 6139 C C . ASN A 1 782 ? 26.122 -6.256 5.764 1.00 82.88 782 ASN A C 1
ATOM 6141 O O . ASN A 1 782 ? 26.882 -6.714 4.910 1.00 82.88 782 ASN A O 1
ATOM 6145 N N . LEU A 1 783 ? 25.103 -5.455 5.430 1.00 85.38 783 LEU A N 1
ATOM 6146 C CA . LEU A 1 783 ? 24.840 -5.022 4.054 1.00 85.38 783 LEU A CA 1
ATOM 6147 C C . LEU A 1 783 ? 25.960 -4.117 3.508 1.00 85.38 783 LEU A C 1
ATOM 6149 O O . LEU A 1 783 ? 26.283 -4.181 2.321 1.00 85.38 783 LEU A O 1
ATOM 6153 N N . ARG A 1 784 ? 26.578 -3.275 4.345 1.00 83.69 784 ARG A N 1
ATOM 6154 C CA . ARG A 1 784 ? 27.742 -2.462 3.947 1.00 83.69 784 ARG A CA 1
ATOM 6155 C C . ARG A 1 784 ? 28.983 -3.314 3.720 1.00 83.69 784 ARG A C 1
ATOM 6157 O O . ARG A 1 784 ? 29.663 -3.121 2.716 1.00 83.69 784 ARG A O 1
ATOM 6164 N N . ILE A 1 785 ? 29.251 -4.272 4.603 1.00 82.19 785 ILE A N 1
ATOM 6165 C CA . ILE A 1 785 ? 30.346 -5.236 4.443 1.00 82.19 785 ILE A CA 1
ATOM 6166 C C . ILE A 1 785 ? 30.157 -6.014 3.137 1.00 82.19 785 ILE A C 1
ATOM 6168 O O . ILE A 1 785 ? 31.087 -6.115 2.338 1.00 82.19 785 ILE A O 1
ATOM 6172 N N . LEU A 1 786 ? 28.931 -6.477 2.869 1.00 80.56 786 LEU A N 1
ATOM 6173 C CA . LEU A 1 786 ? 28.560 -7.107 1.605 1.00 80.56 786 LEU A CA 1
ATOM 6174 C C . LEU A 1 786 ? 28.876 -6.196 0.409 1.00 80.56 786 LEU A C 1
ATOM 6176 O O . LEU A 1 786 ? 29.519 -6.643 -0.536 1.00 80.56 786 LEU A O 1
ATOM 6180 N N . ALA A 1 787 ? 28.474 -4.923 0.463 1.00 80.69 787 ALA A N 1
ATOM 6181 C CA . ALA A 1 787 ? 28.722 -3.962 -0.611 1.00 80.69 787 ALA A CA 1
ATOM 6182 C C . ALA A 1 787 ? 30.214 -3.733 -0.894 1.00 80.69 787 ALA A C 1
ATOM 6184 O O . ALA A 1 787 ? 30.604 -3.576 -2.051 1.00 80.69 787 ALA A O 1
ATOM 6185 N N . ASN A 1 788 ? 31.035 -3.717 0.155 1.00 78.56 788 ASN A N 1
ATOM 6186 C CA . ASN A 1 788 ? 32.473 -3.488 0.044 1.00 78.56 788 ASN A CA 1
ATOM 6187 C C . ASN A 1 788 ? 33.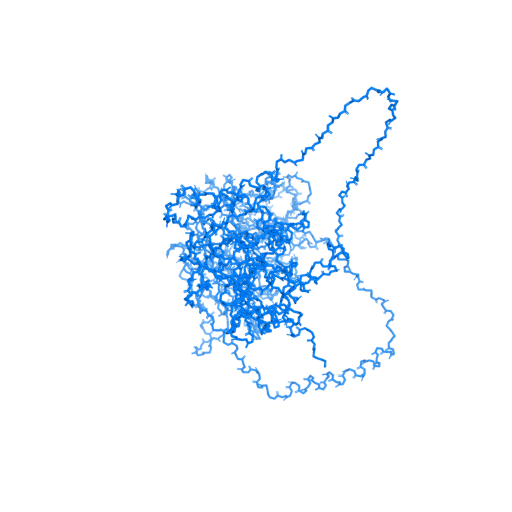221 -4.730 -0.455 1.00 78.56 788 ASN A C 1
ATOM 6189 O O . ASN A 1 788 ? 34.204 -4.589 -1.176 1.00 78.56 788 ASN A O 1
ATOM 6193 N N . SER A 1 789 ? 32.723 -5.934 -0.150 1.00 75.50 789 SER A N 1
ATOM 6194 C CA . SER A 1 789 ? 33.355 -7.196 -0.566 1.00 75.50 789 SER A CA 1
ATOM 6195 C C . SER A 1 789 ? 33.444 -7.392 -2.086 1.00 75.50 789 SER A C 1
ATOM 6197 O O . SER A 1 789 ? 34.234 -8.202 -2.555 1.00 75.50 789 SER A O 1
ATOM 6199 N N . PHE A 1 790 ? 32.676 -6.630 -2.869 1.00 75.50 790 PHE A N 1
ATOM 6200 C CA . PHE A 1 790 ? 32.679 -6.695 -4.333 1.00 75.50 790 PHE A CA 1
ATOM 6201 C C . PHE A 1 790 ? 33.923 -6.087 -4.993 1.00 75.50 790 PHE A C 1
ATOM 6203 O O . PHE A 1 790 ? 34.128 -6.290 -6.186 1.00 75.50 790 PHE A O 1
ATOM 6210 N N . GLY A 1 791 ? 34.727 -5.319 -4.249 1.00 59.00 791 GLY A N 1
ATOM 6211 C CA . GLY A 1 791 ? 35.979 -4.749 -4.753 1.00 59.00 791 GLY A CA 1
ATOM 6212 C C . GLY A 1 791 ? 37.189 -5.680 -4.641 1.00 59.00 791 GLY A C 1
ATOM 6213 O O . GLY A 1 791 ? 38.187 -5.438 -5.315 1.00 59.00 791 GLY A O 1
ATOM 6214 N N . ASP A 1 792 ? 37.095 -6.727 -3.816 1.00 53.09 792 ASP A N 1
ATOM 6215 C CA . ASP A 1 792 ? 38.204 -7.640 -3.501 1.00 53.09 792 ASP A CA 1
ATOM 6216 C C . ASP A 1 792 ? 38.202 -8.925 -4.360 1.00 53.09 792 ASP A C 1
ATOM 6218 O O . ASP A 1 792 ? 39.102 -9.756 -4.221 1.00 53.09 792 ASP A O 1
ATOM 6222 N N . SER A 1 793 ? 37.192 -9.102 -5.225 1.00 45.09 793 SER A N 1
ATOM 6223 C CA . SER A 1 793 ? 36.942 -10.308 -6.036 1.00 45.09 793 SER A CA 1
ATOM 6224 C C . SER A 1 793 ? 37.368 -10.192 -7.494 1.00 45.09 793 SER A C 1
ATOM 6226 O O . SER A 1 793 ? 36.956 -9.192 -8.132 1.00 45.09 793 SER A O 1
#

Radius of gyration: 38.53 Å; chains: 1; bounding box: 105×77×103 Å